Protein AF-A0A4Q5THA2-F1 (afdb_monomer)

Mean predicted aligned error: 17.59 Å

Nearest PDB structures (foldseek):
  8q46-assembly1_P  TM=8.304E-01  e=1.146E-10  Bos taurus
  8ud1-assembly1_1P  TM=7.592E-01  e=4.217E-11  Sus scrofa
  7zeb-assembly1_d  TM=8.137E-01  e=5.972E-10  Ovis aries
  5xtb-assembly1_J  TM=7.381E-01  e=1.769E-10  Homo sapiens
  7qso-assembly1_P  TM=7.929E-01  e=1.097E-09  Bos taurus

pLDDT: mean 83.44, std 12.98, range [29.34, 98.19]

Radius of gyration: 44.06 Å; Cα contacts (8 Å, |Δi|>4): 1699; chains: 1; bounding box: 103×50×119 Å

Foldseek 3Di:
DAEEEQECCLAQLNVLLLVVLVVVVYAYEYEDQDVVSVVQDPCSVRHHYQHDDLLDLVSLLVSLAPHQEYEDEDDDQFDDDPVLVVLLNSLLSNLQSCVVNVHQEYEYEAADDDPPDDAFPRNVSRVSSLVSNLPSPHQYEYEHFWAEFFFLGPSNLLLQLCLQAALEEADEPLLQAKTFYAYSVVVSLLRSLRSPFDRPHRDYFYDGAPDIDGNLVLSQLLCVLLVHPGRHYHYDHPCDLVNVLVVSVVRAVRDSSNSSSSSSRSNDHGDGPDDCSCVRRNADPVGGQDSSRSSCLRQVVLVPPDDPPPPPSPDDPSNSRYDGSSRDPRTRADKDKDKDKDFFPFDLQLLLQLVLQEADPVHFLADRVVLQVLQVVQVVVPFQGADDDFPDNRHDDQQTDRGQWGFNDDDPRFKTKTWGRGDAQWTKIKIWGWDADPVGTIMIMIMIMTGGRGNRRVVVCVVCVVVCCRGVVSRVVRSSLSSVDDDLVRLVVVCPPPVNDAAQDDFLVNLLLQLLLQLQFLLLQALLLQLCQWFWPLLLLVLLLVLLVVLLLLLLLQLQQCLQRLHAQFLLVLCCNFVHDVRSLVLLVLLLLLLLLLLLLLLLLLQQLVCVLVVDDLCAGHQNHFQNVSSLVLLVVLLVVQQQACPVDPVLSSVLSVLLVVLLVCLLVVLVVQFDVVLCVVVFDDKDQDPDDDDPPDDPCCVVPVDGDIGTDPNSSNVSSLLSSSSSPRLSLSSNCSSNHPNSNPSNSSSSNSNSVVNSVSSSSSSNSLSRLDRSNDCCSNGSRNSLSSCVVVVNNVSSNSSSVSNSSSSSSNSSSSLSSSQVSVLVCLVSVVDPVVQVDADPPHRGSSSSSVVSSVVSSVCSRHPGSSVSSNSSSVSVVVSSVSSSVSSVSCCVPPVPGDGSRD

Solvent-accessible surface area (backbone atoms only — not compara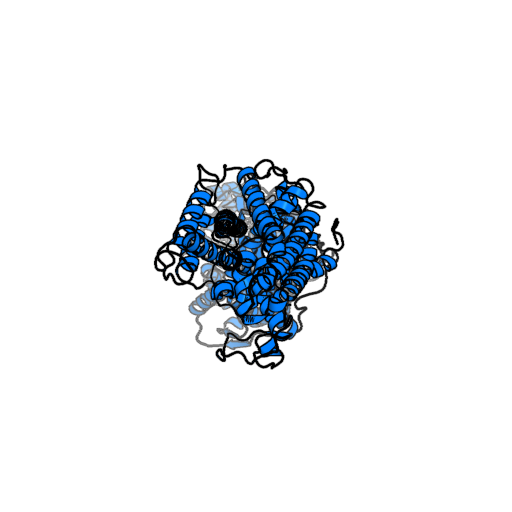ble to full-atom values): 46074 Å² total; per-residue (Å²): 122,54,30,31,34,32,31,30,34,58,37,76,64,31,53,48,40,54,60,55,36,47,74,72,57,35,45,43,34,32,51,32,76,56,57,72,58,48,62,66,39,93,60,40,92,75,43,48,78,40,74,34,49,78,82,36,68,68,40,45,42,63,64,36,65,79,28,39,32,39,35,52,53,73,75,70,73,54,62,68,96,60,30,55,62,52,49,42,53,35,39,44,53,50,22,55,38,36,47,74,50,62,29,61,31,38,41,31,72,42,34,50,79,51,86,95,60,88,69,32,77,49,36,45,40,32,43,50,35,47,52,46,37,56,67,35,80,32,31,13,43,31,40,17,34,48,51,48,34,26,34,41,29,69,65,33,46,50,51,48,36,52,46,42,58,35,60,65,39,83,36,40,74,46,41,68,26,44,35,13,41,25,25,46,61,59,54,42,52,51,57,57,42,56,73,75,55,62,76,87,52,64,49,77,40,48,47,54,26,80,43,78,36,28,54,50,53,50,38,43,49,48,24,57,77,71,73,45,74,82,62,46,76,45,78,44,96,78,61,46,66,71,59,46,27,57,52,45,41,73,68,30,81,56,54,53,56,50,45,36,46,52,61,48,38,43,60,49,54,28,60,57,89,57,68,72,58,45,81,76,45,63,74,57,96,88,52,69,55,39,65,69,59,27,50,49,53,32,48,63,59,67,80,53,79,82,64,96,76,58,90,80,62,88,64,70,88,84,47,71,32,48,80,54,86,57,42,55,94,64,36,75,64,68,72,48,74,52,76,49,76,44,83,32,92,42,56,61,67,48,42,34,55,50,60,42,32,54,24,86,90,67,33,62,56,40,56,62,65,61,54,51,52,50,20,51,55,22,40,76,76,73,27,73,20,78,62,53,85,62,94,52,82,73,56,80,53,73,68,40,44,45,39,40,27,29,31,68,44,65,60,98,72,38,41,40,32,30,36,56,62,50,76,58,54,45,50,42,36,42,37,43,36,55,50,65,48,101,86,70,48,24,29,43,38,39,37,40,38,37,36,50,46,43,49,62,11,52,52,50,52,63,72,44,51,75,49,46,58,57,38,55,53,36,25,57,53,40,46,48,42,49,37,60,50,70,50,76,69,49,58,59,52,50,56,71,34,88,92,67,48,61,71,53,76,38,48,35,64,54,35,18,51,49,15,38,34,43,19,58,33,42,32,67,51,22,47,47,28,32,34,15,43,64,19,8,27,36,31,36,28,56,12,41,50,53,26,41,52,57,50,46,62,37,46,52,38,51,21,28,45,31,18,52,54,52,49,61,47,33,69,27,48,53,27,39,77,56,67,32,65,70,55,13,51,54,41,42,53,39,50,42,50,28,25,35,34,46,23,16,32,25,26,33,37,27,13,19,24,46,18,67,68,70,69,48,57,54,66,46,17,21,85,82,16,79,54,10,49,38,14,26,49,53,35,51,54,45,30,51,48,56,39,68,33,72,82,76,42,70,67,60,58,51,51,40,31,51,47,30,52,52,38,54,51,46,51,34,64,62,31,59,81,52,50,38,76,70,28,37,56,61,38,63,33,78,60,38,79,54,92,74,77,94,61,93,81,58,54,72,66,34,76,75,69,70,54,79,65,42,26,18,32,73,62,5,22,54,55,30,15,60,59,52,36,50,26,59,51,34,38,61,57,45,36,40,47,23,50,32,26,62,51,20,41,61,26,42,35,48,6,36,52,49,12,51,53,54,46,37,54,52,47,27,45,40,38,45,25,49,24,18,47,33,43,28,85,39,69,58,25,61,40,61,42,15,63,29,41,41,32,39,78,71,72,32,55,71,56,17,51,53,41,28,53,28,45,35,54,23,22,54,53,34,28,45,50,26,52,52,49,29,37,50,49,55,37,51,40,10,69,74,62,81,38,67,54,82,49,46,48,51,38,96,89,46,72,21,46,36,61,42,36,50,56,51,31,53,51,25,22,51,46,18,15,69,52,54,57,70,61,35,48,56,57,26,38,56,40,52,53,51,50,40,52,51,44,44,51,34,48,60,47,36,57,70,76,48,64,84,62,72,63,74,39,132

Structure (mmCIF, N/CA/C/O backbone):
data_AF-A0A4Q5THA2-F1
#
_entry.id   AF-A0A4Q5THA2-F1
#
loop_
_atom_site.group_PDB
_atom_site.id
_atom_site.type_symbol
_atom_site.label_atom_id
_atom_site.label_alt_id
_atom_site.label_comp_id
_atom_site.label_asym_id
_atom_site.label_entity_id
_atom_site.label_seq_id
_atom_site.pdbx_PDB_ins_code
_atom_site.Cartn_x
_atom_site.Cartn_y
_atom_site.Cartn_z
_atom_site.occupancy
_atom_site.B_iso_or_equiv
_atom_site.auth_seq_id
_atom_site.auth_comp_id
_atom_site.auth_asym_id
_atom_site.auth_atom_id
_atom_site.pdbx_PDB_model_num
ATOM 1 N N . MET A 1 1 ? -57.165 2.965 34.294 1.00 71.44 1 MET A N 1
ATOM 2 C CA . MET A 1 1 ? -55.795 2.444 34.152 1.00 71.44 1 MET A CA 1
ATOM 3 C C . MET A 1 1 ? -54.968 3.185 35.179 1.00 71.44 1 MET A C 1
ATOM 5 O O . MET A 1 1 ? -55.265 4.351 35.403 1.00 71.44 1 MET A O 1
ATOM 9 N N . THR A 1 2 ? -54.066 2.497 35.873 1.00 91.25 2 THR A N 1
ATOM 10 C CA . THR A 1 2 ? -53.249 3.101 36.933 1.00 91.25 2 THR A CA 1
ATOM 11 C C . THR A 1 2 ? -52.145 3.927 36.282 1.00 91.25 2 THR A C 1
ATOM 13 O O . THR A 1 2 ? -51.334 3.359 35.549 1.00 91.25 2 THR A O 1
ATOM 16 N N . LEU A 1 3 ? -52.106 5.236 36.533 1.00 97.06 3 LEU A N 1
ATOM 17 C CA . LEU A 1 3 ? -51.041 6.111 36.049 1.00 97.06 3 LEU A CA 1
ATOM 18 C C . LEU A 1 3 ? -49.858 6.071 37.020 1.00 97.06 3 LEU A C 1
ATOM 20 O O . LEU A 1 3 ? -49.951 6.513 38.168 1.00 97.06 3 LEU A O 1
ATOM 24 N N . SER A 1 4 ? -48.722 5.557 36.559 1.00 97.94 4 SER A N 1
ATOM 25 C CA . SER A 1 4 ? -47.493 5.454 37.343 1.00 97.94 4 SER A CA 1
ATOM 26 C C . SER A 1 4 ? -46.451 6.473 36.898 1.00 97.94 4 SER A C 1
ATOM 28 O O . SER A 1 4 ? -46.015 6.470 35.747 1.00 97.94 4 SER A O 1
ATOM 30 N N . LEU A 1 5 ? -46.005 7.321 37.830 1.00 97.94 5 LEU A N 1
ATOM 31 C CA . LEU A 1 5 ? -44.885 8.231 37.607 1.00 97.94 5 LEU A CA 1
ATOM 32 C C . LEU A 1 5 ? -43.577 7.548 37.995 1.00 97.94 5 LEU A C 1
ATOM 34 O O . LEU A 1 5 ? -43.343 7.265 39.169 1.00 97.94 5 LEU A O 1
ATOM 38 N N . VAL A 1 6 ? -42.690 7.347 37.024 1.00 97.62 6 VAL A N 1
ATOM 39 C CA . VAL A 1 6 ? -41.339 6.830 37.252 1.00 97.62 6 VAL A CA 1
ATOM 40 C C . VAL A 1 6 ? -40.339 7.973 37.208 1.00 97.62 6 VAL A C 1
ATOM 42 O O . VAL A 1 6 ? -40.061 8.581 36.170 1.00 97.62 6 VAL A O 1
ATOM 45 N N . THR A 1 7 ? -39.754 8.255 38.365 1.00 95.12 7 THR A N 1
ATOM 46 C CA . THR A 1 7 ? -38.584 9.128 38.464 1.00 95.12 7 THR A CA 1
ATOM 47 C C . THR A 1 7 ? -37.316 8.320 38.192 1.00 95.12 7 THR A C 1
ATOM 49 O O . THR A 1 7 ? -37.285 7.111 38.405 1.00 95.12 7 THR A O 1
ATOM 52 N N . GLY A 1 8 ? -36.256 8.953 37.682 1.00 89.56 8 GLY A N 1
ATOM 53 C CA . GLY A 1 8 ? -35.017 8.226 37.374 1.00 89.56 8 GLY A CA 1
ATOM 54 C C . GLY A 1 8 ? -35.166 7.194 36.245 1.00 89.56 8 GLY A C 1
ATOM 55 O O . GLY A 1 8 ? -34.403 6.232 36.197 1.00 89.56 8 GLY A O 1
ATOM 56 N N . ALA A 1 9 ? -36.119 7.391 35.325 1.00 89.38 9 ALA A N 1
ATOM 57 C CA . ALA A 1 9 ? -36.393 6.488 34.200 1.00 89.38 9 ALA A CA 1
ATOM 58 C C . ALA A 1 9 ? -35.219 6.332 33.211 1.00 89.38 9 ALA A C 1
ATOM 60 O O . ALA A 1 9 ? -35.144 5.347 32.494 1.00 89.38 9 ALA A O 1
ATOM 61 N N . THR A 1 10 ? -34.272 7.272 33.195 1.00 85.44 10 THR A N 1
ATOM 62 C CA . THR A 1 10 ? -33.014 7.168 32.429 1.00 85.44 10 THR A CA 1
ATOM 63 C C . THR A 1 10 ? -31.868 6.554 33.243 1.00 85.44 10 THR A C 1
ATOM 65 O O . THR A 1 10 ? -30.734 6.497 32.777 1.00 85.44 10 THR A O 1
ATOM 68 N N . GLY A 1 11 ? -32.135 6.141 34.486 1.00 85.12 11 GLY A N 1
ATOM 69 C CA . GLY A 1 11 ? -31.206 5.434 35.360 1.00 85.12 11 GLY A CA 1
ATOM 70 C C . GLY A 1 11 ? -31.359 3.914 35.269 1.00 85.12 11 GLY A C 1
ATOM 71 O O . GLY A 1 11 ? -32.311 3.398 34.687 1.00 85.12 11 GLY A O 1
ATOM 72 N N . TYR A 1 12 ? -30.427 3.191 35.898 1.00 87.00 12 TYR A N 1
ATOM 73 C CA . TYR A 1 12 ? -30.295 1.735 35.766 1.00 87.00 12 TYR A CA 1
ATOM 74 C C . TYR A 1 12 ? -31.590 0.951 36.056 1.00 87.00 12 TYR A C 1
ATOM 76 O O . TYR A 1 12 ? -31.996 0.126 35.239 1.00 87.00 12 TYR A O 1
ATOM 84 N N . VAL A 1 13 ? -32.236 1.207 37.202 1.00 91.31 13 VAL A N 1
ATOM 85 C CA . VAL A 1 13 ? -33.469 0.503 37.606 1.00 91.31 13 VAL A CA 1
ATOM 86 C C . VAL A 1 13 ? -34.686 1.065 36.873 1.00 91.31 13 VAL A C 1
ATOM 88 O O . VAL A 1 13 ? -35.474 0.297 36.333 1.00 91.31 13 VAL A O 1
ATOM 91 N N . GLY A 1 14 ? -34.823 2.394 36.805 1.00 91.00 14 GLY A N 1
ATOM 92 C CA . GLY A 1 14 ? -35.994 3.046 36.213 1.00 91.00 14 GLY A CA 1
ATOM 93 C C . GLY A 1 14 ? -36.203 2.687 34.742 1.00 91.00 14 GLY A C 1
ATOM 94 O O . GLY A 1 14 ? -37.313 2.329 34.365 1.00 91.00 14 GLY A O 1
ATOM 95 N N . GLY A 1 15 ? -35.140 2.674 33.931 1.00 88.94 15 GLY A N 1
ATOM 96 C CA . GLY A 1 15 ? -35.244 2.338 32.504 1.00 88.94 15 GLY A CA 1
ATOM 97 C C . GLY A 1 15 ? -35.658 0.891 32.227 1.00 88.94 15 GLY A C 1
ATOM 98 O O . GLY A 1 15 ? -36.156 0.602 31.141 1.00 88.94 15 GLY A O 1
ATOM 99 N N . ARG A 1 16 ? -35.478 0.001 33.214 1.00 92.19 16 ARG A N 1
ATOM 100 C CA . ARG A 1 16 ? -35.894 -1.410 33.177 1.00 92.19 16 ARG A CA 1
ATOM 101 C C . ARG A 1 16 ? -37.256 -1.643 33.821 1.00 92.19 16 ARG A C 1
ATOM 103 O O . ARG A 1 16 ? -37.916 -2.609 33.476 1.00 92.19 16 ARG A O 1
ATOM 110 N N . LEU A 1 17 ? -37.680 -0.763 34.725 1.00 94.94 17 LEU A N 1
ATOM 111 C CA . LEU A 1 17 ? -39.002 -0.813 35.346 1.00 94.94 17 LEU A CA 1
ATOM 112 C C . LEU A 1 17 ? -40.108 -0.369 34.388 1.00 94.94 17 LEU A C 1
ATOM 114 O O . LEU A 1 17 ? -41.192 -0.937 34.419 1.00 94.94 17 LEU A O 1
ATOM 118 N N . VAL A 1 18 ? -39.844 0.627 33.538 1.00 94.88 18 VAL A N 1
ATOM 119 C CA . VAL A 1 18 ? -40.852 1.170 32.612 1.00 94.88 18 VAL A CA 1
ATOM 120 C C . VAL A 1 18 ? -41.479 0.083 31.717 1.00 94.88 18 VAL A C 1
ATOM 122 O O . VAL A 1 18 ? -42.706 -0.002 31.709 1.00 94.88 18 VAL A O 1
ATOM 125 N N . PRO A 1 19 ? -40.711 -0.788 31.025 1.00 92.88 19 PRO A N 1
ATOM 126 C CA . PRO A 1 19 ? -41.286 -1.899 30.261 1.00 92.88 19 PRO A CA 1
ATOM 127 C C . PRO A 1 19 ? -42.141 -2.853 31.098 1.00 92.88 19 PRO A C 1
ATOM 129 O O . PRO A 1 19 ? -43.217 -3.241 30.660 1.00 92.88 19 PRO A O 1
ATOM 132 N N . GLU A 1 20 ? -41.693 -3.193 32.307 1.00 93.75 20 GLU A N 1
ATOM 133 C CA . GLU A 1 20 ? -42.391 -4.140 33.188 1.00 93.75 20 GLU A CA 1
ATOM 134 C C . GLU A 1 20 ? -43.725 -3.565 33.693 1.00 93.75 20 GLU A C 1
ATOM 136 O O . GLU A 1 20 ? -44.708 -4.288 33.828 1.00 93.75 20 GLU A O 1
ATOM 141 N N . LEU A 1 21 ? -43.793 -2.249 33.925 1.00 95.56 21 LEU A N 1
ATOM 142 C CA . LEU A 1 21 ? -45.042 -1.558 34.261 1.00 95.56 21 LEU A CA 1
ATOM 143 C C . LEU A 1 21 ? -46.012 -1.512 33.076 1.00 95.56 21 LEU A C 1
ATOM 145 O O . LEU A 1 21 ? -47.206 -1.746 33.260 1.00 95.56 21 LEU A O 1
ATOM 149 N N . LEU A 1 22 ? -45.506 -1.245 31.868 1.00 94.19 22 LEU A N 1
ATOM 150 C CA . LEU A 1 22 ? -46.312 -1.287 30.644 1.00 94.19 22 LEU A CA 1
ATOM 151 C C . LEU A 1 22 ? -46.876 -2.695 30.405 1.00 94.19 22 LEU A C 1
ATOM 153 O O . LEU A 1 22 ? -48.060 -2.841 30.107 1.00 94.19 22 LEU A O 1
ATOM 157 N N . GLU A 1 23 ? -46.062 -3.737 30.595 1.00 93.06 23 GLU A N 1
ATOM 158 C CA . GLU A 1 23 ? -46.494 -5.136 30.484 1.00 93.06 23 GLU A CA 1
ATOM 159 C C . GLU A 1 23 ? -47.519 -5.513 31.568 1.00 93.06 23 GLU A C 1
ATOM 161 O O . GLU A 1 23 ? -48.471 -6.246 31.298 1.00 93.06 23 GLU A O 1
ATOM 166 N N . ALA A 1 24 ? -47.396 -4.937 32.768 1.00 92.62 24 ALA A N 1
ATOM 167 C CA . ALA A 1 24 ? -48.383 -5.055 33.840 1.00 92.62 24 ALA A CA 1
ATOM 168 C C . ALA A 1 24 ? -49.668 -4.224 33.612 1.00 92.62 24 ALA A C 1
ATOM 170 O O . ALA A 1 24 ? -50.589 -4.288 34.428 1.00 92.62 24 ALA A O 1
ATOM 171 N N . GLY A 1 25 ? -49.768 -3.467 32.511 1.00 94.44 25 GLY A N 1
ATOM 172 C CA . GLY A 1 25 ? -50.965 -2.712 32.124 1.00 94.44 25 GLY A CA 1
ATOM 173 C C . GLY A 1 25 ? -51.101 -1.327 32.766 1.00 94.44 25 GLY A C 1
ATOM 174 O O . GLY A 1 25 ? -52.214 -0.796 32.837 1.00 94.44 25 GLY A O 1
ATOM 175 N N . HIS A 1 26 ? -50.002 -0.748 33.252 1.00 96.44 26 HIS A N 1
ATOM 176 C CA . HIS A 1 26 ? -49.969 0.624 33.756 1.00 96.44 26 HIS A CA 1
ATOM 177 C C . HIS A 1 26 ? -49.811 1.627 32.610 1.00 96.44 26 HIS A C 1
ATOM 179 O O . HIS A 1 26 ? -49.052 1.389 31.671 1.00 96.44 26 HIS A O 1
ATOM 185 N N . ASP A 1 27 ? -50.445 2.793 32.745 1.00 97.06 27 ASP A N 1
ATOM 186 C CA . ASP A 1 27 ? -50.047 3.965 31.968 1.00 97.06 27 ASP A CA 1
ATOM 187 C C . ASP A 1 27 ? -48.807 4.558 32.642 1.00 97.06 27 ASP A C 1
ATOM 189 O O . ASP A 1 27 ? -48.794 4.767 33.857 1.00 97.06 27 ASP A O 1
ATOM 193 N N . VAL A 1 28 ? -47.738 4.808 31.885 1.00 97.56 28 VAL A N 1
ATOM 194 C CA . VAL A 1 28 ? -46.463 5.248 32.466 1.00 97.56 28 VAL A CA 1
ATOM 195 C C . VAL A 1 28 ? -46.141 6.675 32.049 1.00 97.56 28 VAL A C 1
ATOM 197 O O . VAL A 1 28 ? -46.121 7.019 30.867 1.00 97.56 28 VAL A O 1
ATOM 200 N N . ARG A 1 29 ? -45.818 7.497 33.047 1.00 97.69 29 ARG A N 1
ATOM 201 C CA . ARG A 1 29 ? -45.234 8.825 32.884 1.00 97.69 29 ARG A CA 1
ATOM 202 C C . ARG A 1 29 ? -43.812 8.816 33.423 1.00 97.69 29 ARG A C 1
ATOM 204 O O . ARG A 1 29 ? -43.551 8.263 34.490 1.00 97.69 29 ARG A O 1
ATOM 211 N N . VAL A 1 30 ? -42.888 9.465 32.726 1.00 96.94 30 VAL A N 1
ATOM 212 C CA . VAL A 1 30 ? -41.492 9.591 33.162 1.00 96.94 30 VAL A CA 1
ATOM 213 C C . VAL A 1 30 ? -41.112 11.054 33.357 1.00 96.94 30 VAL A C 1
ATOM 215 O O . VAL A 1 30 ? -41.354 11.888 32.486 1.00 96.94 30 VAL A O 1
ATOM 218 N N . LEU A 1 31 ? -40.487 11.372 34.494 1.00 95.31 31 LEU A N 1
ATOM 219 C CA . LEU A 1 31 ? -39.906 12.695 34.745 1.00 95.31 31 LEU A CA 1
ATOM 220 C C . LEU A 1 31 ? -38.405 12.661 34.448 1.00 95.31 31 LEU A C 1
ATOM 222 O O . LEU A 1 31 ? -37.641 11.978 35.139 1.00 95.31 31 LEU A O 1
ATOM 226 N N . VAL A 1 32 ? -37.974 13.408 33.428 1.00 93.38 32 VAL A N 1
ATOM 227 C CA . VAL A 1 32 ? -36.580 13.414 32.960 1.00 93.38 32 VAL A CA 1
ATOM 228 C C . VAL A 1 32 ? -36.048 14.828 32.720 1.00 93.38 32 VAL A C 1
ATOM 230 O O . VAL A 1 32 ? -36.740 15.703 32.204 1.00 93.38 32 VAL A O 1
ATOM 233 N N . ARG A 1 33 ? -34.766 15.048 33.046 1.00 89.75 33 ARG A N 1
ATOM 234 C CA . ARG A 1 33 ? -34.074 16.328 32.787 1.00 89.75 33 ARG A CA 1
ATOM 235 C C . ARG A 1 33 ? -33.738 16.528 31.303 1.00 89.75 33 ARG A C 1
ATOM 237 O O . ARG A 1 33 ? -33.836 17.640 30.788 1.00 89.75 33 ARG A O 1
ATOM 244 N N . SER A 1 34 ? -33.351 15.445 30.628 1.00 87.38 34 SER A N 1
ATOM 245 C CA . SER A 1 34 ? -32.924 15.416 29.221 1.00 87.38 34 SER A CA 1
ATOM 246 C C . SER A 1 34 ? -33.803 14.427 28.449 1.00 87.38 34 SER A C 1
ATOM 248 O O . SER A 1 34 ? -33.548 13.222 28.542 1.00 87.38 34 SER A O 1
ATOM 250 N N . PRO A 1 35 ? -34.851 14.898 27.747 1.00 88.75 35 PRO A N 1
ATOM 251 C CA . PRO A 1 35 ? -35.765 14.038 26.994 1.00 88.75 35 PRO A CA 1
ATOM 252 C C . PRO A 1 35 ? -35.065 13.155 25.961 1.00 88.75 35 PRO A C 1
ATOM 254 O O . PRO A 1 35 ? -35.449 12.001 25.811 1.00 88.75 35 PRO A O 1
ATOM 257 N N . GLU A 1 36 ? -33.969 13.630 25.357 1.00 86.44 36 GLU A N 1
ATOM 258 C CA . GLU A 1 36 ? -33.244 12.894 24.312 1.00 86.44 36 GLU A CA 1
ATOM 259 C C . GLU A 1 36 ? -32.732 11.530 24.815 1.00 86.44 36 GLU A C 1
ATOM 261 O O . GLU A 1 36 ? -32.638 10.565 24.063 1.00 86.44 36 GLU A O 1
ATOM 266 N N . LYS A 1 37 ? -32.422 11.424 26.118 1.00 81.56 37 LYS A N 1
ATOM 267 C CA . LYS A 1 37 ? -32.002 10.157 26.739 1.00 81.56 37 LYS A CA 1
ATOM 268 C C . LYS A 1 37 ? -33.154 9.174 26.917 1.00 81.56 37 LYS A C 1
ATOM 270 O O . LYS A 1 37 ? -32.921 7.975 26.859 1.00 81.56 37 LYS A O 1
ATOM 275 N N . ALA A 1 38 ? -34.361 9.672 27.176 1.00 85.88 38 ALA A N 1
ATOM 276 C CA . ALA A 1 38 ? -35.551 8.833 27.271 1.00 85.88 38 ALA A CA 1
ATOM 277 C C . ALA A 1 38 ? -35.991 8.363 25.876 1.00 85.88 38 ALA A C 1
ATOM 279 O O . ALA A 1 38 ? -36.322 7.198 25.707 1.00 85.88 38 ALA A O 1
ATOM 280 N N . GLU A 1 39 ? -35.897 9.239 24.872 1.00 87.62 39 GLU A N 1
ATOM 281 C CA . GLU A 1 39 ? -36.225 8.949 23.467 1.00 87.62 39 GLU A CA 1
ATOM 282 C C . GLU A 1 39 ? -35.346 7.856 22.837 1.00 87.62 39 GLU A C 1
ATOM 284 O O . GLU A 1 39 ? -35.759 7.221 21.871 1.00 87.62 39 GLU A O 1
ATOM 289 N N . ALA A 1 40 ? -34.160 7.591 23.394 1.00 81.62 40 ALA A N 1
ATOM 290 C CA . ALA A 1 40 ? -33.276 6.513 22.950 1.00 81.62 40 ALA A CA 1
ATOM 291 C C . ALA A 1 40 ? -33.766 5.098 23.327 1.00 81.62 40 ALA A C 1
ATOM 293 O O . ALA A 1 40 ? -33.151 4.117 22.909 1.00 81.62 40 ALA A O 1
ATOM 294 N N . HIS A 1 41 ? -34.823 4.974 24.136 1.00 82.38 41 HIS A N 1
ATOM 295 C CA . HIS A 1 41 ? -35.390 3.687 24.533 1.00 82.38 41 HIS A CA 1
ATOM 296 C C . HIS A 1 41 ? -36.545 3.244 23.632 1.00 82.38 41 HIS A C 1
ATOM 298 O O . HIS A 1 41 ? -37.405 4.042 23.265 1.00 82.38 41 HIS A O 1
ATOM 304 N N . ASP A 1 42 ? -36.655 1.932 23.411 1.00 83.38 42 ASP A N 1
ATOM 305 C CA . ASP A 1 42 ? -37.735 1.322 22.619 1.00 83.38 42 ASP A CA 1
ATOM 306 C C . ASP A 1 42 ? -39.143 1.588 23.186 1.00 83.38 42 ASP A C 1
ATOM 308 O O . ASP A 1 42 ? -40.135 1.568 22.456 1.00 83.38 42 ASP A O 1
ATOM 312 N N . TRP A 1 43 ? -39.249 1.854 24.493 1.00 89.12 43 TRP A N 1
ATOM 313 C CA . TRP A 1 43 ? -40.514 2.161 25.164 1.00 89.12 43 TRP A CA 1
ATOM 314 C C . TRP A 1 43 ? -40.943 3.628 25.044 1.00 89.12 43 TRP A C 1
ATOM 316 O O . TRP A 1 43 ? -42.080 3.943 25.389 1.00 89.12 43 TRP A O 1
ATOM 326 N N . ALA A 1 44 ? -40.088 4.531 24.550 1.00 90.44 44 ALA A N 1
ATOM 327 C CA . ALA A 1 44 ? -40.388 5.964 24.474 1.00 90.44 44 ALA A CA 1
ATOM 328 C C . ALA A 1 44 ? -41.723 6.304 23.775 1.00 90.44 44 ALA A C 1
ATOM 330 O O . ALA A 1 44 ? -42.433 7.173 24.279 1.00 90.44 44 ALA A O 1
ATOM 331 N N . PRO A 1 45 ? -42.137 5.617 22.686 1.00 92.38 45 PRO A N 1
ATOM 332 C CA . PRO A 1 45 ? -43.416 5.897 22.027 1.00 92.38 45 PRO A CA 1
ATOM 333 C C . PRO A 1 45 ? -44.659 5.515 22.846 1.00 92.38 45 PRO A C 1
ATOM 335 O O . PRO A 1 45 ? -45.768 5.869 22.454 1.00 92.38 45 PRO A O 1
ATOM 338 N N . GLN A 1 46 ? -44.495 4.751 23.930 1.00 93.12 46 GLN A N 1
ATOM 339 C CA . GLN A 1 46 ? -45.584 4.162 24.720 1.00 93.12 46 GLN A CA 1
ATOM 340 C C . GLN A 1 46 ? -45.814 4.880 26.058 1.00 93.12 46 GLN A C 1
ATOM 342 O O . GLN A 1 46 ? -46.690 4.477 26.816 1.00 93.12 46 GLN A O 1
ATOM 347 N N . VAL A 1 47 ? -45.037 5.923 26.368 1.00 95.62 47 VAL A N 1
ATOM 348 C CA . VAL A 1 47 ? -45.085 6.620 27.662 1.00 95.62 47 VAL A CA 1
ATOM 349 C C . VAL A 1 47 ? -45.211 8.129 27.496 1.00 95.62 47 VAL A C 1
ATOM 351 O O . VAL A 1 47 ? -44.840 8.696 26.469 1.00 95.62 47 VAL A O 1
ATOM 354 N N . GLU A 1 48 ? -45.671 8.808 28.543 1.00 96.56 48 GLU A N 1
ATOM 355 C CA . GLU A 1 48 ? -45.651 10.269 28.603 1.00 96.56 48 GLU A CA 1
ATOM 356 C C . GLU A 1 48 ? -44.301 10.769 29.146 1.00 96.56 48 GLU A C 1
ATOM 358 O O . GLU A 1 48 ? -43.948 10.521 30.301 1.00 96.56 48 GLU A O 1
ATOM 363 N N . ILE A 1 49 ? -43.540 11.502 28.328 1.00 96.00 49 ILE A N 1
ATOM 364 C CA . ILE A 1 49 ? -42.253 12.087 28.730 1.00 96.00 49 ILE A CA 1
ATOM 365 C C . ILE A 1 49 ? -42.466 13.523 29.216 1.00 96.00 49 ILE A C 1
ATOM 367 O O . ILE A 1 49 ? -42.718 14.432 28.425 1.00 96.00 49 ILE A O 1
ATOM 371 N N . VAL A 1 50 ? -42.287 13.751 30.518 1.00 95.62 50 VAL A N 1
ATOM 372 C CA . VAL A 1 50 ? -42.337 15.087 31.122 1.00 95.62 50 VAL A CA 1
ATOM 373 C C . VAL A 1 50 ? -40.919 15.600 31.348 1.00 95.62 50 VAL A C 1
ATOM 375 O O . VAL A 1 50 ? -40.155 15.064 32.155 1.00 95.62 50 VAL A O 1
ATOM 378 N N . LYS A 1 51 ? -40.565 16.686 30.651 1.00 95.19 51 LYS A N 1
ATOM 379 C CA . LYS A 1 51 ? -39.316 17.414 30.901 1.00 95.19 51 LYS A CA 1
ATOM 380 C C . LYS A 1 51 ? -39.429 18.215 32.200 1.00 95.19 51 LYS A C 1
ATOM 382 O O . LYS A 1 51 ? -40.356 19.017 32.346 1.00 95.19 51 LYS A O 1
ATOM 387 N N . GLY A 1 52 ? -38.476 18.045 33.111 1.00 92.12 52 GLY A N 1
ATOM 388 C CA . GLY A 1 52 ? -38.429 18.814 34.356 1.00 92.12 52 GLY A CA 1
ATOM 389 C C . GLY A 1 52 ? -37.221 18.504 35.237 1.00 92.12 52 GLY A C 1
ATOM 390 O O . GLY A 1 52 ? -36.566 17.470 35.075 1.00 92.12 52 GLY A O 1
ATOM 391 N N . ASP A 1 53 ? -36.919 19.413 36.163 1.00 90.12 53 ASP A N 1
ATOM 392 C CA . ASP A 1 53 ? -35.898 19.216 37.193 1.00 90.12 53 ASP A CA 1
ATOM 393 C C . ASP A 1 53 ? -36.526 18.670 38.485 1.00 90.12 53 ASP A C 1
ATOM 395 O O . ASP A 1 53 ? -37.473 19.238 39.021 1.00 90.12 53 ASP A O 1
ATOM 399 N N . ALA A 1 54 ? -35.971 17.581 39.021 1.00 88.00 54 ALA A N 1
ATOM 400 C CA . ALA A 1 54 ? -36.421 16.964 40.269 1.00 88.00 54 ALA A CA 1
ATOM 401 C C . ALA A 1 54 ? -36.242 17.866 41.508 1.00 88.00 54 ALA A C 1
ATOM 403 O O . ALA A 1 54 ? -36.842 17.618 42.549 1.00 88.00 54 ALA A O 1
ATOM 404 N N . THR A 1 55 ? -35.421 18.912 41.408 1.00 89.06 55 THR A N 1
ATOM 405 C CA . THR A 1 55 ? -35.239 19.919 42.462 1.00 89.06 55 THR A CA 1
ATOM 406 C C . THR A 1 55 ? -36.227 21.088 42.356 1.00 89.06 55 THR A C 1
ATOM 408 O O . THR A 1 55 ? -36.326 21.894 43.281 1.00 89.06 55 THR A O 1
ATOM 411 N N . SER A 1 56 ? -36.980 21.182 41.254 1.00 93.38 56 SER A N 1
ATOM 412 C CA . SER A 1 56 ? -37.971 22.230 41.006 1.00 93.38 56 SER A CA 1
ATOM 413 C C . SER A 1 56 ? -39.355 21.794 41.480 1.00 93.38 56 SER A C 1
ATOM 415 O O . SER A 1 56 ? -39.968 20.889 40.915 1.00 93.38 56 SER A O 1
ATOM 417 N N . ALA A 1 57 ? -39.890 22.479 42.492 1.00 91.44 57 ALA A N 1
ATOM 418 C CA . ALA A 1 57 ? -41.215 22.177 43.034 1.00 91.44 57 ALA A CA 1
ATOM 419 C C . ALA A 1 57 ? -42.338 22.291 41.984 1.00 91.44 57 ALA A C 1
ATOM 421 O O . ALA A 1 57 ? -43.309 21.540 42.042 1.00 91.44 57 ALA A O 1
ATOM 422 N N . ASP A 1 58 ? -42.215 23.208 41.018 1.00 93.31 58 ASP A N 1
ATOM 423 C CA . ASP A 1 58 ? -43.208 23.382 39.953 1.00 93.31 58 ASP A CA 1
ATOM 424 C C . ASP A 1 58 ? -43.168 22.243 38.929 1.00 93.31 58 ASP A C 1
ATOM 426 O O . ASP A 1 58 ? -44.219 21.758 38.508 1.00 93.31 58 ASP A O 1
ATOM 430 N N . ASP A 1 59 ? -41.970 21.780 38.561 1.00 94.88 59 ASP A N 1
ATOM 431 C CA . ASP A 1 59 ? -41.815 20.658 37.632 1.00 94.88 59 ASP A CA 1
ATOM 432 C C . ASP A 1 59 ? -42.289 19.344 38.259 1.00 94.88 59 ASP A C 1
ATOM 434 O O . ASP A 1 59 ? -42.982 18.566 37.600 1.00 94.88 59 ASP A O 1
ATOM 438 N N . VAL A 1 60 ? -41.968 19.120 39.540 1.00 94.94 60 VAL A N 1
ATOM 439 C CA . VAL A 1 60 ? -42.432 17.949 40.296 1.00 94.94 60 VAL A CA 1
ATOM 440 C C . VAL A 1 60 ? -43.954 17.955 40.414 1.00 94.94 60 VAL A C 1
ATOM 442 O O . VAL A 1 60 ? -44.582 16.932 40.150 1.00 94.94 60 VAL A O 1
ATOM 445 N N . ARG A 1 61 ? -44.567 19.104 40.732 1.00 94.12 61 ARG A N 1
ATOM 446 C CA . ARG A 1 61 ? -46.029 19.226 40.823 1.00 94.12 61 ARG A CA 1
ATOM 447 C C . ARG A 1 61 ? -46.709 18.901 39.495 1.00 94.12 61 ARG A C 1
ATOM 449 O O . ARG A 1 61 ? -47.638 18.105 39.492 1.00 94.12 61 ARG A O 1
ATOM 456 N N . ARG A 1 62 ? -46.207 19.453 38.383 1.00 94.25 62 ARG A N 1
ATOM 457 C CA . ARG A 1 62 ? -46.722 19.176 37.030 1.00 94.25 62 ARG A CA 1
ATOM 458 C C . ARG A 1 62 ? -46.624 17.691 36.680 1.00 94.25 62 ARG A C 1
ATOM 460 O O . ARG A 1 62 ? -47.555 17.127 36.122 1.00 94.25 62 ARG A O 1
ATOM 467 N N . ALA A 1 63 ? -45.507 17.045 37.012 1.00 94.94 63 ALA A N 1
ATOM 468 C CA . ALA A 1 63 ? -45.330 15.620 36.742 1.00 94.94 63 ALA A CA 1
ATOM 469 C C . ALA A 1 63 ? -46.278 14.733 37.570 1.00 94.94 63 ALA A C 1
ATOM 471 O O . ALA A 1 63 ? -46.676 13.671 37.090 1.00 94.94 63 ALA A O 1
ATOM 472 N N . MET A 1 64 ? -46.656 15.174 38.776 1.00 95.25 64 MET A N 1
ATOM 473 C CA . MET A 1 64 ? -47.505 14.433 39.717 1.00 95.25 64 MET A CA 1
ATOM 474 C C . MET A 1 64 ? -49.012 14.503 39.403 1.00 95.25 64 MET A C 1
ATOM 476 O O . MET A 1 64 ? -49.800 13.805 40.034 1.00 95.25 64 MET A O 1
ATOM 480 N N . GLU A 1 65 ? -49.444 15.333 38.447 1.00 94.12 65 GLU A N 1
ATOM 481 C CA . GLU A 1 65 ? -50.869 15.537 38.151 1.00 94.12 65 GLU A CA 1
ATOM 482 C C . GLU A 1 65 ? -51.565 14.244 37.693 1.00 94.12 65 GLU A C 1
ATOM 484 O O . GLU A 1 65 ? -51.246 13.696 36.638 1.00 94.12 65 GLU A O 1
ATOM 489 N N . GLY A 1 66 ? -52.543 13.773 38.475 1.00 94.19 66 GLY A N 1
ATOM 490 C CA . GLY A 1 66 ? -53.331 12.573 38.164 1.00 94.19 66 GLY A CA 1
ATOM 491 C C . GLY A 1 66 ? -52.589 11.247 38.357 1.00 94.19 66 GLY A C 1
ATOM 492 O O . GLY A 1 66 ? -53.054 10.231 37.853 1.00 94.19 66 GLY A O 1
ATOM 493 N N . VAL A 1 67 ? -51.436 11.253 39.033 1.00 97.50 67 VAL A N 1
ATOM 494 C CA . VAL A 1 67 ? -50.623 10.055 39.289 1.00 97.50 67 VAL A CA 1
ATOM 495 C C . VAL A 1 67 ? -51.222 9.227 40.426 1.00 97.50 67 VAL A C 1
ATOM 497 O O . VAL A 1 67 ? -51.441 9.741 41.519 1.00 97.50 67 VAL A O 1
ATOM 500 N N . ASP A 1 68 ? -51.397 7.927 40.197 1.00 97.19 68 ASP A N 1
ATOM 501 C CA . ASP A 1 68 ? -51.876 6.977 41.206 1.00 97.19 68 ASP A CA 1
ATOM 502 C C . ASP A 1 68 ? -50.719 6.382 42.025 1.00 97.19 68 ASP A C 1
ATOM 504 O O . ASP A 1 68 ? -50.830 6.203 43.239 1.00 97.19 68 ASP A O 1
ATOM 508 N N . VAL A 1 69 ? -49.591 6.085 41.365 1.00 98.00 69 VAL A N 1
ATOM 509 C CA . VAL A 1 69 ? -48.415 5.449 41.984 1.00 98.00 69 VAL A CA 1
ATOM 510 C C . VAL A 1 69 ? -47.138 6.202 41.619 1.00 98.00 69 VAL A C 1
ATOM 512 O O . VAL A 1 69 ? -46.804 6.349 40.443 1.00 98.00 69 VAL A O 1
ATOM 515 N N . LEU A 1 70 ? -46.385 6.636 42.628 1.00 97.94 70 LEU A N 1
ATOM 516 C CA . LEU A 1 70 ? -45.073 7.257 42.465 1.00 97.94 70 LEU A CA 1
ATOM 517 C C . LEU A 1 70 ? -43.957 6.234 42.695 1.00 97.94 70 LEU A C 1
ATOM 519 O O . LEU A 1 70 ? -43.771 5.747 43.807 1.00 97.94 70 LEU A O 1
ATOM 523 N N . TYR A 1 71 ? -43.138 6.002 41.675 1.00 98.19 71 TYR A N 1
ATOM 524 C CA . TYR A 1 71 ? -41.865 5.297 41.795 1.00 98.19 71 TYR A CA 1
ATOM 525 C C . TYR A 1 71 ? -40.718 6.295 41.984 1.00 98.19 71 TYR A C 1
ATOM 527 O O . TYR A 1 71 ? -40.248 6.934 41.031 1.00 98.19 71 TYR A O 1
ATOM 535 N N . TYR A 1 72 ? -40.244 6.421 43.225 1.00 96.94 72 TYR A N 1
ATOM 536 C CA . TYR A 1 72 ? -39.100 7.264 43.570 1.00 96.94 72 TYR A CA 1
ATOM 537 C C . TYR A 1 72 ? -37.797 6.468 43.390 1.00 96.94 72 TYR A C 1
ATOM 539 O O . TYR A 1 72 ? -37.452 5.637 44.223 1.00 96.94 72 TYR A O 1
ATOM 547 N N . LEU A 1 73 ? -37.066 6.684 42.293 1.00 93.81 73 LEU A N 1
ATOM 548 C CA . LEU A 1 73 ? -35.806 5.983 41.977 1.00 93.81 73 LEU A CA 1
ATOM 549 C C . LEU A 1 73 ? -34.644 6.956 41.725 1.00 93.81 73 LEU A C 1
ATOM 551 O O . LEU A 1 73 ? -33.609 6.579 41.172 1.00 93.81 73 LEU A O 1
ATOM 555 N N . LEU A 1 74 ? -34.813 8.220 42.116 1.00 88.81 74 LEU A N 1
ATOM 556 C CA . LEU A 1 74 ? -33.751 9.217 42.065 1.00 88.81 74 LEU A CA 1
ATOM 557 C C . LEU A 1 74 ? -32.739 8.958 43.173 1.00 88.81 74 LEU A C 1
ATOM 559 O O . LEU A 1 74 ? -33.095 8.784 44.338 1.00 88.81 74 LEU A O 1
ATOM 563 N N . HIS A 1 75 ? -31.469 8.943 42.784 1.00 82.88 75 HIS A N 1
ATOM 564 C CA . HIS A 1 75 ? -30.359 8.725 43.695 1.00 82.88 75 HIS A CA 1
ATOM 565 C C . HIS A 1 75 ? -29.120 9.457 43.159 1.00 82.88 75 HIS A C 1
ATOM 567 O O . HIS A 1 75 ? -28.595 9.110 42.098 1.00 82.88 75 HIS A O 1
ATOM 573 N N . SER A 1 76 ? -28.676 10.500 43.857 1.00 64.56 76 SER A N 1
ATOM 574 C CA . SER A 1 76 ? -27.624 11.431 43.432 1.00 64.56 76 SER A CA 1
ATOM 575 C C . SER A 1 76 ? -26.288 11.077 44.085 1.00 64.56 76 SER A C 1
ATOM 577 O O . SER A 1 76 ? -25.733 11.826 44.890 1.00 64.56 76 SER A O 1
ATOM 579 N N . ILE A 1 77 ? -25.727 9.917 43.728 1.00 63.78 77 ILE A N 1
ATOM 580 C CA . ILE A 1 77 ? -24.362 9.568 44.150 1.00 63.78 77 ILE A CA 1
ATOM 581 C C . ILE A 1 77 ? -23.364 10.427 43.372 1.00 63.78 77 ILE A C 1
ATOM 583 O O . ILE A 1 77 ? -23.123 10.179 42.192 1.00 63.78 77 ILE A O 1
ATOM 587 N N . GLY A 1 78 ? -22.721 11.376 44.057 1.00 55.75 78 GLY A N 1
ATOM 588 C CA . GLY A 1 78 ? -21.542 12.074 43.538 1.00 55.75 78 GLY A CA 1
ATOM 589 C C . GLY A 1 78 ? -21.682 13.572 43.261 1.00 55.75 78 GLY A C 1
ATOM 590 O O . GLY A 1 78 ? -20.699 14.167 42.821 1.00 55.75 78 GLY A O 1
ATOM 591 N N . ASP A 1 79 ? -22.832 14.187 43.550 1.00 55.78 79 ASP A N 1
ATOM 592 C CA . ASP A 1 79 ? -23.062 15.624 43.339 1.00 55.78 79 ASP A CA 1
ATOM 593 C C . ASP A 1 79 ? -22.617 16.465 44.557 1.00 55.78 79 ASP A C 1
ATOM 595 O O . ASP A 1 79 ? -23.409 16.826 45.426 1.00 55.78 79 ASP A O 1
ATOM 599 N N . GLY A 1 80 ? -21.323 16.798 44.624 1.00 55.91 80 GLY A N 1
ATOM 600 C CA . GLY A 1 80 ? -20.758 17.703 45.641 1.00 55.91 80 GLY A CA 1
ATOM 601 C C . GLY A 1 80 ? -20.572 17.085 47.036 1.00 55.91 80 GLY A C 1
ATOM 602 O O . GLY A 1 80 ? -20.795 15.896 47.244 1.00 55.91 80 GLY A O 1
ATOM 603 N N . ASP A 1 81 ? -20.118 17.878 48.013 1.00 57.50 81 ASP A N 1
ATOM 604 C CA . ASP A 1 81 ? -19.781 17.380 49.362 1.00 57.50 81 ASP A CA 1
ATOM 605 C C . ASP A 1 81 ? -21.015 17.162 50.278 1.00 57.50 81 ASP A C 1
ATOM 607 O O . ASP A 1 81 ? -20.961 16.340 51.207 1.00 57.50 81 ASP A O 1
ATOM 611 N N . ASP A 1 82 ? -22.144 17.824 49.977 1.00 68.81 82 ASP A N 1
ATOM 612 C CA . ASP A 1 82 ? -23.378 17.868 50.794 1.00 68.81 82 ASP A CA 1
ATOM 613 C C . ASP A 1 82 ? -24.602 17.183 50.141 1.00 68.81 82 ASP A C 1
ATOM 615 O O . ASP A 1 82 ? -25.760 17.532 50.370 1.00 68.81 82 ASP A O 1
ATOM 619 N N . TRP A 1 83 ? -24.354 16.179 49.298 1.00 79.31 83 TRP A N 1
ATOM 620 C CA . TRP A 1 83 ? -25.395 15.470 48.543 1.00 79.31 83 TRP A CA 1
ATOM 621 C C . TRP A 1 83 ? -26.456 14.774 49.416 1.00 79.31 83 TRP A C 1
ATOM 623 O O . TRP A 1 83 ? -27.588 14.626 48.977 1.00 79.31 83 TRP A O 1
ATOM 633 N N . VAL A 1 84 ? -26.129 14.388 50.657 1.00 82.19 84 VAL A N 1
ATOM 634 C CA . VAL A 1 84 ? -27.075 13.726 51.583 1.00 82.19 84 VAL A CA 1
ATOM 635 C C . VAL A 1 84 ? -28.233 14.659 51.936 1.00 82.19 84 VAL A C 1
ATOM 637 O O . VAL A 1 84 ? -29.398 14.278 51.862 1.00 82.19 84 VAL A O 1
ATOM 640 N N . GLU A 1 85 ? -27.924 15.911 52.278 1.00 84.44 85 GLU A N 1
ATOM 641 C CA . GLU A 1 85 ? -28.955 16.894 52.600 1.00 84.44 85 GLU A CA 1
ATOM 642 C C . GLU A 1 85 ? -29.724 17.324 51.340 1.00 84.44 85 GLU A C 1
ATOM 644 O O . GLU A 1 85 ? -30.929 17.564 51.405 1.00 84.44 85 GLU A O 1
ATOM 649 N N . ALA A 1 86 ? -29.065 17.368 50.177 1.00 84.88 86 ALA A N 1
ATOM 650 C CA . ALA A 1 86 ? -29.739 17.602 48.900 1.00 84.88 86 ALA A CA 1
ATOM 651 C C . ALA A 1 86 ? -30.742 16.482 48.553 1.00 84.88 86 ALA A C 1
ATOM 653 O O . ALA A 1 86 ? -31.872 16.783 48.167 1.00 84.88 86 ALA A O 1
ATOM 654 N N . GLU A 1 87 ? -30.375 15.210 48.749 1.00 88.69 87 GLU A N 1
ATOM 655 C CA . GLU A 1 87 ? -31.279 14.063 48.575 1.00 88.69 87 GLU A CA 1
ATOM 656 C C . GLU A 1 87 ? -32.472 14.132 49.523 1.00 88.69 87 GLU A C 1
ATOM 658 O O . GLU A 1 87 ? -33.606 13.933 49.091 1.00 88.69 87 GLU A O 1
ATOM 663 N N . ARG A 1 88 ? -32.236 14.478 50.794 1.00 90.44 88 ARG A N 1
ATOM 664 C CA . ARG A 1 88 ? -33.306 14.645 51.781 1.00 90.44 88 ARG A CA 1
ATOM 665 C C . ARG A 1 88 ? -34.306 15.726 51.369 1.00 90.44 88 ARG A C 1
ATOM 667 O O . ARG A 1 88 ? -35.510 15.500 51.445 1.00 90.44 88 ARG A O 1
ATOM 674 N N . ARG A 1 89 ? -33.827 16.896 50.926 1.00 90.31 89 ARG A N 1
ATOM 675 C CA . ARG A 1 89 ? -34.694 18.001 50.466 1.00 90.31 89 ARG A CA 1
ATOM 676 C C . ARG A 1 89 ? -35.480 17.630 49.213 1.00 90.31 89 ARG A C 1
ATOM 678 O O . ARG A 1 89 ? -36.656 17.965 49.122 1.00 90.31 89 ARG A O 1
ATOM 685 N N . MET A 1 90 ? -34.847 16.936 48.271 1.00 92.31 90 MET A N 1
ATOM 686 C CA . MET A 1 90 ? -35.513 16.442 47.068 1.00 92.31 90 MET A CA 1
ATOM 687 C C . MET A 1 90 ? -36.609 15.432 47.430 1.00 92.31 90 MET A C 1
ATOM 689 O O . MET A 1 90 ? -37.749 15.610 47.015 1.00 92.31 90 MET A O 1
ATOM 693 N N . ALA A 1 91 ? -36.311 14.445 48.281 1.00 94.56 91 ALA A N 1
ATOM 694 C CA . ALA A 1 91 ? -37.297 13.480 48.765 1.00 94.56 91 ALA A CA 1
ATOM 695 C C . ALA A 1 91 ? -38.475 14.161 49.477 1.00 94.56 91 ALA A C 1
ATOM 697 O O . ALA A 1 91 ? -39.621 13.794 49.234 1.00 94.56 91 ALA A O 1
ATOM 698 N N . GLN A 1 92 ? -38.209 15.194 50.287 1.00 95.31 92 GLN A N 1
ATOM 699 C CA . GLN A 1 92 ? -39.261 15.983 50.932 1.00 95.31 92 GLN A CA 1
ATOM 700 C C . GLN A 1 92 ? -40.156 16.683 49.901 1.00 95.31 92 GLN A C 1
ATOM 702 O O . GLN A 1 92 ? -41.373 16.605 50.002 1.00 95.31 92 GLN A O 1
ATOM 707 N N . GLY A 1 93 ? -39.574 17.303 48.869 1.00 94.75 93 GLY A N 1
ATOM 708 C CA . GLY A 1 93 ? -40.349 17.944 47.803 1.00 94.75 93 GLY A CA 1
ATOM 709 C C . GLY A 1 93 ? -41.260 16.968 47.049 1.00 94.75 93 GLY A C 1
ATOM 710 O O . GLY A 1 93 ? -42.386 17.322 46.705 1.00 94.75 93 GLY A O 1
ATOM 711 N N . PHE A 1 94 ? -40.808 15.728 46.835 1.00 96.56 94 PHE A N 1
ATOM 712 C CA . PHE A 1 94 ? -41.636 14.671 46.247 1.00 96.56 94 PHE A CA 1
ATOM 713 C C . PHE A 1 94 ? -42.708 14.152 47.207 1.00 96.56 94 PHE A C 1
ATOM 715 O O . PHE A 1 94 ? -43.828 13.927 46.760 1.00 96.56 94 PHE A O 1
ATOM 722 N N . ALA A 1 95 ? -42.395 13.990 48.495 1.00 96.31 95 ALA A N 1
ATOM 723 C CA . ALA A 1 95 ? -43.364 13.615 49.524 1.00 96.31 95 ALA A CA 1
ATOM 724 C C . ALA A 1 95 ? -44.513 14.633 49.601 1.00 96.31 95 ALA A C 1
ATOM 726 O O . ALA A 1 95 ? -45.680 14.258 49.497 1.00 96.31 95 ALA A O 1
ATOM 727 N N . ASP A 1 96 ? -44.175 15.922 49.687 1.00 95.69 96 ASP A N 1
ATOM 728 C CA . ASP A 1 96 ? -45.146 17.015 49.767 1.00 95.69 96 ASP A CA 1
ATOM 729 C C . ASP A 1 96 ? -46.005 17.087 48.491 1.00 95.69 96 ASP A C 1
ATOM 731 O O . ASP A 1 96 ? -47.225 17.249 48.555 1.00 95.69 96 ASP A O 1
ATOM 735 N N . ALA A 1 97 ? -45.385 16.931 47.315 1.00 96.25 97 ALA A N 1
ATOM 736 C CA . ALA A 1 97 ? -46.094 16.936 46.038 1.00 96.25 97 ALA A CA 1
ATOM 737 C C . ALA A 1 97 ? -47.001 15.710 45.859 1.00 96.25 97 ALA A C 1
ATOM 739 O O . ALA A 1 97 ? -48.111 15.854 45.352 1.00 96.25 97 ALA A O 1
ATOM 740 N N . ALA A 1 98 ? -46.556 14.524 46.284 1.00 96.56 98 ALA A N 1
ATOM 741 C CA . ALA A 1 98 ? -47.346 13.298 46.227 1.00 96.56 98 ALA A CA 1
ATOM 742 C C . ALA A 1 98 ? -48.580 13.394 47.131 1.00 96.56 98 ALA A C 1
ATOM 744 O O . ALA A 1 98 ? -49.690 13.088 46.695 1.00 96.56 98 ALA A O 1
ATOM 745 N N . GLN A 1 99 ? -48.406 13.903 48.355 1.00 95.94 99 GLN A N 1
ATOM 746 C CA . GLN A 1 99 ? -49.512 14.144 49.275 1.00 95.94 99 GLN A CA 1
ATOM 747 C C . GLN A 1 99 ? -50.499 15.176 48.709 1.00 95.94 99 GLN A C 1
ATOM 749 O O . GLN A 1 99 ? -51.708 14.951 48.730 1.00 95.94 99 GLN A O 1
ATOM 754 N N . ALA A 1 100 ? -50.000 16.291 48.165 1.00 94.88 100 ALA A N 1
ATOM 755 C CA . ALA A 1 100 ? -50.839 17.343 47.592 1.00 94.88 100 ALA A CA 1
ATOM 756 C C . ALA A 1 100 ? -51.603 16.895 46.333 1.00 94.88 100 ALA A C 1
ATOM 758 O O . ALA A 1 100 ? -52.726 17.346 46.110 1.00 94.88 100 ALA A O 1
ATOM 759 N N . ALA A 1 101 ? -51.009 16.019 45.519 1.00 95.44 101 ALA A N 1
ATOM 760 C CA . ALA A 1 101 ? -51.633 15.458 44.323 1.00 95.44 101 ALA A CA 1
ATOM 761 C C . ALA A 1 101 ? -52.595 14.293 44.623 1.00 95.44 101 ALA A C 1
ATOM 763 O O . ALA A 1 101 ? -53.322 13.871 43.727 1.00 95.44 101 ALA A O 1
ATOM 764 N N . GLY A 1 102 ? -52.625 13.794 45.865 1.00 95.19 102 GLY A N 1
ATOM 765 C CA . GLY A 1 102 ? -53.466 12.663 46.257 1.00 95.19 102 GLY A CA 1
ATOM 766 C C . GLY A 1 102 ? -52.987 11.323 45.695 1.00 95.19 102 GLY A C 1
ATOM 767 O O . GLY A 1 102 ? -53.814 10.461 45.414 1.00 95.19 102 GLY A O 1
ATOM 768 N N . VAL A 1 103 ? -51.671 11.154 45.520 1.00 96.94 103 VAL A N 1
ATOM 769 C CA . VAL A 1 103 ? -51.065 9.887 45.081 1.00 96.94 103 VAL A CA 1
ATOM 770 C C . VAL A 1 103 ? -51.457 8.773 46.055 1.00 96.94 103 VAL A C 1
ATOM 772 O O . VAL A 1 103 ? -51.372 8.958 47.267 1.00 96.94 103 VAL A O 1
ATOM 775 N N . GLY A 1 104 ? -51.876 7.616 45.540 1.00 95.25 104 GLY A N 1
ATOM 776 C CA . GLY A 1 104 ? -52.328 6.487 46.358 1.00 95.25 104 GLY A CA 1
ATOM 777 C C . GLY A 1 104 ? -51.190 5.653 46.951 1.00 95.25 104 GLY A C 1
ATOM 778 O O . GLY A 1 104 ? -51.346 5.060 48.016 1.00 95.25 104 GLY A O 1
ATOM 779 N N . ARG A 1 105 ? -50.029 5.613 46.284 1.00 97.25 105 ARG A N 1
ATOM 780 C CA . ARG A 1 105 ? -48.879 4.797 46.701 1.00 97.25 105 ARG A CA 1
ATOM 781 C C . ARG A 1 105 ? -47.548 5.438 46.329 1.00 97.25 105 ARG A C 1
ATOM 783 O O . ARG A 1 105 ? -47.357 5.851 45.187 1.00 97.25 105 ARG A O 1
ATOM 790 N N . ILE A 1 106 ? -46.585 5.411 47.247 1.00 98.19 106 ILE A N 1
ATOM 791 C CA . ILE A 1 106 ? -45.169 5.651 46.938 1.00 98.19 106 ILE A CA 1
ATOM 792 C C . ILE A 1 106 ? -44.415 4.322 47.023 1.00 98.19 106 ILE A C 1
ATOM 794 O O . ILE A 1 106 ? -44.515 3.601 48.013 1.00 98.19 106 ILE A O 1
ATOM 798 N N . VAL A 1 107 ? -43.632 4.004 45.997 1.00 98.06 107 VAL A N 1
ATOM 799 C CA . VAL A 1 107 ? -42.707 2.869 45.987 1.00 98.06 107 VAL A CA 1
ATOM 800 C C . VAL A 1 107 ? -41.285 3.404 45.872 1.00 98.06 107 VAL A C 1
ATOM 802 O O . VAL A 1 107 ? -40.941 4.112 44.922 1.00 98.06 107 VAL A O 1
ATOM 805 N N . TYR A 1 108 ? -40.445 3.060 46.844 1.00 97.44 108 TYR A N 1
ATOM 806 C CA . TYR A 1 108 ? -39.048 3.479 46.901 1.00 97.44 108 TYR A CA 1
ATOM 807 C C . TYR A 1 108 ? -38.139 2.260 46.989 1.00 97.44 108 TYR A C 1
ATOM 809 O O . TYR A 1 108 ? -38.293 1.423 47.873 1.00 97.44 108 TYR A O 1
ATOM 817 N N . LEU A 1 109 ? -37.149 2.179 46.102 1.00 95.31 109 LEU A N 1
ATOM 818 C CA . LEU A 1 109 ? -36.028 1.262 46.279 1.00 95.31 109 LEU A CA 1
ATOM 819 C C . LEU A 1 109 ? -34.974 1.984 47.117 1.00 95.31 109 LEU A C 1
ATOM 821 O O . LEU A 1 109 ? -34.375 2.932 46.611 1.00 95.31 109 LEU A O 1
ATOM 825 N N . GLY A 1 110 ? -34.751 1.530 48.351 1.00 91.31 110 GLY A N 1
ATOM 826 C CA . GLY A 1 110 ? -33.798 2.020 49.352 1.00 91.31 110 GLY A CA 1
ATOM 827 C C . GLY A 1 110 ? -32.552 1.134 49.513 1.00 91.31 110 GLY A C 1
ATOM 828 O O . GLY A 1 110 ? -32.163 0.410 48.597 1.00 91.31 110 GLY A O 1
ATOM 829 N N . GLY A 1 111 ? -31.863 1.252 50.648 1.00 88.00 111 GLY A N 1
ATOM 830 C CA . GLY A 1 111 ? -30.729 0.396 51.027 1.00 88.00 111 GLY A CA 1
ATOM 831 C C . GLY A 1 111 ? -30.991 -0.267 52.379 1.00 88.00 111 GLY A C 1
ATOM 832 O O . GLY A 1 111 ? -31.709 0.311 53.196 1.00 88.00 111 GLY A O 1
ATOM 833 N N . MET A 1 112 ? -30.434 -1.461 52.591 1.00 87.19 112 MET A N 1
ATOM 834 C CA . MET A 1 112 ? -30.576 -2.210 53.850 1.00 87.19 112 MET A CA 1
ATOM 835 C C . MET A 1 112 ? -30.005 -1.450 55.052 1.00 87.19 112 MET A C 1
ATOM 837 O O . MET A 1 112 ? -28.992 -0.752 54.942 1.00 87.19 112 MET A O 1
ATOM 841 N N . ASP A 1 113 ? -30.668 -1.618 56.195 1.00 84.56 113 ASP A N 1
ATOM 842 C CA . ASP A 1 113 ? -30.331 -1.011 57.484 1.00 84.56 113 ASP A CA 1
ATOM 843 C C . ASP A 1 113 ? -30.026 -2.107 58.520 1.00 84.56 113 ASP A C 1
ATOM 845 O O . ASP A 1 113 ? -30.910 -2.506 59.276 1.00 84.56 113 ASP A O 1
ATOM 849 N N . PRO A 1 114 ? -28.800 -2.660 58.534 1.00 80.25 114 PRO A N 1
ATOM 850 C CA . PRO A 1 114 ? -28.444 -3.705 59.485 1.00 80.25 114 PRO A CA 1
ATOM 851 C C . PRO A 1 114 ? -28.485 -3.208 60.931 1.00 80.25 114 PRO A C 1
ATOM 853 O O . PRO A 1 114 ? -27.825 -2.230 61.295 1.00 80.25 114 PRO A O 1
ATOM 856 N N . GLU A 1 115 ? -29.203 -3.940 61.781 1.00 74.69 115 GLU A N 1
ATOM 857 C CA . GLU A 1 115 ? -29.304 -3.620 63.202 1.00 74.69 115 GLU A CA 1
ATOM 858 C C . GLU A 1 115 ? -27.936 -3.645 63.904 1.00 74.69 115 GLU A C 1
ATOM 860 O O . GLU A 1 115 ? -27.161 -4.597 63.801 1.00 74.69 115 GLU A O 1
ATOM 865 N N . GLY A 1 116 ? -27.654 -2.596 64.683 1.00 74.25 116 GLY A N 1
ATOM 866 C CA . GLY A 1 116 ? -26.479 -2.527 65.558 1.00 74.25 116 GLY A CA 1
ATOM 867 C C . GLY A 1 116 ? -25.157 -2.169 64.871 1.00 74.25 116 GLY A C 1
ATOM 868 O O . GLY A 1 116 ? -24.125 -2.144 65.543 1.00 74.25 116 GLY A O 1
ATOM 869 N N . GLU A 1 117 ? -25.163 -1.854 63.573 1.00 82.62 117 GLU A N 1
ATOM 870 C CA . GLU A 1 117 ? -23.972 -1.413 62.844 1.00 82.62 117 GLU A CA 1
ATOM 871 C C . GLU A 1 117 ? -23.956 0.107 62.595 1.00 82.62 117 GLU A C 1
ATOM 873 O O . GLU A 1 117 ? -24.982 0.750 62.380 1.00 82.62 117 GLU A O 1
ATOM 878 N N . GLU A 1 118 ? -22.763 0.711 62.580 1.00 82.50 118 GLU A N 1
ATOM 879 C CA . GLU A 1 118 ? -22.618 2.100 62.138 1.00 82.50 118 GLU A CA 1
ATOM 880 C C . GLU A 1 118 ? -22.742 2.171 60.608 1.00 82.50 118 GLU A C 1
ATOM 882 O O . GLU A 1 118 ? -21.891 1.657 59.875 1.00 82.50 118 GLU A O 1
ATOM 887 N N . LEU A 1 119 ? -23.801 2.820 60.116 1.00 84.25 119 LEU A N 1
ATOM 888 C CA . LEU A 1 119 ? -24.045 2.955 58.682 1.00 84.25 119 LEU A CA 1
ATOM 889 C C . LEU A 1 119 ? -23.034 3.885 58.006 1.00 84.25 119 LEU A C 1
ATOM 891 O O . LEU A 1 119 ? -22.809 5.026 58.446 1.00 84.25 119 LEU A O 1
ATOM 895 N N . SER A 1 120 ? -22.533 3.439 56.851 1.00 83.19 120 SER A N 1
ATOM 896 C CA . SER A 1 120 ? -21.841 4.298 55.884 1.00 83.19 120 SER A CA 1
ATOM 897 C C . SER A 1 120 ? -22.673 5.538 55.513 1.00 83.19 120 SER A C 1
ATOM 899 O O . SER A 1 120 ? -23.907 5.526 55.573 1.00 83.19 120 SER A O 1
ATOM 901 N N . LYS A 1 121 ? -22.011 6.618 55.063 1.00 82.44 121 LYS A N 1
ATOM 902 C CA . LYS A 1 121 ? -22.703 7.846 54.599 1.00 82.44 121 LYS A CA 1
ATOM 903 C C . LYS A 1 121 ? -23.731 7.530 53.498 1.00 82.44 121 LYS A C 1
ATOM 905 O O . LYS A 1 121 ? -24.775 8.170 53.438 1.00 82.44 121 LYS A O 1
ATOM 910 N N . HIS A 1 122 ? -23.456 6.510 52.678 1.00 84.31 122 HIS A N 1
ATOM 911 C CA . HIS A 1 122 ? -24.359 6.031 51.636 1.00 84.31 122 HIS A CA 1
ATOM 912 C C . HIS A 1 122 ? -25.643 5.401 52.165 1.00 84.31 122 HIS A C 1
ATOM 914 O O . HIS A 1 122 ? -26.723 5.891 51.840 1.00 84.31 122 HIS A O 1
ATOM 920 N N . LEU A 1 123 ? -25.534 4.369 53.004 1.00 86.50 123 LEU A N 1
ATOM 921 C CA . LEU A 1 123 ? -26.709 3.695 53.565 1.00 86.50 123 LEU A CA 1
ATOM 922 C C . LEU A 1 123 ? -27.534 4.640 54.445 1.00 86.50 123 LEU A C 1
ATOM 924 O O . LEU A 1 123 ? -28.759 4.618 54.395 1.00 86.50 123 LEU A O 1
ATOM 928 N N . ARG A 1 124 ? -26.872 5.555 55.164 1.00 88.19 124 ARG A N 1
ATOM 929 C CA . ARG A 1 124 ? -27.539 6.581 55.974 1.00 88.19 124 ARG A CA 1
ATOM 930 C C . ARG A 1 124 ? -28.426 7.517 55.151 1.00 88.19 124 ARG A C 1
ATOM 932 O O . ARG A 1 124 ? -29.554 7.764 55.556 1.00 88.19 124 ARG A O 1
ATOM 939 N N . SER A 1 125 ? -27.946 7.996 53.998 1.00 88.88 125 SER A N 1
ATOM 940 C CA . SER A 1 125 ? -28.764 8.814 53.084 1.00 88.88 125 SER A CA 1
ATOM 941 C C . SER A 1 125 ? -29.990 8.042 52.590 1.00 88.88 125 SER A C 1
ATOM 943 O O . SER A 1 125 ? -31.114 8.536 52.624 1.00 88.88 125 SER A O 1
ATOM 945 N N . ARG A 1 126 ? -29.786 6.775 52.205 1.00 90.12 126 ARG A N 1
ATOM 946 C CA . ARG A 1 126 ? -30.846 5.894 51.693 1.00 90.12 126 ARG A CA 1
ATOM 947 C C . ARG A 1 126 ? -31.933 5.633 52.730 1.00 90.12 126 ARG A C 1
ATOM 949 O O . ARG A 1 126 ? -33.109 5.686 52.371 1.00 90.12 126 ARG A O 1
ATOM 956 N N . LYS A 1 127 ? -31.534 5.389 53.983 1.00 90.69 127 LYS A N 1
ATOM 957 C CA . LYS A 1 127 ? -32.428 5.264 55.140 1.00 90.69 127 LYS A CA 1
ATOM 958 C C . LYS A 1 127 ? -33.215 6.553 55.369 1.00 90.69 127 LYS A C 1
ATOM 960 O O . LYS A 1 127 ? -34.436 6.509 55.435 1.00 90.69 127 LYS A O 1
ATOM 965 N N . GLN A 1 128 ? -32.532 7.696 55.396 1.00 91.62 128 GLN A N 1
ATOM 966 C CA . GLN A 1 128 ? -33.156 8.998 55.634 1.00 91.62 128 GLN A CA 1
ATOM 967 C C . GLN A 1 128 ? -34.200 9.363 54.566 1.00 91.62 128 GLN A C 1
ATOM 969 O O . GLN A 1 128 ? -35.264 9.874 54.900 1.00 91.62 128 GLN A O 1
ATOM 974 N N . VAL A 1 129 ? -33.936 9.073 53.288 1.00 94.44 129 VAL A N 1
ATOM 975 C CA . VAL A 1 129 ? -34.932 9.235 52.212 1.00 94.44 129 VAL A CA 1
ATOM 976 C C . VAL A 1 129 ? -36.143 8.328 52.444 1.00 94.44 129 VAL A C 1
ATOM 978 O O . VAL A 1 129 ? -37.275 8.784 52.305 1.00 94.44 129 VAL A O 1
ATOM 981 N N . GLY A 1 130 ? -35.923 7.071 52.843 1.00 94.06 130 GLY A N 1
ATOM 982 C CA . GLY A 1 130 ? -37.007 6.146 53.181 1.00 94.06 130 GLY A CA 1
ATOM 983 C C . GLY A 1 130 ? -37.881 6.660 54.326 1.00 94.06 130 GLY A C 1
ATOM 984 O O . GLY A 1 130 ? -39.101 6.657 54.204 1.00 94.06 130 GLY A O 1
ATOM 985 N N . GLU A 1 131 ? -37.270 7.176 55.395 1.00 94.94 131 GLU A N 1
ATOM 986 C CA . GLU A 1 131 ? -37.974 7.781 56.535 1.00 94.94 131 GLU A CA 1
ATOM 987 C C . GLU A 1 131 ? -38.811 9.001 56.119 1.00 94.94 131 GLU A C 1
ATOM 989 O O . GLU A 1 131 ? -39.954 9.134 56.550 1.00 94.94 131 GLU A O 1
ATOM 994 N N . VAL A 1 132 ? -38.275 9.867 55.247 1.00 96.50 132 VAL A N 1
ATOM 995 C CA . VAL A 1 132 ? -39.004 11.031 54.711 1.00 96.50 132 VAL A CA 1
ATOM 996 C C . VAL A 1 132 ? -40.232 10.596 53.911 1.00 96.50 132 VAL A C 1
ATOM 998 O O . VAL A 1 132 ? -41.315 11.143 54.110 1.00 96.50 132 VAL A O 1
ATOM 1001 N N . LEU A 1 133 ? -40.087 9.604 53.030 1.00 96.88 133 LEU A N 1
ATOM 1002 C CA . LEU A 1 133 ? -41.196 9.123 52.205 1.00 96.88 133 LEU A CA 1
ATOM 1003 C C . LEU A 1 133 ? -42.253 8.389 53.047 1.00 96.88 133 LEU A C 1
ATOM 1005 O O . LEU A 1 133 ? -43.439 8.644 52.871 1.00 96.88 133 LEU A O 1
ATOM 1009 N N . LEU A 1 134 ? -41.850 7.568 54.023 1.00 96.62 134 LEU A N 1
ATOM 1010 C CA . LEU A 1 134 ? -42.770 6.908 54.967 1.00 96.62 134 LEU A CA 1
ATOM 1011 C C . LEU A 1 134 ? -43.559 7.910 55.824 1.00 96.62 134 LEU A C 1
ATOM 1013 O O . LEU A 1 134 ? -44.702 7.642 56.200 1.00 96.62 134 LEU A O 1
ATOM 1017 N N . ALA A 1 135 ? -42.958 9.064 56.128 1.00 96.75 135 ALA A N 1
ATOM 1018 C CA . ALA A 1 135 ? -43.582 10.151 56.877 1.00 96.75 135 ALA A CA 1
ATOM 1019 C C . ALA A 1 135 ? -44.441 11.095 56.009 1.00 96.75 135 ALA A C 1
ATOM 1021 O O . ALA A 1 135 ? -45.039 12.025 56.548 1.00 96.75 135 ALA A O 1
ATOM 1022 N N . SER A 1 136 ? -44.535 10.865 54.691 1.00 95.44 136 SER A N 1
ATOM 1023 C CA . SER A 1 136 ? -45.260 11.733 53.743 1.00 95.44 136 SER A CA 1
ATOM 1024 C C . SER A 1 136 ? -46.777 11.782 53.957 1.00 95.44 136 SER A C 1
ATOM 1026 O O . SER A 1 136 ? -47.451 12.673 53.446 1.00 95.44 136 SER A O 1
ATOM 1028 N N . GLY A 1 137 ? -47.337 10.810 54.683 1.00 93.06 137 GLY A N 1
ATOM 1029 C CA . GLY A 1 137 ? -48.784 10.625 54.806 1.00 93.06 137 GLY A CA 1
ATOM 1030 C C . GLY A 1 137 ? -49.431 9.916 53.610 1.00 93.06 137 GLY A C 1
ATOM 1031 O O . GLY A 1 137 ? -50.640 9.705 53.636 1.00 93.06 137 GLY A O 1
ATOM 1032 N N . VAL A 1 138 ? -48.648 9.521 52.601 1.00 96.38 138 VAL A N 1
ATOM 1033 C CA . VAL A 1 138 ? -49.064 8.619 51.518 1.00 96.38 138 VAL A CA 1
ATOM 1034 C C . VAL A 1 138 ? -48.619 7.191 51.867 1.00 96.38 138 VAL A C 1
ATOM 1036 O O . VAL A 1 138 ? -47.472 7.026 52.300 1.00 96.38 138 VAL A O 1
ATOM 1039 N N . PRO A 1 139 ? -49.459 6.149 51.686 1.00 97.38 139 PRO A N 1
ATOM 1040 C CA . PRO A 1 139 ? -49.033 4.761 51.859 1.00 97.38 139 PRO A CA 1
ATOM 1041 C C . PRO A 1 139 ? -47.746 4.475 51.081 1.00 97.38 139 PRO A C 1
ATOM 1043 O O . PRO A 1 139 ? -47.691 4.643 49.861 1.00 97.38 139 PRO A O 1
ATOM 1046 N N . THR A 1 140 ? -46.685 4.087 51.788 1.00 97.81 140 THR A N 1
ATOM 1047 C CA . THR A 1 140 ? -45.342 3.987 51.213 1.00 97.81 140 THR A CA 1
ATOM 1048 C C . THR A 1 140 ? -44.736 2.609 51.448 1.00 97.81 140 THR A C 1
ATOM 1050 O O . THR A 1 140 ? -44.645 2.120 52.573 1.00 97.81 140 THR A O 1
ATOM 1053 N N . THR A 1 141 ? -44.261 2.002 50.364 1.00 97.31 141 THR A N 1
ATOM 1054 C CA . THR A 1 141 ? -43.520 0.741 50.380 1.00 97.31 141 THR A CA 1
ATOM 1055 C C . THR A 1 141 ? -42.052 1.023 50.090 1.00 97.31 141 THR A C 1
ATOM 1057 O O . THR A 1 141 ? -41.696 1.447 48.986 1.00 97.31 141 THR A O 1
ATOM 1060 N N . VAL A 1 142 ? -41.185 0.779 51.074 1.00 96.94 142 VAL A N 1
ATOM 1061 C CA . VAL A 1 142 ? -39.733 0.937 50.917 1.00 96.94 142 VAL A CA 1
ATOM 1062 C C . VAL A 1 142 ? -39.073 -0.432 50.785 1.00 96.94 142 VAL A C 1
ATOM 1064 O O . VAL A 1 142 ? -38.961 -1.166 51.759 1.00 96.94 142 VAL A O 1
ATOM 1067 N N . LEU A 1 143 ? -38.595 -0.763 49.589 1.00 96.56 143 LEU A N 1
ATOM 1068 C CA . LEU A 1 143 ? -37.850 -1.991 49.321 1.00 96.56 143 LEU A CA 1
ATOM 1069 C C . LEU A 1 143 ? -36.365 -1.773 49.615 1.00 96.56 143 LEU A C 1
ATOM 1071 O O . LEU A 1 143 ? -35.718 -0.947 48.971 1.00 96.56 143 LEU A O 1
ATOM 1075 N N . GLN A 1 144 ? -35.799 -2.504 50.565 1.00 94.62 144 GLN A N 1
ATOM 1076 C CA . GLN A 1 144 ? -34.400 -2.397 50.964 1.00 94.62 144 GLN A CA 1
ATOM 1077 C C . GLN A 1 144 ? -33.587 -3.530 50.339 1.00 94.62 144 GLN A C 1
ATOM 1079 O O . GLN A 1 144 ? -33.714 -4.691 50.709 1.00 94.62 144 GLN A O 1
ATOM 1084 N N . ALA A 1 145 ? -32.735 -3.191 49.371 1.00 92.06 145 ALA A N 1
ATOM 1085 C CA . ALA A 1 145 ? -31.911 -4.168 48.664 1.00 92.06 145 ALA A CA 1
ATOM 1086 C C . ALA A 1 145 ? -30.427 -4.037 49.027 1.00 92.06 145 ALA A C 1
ATOM 1088 O O . ALA A 1 145 ? -29.928 -2.946 49.324 1.00 92.06 145 ALA A O 1
ATOM 1089 N N . GLY A 1 146 ? -29.721 -5.166 48.951 1.00 86.75 146 GLY A N 1
ATOM 1090 C CA . GLY A 1 146 ? -28.264 -5.230 48.973 1.00 86.75 146 GLY A CA 1
ATOM 1091 C C . GLY A 1 146 ? -27.661 -4.956 47.589 1.00 86.75 146 GLY A C 1
ATOM 1092 O O . GLY A 1 146 ? -28.001 -3.995 46.899 1.00 86.75 146 GLY A O 1
ATOM 1093 N N . VAL A 1 147 ? -26.735 -5.813 47.160 1.00 90.44 147 VAL A N 1
ATOM 1094 C CA . VAL A 1 147 ? -26.065 -5.679 45.857 1.00 90.44 147 VAL A CA 1
ATOM 1095 C C . VAL A 1 147 ? -26.964 -6.197 44.731 1.00 90.44 147 VAL A C 1
ATOM 1097 O O . VAL A 1 147 ? -27.277 -7.384 44.674 1.00 90.44 147 VAL A O 1
ATOM 1100 N N . VAL A 1 148 ? -27.339 -5.320 43.796 1.00 92.12 148 VAL A N 1
ATOM 1101 C CA . VAL A 1 148 ? -28.184 -5.680 42.646 1.00 92.12 148 VAL A CA 1
ATOM 1102 C C . VAL A 1 148 ? -27.315 -6.168 41.484 1.00 92.12 148 VAL A C 1
ATOM 1104 O O . VAL A 1 148 ? -26.468 -5.425 40.975 1.00 92.12 148 VAL A O 1
ATOM 1107 N N . ILE A 1 149 ? -27.548 -7.399 41.028 1.00 92.62 149 ILE A N 1
ATOM 1108 C CA . ILE A 1 149 ? -26.799 -8.050 39.947 1.00 92.62 149 ILE A CA 1
ATOM 1109 C C . ILE A 1 149 ? -27.533 -7.904 38.611 1.00 92.62 149 ILE A C 1
ATOM 1111 O O . ILE A 1 149 ? -28.660 -8.371 38.442 1.00 92.62 149 ILE A O 1
ATOM 1115 N N . GLY A 1 150 ? -26.864 -7.269 37.650 1.00 87.75 150 GLY A N 1
ATOM 1116 C CA . GLY A 1 150 ? -27.305 -7.124 36.263 1.00 87.75 150 GLY A CA 1
ATOM 1117 C C . GLY A 1 150 ? -26.394 -6.168 35.487 1.00 87.75 150 GLY A C 1
ATOM 1118 O O . GLY A 1 150 ? -25.728 -5.320 36.089 1.00 87.75 150 GLY A O 1
ATOM 1119 N N . SER A 1 151 ? -26.325 -6.335 34.163 1.00 81.62 151 SER A N 1
ATOM 1120 C CA . SER A 1 151 ? -25.473 -5.518 33.284 1.00 81.62 151 SER A CA 1
ATOM 1121 C C . SER A 1 151 ? -25.843 -4.043 33.400 1.00 81.62 151 SER A C 1
ATOM 1123 O O . SER A 1 151 ? -27.000 -3.725 33.183 1.00 81.62 151 SER A O 1
ATOM 1125 N N . GLY A 1 152 ? -24.893 -3.153 33.708 1.00 77.25 152 GLY A N 1
ATOM 1126 C CA . GLY A 1 152 ? -25.163 -1.724 33.937 1.00 77.25 152 GLY A CA 1
ATOM 1127 C C . GLY A 1 152 ? -25.310 -1.304 35.404 1.00 77.25 152 GLY A C 1
ATOM 1128 O O . GLY A 1 152 ? -25.184 -0.118 35.713 1.00 77.25 152 GLY A O 1
ATOM 1129 N N . SER A 1 153 ? -25.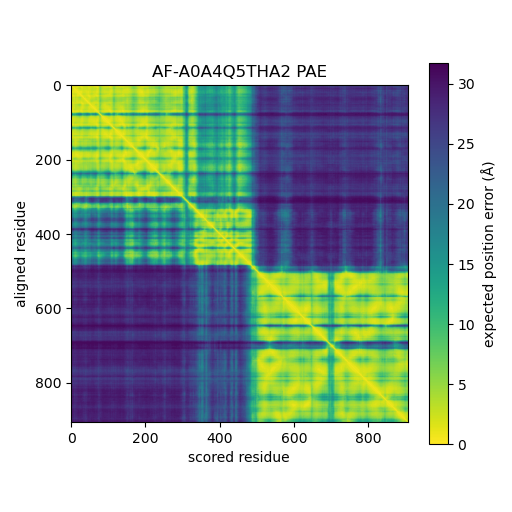489 -2.245 36.341 1.00 86.00 153 SER A N 1
ATOM 1130 C CA . SER A 1 153 ? -25.484 -1.938 37.780 1.00 86.00 153 SER A CA 1
ATOM 1131 C C . SER A 1 153 ? -24.080 -1.546 38.237 1.00 86.00 153 SER A C 1
ATOM 1133 O O . SER A 1 153 ? -23.151 -2.341 38.122 1.00 86.00 153 SER A O 1
ATOM 1135 N N . ALA A 1 154 ? -23.911 -0.371 38.851 1.00 83.88 154 ALA A N 1
ATOM 1136 C CA . ALA A 1 154 ? -22.608 0.086 39.355 1.00 83.88 154 ALA A CA 1
ATOM 1137 C C . ALA A 1 154 ? -21.917 -0.947 40.266 1.00 83.88 154 ALA A C 1
ATOM 1139 O O . ALA A 1 154 ? -20.714 -1.182 40.158 1.00 83.88 154 ALA A O 1
ATOM 1140 N N . SER A 1 155 ? -22.691 -1.603 41.133 1.00 86.38 155 SER A N 1
ATOM 1141 C CA . SER A 1 155 ? -22.189 -2.618 42.065 1.00 86.38 155 SER A CA 1
ATOM 1142 C C . SER A 1 155 ? -21.728 -3.906 41.361 1.00 86.38 155 SER A C 1
ATOM 1144 O O . SER A 1 155 ? -20.666 -4.442 41.691 1.00 86.38 155 SER A O 1
ATOM 1146 N N . PHE A 1 156 ? -22.464 -4.353 40.339 1.00 89.12 156 PHE A N 1
ATOM 1147 C CA . PHE A 1 156 ? -22.070 -5.471 39.478 1.00 89.12 156 PHE A CA 1
ATOM 1148 C C . PHE A 1 156 ? -20.844 -5.127 38.624 1.00 89.12 156 PHE A C 1
ATOM 1150 O O . PHE A 1 156 ? -19.905 -5.917 38.551 1.00 89.12 156 PHE A O 1
ATOM 1157 N N . GLU A 1 157 ? -20.810 -3.939 38.017 1.00 86.81 157 GLU A N 1
ATOM 1158 C CA . GLU A 1 157 ? -19.698 -3.512 37.167 1.00 86.81 157 GLU A CA 1
ATOM 1159 C C . GLU A 1 157 ? -18.397 -3.385 37.974 1.00 86.81 157 GLU A C 1
ATOM 1161 O O . GLU A 1 157 ? -17.336 -3.824 37.525 1.00 86.81 157 GLU A O 1
ATOM 1166 N N . MET A 1 158 ? -18.469 -2.889 39.214 1.00 87.00 158 MET A N 1
ATOM 1167 C CA . MET A 1 158 ? -17.334 -2.909 40.140 1.00 87.00 158 MET A CA 1
ATOM 1168 C C . MET A 1 158 ? -16.836 -4.331 40.423 1.00 87.00 158 MET A C 1
ATOM 1170 O O . MET A 1 158 ? -15.638 -4.591 40.285 1.00 87.00 158 MET A O 1
ATOM 1174 N N . LEU A 1 159 ? -17.740 -5.253 40.779 1.00 89.19 159 LEU A N 1
ATOM 1175 C CA . LEU A 1 159 ? -17.405 -6.662 41.009 1.00 89.19 159 LEU A CA 1
ATOM 1176 C C . LEU A 1 159 ? -16.718 -7.276 39.778 1.00 89.19 159 LEU A C 1
ATOM 1178 O O . LEU A 1 159 ? -15.674 -7.926 39.903 1.00 89.19 159 LEU A O 1
ATOM 1182 N N . ARG A 1 160 ? -17.275 -7.030 38.588 1.00 88.12 160 ARG A N 1
ATOM 1183 C CA . ARG A 1 160 ? -16.740 -7.492 37.308 1.00 88.12 160 ARG A CA 1
ATOM 1184 C C . ARG A 1 160 ? -15.324 -6.977 37.076 1.00 88.12 160 ARG A C 1
ATOM 1186 O O . ARG A 1 160 ? -14.409 -7.783 36.917 1.00 88.12 160 ARG A O 1
ATOM 1193 N N . TYR A 1 161 ? -15.111 -5.659 37.074 1.00 87.38 161 TYR A N 1
ATOM 1194 C CA . TYR A 1 161 ? -13.805 -5.084 36.734 1.00 87.38 161 TYR A CA 1
ATOM 1195 C C . TYR A 1 161 ? -12.707 -5.479 37.720 1.00 87.38 161 TYR A C 1
ATOM 1197 O O . TYR A 1 161 ? -11.586 -5.772 37.294 1.00 87.38 161 TYR A O 1
ATOM 1205 N N . LEU A 1 162 ? -13.017 -5.516 39.020 1.00 87.00 162 LEU A N 1
ATOM 1206 C CA . LEU A 1 162 ? -12.070 -5.970 40.038 1.00 87.00 162 LEU A CA 1
ATOM 1207 C C . LEU A 1 162 ? -11.651 -7.420 39.788 1.00 87.00 162 LEU A C 1
ATOM 1209 O O . LEU A 1 162 ? -10.462 -7.738 39.830 1.00 87.00 162 LEU A O 1
ATOM 1213 N N . THR A 1 163 ? -12.606 -8.284 39.453 1.00 88.94 163 THR A N 1
ATOM 1214 C CA . THR A 1 163 ? -12.344 -9.707 39.213 1.00 88.94 163 THR A CA 1
ATOM 1215 C C . THR A 1 163 ? -11.608 -9.953 37.886 1.00 88.94 163 THR A C 1
ATOM 1217 O O . THR A 1 163 ? -10.666 -10.754 37.829 1.00 88.94 163 THR A O 1
ATOM 1220 N N . GLU A 1 164 ? -11.983 -9.245 36.817 1.00 86.19 164 GLU A N 1
ATOM 1221 C CA . GLU A 1 164 ? -11.368 -9.355 35.488 1.00 86.19 164 GLU A CA 1
ATOM 1222 C C . GLU A 1 164 ? -9.904 -8.900 35.491 1.00 86.19 164 GLU A C 1
ATOM 1224 O O . GLU A 1 164 ? -9.031 -9.579 34.936 1.00 86.19 164 GLU A O 1
ATOM 1229 N N . ARG A 1 165 ? -9.612 -7.764 36.131 1.00 85.94 165 ARG A N 1
ATOM 1230 C CA . ARG A 1 165 ? -8.301 -7.110 36.022 1.00 85.94 165 ARG A CA 1
ATOM 1231 C C . ARG A 1 165 ? -7.284 -7.605 37.045 1.00 85.94 165 ARG A C 1
ATOM 1233 O O . ARG A 1 165 ? -6.090 -7.521 36.774 1.00 85.94 165 ARG A O 1
ATOM 1240 N N . LEU A 1 166 ? -7.710 -8.162 38.180 1.00 84.31 166 LEU A N 1
ATOM 1241 C CA . LEU A 1 166 ? -6.801 -8.499 39.280 1.00 84.31 166 LEU A CA 1
ATOM 1242 C C . LEU A 1 166 ? -6.783 -10.003 39.584 1.00 84.31 166 LEU A C 1
ATOM 1244 O O . LEU A 1 166 ? -7.621 -10.499 40.334 1.00 84.31 166 LEU A O 1
ATOM 1248 N N . PRO A 1 167 ? -5.816 -10.766 39.039 1.00 83.88 167 PRO A N 1
ATOM 1249 C CA . PRO A 1 167 ? -5.662 -12.188 39.362 1.00 83.88 167 PRO A CA 1
ATOM 1250 C C . PRO A 1 167 ? -5.145 -12.436 40.784 1.00 83.88 167 PRO A C 1
ATOM 1252 O O . PRO A 1 167 ? -5.451 -13.471 41.378 1.00 83.88 167 PRO A O 1
ATOM 1255 N N . VAL A 1 168 ? -4.378 -11.486 41.322 1.00 85.19 168 VAL A N 1
ATOM 1256 C CA . VAL A 1 168 ? -3.941 -11.439 42.718 1.00 85.19 168 VAL A CA 1
ATOM 1257 C C . VAL A 1 168 ? -4.422 -10.115 43.292 1.00 85.19 168 VAL A C 1
ATOM 1259 O O . VAL A 1 168 ? -4.141 -9.065 42.714 1.00 85.19 168 VAL A O 1
ATOM 1262 N N . MET A 1 169 ? -5.147 -10.160 44.404 1.00 78.88 169 MET A N 1
ATOM 1263 C CA . MET A 1 169 ? -5.742 -8.981 45.018 1.00 78.88 169 MET A CA 1
ATOM 1264 C C . MET A 1 169 ? -5.249 -8.819 46.449 1.00 78.88 169 MET A C 1
ATOM 1266 O O . MET A 1 169 ? -5.367 -9.733 47.261 1.00 78.88 169 MET A O 1
ATOM 1270 N N . VAL A 1 170 ? -4.707 -7.643 46.750 1.00 78.38 170 VAL A N 1
ATOM 1271 C CA . VAL A 1 170 ? -4.381 -7.235 48.116 1.00 78.38 170 VAL A CA 1
ATOM 1272 C C . VAL A 1 170 ? -5.609 -6.525 48.669 1.00 78.38 170 VAL A C 1
ATOM 1274 O O . VAL A 1 170 ? -5.937 -5.434 48.207 1.00 78.38 170 VAL A O 1
ATOM 1277 N N . THR A 1 171 ? -6.329 -7.161 49.592 1.00 75.06 171 THR A N 1
ATOM 1278 C CA . THR A 1 171 ? -7.659 -6.693 50.006 1.00 75.06 171 THR A CA 1
ATOM 1279 C C . THR A 1 171 ? -7.698 -6.229 51.457 1.00 75.06 171 THR A C 1
ATOM 1281 O O . THR A 1 171 ? -6.954 -6.739 52.298 1.00 75.06 171 THR A O 1
ATOM 1284 N N . PRO A 1 172 ? -8.602 -5.301 51.800 1.00 75.88 172 PRO A N 1
ATOM 1285 C CA . PRO A 1 172 ? -8.919 -4.991 53.190 1.00 75.88 172 PRO A CA 1
ATOM 1286 C C . PRO A 1 172 ? -9.846 -6.062 53.783 1.00 75.88 172 PRO A C 1
ATOM 1288 O O . PRO A 1 172 ? -10.363 -6.918 53.067 1.00 75.88 172 PRO A O 1
ATOM 1291 N N . LYS A 1 173 ? -10.107 -6.001 55.095 1.00 76.44 173 LYS A N 1
ATOM 1292 C CA . LYS A 1 173 ? -10.928 -7.006 55.800 1.00 76.44 173 LYS A CA 1
ATOM 1293 C C . LYS A 1 173 ? -12.393 -7.089 55.333 1.00 76.44 173 LYS A C 1
ATOM 1295 O O . LYS A 1 173 ? -12.995 -8.145 55.491 1.00 76.44 173 LYS A O 1
ATOM 1300 N N . TRP A 1 174 ? -12.950 -6.024 54.746 1.00 78.50 174 TRP A N 1
ATOM 1301 C CA . TRP A 1 174 ? -14.365 -5.967 54.334 1.00 78.50 174 TRP A CA 1
ATOM 1302 C C . TRP A 1 174 ? -14.736 -6.963 53.228 1.00 78.50 174 TRP A C 1
ATOM 1304 O O . TRP A 1 174 ? -15.911 -7.236 53.029 1.00 78.50 174 TRP A O 1
ATOM 1314 N N . VAL A 1 175 ? -13.771 -7.585 52.537 1.00 85.25 175 VAL A N 1
ATOM 1315 C CA . VAL A 1 175 ? -14.091 -8.635 51.548 1.00 85.25 175 VAL A CA 1
ATOM 1316 C C . VAL A 1 175 ? -14.753 -9.873 52.164 1.00 85.25 175 VAL A C 1
ATOM 1318 O O . VAL A 1 175 ? -15.303 -10.698 51.439 1.00 85.25 175 VAL A O 1
ATOM 1321 N N . HIS A 1 176 ? -14.696 -10.002 53.491 1.00 86.94 176 HIS A N 1
ATOM 1322 C CA . HIS A 1 176 ? -15.340 -11.064 54.260 1.00 86.94 176 HIS A CA 1
ATOM 1323 C C . HIS A 1 176 ? -16.699 -10.655 54.854 1.00 86.94 176 HIS A C 1
ATOM 1325 O O . HIS A 1 176 ? -17.319 -11.467 55.537 1.00 86.94 176 HIS A O 1
ATOM 1331 N N . THR A 1 177 ? -17.169 -9.427 54.617 1.00 87.06 177 THR A N 1
ATOM 1332 C CA . THR A 1 177 ? -18.511 -8.993 55.028 1.00 87.06 177 THR A CA 1
ATOM 1333 C C . THR A 1 177 ? -19.573 -9.769 54.245 1.00 87.06 177 THR A C 1
ATOM 1335 O O . THR A 1 177 ? -19.399 -10.013 53.047 1.00 87.06 177 THR A O 1
ATOM 1338 N N . ARG A 1 178 ? -20.652 -10.186 54.925 1.00 91.62 178 ARG A N 1
ATOM 1339 C CA . ARG A 1 178 ? -21.758 -10.950 54.327 1.00 91.62 178 ARG A CA 1
ATOM 1340 C C . ARG A 1 178 ? -22.743 -10.029 53.611 1.00 91.62 178 ARG A C 1
ATOM 1342 O O . ARG A 1 178 ? -23.115 -8.978 54.128 1.00 91.62 178 ARG A O 1
ATOM 1349 N N . ILE A 1 179 ? -23.159 -10.457 52.430 1.00 92.31 179 ILE A N 1
ATOM 1350 C CA . ILE A 1 179 ? -23.972 -9.720 51.470 1.00 92.31 179 ILE A CA 1
ATOM 1351 C C . ILE A 1 179 ? -24.948 -10.717 50.843 1.00 92.31 179 ILE A C 1
ATOM 1353 O O . ILE A 1 179 ? -24.553 -11.809 50.436 1.00 92.31 179 ILE A O 1
ATOM 1357 N N . GLN A 1 180 ? -26.213 -10.338 50.730 1.00 94.50 180 GLN A N 1
ATOM 1358 C CA . GLN A 1 180 ? -27.227 -11.102 50.014 1.00 94.50 180 GLN A CA 1
ATOM 1359 C C . GLN A 1 180 ? -27.543 -10.397 48.686 1.00 94.50 180 GLN A C 1
ATOM 1361 O O . GLN A 1 180 ? -28.353 -9.466 48.659 1.00 94.50 180 GLN A O 1
ATOM 1366 N N . PRO A 1 181 ? -26.853 -10.746 47.581 1.00 95.06 181 PRO A N 1
ATOM 1367 C CA . PRO A 1 181 ? -27.134 -10.150 46.282 1.00 95.06 181 PRO A CA 1
ATOM 1368 C C . PRO A 1 181 ? -28.517 -10.558 45.764 1.00 95.06 181 PRO A C 1
ATOM 1370 O O . PRO A 1 181 ? -29.014 -11.638 46.073 1.00 95.06 181 PRO A O 1
ATOM 1373 N N . ILE A 1 182 ? -29.117 -9.714 44.930 1.00 95.12 182 ILE A N 1
ATOM 1374 C CA . ILE A 1 182 ? -30.410 -9.972 44.282 1.00 95.12 182 ILE A CA 1
ATOM 1375 C C . ILE A 1 182 ? -30.319 -9.674 42.784 1.00 95.12 182 ILE A C 1
ATOM 1377 O O . ILE A 1 182 ? -29.655 -8.719 42.371 1.00 95.12 182 ILE A O 1
ATOM 1381 N N . ALA A 1 183 ? -30.950 -10.493 41.944 1.00 94.88 183 ALA A N 1
ATOM 1382 C CA . ALA A 1 183 ? -30.991 -10.241 40.508 1.00 94.88 183 ALA A CA 1
ATOM 1383 C C . ALA A 1 183 ? -31.893 -9.039 40.194 1.00 94.88 183 ALA A C 1
ATOM 1385 O O . ALA A 1 183 ? -32.952 -8.874 40.795 1.00 94.88 183 ALA A O 1
ATOM 1386 N N . ILE A 1 184 ? -31.524 -8.225 39.198 1.00 93.88 184 ILE A N 1
ATOM 1387 C CA . ILE A 1 184 ? -32.351 -7.076 38.783 1.00 93.88 184 ILE A CA 1
ATOM 1388 C C . ILE A 1 184 ? -33.785 -7.484 38.412 1.00 93.88 184 ILE A C 1
ATOM 1390 O O . ILE A 1 184 ? -34.716 -6.752 38.715 1.00 93.88 184 ILE A O 1
ATOM 1394 N N . ARG A 1 185 ? -33.981 -8.671 37.827 1.00 92.44 185 ARG A N 1
ATOM 1395 C CA . ARG A 1 185 ? -35.318 -9.183 37.480 1.00 92.44 185 ARG A CA 1
ATOM 1396 C C . ARG A 1 185 ? -36.211 -9.354 38.710 1.00 92.44 185 ARG A C 1
ATOM 1398 O O . ARG A 1 185 ? -37.365 -8.948 38.680 1.00 92.44 185 ARG A O 1
ATOM 1405 N N . ASP A 1 186 ? -35.655 -9.880 39.797 1.00 95.06 186 ASP A N 1
ATOM 1406 C CA . ASP A 1 186 ? -36.396 -10.082 41.043 1.00 95.06 186 ASP A CA 1
ATOM 1407 C C . ASP A 1 186 ? -36.704 -8.736 41.719 1.00 95.06 186 ASP A C 1
ATOM 1409 O O . ASP A 1 186 ? -37.810 -8.519 42.206 1.00 95.06 186 ASP A O 1
ATOM 1413 N N . VAL A 1 187 ? -35.774 -7.773 41.659 1.00 95.50 187 VAL A N 1
ATOM 1414 C CA . VAL A 1 187 ? -36.019 -6.398 42.137 1.00 95.50 187 VAL A CA 1
ATOM 1415 C C . VAL A 1 187 ? -37.179 -5.743 41.385 1.00 95.50 187 VAL A C 1
ATOM 1417 O O . VAL A 1 187 ? -38.041 -5.125 42.007 1.00 95.50 187 VAL A O 1
ATOM 1420 N N . LEU A 1 188 ? -37.220 -5.876 40.056 1.00 95.19 188 LEU A N 1
ATOM 1421 C CA . LEU A 1 188 ? -38.293 -5.313 39.233 1.00 95.19 188 LEU A CA 1
ATOM 1422 C C . LEU A 1 188 ? -39.639 -5.973 39.527 1.00 95.19 188 LEU A C 1
ATOM 1424 O O . LEU A 1 188 ? -40.631 -5.262 39.653 1.00 95.19 188 LEU A O 1
ATOM 1428 N N . ARG A 1 189 ? -39.666 -7.295 39.742 1.00 94.44 189 ARG A N 1
ATOM 1429 C CA . ARG A 1 189 ? -40.871 -8.008 40.189 1.00 94.44 189 ARG A CA 1
ATOM 1430 C C . ARG A 1 189 ? -41.431 -7.405 41.478 1.00 94.44 189 ARG A C 1
ATOM 1432 O O . ARG A 1 189 ? -42.624 -7.109 41.537 1.00 94.44 189 ARG A O 1
ATOM 1439 N N . TYR A 1 190 ? -40.587 -7.191 42.490 1.00 96.06 190 TYR A N 1
ATOM 1440 C CA . TYR A 1 190 ? -41.029 -6.574 43.744 1.00 96.06 190 TYR A CA 1
ATOM 1441 C C . TYR A 1 190 ? -41.485 -5.124 43.552 1.00 96.06 190 TYR A C 1
ATOM 1443 O O . TYR A 1 190 ? -42.481 -4.723 44.151 1.00 96.06 190 TYR A O 1
ATOM 1451 N N . LEU A 1 191 ? -40.823 -4.344 42.692 1.00 97.00 191 LEU A N 1
ATOM 1452 C CA . LEU A 1 191 ? -41.246 -2.976 42.372 1.00 97.00 191 LEU A CA 1
ATOM 1453 C C . LEU A 1 191 ? -42.626 -2.938 41.698 1.00 97.00 191 LEU A C 1
ATOM 1455 O O . LEU A 1 191 ? -43.489 -2.178 42.137 1.00 97.00 191 LEU A O 1
ATOM 1459 N N . VAL A 1 192 ? -42.862 -3.762 40.676 1.00 96.19 192 VAL A N 1
ATOM 1460 C CA . VAL A 1 192 ? -44.167 -3.849 39.999 1.00 96.19 192 VAL A CA 1
ATOM 1461 C C . VAL A 1 192 ? -45.244 -4.332 40.971 1.00 96.19 192 VAL A C 1
ATOM 1463 O O . VAL A 1 192 ? -46.277 -3.684 41.116 1.00 96.19 192 VAL A O 1
ATOM 1466 N N . GLY A 1 193 ? -44.979 -5.407 41.721 1.00 94.69 193 GLY A N 1
ATOM 1467 C CA . GLY A 1 193 ? -45.924 -5.944 42.707 1.00 94.69 193 GLY A CA 1
ATOM 1468 C C . GLY A 1 193 ? -46.269 -4.960 43.833 1.00 94.69 193 GLY A C 1
ATOM 1469 O O . GLY A 1 193 ? -47.376 -4.992 44.365 1.00 94.69 193 GLY A O 1
ATOM 1470 N N . SER A 1 194 ? -45.358 -4.037 44.158 1.00 95.75 194 SER A N 1
ATOM 1471 C CA . SER A 1 194 ? -45.567 -3.029 45.206 1.00 95.75 194 SER A CA 1
ATOM 1472 C C . SER A 1 194 ? -46.614 -1.968 44.851 1.00 95.75 194 SER A C 1
ATOM 1474 O O . SER A 1 194 ? -47.143 -1.329 45.759 1.00 95.75 194 SER A O 1
ATOM 1476 N N . ALA A 1 195 ? -46.957 -1.787 43.567 1.00 93.81 195 ALA A N 1
ATOM 1477 C CA . ALA A 1 195 ? -48.035 -0.875 43.174 1.00 93.81 195 ALA A CA 1
ATOM 1478 C C . ALA A 1 195 ? -49.401 -1.301 43.728 1.00 93.81 195 ALA A C 1
ATOM 1480 O O . ALA A 1 195 ? -50.225 -0.446 44.037 1.00 93.81 195 ALA A O 1
ATOM 1481 N N . GLY A 1 196 ? -49.635 -2.611 43.846 1.00 88.75 196 GLY A N 1
ATOM 1482 C CA . GLY A 1 196 ? -50.907 -3.188 44.285 1.00 88.75 196 GLY A CA 1
ATOM 1483 C C . GLY A 1 196 ? -50.982 -3.500 45.779 1.00 88.75 196 GLY A C 1
ATOM 1484 O O . GLY A 1 196 ? -51.861 -4.259 46.185 1.00 88.75 196 GLY A O 1
ATOM 1485 N N . MET A 1 197 ? -50.053 -2.990 46.597 1.00 92.00 197 MET A N 1
ATOM 1486 C CA . MET A 1 197 ? -50.078 -3.266 48.035 1.00 92.00 197 MET A CA 1
ATOM 1487 C C . MET A 1 197 ? -51.316 -2.657 48.719 1.00 92.00 197 MET A C 1
ATOM 1489 O O . MET A 1 197 ? -51.757 -1.578 48.319 1.00 92.00 197 MET A O 1
ATOM 1493 N N . PRO A 1 198 ? -51.848 -3.303 49.776 1.00 92.50 198 PRO A N 1
ATOM 1494 C CA . PRO A 1 198 ? -52.936 -2.750 50.584 1.00 92.50 198 PRO A CA 1
ATOM 1495 C C . PRO A 1 198 ? -52.590 -1.390 51.210 1.00 92.50 198 PRO A C 1
ATOM 1497 O O . PRO A 1 198 ? -51.450 -1.163 51.622 1.00 92.50 198 PRO A O 1
ATOM 1500 N N . ASP A 1 199 ? -53.558 -0.475 51.292 1.00 89.38 199 ASP A N 1
ATOM 1501 C CA . ASP A 1 199 ? -53.365 0.917 51.753 1.00 89.38 199 ASP A CA 1
ATOM 1502 C C . ASP A 1 199 ? -52.868 1.044 53.203 1.00 89.38 199 ASP A C 1
ATOM 1504 O O . ASP A 1 199 ? -52.265 2.052 53.564 1.00 89.38 199 ASP A O 1
ATOM 1508 N N . ASP A 1 200 ? -53.068 0.020 54.034 1.00 91.38 200 ASP A N 1
ATOM 1509 C CA . ASP A 1 200 ? -52.564 -0.052 55.408 1.00 91.38 200 ASP A CA 1
ATOM 1510 C C . ASP A 1 200 ? -51.074 -0.432 55.500 1.00 91.38 200 ASP A C 1
ATOM 1512 O O . ASP A 1 200 ? -50.459 -0.287 56.560 1.00 91.38 200 ASP A O 1
ATOM 1516 N N . VAL A 1 201 ? -50.457 -0.862 54.395 1.00 94.06 201 VAL A N 1
ATOM 1517 C CA . VAL A 1 201 ? -49.024 -1.161 54.337 1.00 94.06 201 VAL A CA 1
ATOM 1518 C C . VAL A 1 201 ? -48.230 0.136 54.175 1.00 94.06 201 VAL A C 1
ATOM 1520 O O . VAL A 1 201 ? -48.210 0.730 53.099 1.00 94.06 201 VAL A O 1
ATOM 1523 N N . ASN A 1 202 ? -47.542 0.560 55.240 1.00 96.62 202 ASN A N 1
ATOM 1524 C CA . ASN A 1 202 ? -46.623 1.703 55.234 1.00 96.62 202 ASN A CA 1
ATOM 1525 C C . ASN A 1 202 ? -45.343 1.380 56.022 1.00 96.62 202 ASN A C 1
ATOM 1527 O O . ASN A 1 202 ? -45.239 1.705 57.207 1.00 96.62 202 ASN A O 1
ATOM 1531 N N . ARG A 1 203 ? -44.395 0.670 55.398 1.00 95.12 203 ARG A N 1
ATOM 1532 C CA . ARG A 1 203 ? -43.166 0.206 56.064 1.00 95.12 203 ARG A CA 1
ATOM 1533 C C . ARG A 1 203 ? -42.031 -0.113 55.090 1.00 95.12 203 ARG A C 1
ATOM 1535 O O . ARG A 1 203 ? -42.183 -0.046 53.868 1.00 95.12 203 ARG A O 1
ATOM 1542 N N . THR A 1 204 ? -40.890 -0.476 55.663 1.00 95.25 204 THR A N 1
ATOM 1543 C CA . THR A 1 204 ? -39.756 -1.064 54.954 1.00 95.25 204 THR A CA 1
ATOM 1544 C C . THR A 1 204 ? -39.892 -2.585 54.831 1.00 95.25 204 THR A C 1
ATOM 1546 O O . THR A 1 204 ? -40.510 -3.220 55.692 1.00 95.25 204 THR A O 1
ATOM 1549 N N . PHE A 1 205 ? -39.312 -3.137 53.763 1.00 95.38 205 PHE A N 1
ATOM 1550 C CA . PHE A 1 205 ? -39.164 -4.569 53.512 1.00 95.38 205 PHE A CA 1
ATOM 1551 C C . PHE A 1 205 ? -37.774 -4.871 52.952 1.00 95.38 205 PHE A C 1
ATOM 1553 O O . PHE A 1 205 ? -37.410 -4.334 51.899 1.00 95.38 205 PHE A O 1
ATOM 1560 N N . ASP A 1 206 ? -37.029 -5.766 53.591 1.00 94.69 206 ASP A N 1
ATOM 1561 C CA . ASP A 1 206 ? -35.793 -6.291 53.010 1.00 94.69 206 ASP A CA 1
ATOM 1562 C C . ASP A 1 206 ? -36.067 -7.234 51.824 1.00 94.69 206 ASP A C 1
ATOM 1564 O O . ASP A 1 206 ? -36.891 -8.146 51.899 1.00 94.69 206 ASP A O 1
ATOM 1568 N N . ILE A 1 207 ? -35.322 -7.052 50.729 1.00 94.75 207 ILE A N 1
ATOM 1569 C CA . ILE A 1 207 ? -35.339 -7.940 49.560 1.00 94.75 207 ILE A CA 1
ATOM 1570 C C . ILE A 1 207 ? -33.929 -8.451 49.241 1.00 94.75 207 ILE A C 1
ATOM 1572 O O . ILE A 1 207 ? -32.964 -7.689 49.139 1.00 94.75 207 ILE A O 1
ATOM 1576 N N . GLY A 1 208 ? -33.800 -9.764 49.049 1.00 93.44 208 GLY A N 1
ATOM 1577 C CA . GLY A 1 208 ? -32.530 -10.431 48.771 1.00 93.44 208 GLY A CA 1
ATOM 1578 C C . GLY A 1 208 ? -32.725 -11.695 47.939 1.00 93.44 208 GLY A C 1
ATOM 1579 O O . GLY A 1 208 ? -33.764 -12.340 48.023 1.00 93.44 208 GLY A O 1
ATOM 1580 N N . GLY A 1 209 ? -31.724 -12.060 47.134 1.00 94.00 209 GLY A N 1
ATOM 1581 C CA . GLY A 1 209 ? -31.729 -13.328 46.406 1.00 94.00 209 GLY A CA 1
ATOM 1582 C C . GLY A 1 209 ? -31.533 -14.535 47.335 1.00 94.00 209 GLY A C 1
ATOM 1583 O O . GLY A 1 209 ? -31.374 -14.380 48.548 1.00 94.00 209 GLY A O 1
ATOM 1584 N N . PRO A 1 210 ? -31.504 -15.762 46.793 1.00 94.00 210 PRO A N 1
ATOM 1585 C CA . PRO A 1 210 ? -31.437 -16.976 47.609 1.00 94.00 210 PRO A CA 1
ATOM 1586 C C . PRO A 1 210 ? -30.065 -17.201 48.272 1.00 94.00 210 PRO A C 1
ATOM 1588 O O . PRO A 1 210 ? -29.972 -17.956 49.239 1.00 94.00 210 PRO A O 1
ATOM 1591 N N . ASP A 1 211 ? -29.008 -16.548 47.779 1.00 95.31 211 ASP A N 1
ATOM 1592 C CA . ASP A 1 211 ? -27.629 -16.774 48.212 1.00 95.31 211 ASP A CA 1
ATOM 1593 C C . ASP A 1 211 ? -27.142 -15.685 49.177 1.00 95.31 211 ASP A C 1
ATOM 1595 O O . ASP A 1 211 ? -27.194 -14.497 48.865 1.00 95.31 211 ASP A O 1
ATOM 1599 N N . VAL A 1 212 ? -26.582 -16.086 50.323 1.00 95.12 212 VAL A N 1
ATOM 1600 C CA . VAL A 1 212 ? -25.837 -15.195 51.229 1.00 95.12 212 VAL A CA 1
ATOM 1601 C C . VAL A 1 212 ? -24.352 -15.486 51.072 1.00 95.12 212 VAL A C 1
ATOM 1603 O O . VAL A 1 212 ? -23.891 -16.578 51.399 1.00 95.12 212 VAL A O 1
ATOM 1606 N N . LEU A 1 213 ? -23.605 -14.504 50.577 1.00 95.38 213 LEU A N 1
ATOM 1607 C CA . LEU A 1 213 ? -22.211 -14.646 50.172 1.00 95.38 213 LEU A CA 1
ATOM 1608 C C . LEU A 1 213 ? -21.348 -13.569 50.825 1.00 95.38 213 LEU A C 1
ATOM 1610 O O . LEU A 1 213 ? -21.796 -12.472 51.138 1.00 95.38 213 LEU A O 1
ATOM 1614 N N . THR A 1 214 ? -20.067 -13.843 50.992 1.00 93.69 214 THR A N 1
ATOM 1615 C CA . THR A 1 214 ? -19.067 -12.795 51.200 1.00 93.69 214 THR A CA 1
ATOM 1616 C C . THR A 1 214 ? -18.713 -12.130 49.873 1.00 93.69 214 THR A C 1
ATOM 1618 O O . THR A 1 214 ? -18.810 -12.745 48.807 1.00 93.69 214 THR A O 1
ATOM 1621 N N . TYR A 1 215 ? -18.220 -10.890 49.905 1.00 89.50 215 TYR A N 1
ATOM 1622 C CA . TYR A 1 215 ? -17.746 -10.232 48.679 1.00 89.50 215 TYR A CA 1
ATOM 1623 C C . TYR A 1 215 ? -16.629 -11.037 47.985 1.00 89.50 215 TYR A C 1
ATOM 1625 O O . TYR A 1 215 ? -16.543 -11.082 46.758 1.00 89.50 215 TYR A O 1
ATOM 1633 N N . LEU A 1 216 ? -15.789 -11.732 48.763 1.00 90.50 216 LEU A N 1
ATOM 1634 C CA . LEU A 1 216 ? -14.803 -12.680 48.249 1.00 90.50 216 LEU A CA 1
ATOM 1635 C C . LEU A 1 216 ? -15.448 -13.835 47.473 1.00 90.50 216 LEU A C 1
ATOM 1637 O O . LEU A 1 216 ? -15.001 -14.144 46.370 1.00 90.50 216 LEU A O 1
ATOM 1641 N N . GLU A 1 217 ? -16.485 -14.463 48.022 1.00 94.12 217 GLU A N 1
ATOM 1642 C CA . GLU A 1 217 ? -17.216 -15.540 47.345 1.00 94.12 217 GLU A CA 1
ATOM 1643 C C . GLU A 1 217 ? -17.908 -15.036 46.080 1.00 94.12 217 GLU A C 1
ATOM 1645 O O . GLU A 1 217 ? -17.844 -15.711 45.055 1.00 94.12 217 GLU A O 1
ATOM 1650 N N . MET A 1 218 ? -18.452 -13.815 46.093 1.00 94.06 218 MET A N 1
ATOM 1651 C CA . MET A 1 218 ? -18.997 -13.179 44.891 1.00 94.06 218 MET A CA 1
ATOM 1652 C C . MET A 1 218 ? -17.928 -13.008 43.801 1.00 94.06 218 MET A C 1
ATOM 1654 O O . MET A 1 218 ? -18.188 -13.307 42.635 1.00 94.06 218 MET A O 1
ATOM 1658 N N . MET A 1 219 ? -16.706 -12.588 44.158 1.00 91.94 219 MET A N 1
ATOM 1659 C CA . MET A 1 219 ? -15.586 -12.492 43.206 1.00 91.94 219 MET A CA 1
ATOM 1660 C C . MET A 1 219 ? -15.175 -13.864 42.657 1.00 91.94 219 MET A C 1
ATOM 1662 O O . MET A 1 219 ? -14.877 -13.989 41.468 1.00 91.94 219 MET A O 1
ATOM 1666 N N . GLN A 1 220 ? -15.161 -14.910 43.489 1.00 93.81 220 GLN A N 1
ATOM 1667 C CA . GLN A 1 220 ? -14.856 -16.268 43.021 1.00 93.81 220 GLN A CA 1
ATOM 1668 C C . GLN A 1 220 ? -15.966 -16.819 42.118 1.00 93.81 220 GLN A C 1
ATOM 1670 O O . GLN A 1 220 ? -15.663 -17.408 41.080 1.00 93.81 220 GLN A O 1
ATOM 1675 N N . GLY A 1 221 ? -17.232 -16.583 42.469 1.00 93.88 221 GLY A N 1
ATOM 1676 C CA . GLY A 1 221 ? -18.387 -16.942 41.649 1.00 93.88 221 GLY A CA 1
ATOM 1677 C C . GLY A 1 221 ? -18.359 -16.229 40.297 1.00 93.88 221 GLY A C 1
ATOM 1678 O O . GLY A 1 221 ? -18.481 -16.880 39.261 1.00 93.88 221 GLY A O 1
ATOM 1679 N N . PHE A 1 222 ? -18.051 -14.926 40.277 1.00 92.81 222 PHE A N 1
ATOM 1680 C CA . PHE A 1 222 ? -17.821 -14.190 39.031 1.00 92.81 222 PHE A CA 1
ATOM 1681 C C . PHE A 1 222 ? -16.693 -14.817 38.207 1.00 92.81 222 PHE A C 1
ATOM 1683 O O . PHE A 1 222 ? -16.868 -15.072 37.016 1.00 92.81 222 PHE A O 1
ATOM 1690 N N . ALA A 1 223 ? -15.536 -15.098 38.819 1.00 91.50 223 ALA A N 1
ATOM 1691 C CA . ALA A 1 223 ? -14.405 -15.697 38.115 1.00 91.50 223 ALA A CA 1
ATOM 1692 C C . ALA A 1 223 ? -14.769 -17.054 37.493 1.00 91.50 223 ALA A C 1
ATOM 1694 O O . ALA A 1 223 ? -14.388 -17.315 36.353 1.00 91.50 223 ALA A O 1
ATOM 1695 N N . LYS A 1 224 ? -15.545 -17.883 38.202 1.00 92.75 224 LYS A N 1
ATOM 1696 C CA . LYS A 1 224 ? -16.051 -19.169 37.709 1.00 92.75 224 LYS A CA 1
ATOM 1697 C C . LYS A 1 224 ? -16.958 -18.984 36.489 1.00 92.75 224 LYS A C 1
ATOM 1699 O O . LYS A 1 224 ? -16.673 -19.576 35.449 1.00 92.75 224 LYS A O 1
ATOM 1704 N N . VAL A 1 225 ? -17.984 -18.132 36.580 1.00 90.50 225 VAL A N 1
ATOM 1705 C CA . VAL A 1 225 ? -18.940 -17.887 35.480 1.00 90.50 225 VAL A CA 1
ATOM 1706 C C . VAL A 1 225 ? -18.251 -17.245 34.266 1.00 90.50 225 VAL A C 1
ATOM 1708 O O . VAL A 1 225 ? -18.493 -17.638 33.127 1.00 90.50 225 VAL A O 1
ATOM 1711 N N . ALA A 1 226 ? -17.313 -16.319 34.484 1.00 85.06 226 ALA A N 1
ATOM 1712 C CA . ALA A 1 226 ? -16.533 -15.678 33.421 1.00 85.06 226 ALA A CA 1
ATOM 1713 C C . ALA A 1 226 ? -15.394 -16.562 32.855 1.00 85.06 226 ALA A C 1
ATOM 1715 O O . ALA A 1 226 ? -14.670 -16.150 31.942 1.00 85.06 226 ALA A O 1
ATOM 1716 N N . GLY A 1 227 ? -15.187 -17.772 33.393 1.00 86.12 227 GLY A N 1
ATOM 1717 C CA . GLY A 1 227 ? -14.122 -18.687 32.973 1.00 86.12 227 GLY A CA 1
ATOM 1718 C C . GLY A 1 227 ? -12.707 -18.143 33.216 1.00 86.12 227 GLY A C 1
ATOM 1719 O O . GLY A 1 227 ? -11.797 -18.374 32.411 1.00 86.12 227 GLY A O 1
ATOM 1720 N N . LEU A 1 228 ? -12.521 -17.370 34.281 1.00 86.94 228 LEU A N 1
ATOM 1721 C CA . LEU A 1 228 ? -11.235 -16.869 34.752 1.00 86.94 228 LEU A CA 1
ATOM 1722 C C . LEU A 1 228 ? -10.638 -17.842 35.787 1.00 86.94 228 LEU A C 1
ATOM 1724 O O . LEU A 1 228 ? -11.377 -18.507 36.510 1.00 86.94 228 LEU A O 1
ATOM 1728 N N . PRO A 1 229 ? -9.299 -17.920 35.923 1.00 86.88 229 PRO A N 1
ATOM 1729 C CA . PRO A 1 229 ? -8.682 -18.671 37.017 1.00 86.88 229 PRO A CA 1
ATOM 1730 C C . PRO A 1 229 ? -9.189 -18.203 38.396 1.00 86.88 229 PRO A C 1
ATOM 1732 O O . PRO A 1 229 ? -9.526 -17.025 38.534 1.00 86.88 229 PRO A O 1
ATOM 1735 N N . PRO A 1 230 ? -9.163 -19.036 39.445 1.00 88.88 230 PRO A N 1
ATOM 1736 C CA . PRO A 1 230 ? -9.489 -18.588 40.800 1.00 88.88 230 PRO A CA 1
ATOM 1737 C C . PRO A 1 230 ? -8.647 -17.375 41.217 1.00 88.88 230 PRO A C 1
ATOM 1739 O O . PRO A 1 230 ? -7.441 -17.323 40.946 1.00 88.88 230 PRO A O 1
ATOM 1742 N N . ARG A 1 231 ? -9.278 -16.372 41.837 1.00 90.19 231 ARG A N 1
ATOM 1743 C CA . ARG A 1 231 ? -8.584 -15.149 42.275 1.00 90.19 231 ARG A CA 1
ATOM 1744 C C . ARG A 1 231 ? -7.809 -15.437 43.557 1.00 90.19 231 ARG A C 1
ATOM 1746 O O . ARG A 1 231 ? -8.360 -16.018 44.488 1.00 90.19 231 ARG A O 1
ATOM 1753 N N . LYS A 1 232 ? -6.539 -15.034 43.636 1.00 87.62 232 LYS A N 1
ATOM 1754 C CA . LYS A 1 232 ? -5.738 -15.186 44.863 1.00 87.62 232 LYS A CA 1
ATOM 1755 C C . LYS A 1 232 ? -5.859 -13.926 45.706 1.00 87.62 232 LYS A C 1
ATOM 1757 O O . LYS A 1 232 ? -5.455 -12.858 45.256 1.00 87.62 232 LYS A O 1
ATOM 1762 N N . VAL A 1 233 ? -6.387 -14.046 46.917 1.00 82.50 233 VAL A N 1
ATOM 1763 C CA . VAL A 1 233 ? -6.626 -12.896 47.795 1.00 82.50 233 VAL A CA 1
ATOM 1764 C C . VAL A 1 233 ? -5.662 -12.911 48.971 1.00 82.50 233 VAL A C 1
ATOM 1766 O O . VAL A 1 233 ? -5.518 -13.922 49.654 1.00 82.50 233 VAL A O 1
ATOM 1769 N N . VAL A 1 234 ? -4.977 -11.787 49.172 1.00 82.06 234 VAL A N 1
ATOM 1770 C CA . VAL A 1 234 ? -4.021 -11.560 50.255 1.00 82.06 234 VAL A CA 1
ATOM 1771 C C . VAL A 1 234 ? -4.585 -10.448 51.143 1.00 82.06 234 VAL A C 1
ATOM 1773 O O . VAL A 1 234 ? -4.489 -9.274 50.776 1.00 82.06 234 VAL A O 1
ATOM 1776 N N . PRO A 1 235 ? -5.208 -10.780 52.285 1.00 75.69 235 PRO A N 1
ATOM 1777 C CA . PRO A 1 235 ? -5.766 -9.774 53.174 1.00 75.69 235 PRO A CA 1
ATOM 1778 C C . PRO A 1 235 ? -4.643 -8.993 53.865 1.00 75.69 235 PRO A C 1
ATOM 1780 O O . PRO A 1 235 ? -3.696 -9.586 54.385 1.00 75.69 235 PRO A O 1
ATOM 1783 N N . VAL A 1 236 ? -4.754 -7.664 53.911 1.00 76.25 236 VAL A N 1
ATOM 1784 C CA . VAL A 1 236 ? -3.813 -6.795 54.635 1.00 76.25 236 VAL A CA 1
ATOM 1785 C C . VAL A 1 236 ? -4.533 -5.870 55.622 1.00 76.25 236 VAL A C 1
ATOM 1787 O O . VAL A 1 236 ? -5.629 -5.389 55.330 1.00 76.25 236 VAL A O 1
ATOM 1790 N N . PRO A 1 237 ? -3.936 -5.565 56.792 1.00 61.53 237 PRO A N 1
ATOM 1791 C CA . PRO A 1 237 ? -4.616 -4.784 57.830 1.00 61.53 237 PRO A CA 1
ATOM 1792 C C . PRO A 1 237 ? -4.761 -3.284 57.523 1.00 61.53 237 PRO A C 1
ATOM 1794 O O . PRO A 1 237 ? -5.517 -2.608 58.212 1.00 61.53 237 PRO A O 1
ATOM 1797 N N . VAL A 1 238 ? -4.009 -2.747 56.553 1.00 57.78 238 VAL A N 1
ATOM 1798 C CA . VAL A 1 238 ? -3.668 -1.307 56.494 1.00 57.78 238 VAL A CA 1
ATOM 1799 C C . VAL A 1 238 ? -4.431 -0.521 55.414 1.00 57.78 238 VAL A C 1
ATOM 1801 O O . VAL A 1 238 ? -4.408 0.707 55.418 1.00 57.78 238 VAL A O 1
ATOM 1804 N N . LEU A 1 239 ? -5.143 -1.174 54.487 1.00 61.38 239 LEU A N 1
ATOM 1805 C CA . LEU A 1 239 ? -5.905 -0.446 53.464 1.00 61.38 239 LEU A CA 1
ATOM 1806 C C . LEU A 1 239 ? -7.198 0.133 54.058 1.00 61.38 239 LEU A C 1
ATOM 1808 O O . LEU A 1 239 ? -8.198 -0.563 54.228 1.00 61.38 239 LEU A O 1
ATOM 1812 N N . THR A 1 240 ? -7.187 1.433 54.354 1.00 65.75 240 THR A N 1
ATOM 1813 C CA . THR A 1 240 ? -8.394 2.166 54.751 1.00 65.75 240 THR A CA 1
ATOM 1814 C C . THR A 1 240 ? -9.358 2.322 53.556 1.00 65.75 240 THR A C 1
ATOM 1816 O O . THR A 1 240 ? -8.943 2.226 52.396 1.00 65.75 240 THR A O 1
ATOM 1819 N N . PRO A 1 241 ? -10.656 2.584 53.787 1.00 61.41 241 PRO A N 1
ATOM 1820 C CA . PRO A 1 241 ? -11.667 2.741 52.728 1.00 61.41 241 PRO A CA 1
ATOM 1821 C C . PRO A 1 241 ? -11.349 3.883 51.756 1.00 61.41 241 PRO A C 1
ATOM 1823 O O . PRO A 1 241 ? -11.557 3.759 50.551 1.00 61.41 241 PRO A O 1
ATOM 1826 N N . GLY A 1 242 ? -10.761 4.972 52.265 1.00 64.94 242 GLY A N 1
ATOM 1827 C CA . GLY A 1 242 ? -10.283 6.084 51.443 1.00 64.94 242 GLY A CA 1
ATOM 1828 C C . GLY A 1 242 ? -9.205 5.645 50.449 1.00 64.94 242 GLY A C 1
ATOM 1829 O O . GLY A 1 242 ? -9.356 5.877 49.250 1.00 64.94 242 GLY A O 1
ATOM 1830 N N . LEU A 1 243 ? -8.174 4.935 50.918 1.00 68.19 243 LEU A N 1
ATOM 1831 C CA . LEU A 1 243 ? -7.119 4.366 50.065 1.00 68.19 243 LEU A CA 1
ATOM 1832 C C . LEU A 1 243 ? -7.671 3.315 49.090 1.00 68.19 243 LEU A C 1
ATOM 1834 O O . LEU A 1 243 ? -7.301 3.302 47.917 1.00 68.19 243 LEU A O 1
ATOM 1838 N N . SER A 1 244 ? -8.609 2.487 49.555 1.00 67.62 244 SER A N 1
ATOM 1839 C CA . SER A 1 244 ? -9.259 1.452 48.743 1.00 67.62 244 SER A CA 1
ATOM 1840 C C . SER A 1 244 ? -10.044 2.061 47.579 1.00 67.62 244 SER A C 1
ATOM 1842 O O . SER A 1 244 ? -9.951 1.564 46.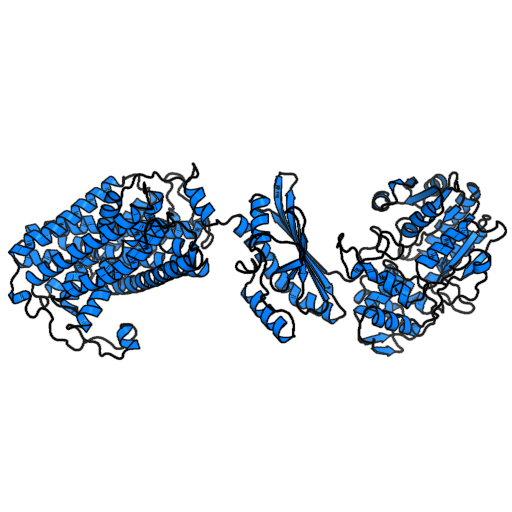465 1.00 67.62 244 SER A O 1
ATOM 1844 N N . SER A 1 245 ? -10.749 3.177 47.794 1.00 67.56 245 SER A N 1
ATOM 1845 C CA . SER A 1 245 ? -11.505 3.852 46.728 1.00 67.56 245 SER A CA 1
ATOM 1846 C C . SER A 1 245 ? -10.624 4.466 45.632 1.00 67.56 245 SER A C 1
ATOM 1848 O O . SER A 1 245 ? -10.967 4.374 44.456 1.00 67.56 245 SER A O 1
ATOM 1850 N N . HIS A 1 246 ? -9.454 5.017 45.984 1.00 72.00 246 HIS A N 1
ATOM 1851 C CA . HIS A 1 246 ? -8.486 5.516 44.996 1.00 72.00 246 HIS A CA 1
ATOM 1852 C C . HIS A 1 246 ? -7.907 4.367 44.174 1.00 72.00 246 HIS A C 1
ATOM 1854 O O . HIS A 1 246 ? -7.780 4.461 42.957 1.00 72.00 246 HIS A O 1
ATOM 1860 N N . TRP A 1 247 ? -7.602 3.254 44.840 1.00 72.25 247 TRP A N 1
ATOM 1861 C CA . TRP A 1 247 ? -7.112 2.052 44.184 1.00 72.25 247 TRP A CA 1
ATOM 1862 C C . TRP A 1 247 ? -8.167 1.428 43.253 1.00 72.25 247 TRP A C 1
ATOM 1864 O O . TRP A 1 247 ? -7.846 1.063 42.123 1.00 72.25 247 TRP A O 1
ATOM 1874 N N . VAL A 1 248 ? -9.440 1.400 43.661 1.00 74.81 248 VAL A N 1
ATOM 1875 C CA . VAL A 1 248 ? -10.558 0.988 42.796 1.00 74.81 248 VAL A CA 1
ATOM 1876 C C . VAL A 1 248 ? -10.687 1.908 41.578 1.00 74.81 248 VAL A C 1
ATOM 1878 O O . VAL A 1 248 ? -10.915 1.407 40.482 1.00 74.81 248 VAL A O 1
ATOM 1881 N N . GLY A 1 249 ? -10.482 3.221 41.724 1.00 73.19 249 GLY A N 1
ATOM 1882 C CA . GLY A 1 249 ? -10.493 4.167 40.598 1.00 73.19 249 GLY A CA 1
ATOM 1883 C C . GLY A 1 249 ? -9.345 3.977 39.595 1.00 73.19 249 GLY A C 1
ATOM 1884 O O . GLY A 1 249 ? -9.473 4.358 38.437 1.00 73.19 249 GLY A O 1
ATOM 1885 N N . ILE A 1 250 ? -8.232 3.355 40.002 1.00 77.88 250 ILE A N 1
ATOM 1886 C CA . ILE A 1 250 ? -7.140 2.976 39.085 1.00 77.88 250 ILE A CA 1
ATOM 1887 C C . ILE A 1 250 ? -7.511 1.711 38.301 1.00 77.88 250 ILE A C 1
ATOM 1889 O O . ILE A 1 250 ? -7.167 1.561 37.129 1.00 77.88 250 ILE A O 1
ATOM 1893 N N . VAL A 1 251 ? -8.194 0.774 38.958 1.00 78.25 251 VAL A N 1
ATOM 1894 C CA . VAL A 1 251 ? -8.485 -0.548 38.395 1.00 78.25 251 VAL A CA 1
ATOM 1895 C C . VAL A 1 251 ? -9.784 -0.551 37.602 1.00 78.25 251 VAL A C 1
ATOM 1897 O O . VAL A 1 251 ? -9.881 -1.282 36.623 1.00 78.25 251 VAL A O 1
ATOM 1900 N N . THR A 1 252 ? -10.774 0.252 37.971 1.00 81.75 252 THR A N 1
ATOM 1901 C CA . THR A 1 252 ? -12.114 0.254 37.374 1.00 81.75 252 THR A CA 1
ATOM 1902 C C . THR A 1 252 ? -12.392 1.599 36.695 1.00 81.75 252 THR A C 1
ATOM 1904 O O . THR A 1 252 ? -11.962 2.629 37.204 1.00 81.75 252 THR A O 1
ATOM 1907 N N . PRO A 1 253 ? -13.104 1.626 35.556 1.00 78.38 253 PRO A N 1
ATOM 1908 C CA . PRO A 1 253 ? -13.537 2.869 34.916 1.00 78.38 253 PRO A CA 1
ATOM 1909 C C . PRO A 1 253 ? -14.745 3.524 35.609 1.00 78.38 253 PRO A C 1
ATOM 1911 O O . PRO A 1 253 ? -15.212 4.563 35.152 1.00 78.38 253 PRO A O 1
ATOM 1914 N N . VAL A 1 254 ? -15.263 2.934 36.694 1.00 80.00 254 VAL A N 1
ATOM 1915 C CA . VAL A 1 254 ? -16.364 3.510 37.473 1.00 80.00 254 VAL A CA 1
ATOM 1916 C C . VAL A 1 254 ? -15.868 4.804 38.136 1.00 80.00 254 VAL A C 1
ATOM 1918 O O . VAL A 1 254 ? -14.845 4.768 38.827 1.00 80.00 254 VAL A O 1
ATOM 1921 N N . PRO A 1 255 ? -16.560 5.948 37.963 1.00 80.25 255 PRO A N 1
ATOM 1922 C CA . PRO A 1 255 ? -16.144 7.216 38.550 1.00 80.25 255 PRO A CA 1
ATOM 1923 C C . PRO A 1 255 ? -15.916 7.110 40.061 1.00 80.25 255 PRO A C 1
ATOM 1925 O O . PRO A 1 255 ? -16.712 6.502 40.779 1.00 80.25 255 PRO A O 1
ATOM 1928 N N . ALA A 1 256 ? -14.857 7.749 40.569 1.00 76.94 256 ALA A N 1
ATOM 1929 C CA . ALA A 1 256 ? -14.512 7.702 41.993 1.00 76.94 256 ALA A CA 1
ATOM 1930 C C . ALA A 1 256 ? -15.640 8.230 42.903 1.00 76.94 256 ALA A C 1
ATOM 1932 O O . ALA A 1 256 ? -15.787 7.761 44.033 1.00 76.94 256 ALA A O 1
ATOM 1933 N N . SER A 1 257 ? -16.458 9.159 42.395 1.00 75.19 257 SER A N 1
ATOM 1934 C CA . SER A 1 257 ? -17.651 9.685 43.067 1.00 75.19 257 SER A CA 1
ATOM 1935 C C . SER A 1 257 ? -18.711 8.612 43.339 1.00 75.19 257 SER A C 1
ATOM 1937 O O . SER A 1 257 ? -19.389 8.697 44.357 1.00 75.19 257 SER A O 1
ATOM 1939 N N . ILE A 1 258 ? -18.801 7.581 42.492 1.00 79.06 258 ILE A N 1
ATOM 1940 C CA . ILE A 1 258 ? -19.720 6.441 42.632 1.00 79.06 258 ILE A CA 1
ATOM 1941 C C . ILE A 1 258 ? -19.047 5.282 43.373 1.00 79.06 258 ILE A C 1
ATOM 1943 O O . ILE A 1 258 ? -19.625 4.696 44.287 1.00 79.06 258 ILE A O 1
ATOM 1947 N N . ALA A 1 259 ? -17.796 4.972 43.028 1.00 78.88 259 ALA A N 1
ATOM 1948 C CA . ALA A 1 259 ? -17.080 3.838 43.603 1.00 78.88 259 ALA A CA 1
ATOM 1949 C C . ALA A 1 259 ? -16.806 4.007 45.108 1.00 78.88 259 ALA A C 1
ATOM 1951 O O . ALA A 1 259 ? -16.882 3.038 45.864 1.00 78.88 259 ALA A O 1
ATOM 1952 N N . ARG A 1 260 ? -16.494 5.226 45.572 1.00 79.75 260 ARG A N 1
ATOM 1953 C CA . ARG A 1 260 ? -16.144 5.473 46.980 1.00 79.75 260 ARG A CA 1
ATOM 1954 C C . ARG A 1 260 ? -17.316 5.216 47.943 1.00 79.75 260 ARG A C 1
ATOM 1956 O O . ARG A 1 260 ? -17.094 4.468 48.896 1.00 79.75 260 ARG A O 1
ATOM 1963 N N . PRO A 1 261 ? -18.531 5.762 47.729 1.00 80.12 261 PRO A N 1
ATOM 1964 C CA . PRO A 1 261 ? -19.690 5.455 48.572 1.00 80.12 261 PRO A CA 1
ATOM 1965 C C . PRO A 1 261 ? -20.071 3.968 48.562 1.00 80.12 261 PRO A C 1
ATOM 1967 O O . PRO A 1 261 ? -20.400 3.423 49.613 1.00 80.12 261 PRO A O 1
ATOM 1970 N N . LEU A 1 262 ? -19.951 3.296 47.410 1.00 81.44 262 LEU A N 1
ATOM 1971 C CA . LEU A 1 262 ? -20.229 1.862 47.294 1.00 81.44 262 LEU A CA 1
ATOM 1972 C C . LEU A 1 262 ? -19.241 1.021 48.113 1.00 81.44 262 LEU A C 1
ATOM 1974 O O . LEU A 1 262 ? -19.672 0.215 48.930 1.00 81.44 262 LEU A O 1
ATOM 1978 N N . VAL A 1 263 ? -17.929 1.245 47.980 1.00 82.19 263 VAL A N 1
ATOM 1979 C CA . VAL A 1 263 ? -16.912 0.518 48.772 1.00 82.19 263 VAL A CA 1
ATOM 1980 C C . VAL A 1 263 ? -17.087 0.753 50.268 1.00 82.19 263 VAL A C 1
ATOM 1982 O O . VAL A 1 263 ? -16.890 -0.167 51.058 1.00 82.19 263 VAL A O 1
ATOM 1985 N N . ASP A 1 264 ? -17.454 1.970 50.671 1.00 80.44 264 ASP A N 1
ATOM 1986 C CA . ASP A 1 264 ? -17.693 2.272 52.082 1.00 80.44 264 ASP A CA 1
ATOM 1987 C C . ASP A 1 264 ? -18.909 1.508 52.632 1.00 80.44 264 ASP A C 1
ATOM 1989 O O . ASP A 1 264 ? -18.850 1.019 53.759 1.00 80.44 264 ASP A O 1
ATOM 1993 N N . SER A 1 265 ? -19.959 1.325 51.819 1.00 82.62 265 SER A N 1
ATOM 1994 C CA . SER A 1 265 ? -21.135 0.520 52.185 1.00 82.62 265 SER A CA 1
ATOM 1995 C C . SER A 1 265 ? -20.859 -0.984 52.291 1.00 82.62 265 SER A C 1
ATOM 1997 O O . SER A 1 265 ? -21.513 -1.655 53.080 1.00 82.62 265 SER A O 1
ATOM 1999 N N . LEU A 1 266 ? -19.837 -1.513 51.599 1.00 83.06 266 LEU A N 1
ATOM 2000 C CA . LEU A 1 266 ? -19.458 -2.938 51.665 1.00 83.06 266 LEU A CA 1
ATOM 2001 C C . LEU A 1 266 ? -18.896 -3.373 53.028 1.00 83.06 266 LEU A C 1
ATOM 2003 O O . LEU A 1 266 ? -18.651 -4.558 53.242 1.00 83.06 266 LEU A O 1
ATOM 2007 N N . LYS A 1 267 ? -18.648 -2.439 53.951 1.00 80.94 267 LYS A N 1
ATOM 2008 C CA . LYS A 1 267 ? -18.298 -2.787 55.334 1.00 80.94 267 LYS A CA 1
ATOM 2009 C C . LYS A 1 267 ? -19.487 -3.308 56.123 1.00 80.94 267 LYS A C 1
ATOM 2011 O O . LYS A 1 267 ? -19.261 -4.069 57.059 1.00 80.94 267 LYS A O 1
ATOM 2016 N N . ASN A 1 268 ? -20.688 -2.850 55.776 1.00 87.19 268 ASN A N 1
ATOM 2017 C CA . ASN A 1 268 ? -21.901 -3.171 56.498 1.00 87.19 268 ASN A CA 1
ATOM 2018 C C . ASN A 1 268 ? -22.467 -4.513 56.027 1.00 87.19 268 ASN A C 1
ATOM 2020 O O . ASN A 1 268 ? -22.436 -4.814 54.831 1.00 87.19 268 ASN A O 1
ATOM 2024 N N . THR A 1 269 ? -22.976 -5.319 56.955 1.00 88.75 269 THR A N 1
ATOM 2025 C CA . THR A 1 269 ? -23.656 -6.573 56.609 1.00 88.75 269 THR A CA 1
ATOM 2026 C C . THR A 1 269 ? -24.989 -6.252 55.938 1.00 88.75 269 THR A C 1
ATOM 2028 O O . THR A 1 269 ? -25.820 -5.586 56.533 1.00 88.75 269 THR A O 1
ATOM 2031 N N . VAL A 1 270 ? -25.223 -6.724 54.714 1.00 88.44 270 VAL A N 1
ATOM 2032 C CA . VAL A 1 270 ? -26.481 -6.465 53.982 1.00 88.44 270 VAL A CA 1
ATOM 2033 C C . VAL A 1 270 ? -27.159 -7.788 53.641 1.00 88.44 270 VAL A C 1
ATOM 2035 O O . VAL A 1 270 ? -27.004 -8.336 52.551 1.00 88.44 270 VAL A O 1
ATOM 2038 N N . VAL A 1 271 ? -27.836 -8.354 54.638 1.00 92.00 271 VAL A N 1
ATOM 2039 C CA . VAL A 1 271 ? -28.573 -9.621 54.559 1.00 92.00 271 VAL A CA 1
ATOM 2040 C C . VAL A 1 271 ? -29.984 -9.353 55.057 1.00 92.00 271 VAL A C 1
ATOM 2042 O O . VAL A 1 271 ? -30.125 -8.744 56.114 1.00 92.00 271 VAL A O 1
ATOM 2045 N N . ALA A 1 272 ? -30.991 -9.805 54.311 1.00 91.31 272 ALA A N 1
ATOM 2046 C CA . ALA A 1 272 ? -32.390 -9.587 54.646 1.00 91.31 272 ALA A CA 1
ATOM 2047 C C . ALA A 1 272 ? -32.718 -10.198 56.015 1.00 91.31 272 ALA A C 1
ATOM 2049 O O . ALA A 1 272 ? -32.466 -11.387 56.249 1.00 91.31 272 ALA A O 1
ATOM 2050 N N . ALA A 1 273 ? -33.260 -9.384 56.920 1.00 88.94 273 ALA A N 1
ATOM 2051 C CA . ALA A 1 273 ? -33.668 -9.820 58.253 1.00 88.94 273 ALA A CA 1
ATOM 2052 C C . ALA A 1 273 ? -35.034 -10.528 58.241 1.00 88.94 273 ALA A C 1
ATOM 2054 O O . ALA A 1 273 ? -35.327 -11.355 59.108 1.00 88.94 273 ALA A O 1
ATOM 2055 N N . GLU A 1 274 ? -35.850 -10.230 57.234 1.00 89.75 274 GLU A N 1
ATOM 2056 C CA . GLU A 1 274 ? -37.243 -10.644 57.106 1.00 89.75 274 GLU A CA 1
ATOM 2057 C C . GLU A 1 274 ? -37.567 -11.149 55.692 1.00 89.75 274 GLU A C 1
ATOM 2059 O O . GLU A 1 274 ? -36.776 -11.011 54.760 1.00 89.75 274 GLU A O 1
ATOM 2064 N N . LYS A 1 275 ? -38.729 -11.796 55.558 1.00 88.75 275 LYS A N 1
ATOM 2065 C CA . LYS A 1 275 ? -39.258 -12.347 54.296 1.00 88.75 275 LYS A CA 1
ATOM 2066 C C . LYS A 1 275 ? -40.774 -12.166 54.162 1.00 88.75 275 LYS A C 1
ATOM 2068 O O . LYS A 1 275 ? -41.428 -12.806 53.348 1.00 88.75 275 LYS A O 1
ATOM 2073 N N . ASP A 1 276 ? -41.372 -11.330 55.004 1.00 91.75 276 ASP A N 1
ATOM 2074 C CA . ASP A 1 276 ? -42.823 -11.137 55.063 1.00 91.75 276 ASP A CA 1
ATOM 2075 C C . ASP A 1 276 ? -43.394 -10.410 53.833 1.00 91.75 276 ASP A C 1
ATOM 2077 O O . ASP A 1 276 ? -44.592 -10.516 53.577 1.00 91.75 276 ASP A O 1
ATOM 2081 N N . ILE A 1 277 ? -42.552 -9.783 53.002 1.00 92.19 277 ILE A N 1
ATOM 2082 C CA . ILE A 1 277 ? -42.954 -9.244 51.694 1.00 92.19 277 ILE A CA 1
ATOM 2083 C C . ILE A 1 277 ? -43.575 -10.302 50.768 1.00 92.19 277 ILE A C 1
ATOM 2085 O O . ILE A 1 277 ? -44.461 -9.968 49.983 1.00 92.19 277 ILE A O 1
ATOM 2089 N N . GLU A 1 278 ? -43.188 -11.578 50.901 1.00 90.56 278 GLU A N 1
ATOM 2090 C CA . GLU A 1 278 ? -43.732 -12.700 50.117 1.00 90.56 278 GLU A CA 1
ATOM 2091 C C . GLU A 1 278 ? -45.257 -12.851 50.292 1.00 90.56 278 GLU A C 1
ATOM 2093 O O . GLU A 1 278 ? -45.942 -13.383 49.417 1.00 90.56 278 GLU A O 1
ATOM 2098 N N . GLN A 1 279 ? -45.813 -12.351 51.404 1.00 90.62 279 GLN A N 1
ATOM 2099 C CA . GLN A 1 279 ? -47.256 -12.350 51.668 1.00 90.62 279 GLN A CA 1
ATOM 2100 C C . GLN A 1 279 ? -48.015 -11.356 50.777 1.00 90.62 279 GLN A C 1
ATOM 2102 O O . GLN A 1 279 ? -49.209 -11.532 50.536 1.00 90.62 279 GLN A O 1
ATOM 2107 N N . HIS A 1 280 ? -47.328 -10.319 50.292 1.00 91.75 280 HIS A N 1
ATOM 2108 C CA . HIS A 1 280 ? -47.890 -9.262 49.453 1.00 91.75 280 HIS A CA 1
ATOM 2109 C C . HIS A 1 280 ? -47.481 -9.414 47.986 1.00 91.75 280 HIS A C 1
ATOM 2111 O O . HIS A 1 280 ? -48.302 -9.226 47.092 1.00 91.75 280 HIS A O 1
ATOM 2117 N N . VAL A 1 281 ? -46.222 -9.777 47.736 1.00 93.00 281 VAL A N 1
ATOM 2118 C CA . VAL A 1 281 ? -45.673 -10.025 46.402 1.00 93.00 281 VAL A CA 1
ATOM 2119 C C . VAL A 1 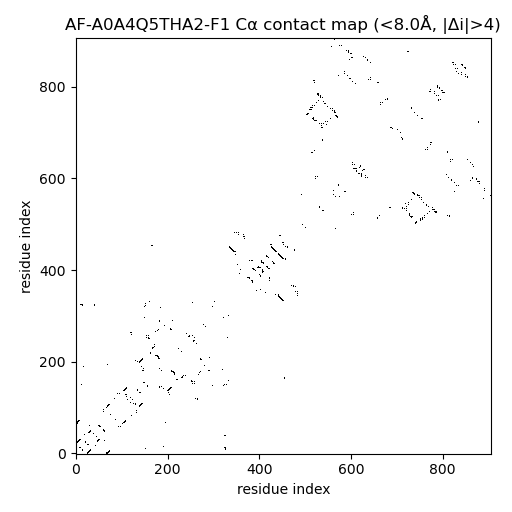281 ? -44.993 -11.396 46.416 1.00 93.00 281 VAL A C 1
ATOM 2121 O O . VAL A 1 281 ? -43.814 -11.483 46.754 1.00 93.00 281 VAL A O 1
ATOM 2124 N N . PRO A 1 282 ? -45.720 -12.477 46.075 1.00 89.75 282 PRO A N 1
ATOM 2125 C CA . PRO A 1 282 ? -45.176 -13.828 46.127 1.00 89.75 282 PRO A CA 1
ATOM 2126 C C . PRO A 1 282 ? -43.992 -14.022 45.179 1.00 89.75 282 PRO A C 1
ATOM 2128 O O . PRO A 1 282 ? -43.971 -13.488 44.062 1.00 89.75 282 PRO A O 1
ATOM 2131 N N . ASP A 1 283 ? -43.052 -14.866 45.586 1.00 89.38 283 ASP A N 1
ATOM 2132 C CA . ASP A 1 283 ? -41.947 -15.320 44.745 1.00 89.38 283 ASP A CA 1
ATOM 2133 C C . ASP A 1 283 ? -42.449 -16.072 43.495 1.00 89.38 283 ASP A C 1
ATOM 2135 O O . ASP A 1 283 ? -43.570 -16.599 43.475 1.00 89.38 283 ASP A O 1
ATOM 2139 N N . PRO A 1 284 ? -41.659 -16.110 42.407 1.00 86.94 284 PRO A N 1
ATOM 2140 C CA . PRO A 1 284 ? -42.012 -16.898 41.234 1.00 86.94 284 PRO A CA 1
ATOM 2141 C C . PRO A 1 284 ? -42.028 -18.408 41.564 1.00 86.94 284 PRO A C 1
ATOM 2143 O O . PRO A 1 284 ? -41.260 -18.853 42.419 1.00 86.94 284 PRO A O 1
ATOM 2146 N N . PRO A 1 285 ? -42.862 -19.225 40.888 1.00 84.19 285 PRO A N 1
ATOM 2147 C CA . PRO A 1 285 ? -42.965 -20.669 41.147 1.00 84.19 285 PRO A CA 1
ATOM 2148 C C . PRO A 1 285 ? -41.633 -21.428 41.051 1.00 84.19 285 PRO A C 1
ATOM 2150 O O . PRO A 1 285 ? -41.416 -22.412 41.755 1.00 84.19 285 PRO A O 1
ATOM 2153 N N . GLU A 1 286 ? -40.745 -20.974 40.170 1.00 85.94 286 GLU A N 1
ATOM 2154 C CA . GLU A 1 286 ? -39.394 -21.492 39.957 1.00 85.94 286 GLU A CA 1
ATOM 2155 C C . GLU A 1 286 ? -38.363 -21.038 41.010 1.00 85.94 286 GLU A C 1
ATOM 2157 O O . GLU A 1 286 ? -37.240 -21.545 41.014 1.00 85.94 286 GLU A O 1
ATOM 2162 N N . GLY A 1 287 ? -38.745 -20.132 41.915 1.00 89.88 287 GLY A N 1
ATOM 2163 C CA . GLY A 1 287 ? -37.877 -19.507 42.911 1.00 89.88 287 GLY A CA 1
ATOM 2164 C C . GLY A 1 287 ? -37.071 -18.318 42.372 1.00 89.88 287 GLY A C 1
ATOM 2165 O O . GLY A 1 287 ? -36.927 -18.126 41.164 1.00 89.88 287 GLY A O 1
ATOM 2166 N N . LEU A 1 288 ? -36.547 -17.501 43.290 1.00 93.50 288 LEU A N 1
ATOM 2167 C CA . LEU A 1 288 ? -35.707 -16.343 42.961 1.00 93.50 288 LEU A CA 1
ATOM 2168 C C . LEU A 1 288 ? -34.415 -16.748 42.238 1.00 93.50 288 LEU A C 1
ATOM 2170 O O . LEU A 1 288 ? -33.885 -17.851 42.410 1.00 93.50 288 LEU A O 1
ATOM 2174 N N . ILE A 1 289 ? -33.862 -15.827 41.450 1.00 94.31 289 ILE A N 1
ATOM 2175 C CA . ILE A 1 289 ? -32.684 -16.094 40.627 1.00 94.31 289 ILE A CA 1
ATOM 2176 C C . ILE A 1 289 ? -31.425 -16.099 41.503 1.00 94.31 289 ILE A C 1
ATOM 2178 O O . ILE A 1 289 ? -31.009 -15.076 42.048 1.00 94.31 289 ILE A O 1
ATOM 2182 N N . GLY A 1 290 ? -30.765 -17.257 41.578 1.00 95.38 290 GLY A N 1
ATOM 2183 C CA . GLY A 1 290 ? -29.477 -17.403 42.261 1.00 95.38 290 GLY A CA 1
ATOM 2184 C C . GLY A 1 290 ? -28.346 -16.581 41.636 1.00 95.38 290 GLY A C 1
ATOM 2185 O O . GLY A 1 290 ? -28.363 -16.247 40.448 1.00 95.38 290 GLY A O 1
ATOM 2186 N N . PHE A 1 291 ? -27.318 -16.291 42.431 1.00 94.88 291 PHE A N 1
ATOM 2187 C CA . PHE A 1 291 ? -26.204 -15.412 42.086 1.00 94.88 291 PHE A CA 1
ATOM 2188 C C . PHE A 1 291 ? -25.477 -15.840 40.805 1.00 94.88 291 PHE A C 1
ATOM 2190 O O . PHE A 1 291 ? -25.296 -15.020 39.905 1.00 94.88 291 PHE A O 1
ATOM 2197 N N . GLU A 1 292 ? -25.103 -17.119 40.669 1.00 93.81 292 GLU A N 1
ATOM 2198 C CA . GLU A 1 292 ? -24.418 -17.609 39.458 1.00 93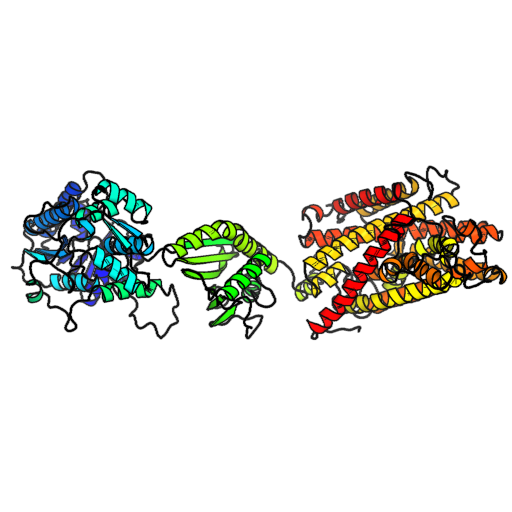.81 292 GLU A CA 1
ATOM 2199 C C . GLU A 1 292 ? -25.291 -17.429 38.207 1.00 93.81 292 GLU A C 1
ATOM 2201 O O . GLU A 1 292 ? -24.805 -16.970 37.172 1.00 93.81 292 GLU A O 1
ATOM 2206 N N . ARG A 1 293 ? -26.600 -17.691 38.313 1.00 92.00 293 ARG A N 1
ATOM 2207 C CA . ARG A 1 293 ? -27.535 -17.515 37.197 1.00 92.00 293 ARG A CA 1
ATOM 2208 C C . ARG A 1 293 ? -27.739 -16.040 36.849 1.00 92.00 293 ARG A C 1
ATOM 2210 O O . ARG A 1 293 ? -27.800 -15.697 35.670 1.00 92.00 293 ARG A O 1
ATOM 2217 N N . ALA A 1 294 ? -27.799 -15.161 37.846 1.00 91.81 294 ALA A N 1
ATOM 2218 C CA . ALA A 1 294 ? -27.868 -13.718 37.635 1.00 91.81 294 ALA A CA 1
ATOM 2219 C C . ALA A 1 294 ? -26.623 -13.197 36.891 1.00 91.81 294 ALA A C 1
ATOM 2221 O O . ALA A 1 294 ? -26.749 -12.382 35.975 1.00 91.81 294 ALA A O 1
ATOM 2222 N N . LEU A 1 295 ? -25.434 -13.716 37.225 1.00 91.00 295 LEU A N 1
ATOM 2223 C CA . LEU A 1 295 ? -24.190 -13.417 36.509 1.00 91.00 295 LEU A CA 1
ATOM 2224 C C . LEU A 1 295 ? -24.224 -13.908 35.056 1.00 91.00 295 LEU A C 1
ATOM 2226 O O . LEU A 1 295 ? -23.851 -13.160 34.157 1.00 91.00 295 LEU A O 1
ATOM 2230 N N . GLU A 1 296 ? -24.681 -15.139 34.806 1.00 88.25 296 GLU A N 1
ATOM 2231 C CA . GLU A 1 296 ? -24.827 -15.668 33.442 1.00 88.25 296 GLU A CA 1
ATOM 2232 C C . GLU A 1 296 ? -25.729 -14.769 32.594 1.00 88.25 296 GLU A C 1
ATOM 2234 O O . GLU A 1 296 ? -25.347 -14.358 31.496 1.00 88.25 296 GLU A O 1
ATOM 2239 N N . LEU A 1 297 ? -26.900 -14.406 33.127 1.00 85.25 297 LEU A N 1
ATOM 2240 C CA . LEU A 1 297 ? -27.861 -13.531 32.456 1.00 85.25 297 LEU A CA 1
ATOM 2241 C C . LEU A 1 297 ? -27.273 -12.143 32.170 1.00 85.25 297 LEU A C 1
ATOM 2243 O O . LEU A 1 297 ? -27.507 -11.601 31.092 1.00 85.25 297 LEU A O 1
ATOM 2247 N N . ALA A 1 298 ? -26.469 -11.598 33.088 1.00 83.56 298 ALA A N 1
ATOM 2248 C CA . ALA A 1 298 ? -25.775 -10.324 32.896 1.00 83.56 298 ALA A CA 1
ATOM 2249 C C . ALA A 1 298 ? -24.648 -10.396 31.841 1.00 83.56 298 ALA A C 1
ATOM 2251 O O . ALA A 1 298 ? -24.343 -9.395 31.199 1.00 83.56 298 ALA A O 1
ATOM 2252 N N . LEU A 1 299 ? -24.033 -11.567 31.629 1.00 77.69 299 LEU A N 1
ATOM 2253 C CA . LEU A 1 299 ? -22.909 -11.757 30.698 1.00 77.69 299 LEU A CA 1
ATOM 2254 C C . LEU A 1 299 ? -23.325 -12.238 29.287 1.00 77.69 299 LEU A C 1
ATOM 2256 O O . LEU A 1 299 ? -22.505 -12.202 28.366 1.00 77.69 299 LEU A O 1
ATOM 2260 N N . THR A 1 300 ? -24.581 -12.665 29.087 1.00 67.12 300 THR A N 1
ATOM 2261 C CA . THR A 1 300 ? -25.049 -13.411 27.893 1.00 67.12 300 THR A CA 1
ATOM 2262 C C . THR A 1 300 ? -24.955 -12.634 26.558 1.00 67.12 300 THR A C 1
ATOM 2264 O O . THR A 1 300 ? -24.696 -13.248 25.519 1.00 67.12 300 THR A O 1
ATOM 2267 N N . LYS A 1 301 ? -25.086 -11.295 26.542 1.00 55.00 301 LYS A N 1
ATOM 2268 C CA . LYS A 1 301 ? -24.972 -10.483 25.302 1.00 55.00 301 LYS A CA 1
ATOM 2269 C C . LYS A 1 301 ? -23.572 -9.926 25.017 1.00 55.00 301 LYS A C 1
ATOM 2271 O O . LYS A 1 301 ? -23.215 -9.756 23.853 1.00 55.00 301 LYS A O 1
ATOM 2276 N N . ILE A 1 302 ? -22.742 -9.720 26.042 1.00 51.41 302 ILE A N 1
ATOM 2277 C CA . ILE A 1 302 ? -21.387 -9.150 25.894 1.00 51.41 302 ILE A CA 1
ATOM 2278 C C . ILE A 1 302 ? -20.468 -10.096 25.097 1.00 51.41 302 ILE A C 1
ATOM 2280 O O . ILE A 1 302 ? -19.594 -9.655 24.354 1.00 51.41 302 ILE A O 1
ATOM 2284 N N . GLN A 1 303 ? -20.702 -11.409 25.178 1.00 49.16 303 GLN A N 1
ATOM 2285 C CA . GLN A 1 303 ? -19.934 -12.407 24.424 1.00 49.16 303 GLN A CA 1
ATOM 2286 C C . GLN A 1 303 ? -20.285 -12.472 22.927 1.00 49.16 303 GLN A C 1
ATOM 2288 O O . GLN A 1 303 ? -19.520 -13.057 22.162 1.00 49.16 303 GLN A O 1
ATOM 2293 N N . ASN A 1 304 ? -21.408 -11.880 22.503 1.00 45.28 304 ASN A N 1
ATOM 2294 C CA . ASN A 1 304 ? -21.972 -12.061 21.161 1.00 45.28 304 ASN A CA 1
ATOM 2295 C C . ASN A 1 304 ? -22.116 -10.767 20.348 1.00 45.28 304 ASN A C 1
ATOM 2297 O O . ASN A 1 304 ? -22.747 -10.846 19.301 1.00 45.28 304 ASN A O 1
ATOM 2301 N N . LEU A 1 305 ? -21.566 -9.634 20.825 1.00 49.75 305 LEU A N 1
ATOM 2302 C CA . LEU A 1 305 ? -21.583 -8.281 20.227 1.00 49.75 305 LEU A CA 1
ATOM 2303 C C . LEU A 1 305 ? -22.082 -8.229 18.764 1.00 49.75 305 LEU A C 1
ATOM 2305 O O . LEU A 1 305 ? -21.304 -8.081 17.823 1.00 49.75 305 LEU A O 1
ATOM 2309 N N . ASP A 1 306 ? -23.413 -8.285 18.641 1.00 43.56 306 ASP A N 1
ATOM 2310 C CA . ASP A 1 306 ? -24.213 -7.905 17.480 1.00 43.56 306 ASP A CA 1
ATOM 2311 C C . ASP A 1 306 ? -24.296 -8.885 16.280 1.00 43.56 306 ASP A C 1
ATOM 2313 O O . ASP A 1 306 ? -23.995 -8.526 15.149 1.00 43.56 306 ASP A O 1
ATOM 2317 N N . VAL A 1 307 ? -24.777 -10.124 16.462 1.00 35.72 307 VAL A N 1
ATOM 2318 C CA . VAL A 1 307 ? -25.255 -10.955 15.328 1.00 35.72 307 VAL A CA 1
ATOM 2319 C C . VAL A 1 307 ? -26.787 -11.072 15.366 1.00 35.72 307 VAL A C 1
ATOM 2321 O O . VAL A 1 307 ? -27.298 -11.873 16.152 1.00 35.72 307 VAL A O 1
ATOM 2324 N N . PRO A 1 308 ? -27.535 -10.359 14.495 1.00 32.47 308 PRO A N 1
ATOM 2325 C CA . PRO A 1 308 ? -28.996 -10.482 14.388 1.00 32.47 308 PRO A CA 1
ATOM 2326 C C . PRO A 1 308 ? -29.484 -11.886 13.984 1.00 32.47 308 PRO A C 1
ATOM 2328 O O . PRO A 1 308 ? -30.661 -12.203 14.111 1.00 32.47 308 PRO A O 1
ATOM 2331 N N . THR A 1 309 ? -28.598 -12.746 13.469 1.00 30.03 309 THR A N 1
ATOM 2332 C CA . THR A 1 309 ? -28.960 -13.946 12.694 1.00 30.03 309 THR A CA 1
ATOM 2333 C C . THR A 1 309 ? -28.713 -15.292 13.383 1.00 30.03 309 THR A C 1
ATOM 2335 O O . THR A 1 309 ? -28.914 -16.338 12.762 1.00 30.03 309 THR A O 1
ATOM 2338 N N . ARG A 1 310 ? -28.326 -15.345 14.667 1.00 32.84 310 ARG A N 1
ATOM 2339 C CA . ARG A 1 310 ? -28.250 -16.638 15.378 1.00 32.84 310 ARG A CA 1
ATOM 2340 C C . ARG A 1 310 ? -29.613 -17.043 15.939 1.00 32.84 310 ARG A C 1
ATOM 2342 O O . ARG A 1 310 ? -29.948 -16.725 17.073 1.00 32.84 310 ARG A O 1
ATOM 2349 N N . TRP A 1 311 ? -30.329 -17.860 15.167 1.00 33.59 311 TRP A N 1
ATOM 2350 C CA . TRP A 1 311 ? -31.565 -18.566 15.556 1.00 33.59 311 TRP A CA 1
ATOM 2351 C C . TRP A 1 311 ? -31.453 -19.379 16.865 1.00 33.59 311 TRP A C 1
ATOM 2353 O O . TRP A 1 311 ? -32.460 -19.744 17.456 1.00 33.59 311 TRP A O 1
ATOM 2363 N N . THR A 1 312 ? -30.235 -19.666 17.337 1.00 29.34 312 THR A N 1
ATOM 2364 C CA . THR A 1 312 ? -29.965 -20.424 18.571 1.00 29.34 312 THR A CA 1
ATOM 2365 C C . THR A 1 312 ? -29.846 -19.572 19.841 1.00 29.34 312 THR A C 1
ATOM 2367 O O . THR A 1 312 ? -29.689 -20.136 20.922 1.00 29.34 312 THR A O 1
ATOM 2370 N N . SER A 1 313 ? -29.890 -18.239 19.754 1.00 35.19 313 SER A N 1
ATOM 2371 C CA . SER A 1 313 ? -29.824 -17.358 20.929 1.00 35.19 313 SER A CA 1
ATOM 2372 C C . SER A 1 313 ? -31.212 -17.223 21.563 1.00 35.19 313 SER A C 1
ATOM 2374 O O . SER A 1 313 ? -31.952 -16.292 21.275 1.00 35.19 313 SER A O 1
ATOM 2376 N N . ALA A 1 314 ? -31.582 -18.179 22.415 1.00 30.16 314 ALA A N 1
ATOM 2377 C CA . ALA A 1 314 ? -32.887 -18.271 23.080 1.00 30.16 314 ALA A CA 1
ATOM 2378 C C . ALA A 1 314 ? -33.102 -17.258 24.235 1.00 30.16 314 ALA A C 1
ATOM 2380 O O . ALA A 1 314 ? -33.759 -17.583 25.222 1.00 30.16 314 ALA A O 1
ATOM 2381 N N . SER A 1 315 ? -32.534 -16.051 24.160 1.00 39.22 315 SER A N 1
ATOM 2382 C CA . SER A 1 315 ? -32.888 -14.953 25.069 1.00 39.22 315 SER A CA 1
ATOM 2383 C C . SER A 1 315 ? -33.876 -14.030 24.364 1.00 39.22 315 SER A C 1
ATOM 2385 O O . SER A 1 315 ? -33.578 -13.526 23.282 1.00 39.22 315 SER A O 1
ATOM 2387 N N . THR A 1 316 ? -35.044 -13.810 24.965 1.00 44.97 316 THR A N 1
ATOM 2388 C CA . THR A 1 316 ? -36.012 -12.808 24.507 1.00 44.97 316 THR A CA 1
ATOM 2389 C C . THR A 1 316 ? -35.330 -11.440 24.442 1.00 44.97 316 THR A C 1
ATOM 2391 O O . THR A 1 316 ? -34.731 -10.994 25.421 1.00 44.97 316 THR A O 1
ATOM 2394 N N . ALA A 1 317 ? -35.357 -10.801 23.271 1.00 47.72 317 ALA A N 1
ATOM 2395 C CA . ALA A 1 317 ? -34.844 -9.444 23.115 1.00 47.72 317 ALA A CA 1
ATOM 2396 C C . ALA A 1 317 ? -35.580 -8.505 24.087 1.00 47.72 317 ALA A C 1
ATOM 2398 O O . ALA A 1 317 ? -36.803 -8.580 24.178 1.00 47.72 317 ALA A O 1
ATOM 2399 N N . GLY A 1 318 ? -34.839 -7.663 24.817 1.00 54.97 318 GLY A N 1
ATOM 2400 C CA . GLY A 1 318 ? -35.417 -6.721 25.782 1.00 54.97 318 GLY A CA 1
ATOM 2401 C C . GLY A 1 318 ? -35.487 -7.234 27.223 1.00 54.97 318 GLY A C 1
ATOM 2402 O O . GLY A 1 318 ? -36.127 -6.607 28.059 1.00 54.97 318 GLY A O 1
ATOM 2403 N N . ALA A 1 319 ? -34.833 -8.354 27.552 1.00 66.88 319 ALA A N 1
ATOM 2404 C CA . ALA A 1 319 ? -34.849 -8.862 28.921 1.00 66.88 319 ALA A CA 1
ATOM 2405 C C . ALA A 1 319 ? -34.173 -7.883 29.916 1.00 66.88 319 ALA A C 1
ATOM 2407 O O . ALA A 1 319 ? -33.119 -7.327 29.596 1.00 66.88 319 ALA A O 1
ATOM 2408 N N . PRO A 1 320 ? -34.650 -7.752 31.172 1.00 71.69 320 PRO A N 1
ATOM 2409 C CA . PRO A 1 320 ? -34.156 -6.715 32.091 1.00 71.69 320 PRO A CA 1
ATOM 2410 C C . PRO A 1 320 ? -32.673 -6.801 32.470 1.00 71.69 320 PRO A C 1
ATOM 2412 O O . PRO A 1 320 ? -32.081 -5.847 32.965 1.00 71.69 320 PRO A O 1
ATOM 2415 N N . SER A 1 321 ? -32.049 -7.959 32.273 1.00 71.12 321 SER A N 1
ATOM 2416 C CA . SER A 1 321 ? -30.625 -8.175 32.543 1.00 71.12 321 SER A CA 1
ATOM 2417 C C . SER A 1 321 ? -29.703 -7.710 31.406 1.00 71.12 321 SER A C 1
ATOM 2419 O O . SER A 1 321 ? -28.485 -7.801 31.559 1.00 71.12 321 SER A O 1
ATOM 2421 N N . GLU A 1 322 ? -30.255 -7.264 30.272 1.00 69.31 322 GLU A N 1
ATOM 2422 C CA . GLU A 1 322 ? -29.499 -6.808 29.102 1.00 69.31 322 GLU A CA 1
ATOM 2423 C C . GLU A 1 322 ? -29.023 -5.351 29.246 1.00 69.31 322 GLU A C 1
ATOM 2425 O O . GLU A 1 322 ? -29.650 -4.577 29.974 1.00 69.31 322 GLU A O 1
ATOM 2430 N N . PRO A 1 323 ? -27.920 -4.957 28.576 1.00 69.44 323 PRO A N 1
ATOM 2431 C CA . PRO A 1 323 ? -27.512 -3.558 28.501 1.00 69.44 323 PRO A CA 1
ATOM 2432 C C . PRO A 1 323 ? -28.582 -2.695 27.818 1.00 69.44 323 PRO A C 1
ATOM 2434 O O . PRO A 1 323 ? -29.137 -3.103 26.797 1.00 69.44 323 PRO A O 1
ATOM 2437 N N . LEU A 1 324 ? -28.822 -1.493 28.342 1.00 70.38 324 LEU A N 1
ATOM 2438 C CA . LEU A 1 324 ? -29.717 -0.490 27.759 1.00 70.38 324 LEU A CA 1
ATOM 2439 C C . LEU A 1 324 ? -28.933 0.708 27.193 1.00 70.38 324 LEU A C 1
ATOM 2441 O O . LEU A 1 324 ? -27.850 1.005 27.696 1.00 70.38 324 LEU A O 1
ATOM 2445 N N . PRO A 1 325 ? -29.482 1.457 26.214 1.00 70.69 325 PRO A N 1
ATOM 2446 C CA . PRO A 1 325 ? -28.859 2.681 25.690 1.00 70.69 325 PRO A CA 1
ATOM 2447 C C . PRO A 1 325 ? -28.570 3.752 26.753 1.00 70.69 325 PRO A C 1
ATOM 2449 O O . PRO A 1 325 ? -27.663 4.561 26.584 1.00 70.69 325 PRO A O 1
ATOM 2452 N N . SER A 1 326 ? -29.330 3.761 27.852 1.00 69.62 326 SER A N 1
ATOM 2453 C CA . SER A 1 326 ? -29.125 4.660 28.991 1.00 69.62 326 SER A CA 1
ATOM 2454 C C . SER A 1 326 ? -28.055 4.203 29.977 1.00 69.62 326 SER A C 1
ATOM 2456 O O . SER A 1 326 ? -27.737 4.951 30.906 1.00 69.62 326 SER A O 1
ATOM 2458 N N . ASP A 1 327 ? -27.560 2.968 29.855 1.00 78.44 327 ASP A N 1
ATOM 2459 C CA . ASP A 1 327 ? -26.530 2.486 30.761 1.00 78.44 327 ASP A CA 1
ATOM 2460 C C . ASP A 1 327 ? -25.255 3.327 30.578 1.00 78.44 327 ASP A C 1
ATOM 2462 O O . ASP A 1 327 ? -24.937 3.755 29.467 1.00 78.44 327 ASP A O 1
ATOM 2466 N N . PRO A 1 328 ? -24.505 3.598 31.656 1.00 73.81 328 PRO A N 1
ATOM 2467 C CA . PRO A 1 328 ? -23.295 4.403 31.557 1.00 73.81 328 PRO A CA 1
ATOM 2468 C C . PRO A 1 328 ? -22.252 3.781 30.619 1.00 73.81 328 PRO A C 1
ATOM 2470 O O . PRO A 1 328 ? -22.113 2.564 30.578 1.00 73.81 328 PRO A O 1
ATOM 2473 N N . ASP A 1 329 ? -21.417 4.601 29.973 1.00 71.25 329 ASP A N 1
ATOM 2474 C CA . ASP A 1 329 ? -20.371 4.130 29.039 1.00 71.25 329 ASP A CA 1
ATOM 2475 C C . ASP A 1 329 ? -19.352 3.149 29.660 1.00 71.25 329 ASP A C 1
ATOM 2477 O O . ASP A 1 329 ? -18.620 2.457 28.951 1.00 71.25 329 ASP A O 1
ATOM 2481 N N . TRP A 1 330 ? -19.270 3.099 30.995 1.00 75.38 330 TRP A N 1
ATOM 2482 C CA . TRP A 1 330 ? -18.447 2.150 31.750 1.00 75.38 330 TRP A CA 1
ATOM 2483 C C . TRP A 1 330 ? -19.146 0.807 32.034 1.00 75.38 330 TRP A C 1
ATOM 2485 O O . TRP A 1 330 ? -18.559 -0.054 32.686 1.00 75.38 330 TRP A O 1
ATOM 2495 N N . ALA A 1 331 ? -20.383 0.605 31.589 1.00 70.31 331 ALA A N 1
ATOM 2496 C CA . ALA A 1 331 ? -21.106 -0.654 31.713 1.00 70.31 331 ALA A CA 1
ATOM 2497 C C . ALA A 1 331 ? -20.734 -1.652 30.602 1.00 70.31 331 ALA A C 1
ATOM 2499 O O . ALA A 1 331 ? -20.301 -1.272 29.515 1.00 70.31 331 ALA A O 1
ATOM 2500 N N . GLY A 1 332 ? -20.930 -2.950 30.854 1.00 68.31 332 GLY A N 1
ATOM 2501 C CA . GLY A 1 332 ? -20.980 -3.943 29.772 1.00 68.31 332 GLY A CA 1
ATOM 2502 C C . GLY A 1 332 ? -19.643 -4.474 29.238 1.00 68.31 332 GLY A C 1
ATOM 2503 O O . GLY A 1 332 ? -19.600 -5.050 28.155 1.00 68.31 332 GLY A O 1
ATOM 2504 N N . GLY A 1 333 ? -18.543 -4.333 29.971 1.00 73.75 333 GLY A N 1
ATOM 2505 C CA . GLY A 1 333 ? -17.261 -4.938 29.592 1.00 73.75 333 GLY A CA 1
ATOM 2506 C C . GLY A 1 333 ? -16.095 -3.961 29.576 1.00 73.75 333 GLY A C 1
ATOM 2507 O O . GLY A 1 333 ? -16.247 -2.751 29.703 1.00 73.75 333 GLY A O 1
ATOM 2508 N N . SER A 1 334 ? -14.882 -4.475 29.394 1.00 74.19 334 SER A N 1
ATOM 2509 C CA . SER A 1 334 ? -13.869 -3.667 28.712 1.00 74.19 334 SER A CA 1
ATOM 2510 C C . SER A 1 334 ? -14.010 -3.958 27.223 1.00 74.19 334 SER A C 1
ATOM 2512 O O . SER A 1 334 ? -13.852 -5.103 26.826 1.00 74.19 334 SER A O 1
ATOM 2514 N N . LEU A 1 335 ? -14.290 -2.955 26.399 1.00 78.06 335 LEU A N 1
ATOM 2515 C CA . LEU A 1 335 ? -14.280 -3.107 24.947 1.00 78.06 335 LEU A CA 1
ATOM 2516 C C . LEU A 1 335 ? -13.364 -2.043 24.368 1.00 78.06 335 LEU A C 1
ATOM 2518 O O . LEU A 1 335 ? -13.675 -0.854 24.393 1.00 78.06 335 LEU A O 1
ATOM 2522 N N . TYR A 1 336 ? -12.213 -2.474 23.873 1.00 82.12 336 TYR A N 1
ATOM 2523 C CA . TYR A 1 336 ? -11.299 -1.573 23.202 1.00 82.12 336 TYR A CA 1
ATOM 2524 C C . TYR A 1 336 ? -11.719 -1.400 21.749 1.00 82.12 336 TYR A C 1
ATOM 2526 O O . TYR A 1 336 ? -12.047 -2.375 21.071 1.00 82.12 336 TYR A O 1
ATOM 2534 N N . LYS A 1 337 ? -11.708 -0.151 21.286 1.00 84.56 337 LYS A N 1
ATOM 2535 C CA . LYS A 1 337 ? -12.096 0.233 19.931 1.00 84.56 337 LYS A CA 1
ATOM 2536 C C . LYS A 1 337 ? -10.975 1.066 19.310 1.00 84.56 337 LYS A C 1
ATOM 2538 O O . LYS A 1 337 ? -10.433 1.949 19.970 1.00 84.56 337 LYS A O 1
ATOM 2543 N N . ASP A 1 338 ? -10.628 0.776 18.061 1.00 85.31 338 ASP A N 1
ATOM 2544 C CA . ASP A 1 338 ? -9.820 1.647 17.196 1.00 85.31 338 ASP A CA 1
ATOM 2545 C C . ASP A 1 338 ? -10.653 1.938 15.948 1.00 85.31 338 ASP A C 1
ATOM 2547 O O . ASP A 1 338 ? -10.878 1.053 15.121 1.00 85.31 338 ASP A O 1
ATOM 2551 N N . GLU A 1 339 ? -11.168 3.162 15.871 1.00 88.56 339 GLU A N 1
ATOM 2552 C CA . GLU A 1 339 ? -12.068 3.624 14.820 1.00 88.56 339 GLU A CA 1
ATOM 2553 C C . GLU A 1 339 ? -11.355 4.639 13.941 1.00 88.56 339 GLU A C 1
ATOM 2555 O O . GLU A 1 339 ? -10.723 5.584 14.419 1.00 88.56 339 GLU A O 1
ATOM 2560 N N . ARG A 1 340 ? -11.447 4.434 12.628 1.00 87.81 340 ARG A N 1
ATOM 2561 C CA . ARG A 1 340 ? -10.822 5.305 11.642 1.00 87.81 340 ARG A CA 1
ATOM 2562 C C . ARG A 1 340 ? -11.739 5.489 10.454 1.00 87.81 340 ARG A C 1
ATOM 2564 O O . ARG A 1 340 ? -12.263 4.524 9.903 1.00 87.81 340 ARG A O 1
ATOM 2571 N N . THR A 1 341 ? -11.798 6.720 9.972 1.00 90.19 341 THR A N 1
ATOM 2572 C CA . THR A 1 341 ? -12.570 7.098 8.787 1.00 90.19 341 THR A CA 1
ATOM 2573 C C . THR A 1 341 ? -11.656 7.801 7.798 1.00 90.19 341 THR A C 1
ATOM 2575 O O . THR A 1 341 ? -10.785 8.580 8.191 1.00 90.19 341 THR A O 1
ATOM 2578 N N . ARG A 1 342 ? -11.831 7.517 6.507 1.00 87.00 342 ARG A N 1
ATOM 2579 C CA . ARG A 1 342 ? -11.093 8.186 5.437 1.00 87.00 342 ARG A CA 1
ATOM 2580 C C . ARG A 1 342 ? -11.991 8.434 4.233 1.00 87.00 342 ARG A C 1
ATOM 2582 O O . ARG A 1 342 ? -12.667 7.518 3.784 1.00 87.00 342 ARG A O 1
ATOM 2589 N N . GLU A 1 343 ? -11.928 9.632 3.669 1.00 87.75 343 GLU A N 1
ATOM 2590 C CA . GLU A 1 343 ? -12.535 9.918 2.367 1.00 87.75 343 GLU A CA 1
ATOM 2591 C C . GLU A 1 343 ? -11.762 9.216 1.243 1.00 87.75 343 GLU A C 1
ATOM 2593 O O . GLU A 1 343 ? -10.521 9.199 1.221 1.00 87.75 343 GLU A O 1
ATOM 2598 N N . VAL A 1 344 ? -12.503 8.614 0.316 1.00 83.12 344 VAL A N 1
ATOM 2599 C CA . VAL A 1 344 ? -11.958 7.869 -0.814 1.00 83.12 344 VAL A CA 1
ATOM 2600 C C . VAL A 1 344 ? -12.503 8.457 -2.105 1.00 83.12 344 VAL A C 1
ATOM 2602 O O . VAL A 1 344 ? -13.703 8.502 -2.336 1.00 83.12 344 VAL A O 1
ATOM 2605 N N . ASP A 1 345 ? -11.587 8.865 -2.972 1.00 79.56 345 ASP A N 1
ATOM 2606 C CA . ASP A 1 345 ? -11.885 9.337 -4.323 1.00 79.56 345 ASP A CA 1
ATOM 2607 C C . ASP A 1 345 ? -12.072 8.136 -5.275 1.00 79.56 345 ASP A C 1
ATOM 2609 O O . ASP A 1 345 ? -11.207 7.818 -6.092 1.00 79.56 345 ASP A O 1
ATOM 2613 N N . ALA A 1 346 ? -13.135 7.362 -5.044 1.00 75.19 346 ALA A N 1
ATOM 2614 C CA . ALA A 1 346 ? -13.582 6.222 -5.849 1.00 75.19 346 ALA A CA 1
ATOM 2615 C C . ALA A 1 346 ? -15.080 5.976 -5.600 1.00 75.19 346 ALA A C 1
ATOM 2617 O O . ALA A 1 346 ? -15.601 6.385 -4.560 1.00 75.19 346 ALA A O 1
ATOM 2618 N N . SER A 1 347 ? -15.776 5.288 -6.512 1.00 80.44 347 SER A N 1
ATOM 2619 C CA . SER A 1 347 ? -17.178 4.926 -6.265 1.00 80.44 347 SER A CA 1
ATOM 2620 C C . SER A 1 347 ? -17.296 3.919 -5.105 1.00 80.44 347 SER A C 1
ATOM 2622 O O . SER A 1 347 ? -16.350 3.149 -4.873 1.00 80.44 347 SER A O 1
ATOM 2624 N N . PRO A 1 348 ? -18.431 3.890 -4.382 1.00 83.44 348 PRO A N 1
ATOM 2625 C CA . PRO A 1 348 ? -18.677 2.908 -3.328 1.00 83.44 348 PRO A CA 1
ATOM 2626 C C . PRO A 1 348 ? -18.469 1.462 -3.801 1.00 83.44 348 PRO A C 1
ATOM 2628 O O . PRO A 1 348 ? -17.845 0.667 -3.103 1.00 83.44 348 PRO A O 1
ATOM 2631 N N . GLU A 1 349 ? -18.884 1.140 -5.029 1.00 81.38 349 GLU A N 1
ATOM 2632 C CA . GLU A 1 349 ? -18.766 -0.199 -5.620 1.00 81.38 349 GLU A CA 1
ATOM 2633 C C . GLU A 1 349 ? -17.309 -0.575 -5.916 1.00 81.38 349 GLU A C 1
ATOM 2635 O O . GLU A 1 349 ? -16.889 -1.717 -5.699 1.00 81.38 349 GLU A O 1
ATOM 2640 N N . ALA A 1 350 ? -16.513 0.386 -6.397 1.00 76.94 350 ALA A N 1
ATOM 2641 C CA . ALA A 1 350 ? -15.092 0.180 -6.656 1.00 76.94 350 ALA A CA 1
ATOM 2642 C C . ALA A 1 350 ? -14.324 -0.062 -5.351 1.00 76.94 350 ALA A C 1
ATOM 2644 O O . ALA A 1 350 ? -13.469 -0.946 -5.286 1.00 76.94 350 ALA A O 1
ATOM 2645 N N . LEU A 1 351 ? -14.656 0.689 -4.299 1.00 85.31 351 LEU A N 1
ATOM 2646 C CA . LEU A 1 351 ? -14.101 0.484 -2.965 1.00 85.31 351 LEU A CA 1
ATOM 2647 C C . LEU A 1 351 ? -14.518 -0.876 -2.388 1.00 85.31 351 LEU A C 1
ATOM 2649 O O . LEU A 1 351 ? -13.671 -1.599 -1.861 1.00 85.31 351 LEU A O 1
ATOM 2653 N N . TRP A 1 352 ? -15.786 -1.255 -2.547 1.00 89.19 352 TRP A N 1
ATOM 2654 C CA . TRP A 1 352 ? -16.304 -2.530 -2.061 1.00 89.19 352 TRP A CA 1
ATOM 2655 C C . TRP A 1 352 ? -15.646 -3.738 -2.731 1.00 89.19 352 TRP A C 1
ATOM 2657 O O . TRP A 1 352 ? -15.234 -4.672 -2.049 1.00 89.19 352 TRP A O 1
ATOM 2667 N N . THR A 1 353 ? -15.421 -3.678 -4.046 1.00 83.00 353 THR A N 1
ATOM 2668 C CA . THR A 1 353 ? -14.730 -4.745 -4.796 1.00 83.00 353 THR A CA 1
ATOM 2669 C C . THR A 1 353 ? -13.334 -5.039 -4.223 1.00 83.00 353 THR A C 1
ATOM 2671 O O . THR A 1 353 ? -12.880 -6.184 -4.196 1.00 83.00 353 THR A O 1
ATOM 2674 N N . ILE A 1 354 ? -12.634 -4.008 -3.736 1.00 84.50 354 ILE A N 1
ATOM 2675 C CA . ILE A 1 354 ? -11.333 -4.165 -3.072 1.00 84.50 354 ILE A CA 1
ATOM 2676 C C . ILE A 1 354 ? -11.486 -4.787 -1.682 1.00 84.50 354 ILE A C 1
ATOM 2678 O O . ILE A 1 354 ? -10.661 -5.618 -1.300 1.00 84.50 354 ILE A O 1
ATOM 2682 N N . ILE A 1 355 ? -12.531 -4.412 -0.939 1.00 87.56 355 ILE A N 1
ATOM 2683 C CA . ILE A 1 355 ? -12.839 -4.958 0.390 1.00 87.56 355 ILE A CA 1
ATOM 2684 C C . ILE A 1 355 ? -13.193 -6.452 0.298 1.00 87.56 355 ILE A C 1
ATOM 2686 O O . ILE A 1 355 ? -12.620 -7.252 1.037 1.00 87.56 355 ILE A O 1
ATOM 2690 N N . GLU A 1 356 ? -14.035 -6.859 -0.658 1.00 85.12 356 GLU A N 1
ATOM 2691 C CA . GLU A 1 356 ? -14.341 -8.276 -0.943 1.00 85.12 356 GLU A CA 1
ATOM 2692 C C . GLU A 1 356 ? -13.099 -9.066 -1.371 1.00 85.12 356 GLU A C 1
ATOM 2694 O O . GLU A 1 356 ? -12.965 -10.265 -1.113 1.00 85.12 356 GLU A O 1
ATOM 2699 N N . GLY A 1 357 ? -12.157 -8.376 -2.012 1.00 76.06 357 GLY A N 1
ATOM 2700 C CA . GLY A 1 357 ? -10.894 -8.934 -2.459 1.00 76.06 357 GLY A CA 1
ATOM 2701 C C . GLY A 1 357 ? -9.868 -9.182 -1.352 1.00 76.06 357 GLY A C 1
ATOM 2702 O O . GLY A 1 357 ? -8.841 -9.787 -1.663 1.00 76.06 357 GLY A O 1
ATOM 2703 N N . ILE A 1 358 ? -10.089 -8.740 -0.108 1.00 82.56 358 ILE A N 1
ATOM 2704 C CA . ILE A 1 358 ? -9.129 -8.898 0.999 1.00 82.56 358 ILE A CA 1
ATOM 2705 C C . ILE A 1 358 ? -8.820 -10.385 1.246 1.00 82.56 358 ILE A C 1
ATOM 2707 O O . ILE A 1 358 ? -9.674 -11.254 1.107 1.00 82.56 358 ILE A O 1
ATOM 2711 N N . GLY A 1 359 ? -7.575 -10.692 1.619 1.00 71.88 359 GLY A N 1
ATOM 2712 C CA . GLY A 1 359 ? -7.124 -12.044 1.960 1.00 71.88 359 GLY A CA 1
ATOM 2713 C C . GLY A 1 359 ? -6.705 -12.897 0.752 1.00 71.88 359 GLY A C 1
ATOM 2714 O O . GLY A 1 359 ? -6.575 -12.435 -0.384 1.00 71.88 359 GLY A O 1
ATOM 2715 N N . GLY A 1 360 ? -6.408 -14.177 0.995 1.00 65.81 360 GLY A N 1
ATOM 2716 C CA . GLY A 1 360 ? -6.136 -15.156 -0.066 1.00 65.81 360 GLY A CA 1
ATOM 2717 C C . GLY A 1 360 ? -4.894 -14.851 -0.923 1.00 65.81 360 GLY A C 1
ATOM 2718 O O . GLY A 1 360 ? -3.757 -15.013 -0.468 1.00 65.81 360 GLY A O 1
ATOM 2719 N N . ARG A 1 361 ? -5.102 -14.509 -2.205 1.00 61.47 361 ARG A N 1
ATOM 2720 C CA . ARG A 1 361 ? -4.034 -14.134 -3.161 1.00 61.47 361 ARG A CA 1
ATOM 2721 C C . ARG A 1 361 ? -3.673 -12.648 -3.103 1.00 61.47 361 ARG A C 1
ATOM 2723 O O . ARG A 1 361 ? -2.531 -12.315 -3.394 1.00 61.47 361 ARG A O 1
ATOM 2730 N N . ASN A 1 362 ? -4.614 -11.797 -2.700 1.00 65.25 362 ASN A N 1
ATOM 2731 C CA . ASN A 1 362 ? -4.414 -10.349 -2.606 1.00 65.25 362 ASN A CA 1
ATOM 2732 C C . ASN A 1 362 ? -3.784 -9.951 -1.262 1.00 65.25 362 ASN A C 1
ATOM 2734 O O . ASN A 1 362 ? -3.186 -8.885 -1.140 1.00 65.25 362 ASN A O 1
ATOM 2738 N N . GLY A 1 363 ? -3.878 -10.838 -0.265 1.00 73.06 363 GLY A N 1
ATOM 2739 C CA . GLY A 1 363 ? -3.356 -10.606 1.075 1.00 73.06 363 GLY A CA 1
ATOM 2740 C C . GLY A 1 363 ? -4.104 -9.485 1.793 1.00 73.06 363 GLY A C 1
ATOM 2741 O O . GLY A 1 363 ? -5.209 -9.094 1.423 1.00 73.06 363 GLY A O 1
ATOM 2742 N N . TRP A 1 364 ? -3.495 -8.976 2.856 1.00 74.25 364 TRP A N 1
ATOM 2743 C CA . TRP A 1 364 ? -4.008 -7.819 3.576 1.00 74.25 364 TRP A CA 1
ATOM 2744 C C . TRP A 1 364 ? -3.307 -6.582 3.033 1.00 74.25 364 TRP A C 1
ATOM 2746 O O . TRP A 1 364 ? -2.077 -6.549 3.016 1.00 74.25 364 TRP A O 1
ATOM 2756 N N . TYR A 1 365 ? -4.070 -5.561 2.630 1.00 73.50 365 TYR A N 1
ATOM 2757 C CA . TYR A 1 365 ? -3.582 -4.268 2.120 1.00 73.50 365 TYR A CA 1
ATOM 2758 C C . TYR A 1 365 ? -2.811 -3.445 3.180 1.00 73.50 365 TYR A C 1
ATOM 2760 O O . TYR A 1 365 ? -2.841 -2.227 3.187 1.00 73.50 365 TYR A O 1
ATOM 2768 N N . SER A 1 366 ? -2.114 -4.069 4.119 1.00 79.81 366 SER A N 1
ATOM 2769 C CA . SER A 1 366 ? -1.281 -3.426 5.136 1.00 79.81 366 SER A CA 1
ATOM 2770 C C . SER A 1 366 ? 0.105 -4.061 5.140 1.00 79.81 366 SER A C 1
ATOM 2772 O O . SER A 1 366 ? 0.698 -4.175 4.075 1.00 79.81 366 SER A O 1
ATOM 2774 N N . TRP A 1 367 ? 0.666 -4.422 6.298 1.00 75.81 367 TRP A N 1
ATOM 2775 C CA . TRP A 1 367 ? 2.079 -4.774 6.439 1.00 75.81 367 TRP A CA 1
ATOM 2776 C C . TRP A 1 367 ? 2.292 -6.295 6.282 1.00 75.81 367 TRP A C 1
ATOM 2778 O O . TRP A 1 367 ? 2.101 -7.033 7.253 1.00 75.81 367 TRP A O 1
ATOM 2788 N N . PRO A 1 368 ? 2.675 -6.815 5.094 1.00 71.31 368 PRO A N 1
ATOM 2789 C CA . PRO A 1 368 ? 2.543 -8.246 4.797 1.00 71.31 368 PRO A CA 1
ATOM 2790 C C . PRO A 1 368 ? 3.459 -9.118 5.660 1.00 71.31 368 PRO A C 1
ATOM 2792 O O . PRO A 1 368 ? 3.069 -10.205 6.080 1.00 71.31 368 PRO A O 1
ATOM 2795 N N . LEU A 1 369 ? 4.652 -8.612 5.990 1.00 72.56 369 LEU A N 1
ATOM 2796 C CA . LEU A 1 369 ? 5.598 -9.285 6.879 1.00 72.56 369 LEU A CA 1
ATOM 2797 C C . LEU A 1 369 ? 5.040 -9.442 8.300 1.00 72.56 369 LEU A C 1
ATOM 2799 O O . LEU A 1 369 ? 5.191 -10.505 8.894 1.00 72.56 369 LEU A O 1
ATOM 2803 N N . ALA A 1 370 ? 4.372 -8.417 8.841 1.00 75.00 370 ALA A N 1
ATOM 2804 C CA . ALA A 1 370 ? 3.808 -8.471 10.189 1.00 75.00 370 ALA A CA 1
ATOM 2805 C C . ALA A 1 370 ? 2.708 -9.535 10.284 1.00 75.00 370 ALA A C 1
ATOM 2807 O O . ALA A 1 370 ? 2.683 -10.318 11.234 1.00 75.00 370 ALA A O 1
ATOM 2808 N N . TRP A 1 371 ? 1.853 -9.623 9.261 1.00 74.56 371 TRP A N 1
ATOM 2809 C CA . TRP A 1 371 ? 0.863 -10.692 9.163 1.00 74.56 371 TRP A CA 1
ATOM 2810 C C . TRP A 1 371 ? 1.525 -12.058 9.000 1.00 74.56 371 TRP A C 1
ATOM 2812 O O . TRP A 1 371 ? 1.169 -12.995 9.706 1.00 74.56 371 TRP A O 1
ATOM 2822 N N . TRP A 1 372 ? 2.552 -12.176 8.160 1.00 78.88 372 TRP A N 1
ATOM 2823 C CA . TRP A 1 372 ? 3.309 -13.420 8.024 1.00 78.88 372 TRP A CA 1
ATOM 2824 C C . TRP A 1 372 ? 3.897 -13.925 9.346 1.00 78.88 372 TRP A C 1
ATOM 2826 O O . TRP A 1 372 ? 3.638 -15.066 9.743 1.00 78.88 372 TRP A O 1
ATOM 2836 N N . VAL A 1 373 ? 4.597 -13.055 10.077 1.00 79.00 373 VAL A N 1
ATOM 2837 C CA . VAL A 1 373 ? 5.150 -13.360 11.404 1.00 79.00 373 VAL A CA 1
ATOM 2838 C C . VAL A 1 373 ? 4.037 -13.733 12.380 1.00 79.00 373 VAL A C 1
ATOM 2840 O O . VAL A 1 373 ? 4.124 -14.765 13.051 1.00 79.00 373 VAL A O 1
ATOM 2843 N N . ARG A 1 374 ? 2.952 -12.948 12.424 1.00 82.56 374 ARG A N 1
ATOM 2844 C CA . ARG A 1 374 ? 1.805 -13.226 13.296 1.00 82.56 374 ARG A CA 1
ATOM 2845 C C . ARG A 1 374 ? 1.206 -14.603 13.019 1.00 82.56 374 ARG A C 1
ATOM 2847 O O . ARG A 1 374 ? 0.817 -15.284 13.968 1.00 82.56 374 ARG A O 1
ATOM 2854 N N . GLY A 1 375 ? 1.173 -15.030 11.761 1.00 80.31 375 GLY A N 1
ATOM 2855 C CA . GLY A 1 375 ? 0.668 -16.340 11.376 1.00 80.31 375 GLY A CA 1
ATOM 2856 C C . GLY A 1 375 ? 1.519 -17.514 11.781 1.00 80.31 375 GLY A C 1
ATOM 2857 O O . GLY A 1 375 ? 0.981 -18.547 12.178 1.00 80.31 375 GLY A O 1
ATOM 2858 N N . ILE A 1 376 ? 2.836 -17.349 11.746 1.00 82.19 376 ILE A N 1
ATOM 2859 C CA . ILE A 1 376 ? 3.749 -18.337 12.315 1.00 82.19 376 ILE A CA 1
ATOM 2860 C C . ILE A 1 376 ? 3.529 -18.428 13.823 1.00 82.19 376 ILE A C 1
ATOM 2862 O O . ILE A 1 376 ? 3.358 -19.531 14.339 1.00 82.19 376 ILE A O 1
ATOM 2866 N N . MET A 1 377 ? 3.459 -17.287 14.517 1.00 82.38 377 MET A N 1
ATOM 2867 C CA . MET A 1 377 ? 3.204 -17.258 15.960 1.00 82.38 377 MET A CA 1
ATOM 2868 C C . MET A 1 377 ? 1.896 -17.966 16.321 1.00 82.38 377 MET A C 1
ATOM 2870 O O . MET A 1 377 ? 1.874 -18.739 17.271 1.00 82.38 377 MET A O 1
ATOM 2874 N N . ASP A 1 378 ? 0.824 -17.738 15.553 1.00 83.38 378 ASP A N 1
ATOM 2875 C CA . ASP A 1 378 ? -0.474 -18.386 15.765 1.00 83.38 378 ASP A CA 1
ATOM 2876 C C . ASP A 1 378 ? -0.383 -19.905 15.602 1.00 83.38 378 ASP A C 1
ATOM 2878 O O . ASP A 1 378 ? -0.839 -20.662 16.457 1.00 83.38 378 ASP A O 1
ATOM 2882 N N . ARG A 1 379 ? 0.286 -20.358 14.540 1.00 82.25 379 ARG A N 1
ATOM 2883 C CA . ARG A 1 379 ? 0.464 -21.784 14.263 1.00 82.25 379 ARG A CA 1
ATOM 2884 C C . ARG A 1 379 ? 1.300 -22.482 15.337 1.00 82.25 379 ARG A C 1
ATOM 2886 O O . ARG A 1 379 ? 0.979 -23.606 15.714 1.00 82.25 379 ARG A O 1
ATOM 2893 N N . LEU A 1 380 ? 2.331 -21.815 15.863 1.00 84.69 380 LEU A N 1
ATOM 2894 C CA . LEU A 1 380 ? 3.171 -22.340 16.947 1.00 84.69 380 LEU A CA 1
ATOM 2895 C C . LEU A 1 380 ? 2.388 -22.568 18.246 1.00 84.69 380 LEU A C 1
ATOM 2897 O O . LEU A 1 380 ? 2.680 -23.513 18.971 1.00 84.69 380 LEU A O 1
ATOM 2901 N N . ILE A 1 381 ? 1.368 -21.751 18.524 1.00 83.75 381 ILE A N 1
ATOM 2902 C CA . ILE A 1 381 ? 0.504 -21.904 19.705 1.00 83.75 381 ILE A CA 1
ATOM 2903 C C . ILE A 1 381 ? -0.764 -22.727 19.424 1.00 83.75 381 ILE A C 1
ATOM 2905 O O . ILE A 1 381 ? -1.670 -22.746 20.258 1.00 83.75 381 ILE A O 1
ATOM 2909 N N . GLY A 1 382 ? -0.840 -23.418 18.279 1.00 78.19 382 GLY A N 1
ATOM 2910 C CA . GLY A 1 382 ? -1.945 -24.312 17.908 1.00 78.19 382 GLY A CA 1
ATOM 2911 C C . GLY A 1 382 ? -3.177 -23.619 17.313 1.00 78.19 382 GLY A C 1
ATOM 2912 O O . GLY A 1 382 ? -4.273 -24.177 17.368 1.00 78.19 382 GLY A O 1
ATOM 2913 N N . GLY A 1 383 ? -3.022 -22.396 16.804 1.00 79.81 383 GLY A N 1
ATOM 2914 C CA . GLY A 1 383 ? -4.030 -21.680 16.024 1.00 79.81 383 GLY A CA 1
ATOM 2915 C C . GLY A 1 383 ? -4.006 -22.035 14.525 1.00 79.81 383 GLY A C 1
ATOM 2916 O O . GLY A 1 383 ? -3.127 -22.774 14.068 1.00 79.81 383 GLY A O 1
ATOM 2917 N N . PRO A 1 384 ? -4.988 -21.546 13.747 1.00 75.69 384 PRO A N 1
ATOM 2918 C CA . PRO A 1 384 ? -5.131 -21.848 12.321 1.00 75.69 384 PRO A CA 1
ATOM 2919 C C . PRO A 1 384 ? -3.976 -21.349 11.426 1.00 75.69 384 PRO A C 1
ATOM 2921 O O . PRO A 1 384 ? -3.714 -21.976 10.398 1.00 75.69 384 PRO A O 1
ATOM 2924 N N . GLY A 1 385 ? -3.258 -20.280 11.798 1.00 74.38 385 GLY A N 1
ATOM 2925 C CA . GLY A 1 385 ? -2.187 -19.686 10.981 1.00 74.38 385 GLY A CA 1
ATOM 2926 C C . GLY A 1 385 ? -2.671 -19.009 9.682 1.00 74.38 385 GLY A C 1
ATOM 2927 O O . GLY A 1 385 ? -3.861 -18.773 9.491 1.00 74.38 385 GLY A O 1
ATOM 2928 N N . LEU A 1 386 ? -1.739 -18.669 8.775 1.00 68.44 386 LEU A N 1
ATOM 2929 C CA . LEU A 1 386 ? -2.069 -18.125 7.445 1.00 68.44 386 LEU A CA 1
ATOM 2930 C C . LEU A 1 386 ? -2.493 -19.255 6.485 1.00 68.44 386 LEU A C 1
ATOM 2932 O O . LEU A 1 386 ? -1.641 -20.025 6.038 1.00 68.44 386 LEU A O 1
ATOM 2936 N N . ARG A 1 387 ? -3.789 -19.257 6.130 1.00 58.16 387 ARG A N 1
ATOM 2937 C CA . ARG A 1 387 ? -4.534 -20.014 5.087 1.00 58.16 387 ARG A CA 1
ATOM 2938 C C . ARG A 1 387 ? -5.342 -21.264 5.491 1.00 58.16 387 ARG A C 1
ATOM 2940 O O . ARG A 1 387 ? -4.797 -22.334 5.753 1.00 58.16 387 ARG A O 1
ATOM 2947 N N . ARG A 1 388 ? -6.662 -21.158 5.253 1.00 54.22 388 ARG A N 1
ATOM 2948 C CA . ARG A 1 388 ? -7.569 -22.164 4.651 1.00 54.22 388 ARG A CA 1
ATOM 2949 C C . ARG A 1 388 ? -8.311 -21.477 3.485 1.00 54.22 388 ARG A C 1
ATOM 2951 O O . ARG A 1 388 ? -8.605 -20.293 3.585 1.00 54.22 388 ARG A O 1
ATOM 2958 N N . GLY A 1 389 ? -8.501 -22.167 2.357 1.00 55.31 389 GLY A N 1
ATOM 2959 C CA . GLY A 1 389 ? -8.998 -21.579 1.099 1.00 55.31 389 GLY A CA 1
ATOM 2960 C C . GLY A 1 389 ? -10.464 -21.123 1.130 1.00 55.31 389 GLY A C 1
ATOM 2961 O O . GLY A 1 389 ? -11.252 -21.630 1.926 1.00 55.31 389 GLY A O 1
ATOM 2962 N N . ARG A 1 390 ? -10.808 -20.191 0.230 1.00 66.50 390 ARG A N 1
ATOM 2963 C CA . ARG A 1 390 ? -12.155 -19.621 0.031 1.00 66.50 390 ARG A CA 1
ATOM 2964 C C . ARG A 1 390 ? -12.893 -20.277 -1.140 1.00 66.50 390 ARG A C 1
ATOM 2966 O O . ARG A 1 390 ? -12.255 -20.863 -2.014 1.00 66.50 390 ARG A O 1
ATOM 2973 N N . ARG A 1 391 ? -14.230 -20.189 -1.148 1.00 62.78 391 ARG A N 1
ATOM 2974 C CA . ARG A 1 391 ? -15.089 -20.711 -2.231 1.00 62.78 391 ARG A CA 1
ATOM 2975 C C . ARG A 1 391 ? -15.010 -19.861 -3.500 1.00 62.78 391 ARG A C 1
ATOM 2977 O O . ARG A 1 391 ? -14.891 -20.421 -4.585 1.00 62.78 391 ARG A O 1
ATOM 2984 N N . ASN A 1 392 ? -15.071 -18.539 -3.350 1.00 64.88 392 ASN A N 1
ATOM 2985 C CA . ASN A 1 392 ? -14.962 -17.565 -4.432 1.00 64.88 392 ASN A CA 1
ATOM 2986 C C . ASN A 1 392 ? -13.964 -16.474 -4.031 1.00 64.88 392 ASN A C 1
ATOM 2988 O O . ASN A 1 392 ? -13.884 -16.075 -2.874 1.00 64.88 392 ASN A O 1
ATOM 2992 N N . ASP A 1 393 ? -13.181 -16.013 -5.001 1.00 63.28 393 ASP A N 1
ATOM 2993 C CA . ASP A 1 393 ? -12.122 -15.038 -4.797 1.00 63.28 393 ASP A CA 1
ATOM 2994 C C . ASP A 1 393 ? -12.592 -13.572 -4.856 1.00 63.28 393 ASP A C 1
ATOM 2996 O O . ASP A 1 393 ? -11.795 -12.658 -4.623 1.00 63.28 393 ASP A O 1
ATOM 3000 N N . ARG A 1 394 ? -13.865 -13.367 -5.204 1.00 61.97 394 ARG A N 1
ATOM 3001 C CA . ARG A 1 394 ? -14.463 -12.065 -5.529 1.00 61.97 394 ARG A CA 1
ATOM 3002 C C . ARG A 1 394 ? -15.786 -11.788 -4.818 1.00 61.97 394 ARG A C 1
ATOM 3004 O O . ARG A 1 394 ? -16.392 -10.767 -5.090 1.00 61.97 394 ARG A O 1
ATOM 3011 N N . GLU A 1 395 ? -16.246 -12.699 -3.971 1.00 72.44 395 GLU A N 1
ATOM 3012 C CA . GLU A 1 395 ? -17.525 -12.579 -3.274 1.00 72.44 395 GLU A CA 1
ATOM 3013 C C . GLU A 1 395 ? -17.366 -13.199 -1.890 1.00 72.44 395 GLU A C 1
ATOM 3015 O O . GLU A 1 395 ? -16.802 -14.293 -1.774 1.00 72.44 395 GLU A O 1
ATOM 3020 N N . LEU A 1 396 ? -17.808 -12.481 -0.857 1.00 78.38 396 LEU A N 1
ATOM 3021 C CA . LEU A 1 396 ? -17.729 -12.920 0.532 1.00 78.38 396 LEU A CA 1
ATOM 3022 C C . LEU A 1 396 ? -19.114 -13.304 1.028 1.00 78.38 396 LEU A C 1
ATOM 3024 O O . LEU A 1 396 ? -20.046 -12.508 0.969 1.00 78.38 396 LEU A O 1
ATOM 3028 N N . VAL A 1 397 ? -19.232 -14.512 1.569 1.00 80.12 397 VAL A N 1
ATOM 3029 C CA . VAL A 1 397 ? -20.463 -14.990 2.197 1.00 80.12 397 VAL A CA 1
ATOM 3030 C C . VAL A 1 397 ? -20.220 -15.204 3.686 1.00 80.12 397 VAL A C 1
ATOM 3032 O O . VAL A 1 397 ? -19.120 -15.559 4.118 1.00 80.12 397 VAL A O 1
ATOM 3035 N N . VAL A 1 398 ? -21.262 -15.008 4.496 1.00 82.31 398 VAL A N 1
ATOM 3036 C CA . VAL A 1 398 ? -21.228 -15.332 5.927 1.00 82.31 398 VAL A CA 1
ATOM 3037 C C . VAL A 1 398 ? -20.711 -16.759 6.132 1.00 82.31 398 VAL A C 1
ATOM 3039 O O . VAL A 1 398 ? -21.212 -17.720 5.550 1.00 82.31 398 VAL A O 1
ATOM 3042 N N . GLY A 1 399 ? -19.688 -16.892 6.976 1.00 78.81 399 GLY A N 1
ATOM 3043 C CA . GLY A 1 399 ? -18.995 -18.144 7.257 1.00 78.81 399 GLY A CA 1
ATOM 3044 C C . GLY A 1 399 ? -17.684 -18.350 6.493 1.00 78.81 399 GLY A C 1
ATOM 3045 O O . GLY A 1 399 ? -16.916 -19.224 6.910 1.00 78.81 399 GLY A O 1
ATOM 3046 N N . ASP A 1 400 ? -17.382 -17.561 5.456 1.00 79.44 400 ASP A N 1
ATOM 3047 C CA . ASP A 1 400 ? -16.120 -17.665 4.713 1.00 79.44 400 ASP A CA 1
ATOM 3048 C C . ASP A 1 400 ? -14.897 -17.377 5.595 1.00 79.44 400 ASP A C 1
ATOM 3050 O O . ASP A 1 400 ? -14.947 -16.598 6.549 1.00 79.44 400 ASP A O 1
ATOM 3054 N N . ALA A 1 401 ? -13.778 -18.035 5.283 1.00 77.62 401 ALA A N 1
ATOM 3055 C CA . ALA A 1 401 ? -12.513 -17.861 5.990 1.00 77.62 401 ALA A CA 1
ATOM 3056 C C . ALA A 1 401 ? -11.550 -16.967 5.192 1.00 77.62 401 ALA A C 1
ATOM 3058 O O . ALA A 1 401 ? -11.240 -17.231 4.031 1.00 77.62 401 ALA A O 1
ATOM 3059 N N . LEU A 1 402 ? -11.038 -15.937 5.859 1.00 78.06 402 LEU A N 1
ATOM 3060 C CA . LEU A 1 402 ? -10.086 -14.940 5.380 1.00 78.06 402 LEU A CA 1
ATOM 3061 C C . LEU A 1 402 ? -8.813 -15.042 6.227 1.00 78.06 402 LEU A C 1
ATOM 3063 O O . LEU A 1 402 ? -8.626 -14.326 7.209 1.00 78.06 402 LEU A O 1
ATOM 3067 N N . ASP A 1 403 ? -7.946 -15.989 5.870 1.00 77.19 403 ASP A N 1
ATOM 3068 C CA . ASP A 1 403 ? -6.804 -16.411 6.689 1.00 77.19 403 ASP A CA 1
ATOM 3069 C C . ASP A 1 403 ? -7.243 -16.944 8.069 1.00 77.19 403 ASP A C 1
ATOM 3071 O O . ASP A 1 403 ? -7.795 -18.040 8.135 1.00 77.19 403 ASP A O 1
ATOM 3075 N N . TRP A 1 404 ? -7.016 -16.201 9.156 1.00 78.12 404 TRP A N 1
ATOM 3076 C CA . TRP A 1 404 ? -7.527 -16.507 10.506 1.00 78.12 404 TRP A CA 1
ATOM 3077 C C . TRP A 1 404 ? -8.747 -15.672 10.881 1.00 78.12 404 TRP A C 1
ATOM 3079 O O . TRP A 1 404 ? -9.100 -15.603 12.053 1.00 78.12 404 TRP A O 1
ATOM 3089 N N . TRP A 1 405 ? -9.350 -14.966 9.935 1.00 83.62 405 TRP A N 1
ATOM 3090 C CA . TRP A 1 405 ? -10.602 -14.261 10.147 1.00 83.62 405 TRP A CA 1
ATOM 3091 C C . TRP A 1 405 ? -11.752 -15.079 9.574 1.00 83.62 405 TRP A C 1
ATOM 3093 O O . TRP A 1 405 ? -11.594 -15.749 8.557 1.00 83.62 405 TRP A O 1
ATOM 3103 N N . ARG A 1 406 ? -12.922 -15.014 10.202 1.00 85.81 406 ARG A N 1
ATOM 3104 C CA . ARG A 1 406 ? -14.159 -15.582 9.668 1.00 85.81 406 ARG A CA 1
ATOM 3105 C C . ARG A 1 406 ? -15.154 -14.469 9.403 1.00 85.81 406 ARG A C 1
ATOM 3107 O O . ARG A 1 406 ? -15.378 -13.651 10.290 1.00 85.81 406 ARG A O 1
ATOM 3114 N N . VAL A 1 407 ? -15.761 -14.465 8.220 1.00 85.38 407 VAL A N 1
ATOM 3115 C CA . VAL A 1 407 ? -16.884 -13.580 7.904 1.00 85.38 407 VAL A CA 1
ATOM 3116 C C . VAL A 1 407 ? -18.032 -13.936 8.837 1.00 85.38 407 VAL A C 1
ATOM 3118 O O . VAL A 1 407 ? -18.560 -15.047 8.795 1.00 85.38 407 VAL A O 1
ATOM 3121 N N . GLU A 1 408 ? -18.370 -13.014 9.727 1.00 82.00 408 GLU A N 1
ATOM 3122 C CA . GLU A 1 408 ? -19.430 -13.195 10.714 1.00 82.00 408 GLU A CA 1
ATOM 3123 C C . GLU A 1 408 ? -20.727 -12.530 10.262 1.00 82.00 408 GLU A C 1
ATOM 3125 O O . GLU A 1 408 ? -21.793 -13.121 10.415 1.00 82.00 408 GLU A O 1
ATOM 3130 N N . ALA A 1 409 ? -20.629 -11.346 9.657 1.00 80.19 409 ALA A N 1
ATOM 3131 C CA . ALA A 1 409 ? -21.758 -10.636 9.074 1.00 80.19 409 ALA A CA 1
ATOM 3132 C C . ALA A 1 409 ? -21.311 -9.843 7.842 1.00 80.19 409 ALA A C 1
ATOM 3134 O O . ALA A 1 409 ? -20.191 -9.331 7.794 1.00 80.19 409 ALA A O 1
ATOM 3135 N N . THR A 1 410 ? -22.193 -9.742 6.856 1.00 83.38 410 THR A N 1
ATOM 3136 C CA . THR A 1 410 ? -22.065 -8.836 5.714 1.00 83.38 410 THR A CA 1
ATOM 3137 C C . THR A 1 410 ? -23.470 -8.468 5.228 1.00 83.38 410 THR A C 1
ATOM 3139 O O . THR A 1 410 ? -24.389 -9.267 5.418 1.00 83.38 410 THR A O 1
ATOM 3142 N N . ASP A 1 411 ? -23.657 -7.263 4.696 1.00 80.12 411 ASP A N 1
ATOM 3143 C CA . ASP A 1 411 ? -24.924 -6.778 4.123 1.00 80.12 411 ASP A CA 1
ATOM 3144 C C . ASP A 1 411 ? -24.829 -6.666 2.584 1.00 80.12 411 ASP A C 1
ATOM 3146 O O . ASP A 1 411 ? -23.898 -7.208 1.981 1.00 80.12 411 ASP A O 1
ATOM 3150 N N . ASP A 1 412 ? -25.780 -5.971 1.945 1.00 70.62 412 ASP A N 1
ATOM 3151 C CA . ASP A 1 412 ? -25.798 -5.690 0.501 1.00 70.62 412 ASP A CA 1
ATOM 3152 C C . ASP A 1 412 ? -24.680 -4.708 0.079 1.00 70.62 412 ASP A C 1
ATOM 3154 O O . ASP A 1 412 ? -24.922 -3.612 -0.425 1.00 70.62 412 ASP A O 1
ATOM 3158 N N . LYS A 1 413 ? -23.429 -5.158 0.214 1.00 77.06 413 LYS A N 1
ATOM 3159 C CA . LYS A 1 413 ? -22.199 -4.538 -0.297 1.00 77.06 413 LYS A CA 1
ATOM 3160 C C . LYS A 1 413 ? -21.738 -3.246 0.384 1.00 77.06 413 LYS A C 1
ATOM 3162 O O . LYS A 1 413 ? -21.042 -2.438 -0.235 1.00 77.06 413 LYS A O 1
ATOM 3167 N N . THR A 1 414 ? -22.075 -3.044 1.654 1.00 83.62 414 THR A N 1
ATOM 3168 C CA . THR A 1 414 ? -21.682 -1.839 2.402 1.00 83.62 414 THR A CA 1
ATOM 3169 C C . THR A 1 414 ? -20.970 -2.117 3.718 1.00 83.62 414 THR A C 1
ATOM 3171 O O . THR A 1 414 ? -20.230 -1.256 4.185 1.00 83.62 414 THR A O 1
ATOM 3174 N N . PHE A 1 415 ? -21.110 -3.305 4.296 1.00 88.88 415 PHE A N 1
ATOM 3175 C CA . PHE A 1 415 ? -20.617 -3.672 5.616 1.00 88.88 415 PHE A CA 1
ATOM 3176 C C . PHE A 1 415 ? -20.073 -5.100 5.639 1.00 88.88 415 PHE A C 1
ATOM 3178 O O . PHE A 1 415 ? -20.692 -6.046 5.146 1.00 88.88 415 PHE A O 1
ATOM 3185 N N . LEU A 1 416 ? -18.895 -5.264 6.238 1.00 88.69 416 LEU A N 1
ATOM 3186 C CA . LEU A 1 416 ? -18.235 -6.544 6.454 1.00 88.69 416 LEU A CA 1
ATOM 3187 C C . LEU A 1 416 ? -17.700 -6.601 7.884 1.00 88.69 416 LEU A C 1
ATOM 3189 O O . LEU A 1 416 ? -16.834 -5.810 8.258 1.00 88.69 416 LEU A O 1
ATOM 3193 N N . ARG A 1 417 ? -18.155 -7.589 8.659 1.00 89.44 417 ARG A N 1
ATOM 3194 C CA . ARG A 1 417 ? -17.613 -7.917 9.979 1.00 89.44 417 ARG A CA 1
ATOM 3195 C C . ARG A 1 417 ? -16.885 -9.248 9.946 1.00 89.44 417 ARG A C 1
ATOM 3197 O O . ARG A 1 417 ? -17.433 -10.290 9.580 1.00 89.44 417 ARG A O 1
ATOM 3204 N N . LEU A 1 418 ? -15.644 -9.208 10.406 1.00 87.75 418 LEU A N 1
ATOM 3205 C CA . LEU A 1 418 ? -14.753 -10.346 10.504 1.00 87.75 418 LEU A CA 1
ATOM 3206 C C . LEU A 1 418 ? -14.464 -10.662 11.970 1.00 87.75 418 LEU A C 1
ATOM 3208 O O . LEU A 1 418 ? -14.034 -9.788 12.717 1.00 87.75 418 LEU A O 1
ATOM 3212 N N . ARG A 1 419 ? -14.625 -11.924 12.368 1.00 86.75 419 ARG A N 1
ATOM 3213 C CA . ARG A 1 419 ? -14.259 -12.432 13.696 1.00 86.75 419 ARG A CA 1
ATOM 3214 C C . ARG A 1 419 ? -12.898 -13.113 13.653 1.00 86.75 419 ARG A C 1
ATOM 3216 O O . ARG A 1 419 ? -12.659 -13.963 12.796 1.00 86.75 419 ARG A O 1
ATOM 3223 N N . ALA A 1 420 ? -12.009 -12.784 14.583 1.00 85.81 420 ALA A N 1
ATOM 3224 C CA . ALA A 1 420 ? -10.710 -13.437 14.690 1.00 85.81 420 ALA A CA 1
ATOM 3225 C C . ALA A 1 420 ? -10.853 -14.880 15.210 1.00 85.81 420 ALA A C 1
ATOM 3227 O O . ALA A 1 420 ? -11.473 -15.132 16.242 1.00 85.81 420 ALA A O 1
ATOM 3228 N N . GLU A 1 421 ? -10.234 -15.829 14.515 1.00 83.44 421 GLU A N 1
ATOM 3229 C CA . GLU A 1 421 ? -10.075 -17.234 14.918 1.00 83.44 421 GLU A CA 1
ATOM 3230 C C . GLU A 1 421 ? -8.676 -17.536 15.468 1.00 83.44 421 GLU A C 1
ATOM 3232 O O . GLU A 1 421 ? -8.449 -18.605 16.038 1.00 83.44 421 GLU A O 1
ATOM 3237 N N . MET A 1 422 ? -7.732 -16.604 15.301 1.00 82.75 422 MET A N 1
ATOM 3238 C CA . MET A 1 422 ? -6.398 -16.712 15.888 1.00 82.75 422 MET A CA 1
ATOM 3239 C C . MET A 1 422 ? -6.471 -16.771 17.415 1.00 82.75 422 MET A C 1
ATOM 3241 O O . MET A 1 422 ? -7.321 -16.140 18.048 1.00 82.75 422 MET A O 1
ATOM 3245 N N . ARG A 1 423 ? -5.527 -17.486 18.029 1.00 81.94 423 ARG A N 1
ATOM 3246 C CA . ARG A 1 423 ? -5.443 -17.563 19.489 1.00 81.94 423 ARG A CA 1
ATOM 3247 C C . ARG A 1 423 ? -4.920 -16.242 20.040 1.00 81.94 423 ARG A C 1
ATOM 3249 O O . ARG A 1 423 ? -3.752 -15.898 19.856 1.00 81.94 423 ARG A O 1
ATOM 3256 N N . VAL A 1 424 ? -5.796 -15.514 20.724 1.00 84.50 424 VAL A N 1
ATOM 3257 C CA . VAL A 1 424 ? -5.500 -14.280 21.461 1.00 84.50 424 VAL A CA 1
ATOM 3258 C C . VAL A 1 424 ? -6.181 -14.333 22.835 1.00 84.50 424 VAL A C 1
ATOM 3260 O O . VAL A 1 424 ? -7.184 -15.032 22.987 1.00 84.50 424 VAL A O 1
ATOM 3263 N N . PRO A 1 425 ? -5.654 -13.641 23.863 1.00 84.62 425 PRO A N 1
ATOM 3264 C CA . PRO A 1 425 ? -6.249 -13.611 25.202 1.00 84.62 425 PRO A CA 1
ATOM 3265 C C . PRO A 1 425 ? -7.484 -12.688 25.251 1.00 84.62 425 PRO A C 1
ATOM 3267 O O . PRO A 1 425 ? -7.531 -11.713 25.996 1.00 84.62 425 PRO A O 1
ATOM 3270 N N . GLY A 1 426 ? -8.485 -12.968 24.419 1.00 83.06 426 GLY A N 1
ATOM 3271 C CA . GLY A 1 426 ? -9.678 -12.149 24.222 1.00 83.06 426 GLY A CA 1
ATOM 3272 C C . GLY A 1 426 ? -10.450 -12.564 22.972 1.00 83.06 426 GLY A C 1
ATOM 3273 O O . GLY A 1 426 ? -10.140 -13.579 22.353 1.00 83.06 426 GLY A O 1
ATOM 3274 N N . LEU A 1 427 ? -11.441 -11.763 22.599 1.00 83.56 427 LEU A N 1
ATOM 3275 C CA . LEU A 1 427 ? -12.155 -11.854 21.327 1.00 83.56 427 LEU A CA 1
ATOM 3276 C C . LEU A 1 427 ? -11.864 -10.592 20.515 1.00 83.56 427 LEU A C 1
ATOM 3278 O O . LEU A 1 427 ? -11.792 -9.503 21.082 1.00 83.56 427 LEU A O 1
ATOM 3282 N N . ALA A 1 428 ? -11.661 -10.734 19.207 1.00 85.25 428 ALA A N 1
ATOM 3283 C CA . ALA A 1 428 ? -11.329 -9.617 18.328 1.00 85.25 428 ALA A CA 1
ATOM 3284 C C . ALA A 1 428 ? -12.205 -9.628 17.077 1.00 85.25 428 ALA A C 1
ATOM 3286 O O . ALA A 1 428 ? -12.431 -10.690 16.489 1.00 85.25 428 ALA A O 1
ATOM 3287 N N . TRP A 1 429 ? -12.623 -8.442 16.648 1.00 88.75 429 TRP A N 1
ATOM 3288 C CA . TRP A 1 429 ? -13.374 -8.225 15.422 1.00 88.75 429 TRP A CA 1
ATOM 3289 C C . TRP A 1 429 ? -12.770 -7.098 14.598 1.00 88.75 429 TRP A C 1
ATOM 3291 O O . TRP A 1 429 ? -12.128 -6.187 15.124 1.00 88.75 429 TRP A O 1
ATOM 3301 N N . LEU A 1 430 ? -13.000 -7.176 13.295 1.00 89.38 430 LEU A N 1
ATOM 3302 C CA . LEU A 1 430 ? -12.656 -6.150 12.330 1.00 89.38 430 LEU A CA 1
ATOM 3303 C C . LEU A 1 430 ? -13.892 -5.832 11.495 1.00 89.38 430 LEU A C 1
ATOM 3305 O O . LEU A 1 430 ? -14.424 -6.710 10.821 1.00 89.38 430 LEU A O 1
ATOM 3309 N N . GLU A 1 431 ? -14.331 -4.585 11.543 1.00 91.50 431 GLU A N 1
ATOM 3310 C CA . GLU A 1 431 ? -15.446 -4.058 10.768 1.00 91.50 431 GLU A CA 1
ATOM 3311 C C . GLU A 1 431 ? -14.907 -3.143 9.667 1.00 91.50 431 GLU A C 1
ATOM 3313 O O . GLU A 1 431 ? -14.060 -2.275 9.911 1.00 91.50 431 GLU A O 1
ATOM 3318 N N . LEU A 1 432 ? -15.395 -3.354 8.449 1.00 91.38 432 LEU A N 1
ATOM 3319 C CA . LEU A 1 432 ? -15.097 -2.560 7.264 1.00 91.38 432 LEU A CA 1
ATOM 3320 C C . LEU A 1 432 ? -16.428 -2.098 6.679 1.00 91.38 432 LEU A C 1
ATOM 3322 O O . LEU A 1 432 ? -17.287 -2.929 6.390 1.00 91.38 432 LEU A O 1
ATOM 3326 N N . GLN A 1 433 ? -16.601 -0.791 6.519 1.00 91.38 433 GLN A N 1
ATOM 3327 C CA . GLN A 1 433 ? -17.847 -0.206 6.045 1.00 91.38 433 GLN A CA 1
ATOM 3328 C C . GLN A 1 433 ? -17.590 0.888 5.008 1.00 91.38 433 GLN A C 1
ATOM 3330 O O . GLN A 1 433 ? -16.638 1.667 5.114 1.00 91.38 433 GLN A O 1
ATOM 3335 N N . VAL A 1 434 ? -18.452 0.940 4.000 1.00 90.19 434 VAL A N 1
ATOM 3336 C CA . VAL A 1 434 ? -18.488 1.981 2.975 1.00 90.19 434 VAL A CA 1
ATOM 3337 C C . VAL A 1 434 ? -19.688 2.879 3.246 1.00 90.19 434 VAL A C 1
ATOM 3339 O O . VAL A 1 434 ? -20.800 2.392 3.424 1.00 90.19 434 VAL A O 1
ATOM 3342 N N . GLY A 1 435 ? -19.452 4.185 3.305 1.00 86.69 435 GLY A N 1
ATOM 3343 C CA . GLY A 1 435 ? -20.484 5.201 3.488 1.00 86.69 435 GLY A CA 1
ATOM 3344 C C . GLY A 1 435 ? -20.366 6.327 2.464 1.00 86.69 435 GLY A C 1
ATOM 3345 O O . GLY A 1 435 ? -19.535 6.286 1.552 1.00 86.69 435 GLY A O 1
ATOM 3346 N N . SER A 1 436 ? -21.195 7.351 2.637 1.00 80.06 436 SER A N 1
ATOM 3347 C CA . SER A 1 436 ? -21.178 8.585 1.851 1.00 80.06 436 SER A CA 1
ATOM 3348 C C . SER A 1 436 ? -21.341 9.796 2.768 1.00 80.06 436 SER A C 1
ATOM 3350 O O . SER A 1 436 ? -22.156 9.762 3.690 1.00 80.06 436 SER A O 1
ATOM 3352 N N . THR A 1 437 ? -20.596 10.873 2.520 1.00 77.06 437 THR A N 1
ATOM 3353 C CA . THR A 1 437 ? -20.807 12.163 3.200 1.00 77.06 437 THR A CA 1
ATOM 3354 C C . THR A 1 437 ? -22.070 12.863 2.684 1.00 77.06 437 THR A C 1
ATOM 3356 O O . THR A 1 437 ? -22.565 12.549 1.600 1.00 77.06 437 THR A O 1
ATOM 3359 N N . GLU A 1 438 ? -22.555 13.880 3.406 1.00 67.44 438 GLU A N 1
ATOM 3360 C CA . GLU A 1 438 ? -23.661 14.749 2.954 1.00 67.44 438 GLU A CA 1
ATOM 3361 C C . GLU A 1 438 ? -23.386 15.435 1.597 1.00 67.44 438 GLU A C 1
ATOM 3363 O O . GLU A 1 438 ? -24.318 15.823 0.898 1.00 67.44 438 GLU A O 1
ATOM 3368 N N . GLY A 1 439 ? -22.114 15.546 1.189 1.00 60.16 439 GLY A N 1
ATOM 3369 C CA . GLY A 1 439 ? -21.689 16.072 -0.114 1.00 60.16 439 GLY A CA 1
ATOM 3370 C C . GLY A 1 439 ? -21.568 15.026 -1.232 1.00 60.16 439 GLY A C 1
ATOM 3371 O O . GLY A 1 439 ? -21.138 15.376 -2.329 1.00 60.16 439 GLY A O 1
ATOM 3372 N N . GLY A 1 440 ? -21.909 13.758 -0.972 1.00 72.25 440 GLY A N 1
ATOM 3373 C CA . GLY A 1 440 ? -21.853 12.663 -1.948 1.00 72.25 440 GLY A CA 1
ATOM 3374 C C . GLY A 1 440 ? -20.477 12.007 -2.128 1.00 72.25 440 GLY A C 1
ATOM 3375 O O . GLY A 1 440 ? -20.311 11.190 -3.031 1.00 72.25 440 GLY A O 1
ATOM 3376 N N . THR A 1 441 ? -19.481 12.329 -1.295 1.00 78.56 441 THR A N 1
ATOM 3377 C CA . THR A 1 441 ? -18.147 11.705 -1.344 1.00 78.56 441 THR A CA 1
ATOM 3378 C C . THR A 1 441 ? -18.138 10.355 -0.625 1.00 78.56 441 THR A C 1
ATOM 3380 O O . THR A 1 441 ? -18.603 10.258 0.510 1.00 78.56 441 THR A O 1
ATOM 3383 N N . THR A 1 442 ? -17.558 9.321 -1.242 1.00 86.62 442 THR A N 1
ATOM 3384 C CA . THR A 1 442 ? -17.419 7.983 -0.639 1.00 86.62 442 THR A CA 1
ATOM 3385 C C . THR A 1 442 ? -16.495 8.010 0.582 1.00 86.62 442 THR A C 1
ATOM 3387 O O . THR A 1 442 ? -15.376 8.532 0.530 1.00 86.62 442 THR A O 1
ATOM 3390 N N . THR A 1 443 ? -16.916 7.385 1.679 1.00 90.25 443 THR A N 1
ATOM 3391 C CA . THR A 1 443 ? -16.126 7.227 2.905 1.00 90.25 443 THR A CA 1
ATOM 3392 C C . THR A 1 443 ? -15.825 5.761 3.184 1.00 90.25 443 THR A C 1
ATOM 3394 O O . THR A 1 443 ? -16.666 4.882 3.025 1.00 90.25 443 THR A O 1
ATOM 3397 N N . PHE A 1 444 ? -14.600 5.492 3.630 1.00 91.25 444 PHE A N 1
ATOM 3398 C CA . PHE A 1 444 ? -14.188 4.197 4.152 1.00 91.25 444 PHE A CA 1
ATOM 3399 C C . PHE A 1 444 ? -14.075 4.266 5.672 1.00 91.25 444 PHE A C 1
ATOM 3401 O O . PHE A 1 444 ? -13.189 4.941 6.211 1.00 91.25 444 PHE A O 1
ATOM 3408 N N . HIS A 1 445 ? -14.958 3.545 6.351 1.00 90.62 445 HIS A N 1
ATOM 3409 C CA . HIS A 1 445 ? -14.970 3.371 7.793 1.00 90.62 445 HIS A CA 1
ATOM 3410 C C . HIS A 1 445 ? -14.342 2.023 8.145 1.00 90.62 445 HIS A C 1
ATOM 3412 O O . HIS A 1 445 ? -14.649 0.986 7.562 1.00 90.62 445 HIS A O 1
ATOM 3418 N N . HIS A 1 446 ? -13.421 2.042 9.096 1.00 89.94 446 HIS A N 1
ATOM 3419 C CA . HIS A 1 446 ? -12.716 0.863 9.567 1.00 89.94 446 HIS A CA 1
ATOM 3420 C C . HIS A 1 446 ? -12.687 0.886 11.091 1.00 89.94 446 HIS A C 1
ATOM 3422 O O . HIS A 1 446 ? -12.288 1.886 11.693 1.00 89.94 446 HIS A O 1
ATOM 3428 N N . ARG A 1 447 ? -13.091 -0.223 11.705 1.00 90.25 447 ARG A N 1
ATOM 3429 C CA . ARG A 1 447 ? -13.249 -0.330 13.151 1.00 90.25 447 ARG A CA 1
ATOM 3430 C C . ARG A 1 447 ? -12.733 -1.673 13.648 1.00 90.25 447 ARG A C 1
ATOM 3432 O O . ARG A 1 447 ? -13.250 -2.724 13.292 1.00 90.25 447 ARG A O 1
ATOM 3439 N N . ALA A 1 448 ? -11.691 -1.641 14.472 1.00 88.81 448 ALA A N 1
ATOM 3440 C CA . ALA A 1 448 ? -11.170 -2.821 15.151 1.00 88.81 448 ALA A CA 1
ATOM 3441 C C . ALA A 1 448 ? -11.714 -2.861 16.583 1.00 88.81 448 ALA A C 1
ATOM 3443 O O . ALA A 1 448 ? -11.547 -1.904 17.342 1.00 88.81 448 ALA A O 1
ATOM 3444 N N . LEU A 1 449 ? -12.351 -3.970 16.951 1.00 86.56 449 LEU A N 1
ATOM 3445 C CA . LEU A 1 449 ? -12.943 -4.191 18.269 1.00 86.56 449 LEU A CA 1
ATOM 3446 C C . LEU A 1 449 ? -12.186 -5.304 18.982 1.00 86.56 449 LEU A C 1
ATOM 3448 O O . LEU A 1 449 ? -11.914 -6.351 18.396 1.00 86.56 449 LEU A O 1
ATOM 3452 N N . PHE A 1 450 ? -11.867 -5.113 20.257 1.00 85.69 450 PHE A N 1
ATOM 3453 C CA . PHE A 1 450 ? -11.218 -6.139 21.062 1.00 85.69 450 PHE A CA 1
ATOM 3454 C C . PHE A 1 450 ? -11.812 -6.207 22.464 1.00 85.69 450 PHE A C 1
ATOM 3456 O O . PHE A 1 450 ? -11.716 -5.261 23.249 1.00 85.69 450 PHE A O 1
ATOM 3463 N N . HIS A 1 451 ? -12.386 -7.361 22.784 1.00 82.88 451 HIS A N 1
ATOM 3464 C CA . HIS A 1 451 ? -12.844 -7.704 24.117 1.00 82.88 451 HIS A CA 1
ATOM 3465 C C . HIS A 1 451 ? -11.739 -8.508 24.830 1.00 82.88 451 HIS A C 1
ATOM 3467 O O . HIS A 1 451 ? -11.541 -9.690 24.530 1.00 82.88 451 HIS A O 1
ATOM 3473 N N . PRO A 1 452 ? -10.994 -7.917 25.778 1.00 83.44 452 PRO A N 1
ATOM 3474 C CA . PRO A 1 452 ? -9.928 -8.596 26.496 1.00 83.44 452 PRO A CA 1
ATOM 3475 C C . PRO A 1 452 ? -10.501 -9.683 27.414 1.00 83.44 452 PRO A C 1
ATOM 3477 O O . PRO A 1 452 ? -11.582 -9.534 27.982 1.00 83.44 452 PRO A O 1
ATOM 3480 N N . ARG A 1 453 ? -9.753 -10.775 27.601 1.00 80.25 453 ARG A N 1
ATOM 3481 C CA . ARG A 1 453 ? -10.046 -11.796 28.614 1.00 80.25 453 ARG A CA 1
ATOM 3482 C C . ARG A 1 453 ? -9.008 -11.723 29.730 1.00 80.25 453 ARG A C 1
ATOM 3484 O O . ARG A 1 453 ? -7.871 -12.173 29.578 1.00 80.25 453 ARG A O 1
ATOM 3491 N N . GLY A 1 454 ? -9.417 -11.166 30.866 1.00 79.31 454 GLY A N 1
ATOM 3492 C CA . GLY A 1 454 ? -8.560 -10.968 32.034 1.00 79.31 454 GLY A CA 1
ATOM 3493 C C . GLY A 1 454 ? -7.347 -10.058 31.780 1.00 79.31 454 GLY A C 1
ATOM 3494 O O . GLY A 1 454 ? -7.245 -9.392 30.749 1.00 79.31 454 GLY A O 1
ATOM 3495 N N . LEU A 1 455 ? -6.381 -10.057 32.708 1.00 80.25 455 LEU A N 1
ATOM 3496 C CA . LEU A 1 455 ? -5.191 -9.190 32.645 1.00 80.25 455 LEU A CA 1
ATOM 3497 C C . LEU A 1 455 ? -4.335 -9.401 31.380 1.00 80.25 455 LEU A C 1
ATOM 3499 O O . LEU A 1 455 ? -3.843 -8.431 30.806 1.00 80.25 455 LEU A O 1
ATOM 3503 N N . LEU A 1 456 ? -4.176 -10.647 30.917 1.00 83.06 456 LEU A N 1
ATOM 3504 C CA . LEU A 1 456 ? -3.402 -10.939 29.702 1.00 83.06 456 LEU A CA 1
ATOM 3505 C C . LEU A 1 456 ? -4.032 -10.307 28.455 1.00 83.06 456 LEU A C 1
ATOM 3507 O O . LEU A 1 456 ? -3.299 -9.858 27.580 1.00 83.06 456 LEU A O 1
ATOM 3511 N N . GLY A 1 457 ? -5.364 -10.220 28.391 1.00 85.50 457 GLY A N 1
ATOM 3512 C CA . GLY A 1 457 ? -6.065 -9.512 27.320 1.00 85.50 457 GLY A CA 1
ATOM 3513 C C . GLY A 1 457 ? -5.749 -8.024 27.304 1.00 85.50 457 GLY A C 1
ATOM 3514 O O . GLY A 1 457 ? -5.400 -7.471 26.264 1.00 85.50 457 GLY A O 1
ATOM 3515 N N . HIS A 1 458 ? -5.796 -7.383 28.470 1.00 85.06 458 HIS A N 1
ATOM 3516 C CA . HIS A 1 458 ? -5.443 -5.970 28.608 1.00 85.06 458 HIS A CA 1
ATOM 3517 C C . HIS A 1 458 ? -3.991 -5.690 28.206 1.00 85.06 458 HIS A C 1
ATOM 3519 O O . HIS A 1 458 ? -3.729 -4.777 27.423 1.00 85.06 458 HIS A O 1
ATOM 3525 N N . ALA A 1 459 ? -3.052 -6.506 28.693 1.00 85.69 459 ALA A N 1
ATOM 3526 C CA . ALA A 1 459 ? -1.640 -6.390 28.339 1.00 85.69 459 ALA A CA 1
ATOM 3527 C C . ALA A 1 459 ? -1.405 -6.611 26.835 1.00 85.69 459 ALA A C 1
ATOM 3529 O O . ALA A 1 459 ? -0.636 -5.876 26.218 1.00 85.69 459 ALA A O 1
ATOM 3530 N N . TYR A 1 460 ? -2.107 -7.578 26.235 1.00 88.56 460 TYR A N 1
ATOM 3531 C CA . TYR A 1 460 ? -2.050 -7.848 24.800 1.00 88.56 460 TYR A CA 1
ATOM 3532 C C . TYR A 1 460 ? -2.473 -6.626 23.980 1.00 88.56 460 TYR A C 1
ATOM 3534 O O . TYR A 1 460 ? -1.704 -6.182 23.127 1.00 88.56 460 TYR A O 1
ATOM 3542 N N . TRP A 1 461 ? -3.633 -6.032 24.285 1.00 87.31 461 TRP A N 1
ATOM 3543 C CA . TRP A 1 461 ? -4.100 -4.823 23.602 1.00 87.31 461 TRP A CA 1
ATOM 3544 C C . TRP A 1 461 ? -3.077 -3.685 23.689 1.00 87.31 461 TRP A C 1
ATOM 3546 O O . TRP A 1 461 ? -2.677 -3.129 22.667 1.00 87.31 461 TRP A O 1
ATOM 3556 N N . LEU A 1 462 ? -2.590 -3.385 24.898 1.00 86.50 462 LEU A N 1
ATOM 3557 C CA . LEU A 1 462 ? -1.610 -2.319 25.118 1.00 86.50 462 LEU A CA 1
ATOM 3558 C C . LEU A 1 462 ? -0.295 -2.567 24.366 1.00 86.50 462 LEU A C 1
ATOM 3560 O O . LEU A 1 462 ? 0.287 -1.627 23.832 1.00 86.50 462 LEU A O 1
ATOM 3564 N N . SER A 1 463 ? 0.153 -3.824 24.275 1.00 86.00 463 SER A N 1
ATOM 3565 C CA . SER A 1 463 ? 1.383 -4.179 23.557 1.00 86.00 463 SER A CA 1
ATOM 3566 C C . SER A 1 463 ? 1.282 -3.998 22.037 1.00 86.00 463 SER A C 1
ATOM 3568 O O . SER A 1 463 ? 2.288 -3.717 21.387 1.00 86.00 463 SER A O 1
ATOM 3570 N N . ILE A 1 464 ? 0.079 -4.132 21.466 1.00 84.00 464 ILE A N 1
ATOM 3571 C CA . ILE A 1 464 ? -0.150 -4.046 20.015 1.00 84.00 464 ILE A CA 1
ATOM 3572 C C . ILE A 1 464 ? -0.610 -2.646 19.584 1.00 84.00 464 ILE A C 1
ATOM 3574 O O . ILE A 1 464 ? -0.427 -2.270 18.425 1.00 84.00 464 ILE A O 1
ATOM 3578 N N . LEU A 1 465 ? -1.097 -1.822 20.515 1.00 83.06 465 LEU A N 1
ATOM 3579 C CA . LEU A 1 465 ? -1.560 -0.457 20.256 1.00 83.06 465 LEU A CA 1
ATOM 3580 C C . LEU A 1 465 ? -0.592 0.400 19.399 1.00 83.06 465 LEU A C 1
ATOM 3582 O O . LEU A 1 465 ? -1.066 1.032 18.453 1.00 83.06 465 LEU A O 1
ATOM 3586 N N . PRO A 1 466 ? 0.747 0.395 19.605 1.00 81.56 466 PRO A N 1
ATOM 3587 C CA . PRO A 1 466 ? 1.667 1.150 18.743 1.00 81.56 466 PRO A CA 1
ATOM 3588 C C . PRO A 1 466 ? 1.659 0.672 17.281 1.00 81.56 466 PRO A C 1
ATOM 3590 O O . PRO A 1 466 ? 1.815 1.462 16.349 1.00 81.56 466 PRO A O 1
ATOM 3593 N N . PHE A 1 467 ? 1.440 -0.626 17.064 1.00 80.25 467 PHE A N 1
ATOM 3594 C CA . PHE A 1 467 ? 1.406 -1.239 15.739 1.00 80.25 467 PHE A CA 1
ATOM 3595 C C . PHE A 1 467 ? 0.081 -0.992 15.017 1.00 80.25 467 PHE A C 1
ATOM 3597 O O . PHE A 1 467 ? 0.077 -0.932 13.788 1.00 80.25 467 PHE A O 1
ATOM 3604 N N . HIS A 1 468 ? -1.028 -0.777 15.736 1.00 82.00 468 HIS A N 1
ATOM 3605 C CA . HIS A 1 468 ? -2.317 -0.428 15.127 1.00 82.00 468 HIS A CA 1
ATOM 3606 C C . HIS A 1 468 ? -2.216 0.820 14.248 1.00 82.00 468 HIS A C 1
ATOM 3608 O O . HIS A 1 468 ? -2.780 0.863 13.154 1.00 82.00 468 HIS A O 1
ATOM 3614 N N . GLY A 1 469 ? -1.460 1.837 14.680 1.00 74.94 469 GLY A N 1
ATOM 3615 C CA . GLY A 1 469 ? -1.168 3.033 13.881 1.00 74.94 469 GLY A CA 1
ATOM 3616 C C . GLY A 1 469 ? -0.632 2.685 12.488 1.00 74.94 469 GLY A C 1
ATOM 3617 O O . GLY A 1 469 ? -1.178 3.130 11.478 1.00 74.94 469 GLY A O 1
ATOM 3618 N N . ILE A 1 470 ? 0.373 1.810 12.442 1.00 78.88 470 ILE A N 1
ATOM 3619 C CA . ILE A 1 470 ? 1.067 1.388 11.220 1.00 78.88 470 ILE A CA 1
ATOM 3620 C C . ILE A 1 470 ? 0.197 0.440 10.386 1.00 78.88 470 ILE A C 1
ATOM 3622 O O . ILE A 1 470 ? 0.007 0.670 9.190 1.00 78.88 470 ILE A O 1
ATOM 3626 N N . VAL A 1 471 ? -0.356 -0.608 10.999 1.00 80.94 471 VAL A N 1
ATOM 3627 C CA . VAL A 1 471 ? -1.102 -1.672 10.310 1.00 80.94 471 VAL A CA 1
ATOM 3628 C C . VAL A 1 471 ? -2.421 -1.139 9.761 1.00 80.94 471 VAL A C 1
ATOM 3630 O O . VAL A 1 471 ? -2.635 -1.166 8.552 1.00 80.94 471 VAL A O 1
ATOM 3633 N N . PHE A 1 472 ? -3.281 -0.568 10.601 1.00 82.81 472 PHE A N 1
ATOM 3634 C CA . PHE A 1 472 ? -4.586 -0.084 10.150 1.00 82.81 472 PHE A CA 1
ATOM 3635 C C . PHE A 1 472 ? -4.487 1.230 9.363 1.00 82.81 472 PHE A C 1
ATOM 3637 O O . PHE A 1 472 ? -5.266 1.473 8.443 1.00 82.81 472 PHE A O 1
ATOM 3644 N N . GLY A 1 473 ? -3.478 2.060 9.648 1.00 79.31 473 GLY A N 1
ATOM 3645 C CA . GLY A 1 473 ? -3.243 3.308 8.917 1.00 79.31 473 GLY A CA 1
ATOM 3646 C C . GLY A 1 473 ? -2.657 3.077 7.523 1.00 79.31 473 GLY A C 1
ATOM 3647 O O . GLY A 1 473 ? -2.937 3.838 6.595 1.00 79.31 473 GLY A O 1
ATOM 3648 N N . SER A 1 474 ? -1.851 2.026 7.334 1.00 80.69 474 SER A N 1
ATOM 3649 C CA . SER A 1 474 ? -1.467 1.572 5.989 1.00 80.69 474 SER A CA 1
ATOM 3650 C C . SER A 1 474 ? -2.641 0.904 5.276 1.00 80.69 474 SER A C 1
ATOM 3652 O O . SER A 1 474 ? -2.864 1.222 4.113 1.00 80.69 474 SER A O 1
ATOM 3654 N N . MET A 1 475 ? -3.454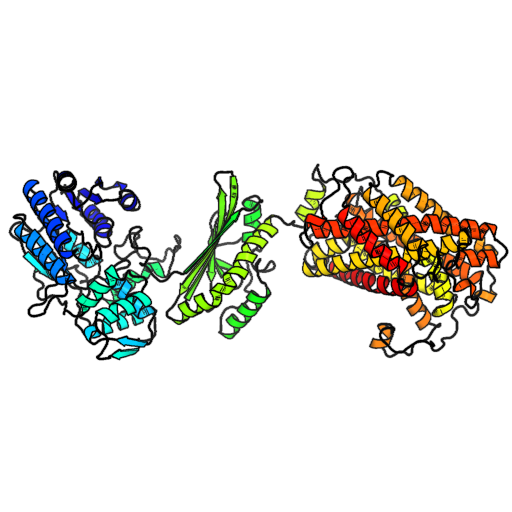 0.105 5.982 1.00 84.12 475 MET A N 1
ATOM 3655 C CA . MET A 1 475 ? -4.635 -0.560 5.419 1.00 84.12 475 MET A CA 1
ATOM 3656 C C . MET A 1 475 ? -5.599 0.414 4.744 1.00 84.12 475 MET A C 1
ATOM 3658 O O . MET A 1 475 ? -5.891 0.256 3.564 1.00 84.12 475 MET A O 1
ATOM 3662 N N . GLN A 1 476 ? -6.033 1.469 5.441 1.00 85.12 476 GLN A N 1
ATOM 3663 C CA . GLN A 1 476 ? -6.942 2.460 4.854 1.00 85.12 476 GLN A CA 1
ATOM 3664 C C . GLN A 1 476 ? -6.342 3.174 3.644 1.00 85.12 476 GLN A C 1
ATOM 3666 O O . GLN A 1 476 ? -7.024 3.393 2.646 1.00 85.12 476 GLN A O 1
ATOM 3671 N N . ARG A 1 477 ? -5.057 3.540 3.716 1.00 80.31 477 ARG A N 1
ATOM 3672 C CA . ARG A 1 477 ? -4.372 4.225 2.611 1.00 80.31 477 ARG A CA 1
ATOM 3673 C C . ARG A 1 477 ? -4.246 3.329 1.388 1.00 80.31 477 ARG A C 1
ATOM 3675 O O . ARG A 1 477 ? -4.481 3.806 0.284 1.00 80.31 477 ARG A O 1
ATOM 3682 N N . ASN A 1 478 ? -3.900 2.065 1.587 1.00 80.88 478 ASN A N 1
ATOM 3683 C CA . ASN A 1 478 ? -3.669 1.105 0.520 1.00 80.88 478 ASN A CA 1
ATOM 3684 C C . ASN A 1 478 ? -4.969 0.558 -0.066 1.00 80.88 478 ASN A C 1
ATOM 3686 O O . ASN A 1 478 ? -5.001 0.366 -1.267 1.00 80.88 478 ASN A O 1
ATOM 3690 N N . ILE A 1 479 ? -6.037 0.369 0.719 1.00 84.12 479 ILE A N 1
ATOM 3691 C CA . ILE A 1 479 ? -7.374 0.041 0.190 1.00 84.12 479 ILE A CA 1
ATOM 3692 C C . ILE A 1 479 ? -7.903 1.221 -0.626 1.00 84.12 479 ILE A C 1
ATOM 3694 O O . ILE A 1 479 ? -8.299 1.042 -1.771 1.00 84.12 479 ILE A O 1
ATOM 3698 N N . ALA A 1 480 ? -7.809 2.448 -0.101 1.00 79.69 480 ALA A N 1
ATOM 3699 C CA . ALA A 1 480 ? -8.177 3.643 -0.857 1.00 79.69 480 ALA A CA 1
ATOM 3700 C C . ALA A 1 480 ? -7.288 3.838 -2.098 1.00 79.69 480 ALA A C 1
ATOM 3702 O O . ALA A 1 480 ? -7.743 4.355 -3.111 1.00 79.69 480 ALA A O 1
ATOM 3703 N N . LYS A 1 481 ? -6.001 3.467 -2.039 1.00 72.62 481 LYS A N 1
ATOM 3704 C CA . LYS A 1 481 ? -5.105 3.466 -3.205 1.00 72.62 481 LYS A CA 1
ATOM 3705 C C . LYS A 1 481 ? -5.506 2.364 -4.180 1.00 72.62 481 LYS A C 1
ATOM 3707 O O . LYS A 1 481 ? -5.612 2.680 -5.342 1.00 72.62 481 LYS A O 1
ATOM 3712 N N . ALA A 1 482 ? -5.803 1.148 -3.732 1.00 69.88 482 ALA A N 1
ATOM 3713 C CA . ALA A 1 482 ? -6.226 0.012 -4.550 1.00 69.88 482 ALA A CA 1
ATOM 3714 C C . ALA A 1 482 ? -7.562 0.261 -5.256 1.00 69.88 482 ALA A C 1
ATOM 3716 O O . ALA A 1 482 ? -7.689 -0.051 -6.432 1.00 69.88 482 ALA A O 1
ATOM 3717 N N . ALA A 1 483 ? -8.510 0.920 -4.587 1.00 68.38 483 ALA A N 1
ATOM 3718 C CA . ALA A 1 483 ? -9.753 1.388 -5.202 1.00 68.38 483 ALA A CA 1
ATOM 3719 C C . ALA A 1 483 ? -9.493 2.456 -6.287 1.00 68.38 483 ALA A C 1
ATOM 3721 O O . ALA A 1 483 ? -10.274 2.615 -7.227 1.00 68.38 483 ALA A O 1
ATOM 3722 N N . ARG A 1 484 ? -8.352 3.156 -6.188 1.00 60.66 484 ARG A N 1
ATOM 3723 C CA . ARG A 1 484 ? -7.854 4.127 -7.174 1.00 60.66 484 ARG A CA 1
ATOM 3724 C C . ARG A 1 484 ? -6.911 3.520 -8.227 1.00 60.66 484 ARG A C 1
ATOM 3726 O O . ARG A 1 484 ? -6.865 4.032 -9.339 1.00 60.66 484 ARG A O 1
ATOM 3733 N N . THR A 1 485 ? -6.163 2.457 -7.920 1.00 44.97 485 THR A N 1
ATOM 3734 C CA . THR A 1 485 ? -5.121 1.877 -8.780 1.00 44.97 485 THR A CA 1
ATOM 3735 C C . THR A 1 485 ? -5.641 0.704 -9.594 1.00 44.97 485 THR A C 1
ATOM 3737 O O . THR A 1 485 ? -6.302 -0.203 -9.099 1.00 44.97 485 THR A O 1
ATOM 3740 N N . LYS A 1 486 ? -5.305 0.761 -10.877 1.00 49.03 486 LYS A N 1
ATOM 3741 C CA . LYS A 1 486 ? -5.913 0.038 -11.988 1.00 49.03 486 LYS A CA 1
ATOM 3742 C C . LYS A 1 486 ? -5.741 -1.478 -11.961 1.00 49.03 486 LYS A C 1
ATOM 3744 O O . LYS A 1 486 ? -4.628 -1.982 -11.844 1.00 49.03 486 LYS A O 1
ATOM 3749 N N . SER A 1 487 ? -6.832 -2.195 -12.229 1.00 50.44 487 SER A N 1
ATOM 3750 C CA . SER A 1 487 ? -6.773 -3.545 -12.798 1.00 50.44 487 SER A CA 1
ATOM 3751 C C . SER A 1 487 ? -6.201 -3.497 -14.223 1.00 50.44 487 SER A C 1
ATOM 3753 O O . SER A 1 487 ? -6.243 -2.450 -14.868 1.00 50.44 487 SER A O 1
ATOM 3755 N N . VAL A 1 488 ? -5.694 -4.619 -14.749 1.00 47.72 488 VAL A N 1
ATOM 3756 C CA . VAL A 1 488 ? -5.238 -4.722 -16.155 1.00 47.72 488 VAL A CA 1
ATOM 3757 C C . VAL A 1 488 ? -6.339 -4.248 -17.110 1.00 47.72 488 VAL A C 1
ATOM 3759 O O . VAL A 1 488 ? -6.078 -3.530 -18.070 1.00 47.72 488 VAL A O 1
ATOM 3762 N N . GLU A 1 489 ? -7.583 -4.568 -16.776 1.00 52.88 489 GLU A N 1
ATOM 3763 C CA . GLU A 1 489 ? -8.785 -4.173 -17.495 1.00 52.88 489 GLU A CA 1
ATOM 3764 C C . GLU A 1 489 ? -9.026 -2.647 -17.439 1.00 52.88 489 GLU A C 1
ATOM 3766 O O . GLU A 1 489 ? -9.385 -2.055 -18.453 1.00 52.88 489 GLU A O 1
ATOM 3771 N N . ARG A 1 490 ? -8.742 -1.976 -16.311 1.00 47.69 490 ARG A N 1
ATOM 3772 C CA . ARG A 1 490 ? -8.806 -0.504 -16.183 1.00 47.69 490 ARG A CA 1
ATOM 3773 C C . ARG A 1 490 ? -7.601 0.200 -16.829 1.00 47.69 490 ARG A C 1
ATOM 3775 O O . ARG A 1 490 ? -7.746 1.305 -17.342 1.00 47.69 490 ARG A O 1
ATOM 3782 N N . SER A 1 491 ? -6.426 -0.435 -16.861 1.00 48.12 491 SER A N 1
ATOM 3783 C CA . SER A 1 491 ? -5.269 0.048 -17.632 1.00 48.12 491 SER A CA 1
ATOM 3784 C C . SER A 1 491 ? -5.545 0.055 -19.130 1.00 48.12 491 SER A C 1
ATOM 3786 O O . SER A 1 491 ? -5.156 1.011 -19.788 1.00 48.12 491 SER A O 1
ATOM 3788 N N . ILE A 1 492 ? -6.249 -0.961 -19.638 1.00 52.81 492 ILE A N 1
ATOM 3789 C CA . ILE A 1 492 ? -6.707 -1.036 -21.032 1.00 52.81 492 ILE A CA 1
ATOM 3790 C C . ILE A 1 492 ? -7.853 -0.037 -21.291 1.00 52.81 492 ILE A C 1
ATOM 3792 O O . ILE A 1 492 ? -7.855 0.626 -22.324 1.00 52.81 492 ILE A O 1
ATOM 3796 N N . ALA A 1 493 ? -8.807 0.105 -20.361 1.00 49.59 493 ALA A N 1
ATOM 3797 C CA . ALA A 1 493 ? -9.969 0.986 -20.529 1.00 49.59 493 ALA A CA 1
ATOM 3798 C C . ALA A 1 493 ? -9.611 2.485 -20.561 1.00 49.59 493 ALA A C 1
ATOM 3800 O O . ALA A 1 493 ? -10.168 3.232 -21.360 1.00 49.59 493 ALA A O 1
ATOM 3801 N N . GLU A 1 494 ? -8.652 2.933 -19.747 1.00 45.69 494 GLU A N 1
ATOM 3802 C CA . GLU A 1 494 ? -8.228 4.341 -19.739 1.00 45.69 494 GLU A CA 1
ATOM 3803 C C . GLU A 1 494 ? -7.342 4.719 -20.943 1.00 45.69 494 GLU A C 1
ATOM 3805 O O . GLU A 1 494 ? -7.182 5.900 -21.237 1.00 45.69 494 GLU A O 1
ATOM 3810 N N . THR A 1 495 ? -6.817 3.751 -21.707 1.00 46.28 495 THR A N 1
ATOM 3811 C CA . THR A 1 495 ? -6.182 4.031 -23.013 1.00 46.28 495 THR A CA 1
ATOM 3812 C C . THR A 1 495 ? -7.189 4.582 -24.037 1.00 46.28 495 THR A C 1
ATOM 3814 O O . THR A 1 495 ? -6.795 5.236 -25.005 1.00 46.28 495 THR A O 1
ATOM 3817 N N . ASP A 1 496 ? -8.490 4.341 -23.834 1.00 44.91 496 ASP A N 1
ATOM 3818 C CA . ASP A 1 496 ? -9.575 4.817 -24.698 1.00 44.91 496 ASP A CA 1
ATOM 3819 C C . ASP A 1 496 ? -10.364 6.011 -24.100 1.00 44.91 496 ASP A C 1
ATOM 3821 O O . ASP A 1 496 ? -11.331 6.465 -24.717 1.00 44.91 496 ASP A O 1
ATOM 3825 N N . GLU A 1 497 ? -9.933 6.587 -22.964 1.00 43.00 497 GLU A N 1
ATOM 3826 C CA . GLU A 1 497 ? -10.516 7.821 -22.407 1.00 43.00 497 GLU A CA 1
ATOM 3827 C C . GLU A 1 497 ? -10.213 9.059 -23.284 1.00 43.00 497 GLU A C 1
ATOM 3829 O O . GLU A 1 497 ? -9.070 9.239 -23.716 1.00 43.00 497 GLU A O 1
ATOM 3834 N N . PRO A 1 498 ? -11.189 9.962 -23.527 1.00 39.75 498 PRO A N 1
ATOM 3835 C CA . PRO A 1 498 ? -11.036 11.082 -24.466 1.00 39.75 498 PRO A CA 1
ATOM 3836 C C . PRO A 1 498 ? -9.862 12.027 -24.167 1.00 39.75 498 PRO A C 1
ATOM 3838 O O . PRO A 1 498 ? -9.238 12.521 -25.106 1.00 39.75 498 PRO A O 1
ATOM 3841 N N . ASP A 1 499 ? -9.543 12.246 -22.887 1.00 36.28 499 ASP A N 1
ATOM 3842 C CA . ASP A 1 499 ? -8.534 13.219 -22.441 1.00 36.28 499 ASP A CA 1
ATOM 3843 C C . ASP A 1 499 ? -7.092 12.666 -22.416 1.00 36.28 499 ASP A C 1
ATOM 3845 O O . ASP A 1 499 ? -6.137 13.441 -22.338 1.00 36.28 499 ASP A O 1
ATOM 3849 N N . HIS A 1 500 ? -6.907 11.343 -22.539 1.00 42.34 500 HIS A N 1
ATOM 3850 C CA . HIS A 1 500 ? -5.597 10.668 -22.469 1.00 42.34 500 HIS A CA 1
ATOM 3851 C C . HIS A 1 500 ? -5.222 9.872 -23.737 1.00 42.34 500 HIS A C 1
ATOM 3853 O O . HIS A 1 500 ? -4.136 9.294 -23.812 1.00 42.34 500 HIS A O 1
ATOM 3859 N N . ARG A 1 501 ? -6.086 9.851 -24.759 1.00 46.97 501 ARG A N 1
ATOM 3860 C CA . ARG A 1 501 ? -5.926 9.027 -25.966 1.00 46.97 501 ARG A CA 1
ATOM 3861 C C . ARG A 1 501 ? -4.845 9.556 -26.918 1.00 46.97 501 ARG A C 1
ATOM 3863 O O . ARG A 1 501 ? -4.993 10.615 -27.530 1.00 46.97 501 ARG A O 1
ATOM 3870 N N . LEU A 1 502 ? -3.780 8.777 -27.119 1.00 54.44 502 LEU A N 1
ATOM 3871 C CA . LEU A 1 502 ? -2.793 9.024 -28.177 1.00 54.44 502 LEU A CA 1
ATOM 3872 C C . LEU A 1 502 ? -3.376 8.687 -29.563 1.00 54.44 502 LEU A C 1
ATOM 3874 O O . LEU A 1 502 ? -4.228 7.806 -29.710 1.00 54.44 502 LEU A O 1
ATOM 3878 N N . ARG A 1 503 ? -2.929 9.394 -30.612 1.00 61.16 503 ARG A N 1
ATOM 3879 C CA . ARG A 1 503 ? -3.341 9.086 -31.992 1.00 61.16 503 ARG A CA 1
ATOM 3880 C C . ARG A 1 503 ? -2.726 7.757 -32.435 1.00 61.16 503 ARG A C 1
ATOM 3882 O O . ARG A 1 503 ? -1.509 7.634 -32.522 1.00 61.16 503 ARG A O 1
ATOM 3889 N N . LYS A 1 504 ? -3.584 6.788 -32.762 1.00 72.88 504 LYS A N 1
ATOM 3890 C CA . LYS A 1 504 ? -3.199 5.476 -33.301 1.00 72.88 504 LYS A CA 1
ATOM 3891 C C . LYS A 1 504 ? -2.845 5.593 -34.787 1.00 72.88 504 LYS A C 1
ATOM 3893 O O . LYS A 1 504 ? -3.663 5.286 -35.651 1.00 72.88 504 LYS A O 1
ATOM 3898 N N . ASP A 1 505 ? -1.640 6.067 -35.086 1.00 78.06 505 ASP A N 1
ATOM 3899 C CA . ASP A 1 505 ? -1.193 6.341 -36.457 1.00 78.06 505 ASP A CA 1
ATOM 3900 C C . ASP A 1 505 ? -0.122 5.365 -36.969 1.00 78.06 505 ASP A C 1
ATOM 3902 O O . ASP A 1 505 ? 0.053 5.277 -38.186 1.00 78.06 505 ASP A O 1
ATOM 3906 N N . LEU A 1 506 ? 0.538 4.599 -36.090 1.00 81.00 506 LEU A N 1
ATOM 3907 C CA . LEU A 1 506 ? 1.661 3.731 -36.458 1.00 81.00 506 LEU A CA 1
ATOM 3908 C C . LEU A 1 506 ? 1.202 2.368 -36.996 1.00 81.00 506 LEU A C 1
ATOM 3910 O O . LEU A 1 506 ? 0.333 1.707 -36.419 1.00 81.00 506 LEU A O 1
ATOM 3914 N N . SER A 1 507 ? 1.816 1.939 -38.099 1.00 88.94 507 SER A N 1
ATOM 3915 C CA . SER A 1 507 ? 1.682 0.601 -38.687 1.00 88.94 507 SER A CA 1
ATOM 3916 C C . SER A 1 507 ? 2.883 -0.295 -38.361 1.00 88.94 507 SER A C 1
ATOM 3918 O O . SER A 1 507 ? 3.925 0.179 -37.911 1.00 88.94 507 SER A O 1
ATOM 3920 N N . ALA A 1 508 ? 2.789 -1.594 -38.670 1.00 88.00 508 ALA A N 1
ATOM 3921 C CA . ALA A 1 508 ? 3.920 -2.524 -38.554 1.00 88.00 508 ALA A CA 1
ATOM 3922 C C . ALA A 1 508 ? 5.186 -2.043 -39.293 1.00 88.00 508 ALA A C 1
ATOM 3924 O O . ALA A 1 508 ? 6.302 -2.278 -38.828 1.00 88.00 508 ALA A O 1
ATOM 3925 N N . TRP A 1 509 ? 5.024 -1.360 -40.432 1.00 86.81 509 TRP A N 1
ATOM 3926 C CA . TRP A 1 509 ? 6.146 -0.798 -41.184 1.00 86.81 509 TRP A CA 1
ATOM 3927 C C . TRP A 1 509 ? 6.789 0.374 -40.442 1.00 86.81 509 TRP A C 1
ATOM 3929 O O . TRP A 1 509 ? 8.009 0.406 -40.297 1.00 86.81 509 TRP A O 1
ATOM 3939 N N . ASP A 1 510 ? 5.977 1.284 -39.901 1.00 85.25 510 ASP A N 1
ATOM 3940 C CA . ASP A 1 510 ? 6.469 2.425 -39.125 1.00 85.25 510 ASP A CA 1
ATOM 3941 C C . ASP A 1 510 ? 7.217 1.955 -37.872 1.00 85.25 510 ASP A C 1
ATOM 3943 O O . ASP A 1 510 ? 8.293 2.466 -37.570 1.00 85.25 510 ASP A O 1
ATOM 3947 N N . LEU A 1 511 ? 6.698 0.926 -37.193 1.00 86.94 511 LEU A N 1
ATOM 3948 C CA . LEU A 1 511 ? 7.350 0.291 -36.044 1.00 86.94 511 LEU A CA 1
ATOM 3949 C C . LEU A 1 511 ? 8.656 -0.413 -36.425 1.00 86.94 511 LEU A C 1
ATOM 3951 O O . LEU A 1 511 ? 9.623 -0.350 -35.671 1.00 86.94 511 LEU A O 1
ATOM 3955 N N . THR A 1 512 ? 8.707 -1.056 -37.596 1.00 89.94 512 THR A N 1
ATOM 3956 C CA . THR A 1 512 ? 9.929 -1.701 -38.100 1.00 89.94 512 THR A CA 1
ATOM 3957 C C . THR A 1 512 ? 11.004 -0.657 -38.385 1.00 89.94 512 THR A C 1
ATOM 3959 O O . THR A 1 512 ? 12.127 -0.782 -37.905 1.00 89.94 512 THR A O 1
ATOM 3962 N N . VAL A 1 513 ? 10.661 0.405 -39.122 1.00 86.44 513 VAL A N 1
ATOM 3963 C CA . VAL A 1 513 ? 11.576 1.519 -39.409 1.00 86.44 513 VAL A CA 1
ATOM 3964 C C . VAL A 1 513 ? 12.021 2.177 -38.105 1.00 86.44 513 VAL A C 1
ATOM 3966 O O . VAL A 1 513 ? 13.213 2.399 -37.912 1.00 86.44 513 VAL A O 1
ATOM 3969 N N . PHE A 1 514 ? 11.099 2.423 -37.175 1.00 84.12 514 PHE A N 1
ATOM 3970 C CA . PHE A 1 514 ? 11.426 2.956 -35.857 1.00 84.12 514 PHE A CA 1
ATOM 3971 C C . PHE A 1 514 ? 12.419 2.055 -35.109 1.00 84.12 514 PHE A C 1
ATOM 3973 O O . PHE A 1 514 ? 13.470 2.541 -34.704 1.00 84.12 514 PHE A O 1
ATOM 3980 N N . GLY A 1 515 ? 12.155 0.749 -35.008 1.00 87.88 515 GLY A N 1
ATOM 3981 C CA . GLY A 1 515 ? 13.034 -0.213 -34.336 1.00 87.88 515 GLY A CA 1
ATOM 3982 C C . GLY A 1 515 ? 14.426 -0.309 -34.961 1.00 87.88 515 GLY A C 1
ATOM 3983 O O . GLY A 1 515 ? 15.423 -0.229 -34.246 1.00 87.88 515 GLY A O 1
ATOM 3984 N N . VAL A 1 516 ? 14.514 -0.387 -36.296 1.00 90.06 516 VAL A N 1
ATOM 3985 C CA . VAL A 1 516 ? 15.799 -0.345 -37.024 1.00 90.06 516 VAL A CA 1
ATOM 3986 C C . VAL A 1 516 ? 16.531 0.957 -36.713 1.00 90.06 516 VAL A C 1
ATOM 3988 O O . VAL A 1 516 ? 17.741 0.974 -36.498 1.00 90.06 516 VAL A O 1
ATOM 3991 N N . GLY A 1 517 ? 15.784 2.057 -36.650 1.00 85.62 517 GLY A N 1
ATOM 3992 C CA . GLY A 1 517 ? 16.309 3.346 -36.267 1.00 85.62 517 GLY A CA 1
ATOM 3993 C C . GLY A 1 517 ? 16.929 3.345 -34.878 1.00 85.62 517 GLY A C 1
ATOM 3994 O O . GLY A 1 517 ? 18.047 3.817 -34.713 1.00 85.62 517 GLY A O 1
ATOM 3995 N N . VAL A 1 518 ? 16.229 2.840 -33.875 1.00 84.94 518 VAL A N 1
ATOM 3996 C CA . VAL A 1 518 ? 16.717 2.899 -32.496 1.00 84.94 518 VAL A CA 1
ATOM 3997 C C . VAL A 1 518 ? 17.924 1.983 -32.281 1.00 84.94 518 VAL A C 1
ATOM 3999 O O . VAL A 1 518 ? 18.878 2.415 -31.642 1.00 84.94 518 VAL A O 1
ATOM 4002 N N . MET A 1 519 ? 17.926 0.780 -32.866 1.00 90.81 519 MET A N 1
ATOM 4003 C CA . MET A 1 519 ? 19.030 -0.174 -32.703 1.00 90.81 519 MET A CA 1
ATOM 4004 C C . MET A 1 519 ? 20.318 0.276 -33.409 1.00 90.81 519 MET A C 1
ATOM 4006 O O . MET A 1 519 ? 21.395 0.180 -32.824 1.00 90.81 519 MET A O 1
ATOM 4010 N N . ILE A 1 520 ? 20.236 0.799 -34.645 1.00 91.94 520 ILE A N 1
ATOM 4011 C CA . ILE A 1 520 ? 21.424 1.250 -35.394 1.00 91.94 520 ILE A CA 1
ATOM 4012 C C . ILE A 1 520 ? 22.030 2.487 -34.715 1.00 91.94 520 ILE A C 1
ATOM 4014 O O . ILE A 1 520 ? 21.607 3.626 -34.946 1.00 91.94 520 ILE A O 1
ATOM 4018 N N . GLY A 1 521 ? 23.067 2.246 -33.912 1.00 90.12 521 GLY A N 1
ATOM 4019 C CA . GLY A 1 521 ? 23.795 3.262 -33.157 1.00 90.12 521 GLY A CA 1
ATOM 4020 C C . GLY A 1 521 ? 25.268 2.910 -32.923 1.00 90.12 521 GLY A C 1
ATOM 4021 O O . GLY A 1 521 ? 25.909 2.253 -33.743 1.00 90.12 521 GLY A O 1
ATOM 4022 N N . THR A 1 522 ? 25.829 3.354 -31.794 1.00 86.62 522 THR A N 1
ATOM 4023 C CA . THR A 1 522 ? 27.272 3.244 -31.491 1.00 86.62 522 THR A CA 1
ATOM 4024 C C . THR A 1 522 ? 27.796 1.811 -31.541 1.00 86.62 522 THR A C 1
ATOM 4026 O O . THR A 1 522 ? 28.949 1.602 -31.910 1.00 86.62 522 THR A O 1
ATOM 4029 N N . GLY A 1 523 ? 26.958 0.815 -31.241 1.00 87.44 523 GLY A N 1
ATOM 4030 C CA . GLY A 1 523 ? 27.355 -0.591 -31.283 1.00 87.44 523 GLY A CA 1
ATOM 4031 C C . GLY A 1 523 ? 27.909 -1.021 -32.645 1.00 87.44 523 GLY A C 1
ATOM 4032 O O . GLY A 1 523 ? 29.022 -1.534 -32.718 1.00 87.44 523 GLY A O 1
ATOM 4033 N N . ILE A 1 524 ? 27.195 -0.734 -33.739 1.00 91.38 524 ILE A N 1
ATOM 4034 C CA . ILE A 1 524 ? 27.661 -1.111 -35.082 1.00 91.38 524 ILE A CA 1
ATOM 4035 C C . ILE A 1 524 ? 28.762 -0.187 -35.612 1.00 91.38 524 ILE A C 1
ATOM 4037 O O . ILE A 1 524 ? 29.679 -0.648 -36.289 1.00 91.38 524 ILE A O 1
ATOM 4041 N N . PHE A 1 525 ? 28.692 1.106 -35.285 1.00 89.31 525 PHE A N 1
ATOM 4042 C CA . PHE A 1 525 ? 29.616 2.116 -35.801 1.00 89.31 525 PHE A CA 1
ATOM 4043 C C . PHE A 1 525 ? 30.977 2.139 -35.091 1.00 89.31 525 PHE A C 1
ATOM 4045 O O . PHE A 1 525 ? 31.950 2.576 -35.701 1.00 89.31 525 PHE A O 1
ATOM 4052 N N . VAL A 1 526 ? 31.058 1.702 -33.831 1.00 88.75 526 VAL A N 1
ATOM 4053 C CA . VAL A 1 526 ? 32.275 1.784 -33.002 1.00 88.75 526 VAL A CA 1
ATOM 4054 C C . VAL A 1 526 ? 32.688 0.413 -32.474 1.00 88.75 526 VAL A C 1
ATOM 4056 O O . VAL A 1 526 ? 33.800 -0.037 -32.749 1.00 88.75 526 VAL A O 1
ATOM 4059 N N . LEU A 1 527 ? 31.796 -0.286 -31.762 1.00 87.69 527 LEU A N 1
ATOM 4060 C CA . LEU A 1 527 ? 32.165 -1.528 -31.064 1.00 87.69 527 LEU A CA 1
ATOM 4061 C C . LEU A 1 527 ? 32.543 -2.660 -32.027 1.00 87.69 527 LEU A C 1
ATOM 4063 O O . LEU A 1 527 ? 33.392 -3.477 -31.693 1.00 87.69 527 LEU A O 1
ATOM 4067 N N . THR A 1 528 ? 31.995 -2.679 -33.245 1.00 91.75 528 THR A N 1
ATOM 4068 C CA . THR A 1 528 ? 32.346 -3.667 -34.282 1.00 91.75 528 THR A CA 1
ATOM 4069 C C . THR A 1 528 ? 33.848 -3.760 -34.541 1.00 91.75 528 THR A C 1
ATOM 4071 O O . THR A 1 528 ? 34.394 -4.860 -34.571 1.00 91.75 528 THR A O 1
ATOM 4074 N N . GLY A 1 529 ? 34.522 -2.620 -34.731 1.00 91.94 529 GLY A N 1
ATOM 4075 C CA . GLY A 1 529 ? 35.964 -2.595 -34.988 1.00 91.94 529 GLY A CA 1
ATOM 4076 C C . GLY A 1 529 ? 36.767 -2.941 -33.737 1.00 91.94 529 GLY A C 1
ATOM 4077 O O . GLY A 1 529 ? 37.674 -3.771 -33.792 1.00 91.94 529 GLY A O 1
ATOM 4078 N N . GLN A 1 530 ? 36.383 -2.366 -32.594 1.00 89.88 530 GLN A N 1
ATOM 4079 C CA . GLN A 1 530 ? 37.083 -2.566 -31.325 1.00 89.88 530 GLN A CA 1
ATOM 4080 C C . GLN A 1 530 ? 37.029 -4.028 -30.872 1.00 89.88 530 GLN A C 1
ATOM 4082 O O . GLN A 1 530 ? 38.058 -4.590 -30.509 1.00 89.88 530 GLN A O 1
ATOM 4087 N N . GLU A 1 531 ? 35.872 -4.682 -30.963 1.00 91.19 531 GLU A N 1
ATOM 4088 C CA . GLU A 1 531 ? 35.717 -6.087 -30.575 1.00 91.19 531 GLU A CA 1
ATOM 4089 C C . GLU A 1 531 ? 36.279 -7.053 -31.629 1.00 91.19 531 GLU A C 1
ATOM 4091 O O . GLU A 1 531 ? 36.767 -8.130 -31.275 1.00 91.19 531 GLU A O 1
ATOM 4096 N N . ALA A 1 532 ? 36.315 -6.669 -32.911 1.00 93.88 532 ALA A N 1
ATOM 4097 C CA . ALA A 1 532 ? 37.111 -7.396 -33.900 1.00 93.88 532 ALA A CA 1
ATOM 4098 C C . ALA A 1 532 ? 38.608 -7.352 -33.541 1.00 93.88 532 ALA A C 1
ATOM 4100 O O . ALA A 1 532 ? 39.283 -8.378 -33.612 1.00 93.88 532 ALA A O 1
ATOM 4101 N N . TYR A 1 533 ? 39.119 -6.198 -33.100 1.00 93.00 533 TYR A N 1
ATOM 4102 C CA . TYR A 1 533 ? 40.521 -6.024 -32.713 1.00 93.00 533 TYR A CA 1
ATOM 4103 C C . TYR A 1 533 ? 40.881 -6.733 -31.406 1.00 93.00 533 TYR A C 1
ATOM 4105 O O . TYR A 1 533 ? 41.906 -7.408 -31.335 1.00 93.00 533 TYR A O 1
ATOM 4113 N N . ARG A 1 534 ? 40.048 -6.588 -30.370 1.00 88.06 534 ARG A N 1
ATOM 4114 C CA . ARG A 1 534 ? 40.359 -7.017 -28.996 1.00 88.06 534 ARG A CA 1
ATOM 4115 C C . ARG A 1 534 ? 39.960 -8.460 -28.705 1.00 88.06 534 ARG A C 1
ATOM 4117 O O . ARG A 1 534 ? 40.637 -9.116 -27.917 1.00 88.06 534 ARG A O 1
ATOM 4124 N N . SER A 1 535 ? 38.886 -8.950 -29.330 1.00 88.94 535 SER A N 1
ATOM 4125 C CA . SER A 1 535 ? 38.154 -10.102 -28.791 1.00 88.94 535 SER A CA 1
ATOM 4126 C C . SER A 1 535 ? 37.940 -11.223 -29.803 1.00 88.94 535 SER A C 1
ATOM 4128 O O . SER A 1 535 ? 38.260 -12.370 -29.504 1.00 88.94 535 SER A O 1
ATOM 4130 N N . ALA A 1 536 ? 37.398 -10.934 -30.987 1.00 92.19 536 ALA A N 1
ATOM 4131 C CA . ALA A 1 536 ? 36.830 -11.966 -31.861 1.00 92.19 536 ALA A CA 1
ATOM 4132 C C . ALA A 1 536 ? 37.545 -12.124 -33.214 1.00 92.19 536 ALA A C 1
ATOM 4134 O O . ALA A 1 536 ? 37.436 -13.176 -33.846 1.00 92.19 536 ALA A O 1
ATOM 4135 N N . GLY A 1 537 ? 38.294 -11.120 -33.676 1.00 94.00 537 GLY A N 1
ATOM 4136 C CA . GLY A 1 537 ? 38.814 -11.110 -35.044 1.00 94.00 537 GLY A CA 1
ATOM 4137 C C . GLY A 1 537 ? 37.685 -11.065 -36.086 1.00 94.00 537 GLY A C 1
ATOM 4138 O O . GLY A 1 537 ? 36.601 -10.555 -35.795 1.00 94.00 537 GLY A O 1
ATOM 4139 N N . PRO A 1 538 ? 37.887 -11.633 -37.290 1.00 95.94 538 PRO A N 1
ATOM 4140 C CA . PRO A 1 538 ? 36.836 -11.746 -38.309 1.00 95.94 538 PRO A CA 1
ATOM 4141 C C . PRO A 1 538 ? 35.600 -12.539 -37.847 1.00 95.94 538 PRO A C 1
ATOM 4143 O O . PRO A 1 538 ? 34.495 -12.322 -38.346 1.00 95.94 538 PRO A O 1
ATOM 4146 N N . ALA A 1 539 ? 35.749 -13.408 -36.842 1.00 96.25 539 ALA A N 1
ATOM 4147 C CA . ALA A 1 539 ? 34.650 -14.161 -36.244 1.00 96.25 539 ALA A CA 1
ATOM 4148 C C . ALA A 1 539 ? 33.656 -13.302 -35.440 1.00 96.25 539 ALA A C 1
ATOM 4150 O O . ALA A 1 539 ? 32.646 -13.828 -34.977 1.00 96.25 539 ALA A O 1
ATOM 4151 N N . ILE A 1 540 ? 33.870 -11.985 -35.335 1.00 95.62 540 ILE A N 1
ATOM 4152 C CA . ILE A 1 540 ? 32.903 -11.022 -34.781 1.00 95.62 540 ILE A CA 1
ATOM 4153 C C . ILE A 1 540 ? 31.531 -11.108 -35.478 1.00 95.62 540 ILE A C 1
ATOM 4155 O O . ILE A 1 540 ? 30.498 -10.843 -34.868 1.00 95.62 540 ILE A O 1
ATOM 4159 N N . VAL A 1 541 ? 31.495 -11.567 -36.736 1.00 96.75 541 VAL A N 1
ATOM 4160 C CA . VAL A 1 541 ? 30.253 -11.880 -37.463 1.00 96.75 541 VAL A CA 1
ATOM 4161 C C . VAL A 1 541 ? 29.418 -12.924 -36.710 1.00 96.75 541 VAL A C 1
ATOM 4163 O O . VAL A 1 541 ? 28.209 -12.758 -36.563 1.00 96.75 541 VAL A O 1
ATOM 4166 N N . ILE A 1 542 ? 30.057 -13.975 -36.181 1.00 96.81 542 ILE A N 1
ATOM 4167 C CA . ILE A 1 542 ? 29.390 -15.013 -35.380 1.00 96.81 542 ILE A CA 1
ATOM 4168 C C . ILE A 1 542 ? 28.893 -14.414 -34.063 1.00 96.81 542 ILE A C 1
ATOM 4170 O O . ILE A 1 542 ? 27.780 -14.722 -33.642 1.00 96.81 542 ILE A O 1
ATOM 4174 N N . SER A 1 543 ? 29.672 -13.528 -33.438 1.00 94.94 543 SER A N 1
ATOM 4175 C CA . SER A 1 543 ? 29.270 -12.840 -32.207 1.00 94.94 543 SER A CA 1
ATOM 4176 C C . SER A 1 543 ? 27.992 -12.017 -32.390 1.00 94.94 543 SER A C 1
ATOM 4178 O O . SER A 1 543 ? 27.097 -12.103 -31.552 1.00 94.94 543 SER A O 1
ATOM 4180 N N . PHE A 1 544 ? 27.856 -11.286 -33.504 1.00 95.56 544 PHE A N 1
ATOM 4181 C CA . PHE A 1 544 ? 26.625 -10.553 -33.825 1.00 95.56 544 PHE A CA 1
ATOM 4182 C C . PHE A 1 544 ? 25.430 -11.478 -34.060 1.00 95.56 544 PHE A C 1
ATOM 4184 O O . PHE A 1 544 ? 24.333 -11.180 -33.594 1.00 95.56 544 PHE A O 1
ATOM 4191 N N . VAL A 1 545 ? 25.624 -12.608 -34.745 1.00 96.62 545 VAL A N 1
ATOM 4192 C CA . VAL A 1 545 ? 24.551 -13.596 -34.945 1.00 96.62 545 VAL A CA 1
ATOM 4193 C C . VAL A 1 545 ? 24.125 -14.216 -33.611 1.00 96.62 545 VAL A C 1
ATOM 4195 O O . VAL A 1 545 ? 22.930 -14.330 -33.350 1.00 96.62 545 VAL A O 1
ATOM 4198 N N . LEU A 1 546 ? 25.076 -14.566 -32.739 1.00 94.25 546 LEU A N 1
ATOM 4199 C CA . LEU A 1 546 ? 24.793 -15.119 -31.412 1.00 94.25 546 LEU A CA 1
ATOM 4200 C C . LEU A 1 546 ? 24.017 -14.120 -30.542 1.00 94.25 546 LEU A C 1
ATOM 4202 O O . LEU A 1 546 ? 23.009 -14.486 -29.939 1.00 94.25 546 LEU A O 1
ATOM 4206 N N . ALA A 1 547 ? 24.456 -12.859 -30.519 1.00 91.94 547 ALA A N 1
ATOM 4207 C CA . ALA A 1 547 ? 23.762 -11.784 -29.820 1.00 91.94 547 ALA A CA 1
ATOM 4208 C C . ALA A 1 547 ? 22.347 -11.568 -30.385 1.00 91.94 547 ALA A C 1
ATOM 4210 O O . ALA A 1 547 ? 21.388 -11.514 -29.619 1.00 91.94 547 ALA A O 1
ATOM 4211 N N . GLY A 1 548 ? 22.189 -11.561 -31.713 1.00 94.69 548 GLY A N 1
ATOM 4212 C CA . GLY A 1 548 ? 20.887 -11.455 -32.374 1.00 94.69 548 GLY A CA 1
ATOM 4213 C C . GLY A 1 548 ? 19.933 -12.600 -32.017 1.00 94.69 548 GLY A C 1
ATOM 4214 O O . GLY A 1 548 ? 18.755 -12.355 -31.771 1.00 94.69 548 GLY A O 1
ATOM 4215 N N . ILE A 1 549 ? 20.427 -13.840 -31.908 1.00 94.25 549 ILE A N 1
ATOM 4216 C CA . ILE A 1 549 ? 19.628 -14.994 -31.456 1.00 94.25 549 ILE A CA 1
ATOM 4217 C C . ILE A 1 549 ? 19.190 -14.818 -29.997 1.00 94.25 549 ILE A C 1
ATOM 4219 O O . ILE A 1 549 ? 18.020 -15.036 -29.684 1.00 94.25 549 ILE A O 1
ATOM 4223 N N . ALA A 1 550 ? 20.095 -14.403 -29.106 1.00 91.00 550 ALA A N 1
ATOM 4224 C CA . ALA A 1 550 ? 19.757 -14.149 -27.706 1.00 91.00 550 ALA A CA 1
ATOM 4225 C C . ALA A 1 550 ? 18.687 -13.049 -27.575 1.00 91.00 550 ALA A C 1
ATOM 4227 O O . ALA A 1 550 ? 17.691 -13.229 -26.870 1.00 91.00 550 ALA A O 1
ATOM 4228 N N . CYS A 1 551 ? 18.836 -11.953 -28.325 1.00 93.31 551 CYS A N 1
ATOM 4229 C CA . CYS A 1 551 ? 17.829 -10.900 -28.420 1.00 93.31 551 CYS A CA 1
ATOM 4230 C C . CYS A 1 551 ? 16.517 -11.409 -29.017 1.00 93.31 551 CYS A C 1
ATOM 4232 O O . CYS A 1 551 ? 15.463 -10.995 -28.555 1.00 93.31 551 CYS A O 1
ATOM 4234 N N . ALA A 1 552 ? 16.544 -12.320 -29.995 1.00 94.25 552 ALA A N 1
ATOM 4235 C CA . ALA A 1 552 ? 15.334 -12.857 -30.617 1.00 94.25 552 ALA A CA 1
ATOM 4236 C C . ALA A 1 552 ? 14.493 -13.669 -29.628 1.00 94.25 552 ALA A C 1
ATOM 4238 O O . ALA A 1 552 ? 13.270 -13.542 -29.623 1.00 94.25 552 ALA A O 1
ATOM 4239 N N . LEU A 1 553 ? 15.137 -14.446 -28.750 1.00 93.44 553 LEU A N 1
ATOM 4240 C CA . LEU A 1 553 ? 14.446 -15.175 -27.683 1.00 93.44 553 LEU A CA 1
ATOM 4241 C C . LEU A 1 553 ? 13.713 -14.216 -26.736 1.00 93.44 553 LEU A C 1
ATOM 4243 O O . LEU A 1 553 ? 12.533 -14.418 -26.456 1.00 93.44 553 LEU A O 1
ATOM 4247 N N . ALA A 1 554 ? 14.375 -13.138 -26.307 1.00 91.94 554 ALA A N 1
ATOM 4248 C CA . ALA A 1 554 ? 13.737 -12.103 -25.497 1.00 91.94 554 ALA A CA 1
ATOM 4249 C C . ALA A 1 554 ? 12.643 -11.358 -26.285 1.00 91.94 554 ALA A C 1
ATOM 4251 O O . ALA A 1 554 ? 11.542 -11.145 -25.782 1.00 91.94 554 ALA A O 1
ATOM 4252 N N . ALA A 1 555 ? 12.901 -11.009 -27.545 1.00 92.75 555 ALA A N 1
ATOM 4253 C CA . ALA A 1 555 ? 11.991 -10.261 -28.404 1.00 92.75 555 ALA A CA 1
ATOM 4254 C C . ALA A 1 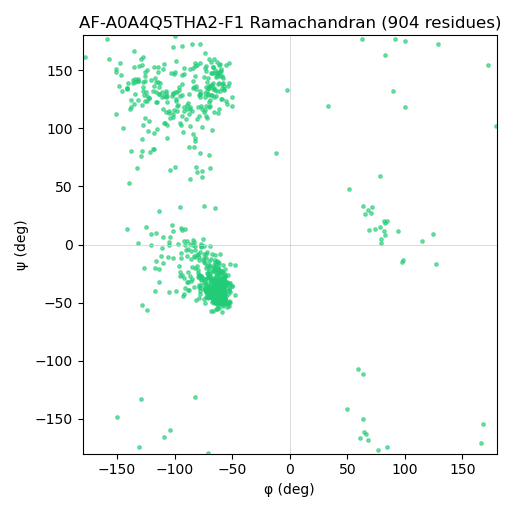555 ? 10.667 -10.994 -28.652 1.00 92.75 555 ALA A C 1
ATOM 4256 O O . ALA A 1 555 ? 9.626 -10.345 -28.716 1.00 92.75 555 ALA A O 1
ATOM 4257 N N . VAL A 1 556 ? 10.671 -12.330 -28.725 1.00 94.44 556 VAL A N 1
ATOM 4258 C CA . VAL A 1 556 ? 9.438 -13.135 -28.776 1.00 94.44 556 VAL A CA 1
ATOM 4259 C C . VAL A 1 556 ? 8.606 -12.940 -27.503 1.00 94.44 556 VAL A C 1
ATOM 4261 O O . VAL A 1 556 ? 7.394 -12.741 -27.594 1.00 94.44 556 VAL A O 1
ATOM 4264 N N . CYS A 1 557 ? 9.237 -12.908 -26.325 1.00 92.94 557 CYS A N 1
ATOM 4265 C CA . CYS A 1 557 ? 8.545 -12.638 -25.062 1.00 92.94 557 CYS A CA 1
ATOM 4266 C C . CYS A 1 557 ? 7.970 -11.213 -25.007 1.00 92.94 557 CYS A C 1
ATOM 4268 O O . CYS A 1 557 ? 6.817 -11.028 -24.615 1.00 92.94 557 CYS A O 1
ATOM 4270 N N . TYR A 1 558 ? 8.734 -10.209 -25.450 1.00 90.75 558 TYR A N 1
ATOM 4271 C CA . TYR A 1 558 ? 8.241 -8.830 -25.571 1.00 90.75 558 TYR A CA 1
ATOM 4272 C C . TYR A 1 558 ? 7.093 -8.716 -26.580 1.00 90.75 558 TYR A C 1
ATOM 4274 O O . TYR A 1 558 ? 6.135 -7.987 -26.332 1.00 90.75 558 TYR A O 1
ATOM 4282 N N . ALA A 1 559 ? 7.155 -9.443 -27.697 1.00 90.94 559 ALA A N 1
ATOM 4283 C CA . ALA A 1 559 ? 6.106 -9.469 -28.707 1.00 90.94 559 ALA A CA 1
ATOM 4284 C C . ALA A 1 559 ? 4.803 -10.090 -28.175 1.00 90.94 559 ALA A C 1
ATOM 4286 O O . ALA A 1 559 ? 3.729 -9.532 -28.410 1.00 90.94 559 ALA A O 1
ATOM 4287 N N . GLU A 1 560 ? 4.872 -11.191 -27.416 1.00 91.44 560 GLU A N 1
ATOM 4288 C CA . GLU A 1 560 ? 3.691 -11.767 -26.755 1.00 91.44 560 GLU A CA 1
ATOM 4289 C C . GLU A 1 560 ? 3.080 -10.763 -25.775 1.00 91.44 560 GLU A C 1
ATOM 4291 O O . GLU A 1 560 ? 1.879 -10.491 -25.856 1.00 91.44 560 GLU A O 1
ATOM 4296 N N . PHE A 1 561 ? 3.895 -10.146 -24.916 1.00 87.75 561 PHE A N 1
ATOM 4297 C CA . PHE A 1 561 ? 3.423 -9.136 -23.970 1.00 87.75 561 PHE A CA 1
ATOM 4298 C C . PHE A 1 561 ? 2.789 -7.928 -24.648 1.00 87.75 561 PHE A C 1
ATOM 4300 O O . PHE A 1 561 ? 1.661 -7.578 -24.312 1.00 87.75 561 PHE A O 1
ATOM 4307 N N . ALA A 1 562 ? 3.465 -7.334 -25.630 1.00 84.81 562 ALA A N 1
ATOM 4308 C CA . ALA A 1 562 ? 2.962 -6.175 -26.359 1.00 84.81 562 ALA A CA 1
ATOM 4309 C C . ALA A 1 562 ? 1.672 -6.488 -27.136 1.00 84.81 562 ALA A C 1
ATOM 4311 O O . ALA A 1 562 ? 0.827 -5.611 -27.302 1.00 84.81 562 ALA A O 1
ATOM 4312 N N . SER A 1 563 ? 1.498 -7.737 -27.590 1.00 85.88 563 SER A N 1
ATOM 4313 C CA . SER A 1 563 ? 0.259 -8.172 -28.244 1.00 85.88 563 SER A CA 1
ATOM 4314 C C . SER A 1 563 ? -0.889 -8.444 -27.265 1.00 85.88 563 SER A C 1
ATOM 4316 O O . SER A 1 563 ? -2.048 -8.277 -27.634 1.00 85.88 563 SER A O 1
ATOM 4318 N N . THR A 1 564 ? -0.576 -8.861 -26.035 1.00 83.62 564 THR A N 1
ATOM 4319 C CA . THR A 1 564 ? -1.564 -9.270 -25.020 1.00 83.62 564 THR A CA 1
ATOM 4320 C C . THR A 1 564 ? -1.996 -8.094 -24.143 1.00 83.62 564 THR A C 1
ATOM 4322 O O . THR A 1 564 ? -3.161 -7.984 -23.773 1.00 83.62 564 THR A O 1
ATOM 4325 N N . VAL A 1 565 ? -1.063 -7.200 -23.813 1.00 79.31 565 VAL A N 1
ATOM 4326 C CA . VAL A 1 565 ? -1.269 -6.031 -22.951 1.00 79.31 565 VAL A CA 1
ATOM 4327 C C . VAL A 1 565 ? -0.737 -4.793 -23.691 1.00 79.31 565 VAL A C 1
ATOM 4329 O O . VAL A 1 565 ? 0.399 -4.378 -23.457 1.00 79.31 565 VAL A O 1
ATOM 4332 N N . PRO A 1 566 ? -1.518 -4.216 -24.627 1.00 73.69 566 PRO A N 1
ATOM 4333 C CA . PRO A 1 566 ? -1.061 -3.158 -25.530 1.00 73.69 566 PRO A CA 1
ATOM 4334 C C . PRO A 1 566 ? -1.080 -1.779 -24.852 1.00 73.69 566 PRO A C 1
ATOM 4336 O O . PRO A 1 566 ? -1.816 -0.880 -25.248 1.00 73.69 566 PRO A O 1
ATOM 4339 N N . VAL A 1 567 ? -0.275 -1.632 -23.804 1.00 71.31 567 VAL A N 1
ATOM 4340 C CA . VAL A 1 567 ? -0.134 -0.414 -22.993 1.00 71.31 567 VAL A CA 1
ATOM 4341 C C . VAL A 1 567 ? 1.292 0.122 -23.085 1.00 71.31 567 VAL A C 1
ATOM 4343 O O . VAL A 1 567 ? 2.244 -0.634 -23.296 1.00 71.31 567 VAL A O 1
ATOM 4346 N N . ALA A 1 568 ? 1.464 1.428 -22.908 1.00 62.56 568 ALA A N 1
ATOM 4347 C CA . ALA A 1 568 ? 2.774 2.055 -22.913 1.00 62.56 568 ALA A CA 1
ATOM 4348 C C . ALA A 1 568 ? 3.524 1.744 -21.608 1.00 62.56 568 ALA A C 1
ATOM 4350 O O . ALA A 1 568 ? 2.951 1.680 -20.517 1.00 62.56 568 ALA A O 1
ATOM 4351 N N . GLY A 1 569 ? 4.841 1.566 -21.724 1.00 62.38 569 GLY A N 1
ATOM 4352 C CA . GLY A 1 569 ? 5.752 1.409 -20.583 1.00 62.38 569 GLY A CA 1
ATOM 4353 C C . GLY A 1 569 ? 6.609 0.140 -20.576 1.00 62.38 569 GLY A C 1
ATOM 4354 O O . GLY A 1 569 ? 7.326 -0.080 -19.603 1.00 62.38 569 GLY A O 1
ATOM 4355 N N . SER A 1 570 ? 6.616 -0.636 -21.670 1.00 74.94 570 SER A N 1
ATOM 4356 C CA . SER A 1 570 ? 7.585 -1.723 -21.917 1.00 74.94 570 SER A CA 1
ATOM 4357 C C . SER A 1 570 ? 7.710 -2.686 -20.714 1.00 74.94 570 SER A C 1
ATOM 4359 O O . SER A 1 570 ? 6.711 -3.006 -20.065 1.00 74.94 570 SER A O 1
ATOM 4361 N N . ALA A 1 571 ? 8.917 -3.159 -20.398 1.00 80.75 571 ALA A N 1
ATOM 4362 C CA . ALA A 1 571 ? 9.175 -4.153 -19.358 1.00 80.75 571 ALA A CA 1
ATOM 4363 C C . ALA A 1 571 ? 8.687 -3.751 -17.956 1.00 80.75 571 ALA A C 1
ATOM 4365 O O . ALA A 1 571 ? 8.298 -4.634 -17.186 1.00 80.75 571 ALA A O 1
ATOM 4366 N N . TYR A 1 572 ? 8.646 -2.452 -17.631 1.00 83.44 572 TYR A N 1
ATOM 4367 C CA . TYR A 1 572 ? 8.094 -1.960 -16.364 1.00 83.44 572 TYR A CA 1
ATOM 4368 C C . TYR A 1 572 ? 6.612 -2.328 -16.240 1.00 83.44 572 TYR A C 1
ATOM 4370 O O . TYR A 1 572 ? 6.219 -3.010 -15.291 1.00 83.44 572 TYR A O 1
ATOM 4378 N N . THR A 1 573 ? 5.799 -1.954 -17.232 1.00 76.56 573 THR A N 1
ATOM 4379 C CA . THR A 1 573 ? 4.354 -2.209 -17.195 1.00 76.56 573 THR A CA 1
ATOM 4380 C C . THR A 1 573 ? 4.042 -3.703 -17.286 1.00 76.56 573 THR A C 1
ATOM 4382 O O . THR A 1 573 ? 3.153 -4.191 -16.586 1.00 76.56 573 THR A O 1
ATOM 4385 N N . PHE A 1 574 ? 4.808 -4.461 -18.080 1.00 81.62 574 PHE A N 1
ATOM 4386 C CA . PHE A 1 574 ? 4.652 -5.918 -18.171 1.00 81.62 574 PHE A CA 1
ATOM 4387 C C . PHE A 1 574 ? 4.944 -6.608 -16.834 1.00 81.62 574 PHE A C 1
ATOM 4389 O O . PHE A 1 574 ? 4.173 -7.466 -16.397 1.00 81.62 574 PHE A O 1
ATOM 4396 N N . SER A 1 575 ? 6.011 -6.193 -16.147 1.00 82.62 575 SER A N 1
ATOM 4397 C CA . SER A 1 575 ? 6.376 -6.719 -14.826 1.00 82.62 575 SER A CA 1
ATOM 4398 C C . SER A 1 575 ? 5.357 -6.321 -13.761 1.00 82.62 575 SER A C 1
ATOM 4400 O O . SER A 1 575 ? 5.002 -7.145 -12.922 1.00 82.62 575 SER A O 1
ATOM 4402 N N . TYR A 1 576 ? 4.813 -5.103 -13.830 1.00 78.38 576 TYR A N 1
ATOM 4403 C CA . TYR A 1 576 ? 3.759 -4.646 -12.919 1.00 78.38 576 TYR A CA 1
ATOM 4404 C C . TYR A 1 576 ? 2.498 -5.501 -13.047 1.00 78.38 576 TYR A C 1
ATOM 4406 O O . TYR A 1 576 ? 1.945 -5.950 -12.045 1.00 78.38 576 TYR A O 1
ATOM 4414 N N . ALA A 1 577 ? 2.089 -5.798 -14.283 1.00 71.81 577 ALA A N 1
ATOM 4415 C CA . ALA A 1 577 ? 0.905 -6.601 -14.566 1.00 71.81 577 ALA A CA 1
ATOM 4416 C C . ALA A 1 577 ? 1.052 -8.090 -14.195 1.00 71.81 577 ALA A C 1
ATOM 4418 O O . ALA A 1 577 ? 0.041 -8.766 -14.003 1.00 71.81 577 ALA A O 1
ATOM 4419 N N . THR A 1 578 ? 2.279 -8.622 -14.110 1.00 76.38 578 THR A N 1
ATOM 4420 C CA . THR A 1 578 ? 2.516 -10.073 -13.958 1.00 76.38 578 THR A CA 1
ATOM 4421 C C . THR A 1 578 ? 3.200 -10.496 -12.670 1.00 76.38 578 THR A C 1
ATOM 4423 O O . THR A 1 578 ? 2.838 -11.527 -12.104 1.00 76.38 578 THR A O 1
ATOM 4426 N N . LEU A 1 579 ? 4.188 -9.730 -12.214 1.00 77.12 579 LEU A N 1
ATOM 4427 C CA . LEU A 1 579 ? 5.080 -10.072 -11.104 1.00 77.12 579 LEU A CA 1
ATOM 4428 C C . LEU A 1 579 ? 4.854 -9.182 -9.870 1.00 77.12 579 LEU A C 1
ATOM 4430 O O . LEU A 1 579 ? 5.358 -9.492 -8.791 1.00 77.12 579 LEU A O 1
ATOM 4434 N N . GLY A 1 580 ? 4.059 -8.116 -10.008 1.00 71.75 580 GLY A N 1
ATOM 4435 C CA . GLY A 1 580 ? 3.655 -7.222 -8.924 1.00 71.75 580 GLY A CA 1
ATOM 4436 C C . GLY A 1 580 ? 4.575 -6.015 -8.720 1.00 71.75 580 GLY A C 1
ATOM 4437 O O . GLY A 1 580 ? 5.600 -5.851 -9.382 1.00 71.75 580 GLY A O 1
ATOM 4438 N N . GLU A 1 581 ? 4.191 -5.155 -7.772 1.00 77.88 581 GLU A N 1
ATOM 4439 C CA . GLU A 1 581 ? 4.765 -3.813 -7.580 1.00 77.88 581 GLU A CA 1
ATOM 4440 C C . GLU A 1 581 ? 6.273 -3.819 -7.287 1.00 77.88 581 GLU A C 1
ATOM 4442 O O . GLU A 1 581 ? 7.002 -3.021 -7.866 1.00 77.88 581 GLU A O 1
ATOM 4447 N N . LEU A 1 582 ? 6.766 -4.728 -6.435 1.00 78.56 582 LEU A N 1
ATOM 4448 C CA . LEU A 1 582 ? 8.187 -4.758 -6.058 1.00 78.56 582 LEU A CA 1
ATOM 4449 C C . LEU A 1 582 ? 9.094 -5.069 -7.255 1.00 78.56 582 LEU A C 1
ATOM 4451 O O . LEU A 1 582 ? 10.089 -4.382 -7.469 1.00 78.56 582 LEU A O 1
ATOM 4455 N N . ILE A 1 583 ? 8.751 -6.092 -8.041 1.00 81.81 583 ILE A N 1
ATOM 4456 C CA . ILE A 1 583 ? 9.550 -6.482 -9.209 1.00 81.81 583 ILE A CA 1
ATOM 4457 C C . ILE A 1 583 ? 9.464 -5.403 -10.287 1.00 81.81 583 ILE A C 1
ATOM 4459 O O . ILE A 1 583 ? 10.480 -5.042 -10.873 1.00 81.81 583 ILE A O 1
ATOM 4463 N N . ALA A 1 584 ? 8.281 -4.826 -10.493 1.00 80.88 584 ALA A N 1
ATOM 4464 C CA . ALA A 1 584 ? 8.115 -3.702 -11.402 1.00 80.88 584 ALA A CA 1
ATOM 4465 C C . ALA A 1 584 ? 8.927 -2.476 -10.977 1.00 80.88 584 ALA A C 1
ATOM 4467 O O . ALA A 1 584 ? 9.529 -1.833 -11.823 1.00 80.88 584 ALA A O 1
ATOM 4468 N N . TRP A 1 585 ? 9.001 -2.167 -9.682 1.00 85.00 585 TRP A N 1
ATOM 4469 C CA . TRP A 1 585 ? 9.822 -1.071 -9.171 1.00 85.00 585 TRP A CA 1
ATOM 4470 C C . TRP A 1 585 ? 11.316 -1.296 -9.435 1.00 85.00 585 TRP A C 1
ATOM 4472 O O . TRP A 1 585 ? 11.993 -0.372 -9.884 1.00 85.00 585 TRP A O 1
ATOM 4482 N N . ILE A 1 586 ? 11.811 -2.523 -9.218 1.00 86.88 586 ILE A N 1
ATOM 4483 C CA . ILE A 1 586 ? 13.199 -2.903 -9.531 1.00 86.88 586 ILE A CA 1
ATOM 4484 C C . ILE A 1 586 ? 13.464 -2.714 -11.031 1.00 86.88 586 ILE A C 1
ATOM 4486 O O . ILE A 1 586 ? 14.422 -2.041 -11.399 1.00 86.88 586 ILE A O 1
ATOM 4490 N N . ILE A 1 587 ? 12.582 -3.240 -11.886 1.00 88.44 587 ILE A N 1
ATOM 4491 C CA . ILE A 1 587 ? 12.703 -3.130 -13.348 1.00 88.44 587 ILE A CA 1
ATOM 4492 C C . ILE A 1 587 ? 12.575 -1.683 -13.830 1.00 88.44 587 ILE A C 1
ATOM 4494 O O . ILE A 1 587 ? 13.265 -1.276 -14.755 1.00 88.44 587 ILE A O 1
ATOM 4498 N N . GLY A 1 588 ? 11.722 -0.876 -13.201 1.00 88.00 588 GLY A N 1
ATOM 4499 C CA . GLY A 1 588 ? 11.588 0.541 -13.521 1.00 88.00 588 GLY A CA 1
ATOM 4500 C C . GLY A 1 588 ? 12.901 1.295 -13.311 1.00 88.00 588 GLY A C 1
ATOM 4501 O O . GLY A 1 588 ? 13.327 2.033 -14.194 1.00 88.00 588 GLY A O 1
ATOM 4502 N N . TRP A 1 589 ? 13.580 1.074 -12.182 1.00 90.31 589 TRP A N 1
ATOM 4503 C CA . TRP A 1 589 ? 14.894 1.674 -11.927 1.00 90.31 589 TRP A CA 1
ATOM 4504 C C . TRP A 1 589 ? 15.997 1.130 -12.830 1.00 90.31 589 TRP A C 1
ATOM 4506 O O . TRP A 1 589 ? 16.836 1.908 -13.282 1.00 90.31 589 TRP A O 1
ATOM 4516 N N . ASP A 1 590 ? 15.971 -0.170 -13.107 1.00 90.44 590 ASP A N 1
ATOM 4517 C CA . ASP A 1 590 ? 16.884 -0.826 -14.042 1.00 90.44 590 ASP A CA 1
ATOM 4518 C C . ASP A 1 590 ? 16.793 -0.195 -15.443 1.00 90.44 590 ASP A C 1
ATOM 4520 O O . ASP A 1 590 ? 17.780 0.350 -15.931 1.00 90.44 590 ASP A O 1
ATOM 4524 N N . LEU A 1 591 ? 15.584 -0.093 -16.012 1.00 88.31 591 LEU A N 1
ATOM 4525 C CA . LEU A 1 591 ? 15.333 0.580 -17.295 1.00 88.31 591 LEU A CA 1
ATOM 4526 C C . LEU A 1 591 ? 15.758 2.055 -17.283 1.00 88.31 591 LEU A C 1
ATOM 4528 O O . LEU A 1 591 ? 16.284 2.575 -18.265 1.00 88.31 591 LEU A O 1
ATOM 4532 N N . VAL A 1 592 ? 15.511 2.776 -16.185 1.00 90.12 592 VAL A N 1
ATOM 4533 C CA . VAL A 1 592 ? 15.900 4.191 -16.078 1.00 90.12 592 VAL A CA 1
ATOM 4534 C C . VAL A 1 592 ? 17.413 4.355 -16.125 1.00 90.12 592 VAL A C 1
ATOM 4536 O O . VAL A 1 592 ? 17.892 5.307 -16.747 1.00 90.12 592 VAL A O 1
ATOM 4539 N N . LEU A 1 593 ? 18.156 3.462 -15.471 1.00 90.88 593 LEU A N 1
ATOM 4540 C CA . LEU A 1 593 ? 19.615 3.454 -15.504 1.00 90.88 593 LEU A CA 1
ATOM 4541 C C . LEU A 1 593 ? 20.133 3.005 -16.869 1.00 90.88 593 LEU A C 1
ATOM 4543 O O . LEU A 1 593 ? 21.000 3.676 -17.423 1.00 90.88 593 LEU A O 1
ATOM 4547 N N . GLU A 1 594 ? 19.563 1.943 -17.433 1.00 89.50 594 GLU A N 1
ATOM 4548 C CA . GLU A 1 594 ? 19.874 1.432 -18.768 1.00 89.50 594 GLU A CA 1
ATOM 4549 C C . GLU A 1 594 ? 19.763 2.535 -19.824 1.00 89.50 594 GLU A C 1
ATOM 4551 O O . GLU A 1 594 ? 20.718 2.798 -20.554 1.00 89.50 594 GLU A O 1
ATOM 4556 N N . LEU A 1 595 ? 18.627 3.235 -19.873 1.00 90.25 595 LEU A N 1
ATOM 4557 C CA . LEU A 1 595 ? 18.377 4.283 -20.861 1.00 90.25 595 LEU A CA 1
ATOM 4558 C C . LEU A 1 595 ? 19.312 5.488 -20.668 1.00 90.25 595 LEU A C 1
ATOM 4560 O O . LEU A 1 595 ? 19.753 6.079 -21.656 1.00 90.25 595 LEU A O 1
ATOM 4564 N N . ALA A 1 596 ? 19.664 5.835 -19.423 1.00 92.94 596 ALA A N 1
ATOM 4565 C CA . ALA A 1 596 ? 20.642 6.893 -19.148 1.00 92.94 596 ALA A CA 1
ATOM 4566 C C . ALA A 1 596 ? 22.052 6.508 -19.607 1.00 92.94 596 ALA A C 1
ATOM 4568 O O . ALA A 1 596 ? 22.726 7.289 -20.281 1.00 92.94 596 ALA A O 1
ATOM 4569 N N . LEU A 1 597 ? 22.496 5.310 -19.229 1.00 92.50 597 LEU A N 1
ATOM 4570 C CA . LEU A 1 597 ? 23.807 4.789 -19.588 1.00 92.50 597 LEU A CA 1
ATOM 4571 C C . LEU A 1 597 ? 23.907 4.620 -21.110 1.00 92.50 597 LEU A C 1
ATOM 4573 O O . LEU A 1 597 ? 24.887 5.058 -21.706 1.00 92.50 597 LEU A O 1
ATOM 4577 N N . GLY A 1 598 ? 22.863 4.099 -21.758 1.00 91.19 598 GLY A N 1
ATOM 4578 C CA . GLY A 1 598 ? 22.772 3.984 -23.210 1.00 91.19 598 GLY A CA 1
ATOM 4579 C C . GLY A 1 598 ? 22.863 5.345 -23.897 1.00 91.19 598 GLY A C 1
ATOM 4580 O O . GLY A 1 598 ? 23.662 5.515 -24.818 1.00 91.19 598 GLY A O 1
ATOM 4581 N N . ALA A 1 599 ? 22.119 6.349 -23.419 1.00 93.88 599 ALA A N 1
ATOM 4582 C CA . ALA A 1 599 ? 22.204 7.709 -23.952 1.00 93.88 599 ALA A CA 1
ATOM 4583 C C . ALA A 1 599 ? 23.623 8.288 -23.815 1.00 93.88 599 ALA A C 1
ATOM 4585 O O . ALA A 1 599 ? 24.111 8.929 -24.747 1.00 93.88 599 ALA A O 1
ATOM 4586 N N . ALA A 1 600 ? 24.311 8.011 -22.702 1.00 94.38 600 ALA A N 1
ATOM 4587 C CA . ALA A 1 600 ? 25.692 8.431 -22.487 1.00 94.38 600 ALA A CA 1
ATOM 4588 C C . ALA A 1 600 ? 26.682 7.726 -23.436 1.00 94.38 600 ALA A C 1
ATOM 4590 O O . ALA A 1 600 ? 27.494 8.407 -24.065 1.00 94.38 600 ALA A O 1
ATOM 4591 N N . VAL A 1 601 ? 26.583 6.399 -23.617 1.00 91.12 601 VAL A N 1
ATOM 4592 C CA . VAL A 1 601 ? 27.400 5.639 -24.594 1.00 91.12 601 VAL A CA 1
ATOM 4593 C C . VAL A 1 601 ? 27.232 6.220 -25.996 1.00 91.12 601 VAL A C 1
ATOM 4595 O O . VAL A 1 601 ? 28.208 6.451 -26.715 1.00 91.12 601 VAL A O 1
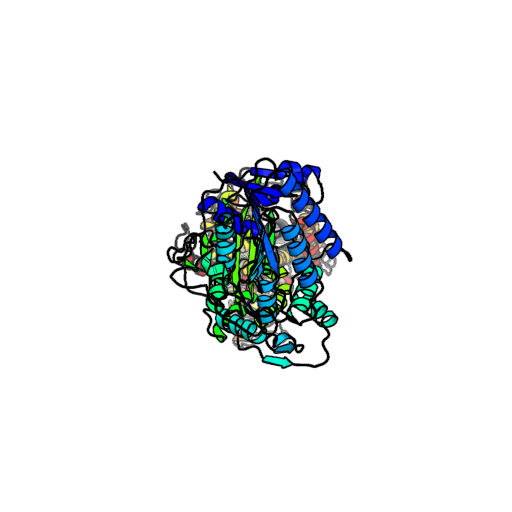ATOM 4598 N N . VAL A 1 602 ? 25.984 6.472 -26.394 1.00 92.56 602 VAL A N 1
ATOM 4599 C CA . VAL A 1 602 ? 25.674 6.978 -27.731 1.00 92.56 602 VAL A CA 1
ATOM 4600 C C . VAL A 1 602 ? 26.177 8.409 -27.911 1.00 92.56 602 VAL A C 1
ATOM 4602 O O . VAL A 1 602 ? 26.748 8.716 -28.957 1.00 92.56 602 VAL A O 1
ATOM 4605 N N . ALA A 1 603 ? 26.062 9.262 -26.890 1.00 95.06 603 ALA A N 1
ATOM 4606 C CA . ALA A 1 603 ? 26.597 10.621 -26.918 1.00 95.06 603 ALA A CA 1
ATOM 4607 C C . ALA A 1 603 ? 28.132 10.657 -27.039 1.00 95.06 603 ALA A C 1
ATOM 4609 O O . ALA A 1 603 ? 28.660 11.486 -27.780 1.00 95.06 603 ALA A O 1
ATOM 4610 N N . ARG A 1 604 ? 28.855 9.736 -26.385 1.00 91.88 604 ARG A N 1
ATOM 4611 C CA . ARG A 1 604 ? 30.317 9.617 -26.550 1.00 91.88 604 ARG A CA 1
ATOM 4612 C C . ARG A 1 604 ? 30.703 9.134 -27.944 1.00 91.88 604 ARG A C 1
ATOM 4614 O O . ARG A 1 604 ? 31.586 9.716 -28.568 1.00 91.88 604 ARG A O 1
ATOM 4621 N N . GLY A 1 605 ? 29.991 8.136 -28.475 1.00 90.25 605 GLY A N 1
ATOM 4622 C CA . GLY A 1 605 ? 30.166 7.704 -29.866 1.00 90.25 605 GLY A CA 1
ATOM 4623 C C . GLY A 1 605 ? 29.916 8.846 -30.858 1.00 90.25 605 GLY A C 1
ATOM 4624 O O . GLY A 1 605 ? 30.688 9.039 -31.795 1.00 90.25 605 GLY A O 1
ATOM 4625 N N . TRP A 1 606 ? 28.886 9.661 -30.612 1.00 93.69 606 TRP A N 1
ATOM 4626 C CA . TRP A 1 606 ? 28.584 10.851 -31.408 1.00 93.69 606 TRP A CA 1
ATOM 4627 C C . TRP A 1 606 ? 29.715 11.884 -31.353 1.00 93.69 606 TRP A C 1
ATOM 4629 O O . TRP A 1 606 ? 30.140 12.374 -32.398 1.00 93.69 606 TRP A O 1
ATOM 4639 N N . SER A 1 607 ? 30.235 12.172 -30.154 1.00 93.81 607 SER A N 1
ATOM 4640 C CA . SER A 1 607 ? 31.353 13.102 -29.947 1.00 93.81 607 SER A CA 1
ATOM 4641 C C . SER A 1 607 ? 32.597 12.672 -30.722 1.00 93.81 607 SER A C 1
ATOM 4643 O O . SER A 1 607 ? 33.251 13.492 -31.363 1.00 93.81 607 SER A O 1
ATOM 4645 N N . ALA A 1 608 ? 32.888 11.372 -30.742 1.00 89.12 608 ALA A N 1
ATOM 4646 C CA . ALA A 1 608 ? 34.041 10.852 -31.455 1.00 89.12 608 ALA A CA 1
ATOM 4647 C C . ALA A 1 608 ? 33.910 10.921 -32.985 1.00 89.12 608 ALA A C 1
ATOM 4649 O O . ALA A 1 608 ? 34.855 11.314 -33.667 1.00 89.12 608 ALA A O 1
ATOM 4650 N N . TYR A 1 609 ? 32.729 10.622 -33.534 1.00 90.69 609 TYR A N 1
ATOM 4651 C CA . TYR A 1 609 ? 32.475 10.822 -34.963 1.00 90.69 609 TYR A CA 1
ATOM 4652 C C . TYR A 1 609 ? 32.497 12.303 -35.356 1.00 90.69 609 TYR A C 1
ATOM 4654 O O . TYR A 1 609 ? 32.991 12.639 -36.431 1.00 90.69 609 TYR A O 1
ATOM 4662 N N . LEU A 1 610 ? 32.012 13.199 -34.489 1.00 92.31 610 LEU A N 1
ATOM 4663 C CA . LEU A 1 610 ? 32.116 14.642 -34.705 1.00 92.31 610 LEU A CA 1
ATOM 4664 C C . LEU A 1 610 ? 33.580 15.099 -34.712 1.00 92.31 610 LEU A C 1
ATOM 4666 O O . LEU A 1 610 ? 33.969 15.893 -35.568 1.00 92.31 610 LEU A O 1
ATOM 4670 N N . GLN A 1 611 ? 34.382 14.583 -33.777 1.00 90.62 611 GLN A N 1
ATOM 4671 C CA . GLN A 1 611 ? 35.802 14.890 -33.682 1.00 90.62 611 GLN A CA 1
ATOM 4672 C C . GLN A 1 611 ? 36.556 14.460 -34.942 1.00 90.62 611 GLN A C 1
ATOM 4674 O O . GLN A 1 611 ? 37.291 15.273 -35.490 1.00 90.62 611 GLN A O 1
ATOM 4679 N N . SER A 1 612 ? 36.312 13.247 -35.446 1.00 84.94 612 SER A N 1
ATOM 4680 C CA . SER A 1 612 ? 36.884 12.764 -36.712 1.00 84.94 612 SER A CA 1
ATOM 4681 C C . SER A 1 612 ? 36.394 13.565 -37.930 1.00 84.94 612 SER A C 1
ATOM 4683 O O . SER A 1 612 ? 37.175 13.880 -38.824 1.00 84.94 612 SER A O 1
ATOM 4685 N N . LEU A 1 613 ? 35.111 13.945 -37.971 1.00 87.62 613 LEU A N 1
ATOM 4686 C CA . LEU A 1 613 ? 34.520 14.663 -39.105 1.00 87.62 613 LEU A CA 1
ATOM 4687 C C . LEU A 1 613 ? 35.044 16.098 -39.262 1.00 87.62 613 LEU A C 1
ATOM 4689 O O . LEU A 1 613 ? 35.228 16.564 -40.388 1.00 87.62 613 LEU A O 1
ATOM 4693 N N . LEU A 1 614 ? 35.206 16.810 -38.145 1.00 89.44 614 LEU A N 1
ATOM 4694 C CA . LEU A 1 614 ? 35.583 18.228 -38.108 1.00 89.44 614 LEU A CA 1
ATOM 4695 C C . LEU A 1 614 ? 37.045 18.459 -37.700 1.00 89.44 614 LEU A C 1
ATOM 4697 O O . LEU A 1 614 ? 37.448 19.614 -37.583 1.00 89.44 614 LEU A O 1
ATOM 4701 N N . ASP A 1 615 ? 37.805 17.386 -37.474 1.00 85.69 615 ASP A N 1
ATOM 4702 C CA . ASP A 1 615 ? 39.185 17.414 -36.974 1.00 85.69 615 ASP A CA 1
ATOM 4703 C C . ASP A 1 615 ? 39.325 18.261 -35.691 1.00 85.69 615 ASP A C 1
ATOM 4705 O O . ASP A 1 615 ? 40.158 19.160 -35.568 1.00 85.69 615 ASP A O 1
ATOM 4709 N N . LEU A 1 616 ? 38.421 18.026 -34.728 1.00 88.81 616 LEU A N 1
ATOM 4710 C CA . LEU A 1 616 ? 38.402 18.780 -33.471 1.00 88.81 616 LEU A CA 1
ATOM 4711 C C . LEU A 1 616 ? 39.554 18.352 -32.542 1.00 88.81 616 LEU A C 1
ATOM 4713 O O . LEU A 1 616 ? 39.954 17.183 -32.538 1.00 88.81 616 LEU A O 1
ATOM 4717 N N . PRO A 1 617 ? 40.039 19.256 -31.668 1.00 89.62 617 PRO A N 1
ATOM 4718 C CA . PRO A 1 617 ? 41.034 18.906 -30.663 1.00 89.62 617 PRO A CA 1
ATOM 4719 C C . PRO A 1 617 ? 40.556 17.781 -29.735 1.00 89.62 617 PRO A C 1
ATOM 4721 O O . PRO A 1 617 ? 39.426 17.806 -29.244 1.00 89.62 617 PRO A O 1
ATOM 4724 N N . THR A 1 618 ? 41.449 16.846 -29.406 1.00 85.25 618 THR A N 1
ATOM 4725 C CA . THR A 1 618 ? 41.160 15.662 -28.569 1.00 85.25 618 THR A CA 1
ATOM 4726 C C . THR A 1 618 ? 40.774 15.980 -27.123 1.00 85.25 618 THR A C 1
ATOM 4728 O O . THR A 1 618 ? 40.251 15.118 -26.424 1.00 85.25 618 THR A O 1
ATOM 4731 N N . TRP A 1 619 ? 41.015 17.209 -26.655 1.00 87.38 619 TRP A N 1
ATOM 4732 C CA . TRP A 1 619 ? 40.544 17.682 -25.351 1.00 87.38 619 TRP A CA 1
ATOM 4733 C C . TRP A 1 619 ? 39.084 18.165 -25.381 1.00 87.38 619 TRP A C 1
ATOM 4735 O O . TRP A 1 619 ? 38.458 18.251 -24.328 1.00 87.38 619 TRP A O 1
ATOM 4745 N N . LEU A 1 620 ? 38.550 18.499 -26.563 1.00 90.31 620 LEU A N 1
ATOM 4746 C CA . LEU A 1 620 ? 37.204 19.051 -26.739 1.00 90.31 620 LEU A CA 1
ATOM 4747 C C . LEU A 1 620 ? 36.164 17.952 -27.000 1.00 90.31 620 LEU A C 1
ATOM 4749 O O . LEU A 1 620 ? 35.059 18.007 -26.462 1.00 90.31 620 LEU A O 1
ATOM 4753 N N . ALA A 1 621 ? 36.504 16.973 -27.837 1.00 89.69 621 ALA A N 1
ATOM 4754 C CA . ALA A 1 621 ? 35.607 15.901 -28.257 1.00 89.69 621 ALA A CA 1
ATOM 4755 C C . ALA A 1 621 ? 36.387 14.598 -28.499 1.00 89.69 621 ALA A C 1
ATOM 4757 O O . ALA A 1 621 ? 37.586 14.628 -28.780 1.00 89.69 621 ALA A O 1
ATOM 4758 N N . GLY A 1 622 ? 35.699 13.459 -28.407 1.00 82.00 622 GLY A N 1
ATOM 4759 C CA . GLY A 1 622 ? 36.267 12.127 -28.632 1.00 82.00 622 GLY A CA 1
ATOM 4760 C C . GLY A 1 622 ? 36.621 11.345 -27.363 1.00 82.00 622 GLY A C 1
ATOM 4761 O O . GLY A 1 622 ? 36.509 11.827 -26.237 1.00 82.00 622 GLY A O 1
ATOM 4762 N N . ASP A 1 623 ? 37.046 10.094 -27.550 1.00 77.56 623 ASP A N 1
ATOM 4763 C CA . ASP A 1 623 ? 37.193 9.108 -26.464 1.00 77.56 623 ASP A CA 1
ATOM 4764 C C . ASP A 1 623 ? 38.255 9.500 -25.414 1.00 77.56 623 ASP A C 1
ATOM 4766 O O . ASP A 1 623 ? 38.113 9.221 -24.222 1.00 77.56 623 ASP A O 1
ATOM 4770 N N . ALA A 1 624 ? 39.295 10.228 -25.835 1.00 79.94 624 ALA A N 1
ATOM 4771 C CA . ALA A 1 624 ? 40.355 10.715 -24.951 1.00 79.94 624 ALA A CA 1
ATOM 4772 C C . ALA A 1 624 ? 39.964 11.965 -24.132 1.00 79.94 624 ALA A C 1
ATOM 4774 O O . ALA A 1 624 ? 40.666 12.302 -23.175 1.00 79.94 624 ALA A O 1
ATOM 4775 N N . ALA A 1 625 ? 38.861 12.644 -24.468 1.00 85.25 625 ALA A N 1
ATOM 4776 C CA . ALA A 1 625 ? 38.442 13.869 -23.793 1.00 85.25 625 ALA A CA 1
ATOM 4777 C C . ALA A 1 625 ? 37.919 13.575 -22.374 1.00 85.25 625 ALA A C 1
ATOM 4779 O O . ALA A 1 625 ? 37.102 12.668 -22.167 1.00 85.25 625 ALA A O 1
ATOM 4780 N N . ARG A 1 626 ? 38.395 14.341 -21.382 1.00 87.75 626 ARG A N 1
ATOM 4781 C CA . ARG A 1 626 ? 37.961 14.271 -19.975 1.00 87.75 626 ARG A CA 1
ATOM 4782 C C . ARG A 1 626 ? 37.977 15.679 -19.343 1.00 87.75 626 ARG A C 1
ATOM 4784 O O . ARG A 1 626 ? 39.051 16.129 -18.945 1.00 87.75 626 ARG A O 1
ATOM 4791 N N . PRO A 1 627 ? 36.828 16.371 -19.210 1.00 91.44 627 PRO A N 1
ATOM 4792 C CA . PRO A 1 627 ? 35.495 15.967 -19.661 1.00 91.44 627 PRO A CA 1
ATOM 4793 C C . PRO A 1 627 ? 35.318 16.034 -21.189 1.00 91.44 627 PRO A C 1
ATOM 4795 O O . PRO A 1 627 ? 35.960 16.829 -21.866 1.00 91.44 627 PRO A O 1
ATOM 4798 N N . ASP A 1 628 ? 34.412 15.218 -21.724 1.00 94.38 628 ASP A N 1
ATOM 4799 C CA . ASP A 1 628 ? 34.007 15.220 -23.136 1.00 94.38 628 ASP A CA 1
ATOM 4800 C C . ASP A 1 628 ? 32.952 16.302 -23.411 1.00 94.38 628 ASP A C 1
ATOM 4802 O O . ASP A 1 628 ? 31.745 16.090 -23.251 1.00 94.38 628 ASP A O 1
ATOM 4806 N N . PHE A 1 629 ? 33.406 17.495 -23.805 1.00 95.06 629 PHE A N 1
ATOM 4807 C CA . PHE A 1 629 ? 32.516 18.630 -24.060 1.00 95.06 629 PHE A CA 1
ATOM 4808 C C . PHE A 1 629 ? 31.596 18.402 -25.263 1.00 95.06 629 PHE A C 1
ATOM 4810 O O . PHE A 1 629 ? 30.463 18.881 -25.244 1.00 95.06 629 PHE A O 1
ATOM 4817 N N . GLY A 1 630 ? 32.038 17.649 -26.276 1.00 94.50 630 GLY A N 1
ATOM 4818 C CA . GLY A 1 630 ? 31.200 17.262 -27.412 1.00 94.50 630 GLY A CA 1
ATOM 4819 C C . GLY A 1 630 ? 29.999 16.417 -26.980 1.00 94.50 630 GLY A C 1
ATOM 4820 O O . GLY A 1 630 ? 28.860 16.728 -27.338 1.00 94.50 630 GLY A O 1
ATOM 4821 N N . ALA A 1 631 ? 30.231 15.404 -26.141 1.00 95.25 631 ALA A N 1
ATOM 4822 C CA . ALA A 1 631 ? 29.171 14.546 -25.616 1.00 95.25 631 ALA A CA 1
ATOM 4823 C C . ALA A 1 631 ? 28.218 15.314 -24.679 1.00 95.25 631 ALA A C 1
ATOM 4825 O O . ALA A 1 631 ? 26.998 15.173 -24.775 1.00 95.25 631 ALA A O 1
ATOM 4826 N N . ILE A 1 632 ? 28.751 16.189 -23.818 1.00 96.94 632 ILE A N 1
ATOM 4827 C CA . ILE A 1 632 ? 27.936 17.065 -22.958 1.00 96.94 632 ILE A CA 1
ATOM 4828 C C . ILE A 1 632 ? 27.061 17.995 -23.808 1.00 96.94 632 ILE A C 1
ATOM 4830 O O . ILE A 1 632 ? 25.866 18.135 -23.541 1.00 96.94 632 ILE A O 1
ATOM 4834 N N . ALA A 1 633 ? 27.631 18.619 -24.843 1.00 96.25 633 ALA A N 1
ATOM 4835 C CA . ALA A 1 633 ? 26.930 19.589 -25.675 1.00 96.25 633 ALA A CA 1
ATOM 4836 C C . ALA A 1 633 ? 25.717 18.972 -26.382 1.00 96.25 633 ALA A C 1
ATOM 4838 O O . ALA A 1 633 ? 24.635 19.563 -26.355 1.00 96.25 633 ALA A O 1
ATOM 4839 N N . ILE A 1 634 ? 25.861 17.774 -26.963 1.00 95.31 634 ILE A N 1
ATOM 4840 C CA . ILE A 1 634 ? 24.735 17.107 -27.627 1.00 95.31 634 ILE A CA 1
ATOM 4841 C C . ILE A 1 634 ? 23.648 16.695 -26.629 1.00 95.31 634 ILE A C 1
ATOM 4843 O O . ILE A 1 634 ? 22.468 16.904 -26.903 1.00 95.31 634 ILE A O 1
ATOM 4847 N N . VAL A 1 635 ? 24.014 16.198 -25.443 1.00 96.94 635 VAL A N 1
ATOM 4848 C CA . VAL A 1 635 ? 23.038 15.834 -24.402 1.00 96.94 635 VAL A CA 1
ATOM 4849 C C . VAL A 1 635 ? 22.272 17.064 -23.917 1.00 96.94 635 VAL A C 1
ATOM 4851 O O . VAL A 1 635 ? 21.047 17.021 -23.814 1.00 96.94 635 VAL A O 1
ATOM 4854 N N . VAL A 1 636 ? 22.951 18.187 -23.667 1.00 96.25 636 VAL A N 1
ATOM 4855 C CA . VAL A 1 636 ? 22.303 19.441 -23.247 1.00 96.25 636 VAL A CA 1
ATOM 4856 C C . VAL A 1 636 ? 21.386 19.983 -24.346 1.00 96.25 636 VAL A C 1
ATOM 4858 O O . VAL A 1 636 ? 20.246 20.355 -24.061 1.00 96.25 636 VAL A O 1
ATOM 4861 N N . ALA A 1 637 ? 21.835 19.975 -25.604 1.00 93.88 637 ALA A N 1
ATOM 4862 C CA . ALA A 1 637 ? 21.026 20.413 -26.740 1.00 93.88 637 ALA A CA 1
ATOM 4863 C C . ALA A 1 637 ? 19.750 19.567 -26.893 1.00 93.88 637 ALA A C 1
ATOM 4865 O O . ALA A 1 637 ? 18.656 20.110 -27.066 1.00 93.88 637 ALA A O 1
ATOM 4866 N N . LEU A 1 638 ? 19.865 18.243 -26.764 1.00 92.19 638 LEU A N 1
ATOM 4867 C CA . LEU A 1 638 ? 18.724 17.331 -26.848 1.00 92.19 638 LEU A CA 1
ATOM 4868 C C . LEU A 1 638 ? 17.831 17.380 -25.600 1.00 92.19 638 LEU A C 1
ATOM 4870 O O . LEU A 1 638 ? 16.617 17.234 -25.723 1.00 92.19 638 LEU A O 1
ATOM 4874 N N . THR A 1 639 ? 18.387 17.680 -24.422 1.00 93.25 639 THR A N 1
ATOM 4875 C CA . THR A 1 639 ? 17.610 17.975 -23.205 1.00 93.25 639 THR A CA 1
ATOM 4876 C C . THR A 1 639 ? 16.732 19.203 -23.421 1.00 93.25 639 THR A C 1
ATOM 4878 O O . THR A 1 639 ? 15.529 19.158 -23.164 1.00 93.25 639 THR A O 1
ATOM 4881 N N . ALA A 1 640 ? 17.314 20.292 -23.935 1.00 90.50 640 ALA A N 1
ATOM 4882 C CA . ALA A 1 640 ? 16.577 21.511 -24.245 1.00 90.50 640 ALA A CA 1
ATOM 4883 C C . ALA A 1 640 ? 15.464 21.233 -25.266 1.00 90.50 640 ALA A C 1
ATOM 4885 O O . ALA A 1 640 ? 14.313 21.612 -25.044 1.00 90.50 640 ALA A O 1
ATOM 4886 N N . LEU A 1 641 ? 15.777 20.491 -26.333 1.00 87.25 641 LEU A N 1
ATOM 4887 C CA . LEU A 1 641 ? 14.791 20.067 -27.329 1.00 87.25 641 LEU A CA 1
ATOM 4888 C C . LEU A 1 641 ? 13.653 19.233 -26.708 1.00 87.25 641 LEU A C 1
ATOM 4890 O O . LEU A 1 641 ? 12.485 19.464 -27.020 1.00 87.25 641 LEU A O 1
ATOM 4894 N N . GLY A 1 642 ? 13.974 18.310 -25.797 1.00 84.00 642 GLY A N 1
ATOM 4895 C CA . GLY A 1 642 ? 12.994 17.502 -25.070 1.00 84.00 642 GLY A CA 1
ATOM 4896 C C . GLY A 1 642 ? 12.078 18.326 -24.157 1.00 84.00 642 GLY A C 1
ATOM 4897 O O . GLY A 1 642 ? 10.896 18.013 -24.032 1.00 84.00 642 GLY A O 1
ATOM 4898 N N . VAL A 1 643 ? 12.584 19.415 -23.566 1.00 85.50 643 VAL A N 1
ATOM 4899 C CA . VAL A 1 643 ? 11.796 20.330 -22.721 1.00 85.50 643 VAL A CA 1
ATOM 4900 C C . VAL A 1 643 ? 10.861 21.212 -23.551 1.00 85.50 643 VAL A C 1
ATOM 4902 O O . VAL A 1 643 ? 9.681 21.321 -23.212 1.00 85.50 643 VAL A O 1
ATOM 4905 N N . PHE A 1 644 ? 11.344 21.818 -24.640 1.00 81.50 644 PHE A N 1
ATOM 4906 C CA . PHE A 1 644 ? 10.549 22.738 -25.471 1.00 81.50 644 PHE A CA 1
ATOM 4907 C C . PHE A 1 644 ? 9.455 22.049 -26.306 1.00 81.50 644 PHE A C 1
ATOM 4909 O O . PHE A 1 644 ? 8.603 22.724 -26.887 1.00 81.50 644 PHE A O 1
ATOM 4916 N N . GLY A 1 645 ? 9.418 20.716 -26.302 1.00 67.00 645 GLY A N 1
ATOM 4917 C CA . GLY A 1 645 ? 8.354 19.926 -26.905 1.00 67.00 645 GLY A CA 1
ATOM 4918 C C . GLY A 1 645 ? 8.610 19.592 -28.371 1.00 67.00 645 GLY A C 1
ATOM 4919 O O . GLY A 1 645 ? 8.903 20.439 -29.213 1.00 67.00 645 GLY A O 1
ATOM 4920 N N . THR A 1 646 ? 8.430 18.318 -28.697 1.00 57.72 646 THR A N 1
ATOM 4921 C CA . THR A 1 646 ? 8.666 17.722 -30.014 1.00 57.72 646 THR A CA 1
ATOM 4922 C C . THR A 1 646 ? 7.443 17.841 -30.928 1.00 57.72 646 THR A C 1
ATOM 4924 O O . THR A 1 646 ? 6.977 16.863 -31.508 1.00 57.72 646 THR A O 1
ATOM 4927 N N . LYS A 1 647 ? 6.936 19.064 -31.158 1.00 50.06 647 LYS A N 1
ATOM 4928 C CA . LYS A 1 647 ? 6.066 19.294 -32.336 1.00 50.06 647 LYS A CA 1
ATOM 4929 C C . LYS A 1 647 ? 6.822 19.100 -33.661 1.00 50.06 647 LYS A C 1
ATOM 4931 O O . LYS A 1 647 ? 6.191 19.028 -34.716 1.00 50.06 647 LYS A O 1
ATOM 4936 N N . LEU A 1 648 ? 8.151 18.946 -33.615 1.00 48.12 648 LEU A N 1
ATOM 4937 C CA . LEU A 1 648 ? 8.967 18.402 -34.701 1.00 48.12 648 LEU A CA 1
ATOM 4938 C C . LEU A 1 648 ? 8.697 16.892 -34.876 1.00 48.12 648 LEU A C 1
ATOM 4940 O O . LEU A 1 648 ? 9.435 16.028 -34.422 1.00 48.12 648 LEU A O 1
ATOM 4944 N N . SER A 1 649 ? 7.550 16.651 -35.514 1.00 50.16 649 SER A N 1
ATOM 4945 C CA . SER A 1 649 ? 7.023 15.478 -36.213 1.00 50.16 649 SER A CA 1
ATOM 4946 C C . SER A 1 649 ? 7.929 14.245 -36.316 1.00 50.16 649 SER A C 1
ATOM 4948 O O . SER A 1 649 ? 9.037 14.334 -36.838 1.00 50.16 649 SER A O 1
ATOM 4950 N N . GLY A 1 650 ? 7.374 13.062 -36.012 1.00 57.62 650 GLY A N 1
ATOM 4951 C CA . GLY A 1 650 ? 7.969 11.752 -36.320 1.00 57.62 650 GLY A CA 1
ATOM 4952 C C . GLY A 1 650 ? 8.481 11.596 -37.762 1.00 57.62 650 GLY A C 1
ATOM 4953 O O . GLY A 1 650 ? 9.362 10.780 -38.001 1.00 57.62 650 GLY A O 1
ATOM 4954 N N . ARG A 1 651 ? 8.047 12.449 -38.705 1.00 63.78 651 ARG A N 1
ATOM 4955 C CA . ARG A 1 651 ? 8.641 12.574 -40.048 1.00 63.78 651 ARG A CA 1
ATOM 4956 C C . ARG A 1 651 ? 10.138 12.912 -40.018 1.00 63.78 651 ARG A C 1
ATOM 4958 O O . ARG A 1 651 ? 10.884 12.355 -40.813 1.00 63.78 651 ARG A O 1
ATOM 4965 N N . PHE A 1 652 ? 10.584 13.789 -39.117 1.00 67.94 652 PHE A N 1
ATOM 4966 C CA . PHE A 1 652 ? 11.998 14.157 -38.981 1.00 67.94 652 PHE A CA 1
ATOM 4967 C C . PHE A 1 652 ? 12.834 12.968 -38.495 1.00 67.94 652 PHE A C 1
ATOM 4969 O O . PHE A 1 652 ? 13.872 12.660 -39.077 1.00 67.94 652 PHE A O 1
ATOM 4976 N N . THR A 1 653 ? 12.332 12.233 -37.498 1.00 69.50 653 THR A N 1
ATOM 4977 C CA . THR A 1 653 ? 12.959 10.994 -37.024 1.00 69.50 653 THR A CA 1
ATOM 4978 C C . THR A 1 653 ? 13.025 9.948 -38.136 1.00 69.50 653 THR A C 1
ATOM 4980 O O . THR A 1 653 ? 14.097 9.402 -38.376 1.00 69.50 653 THR A O 1
ATOM 4983 N N . SER A 1 654 ? 11.934 9.714 -38.875 1.00 71.94 654 SER A N 1
ATOM 4984 C CA . SER A 1 654 ? 11.915 8.748 -39.984 1.00 71.94 654 SER A CA 1
ATOM 4985 C C . SER A 1 654 ? 12.918 9.090 -41.088 1.00 71.94 654 SER A C 1
ATOM 4987 O O . SER A 1 654 ? 13.599 8.195 -41.583 1.00 71.94 654 SER A O 1
ATOM 4989 N N . VAL A 1 655 ? 13.071 10.372 -41.448 1.00 80.62 655 VAL A N 1
ATOM 4990 C CA . VAL A 1 655 ? 14.087 10.811 -42.425 1.00 80.62 655 VAL A CA 1
ATOM 4991 C C . VAL A 1 655 ? 15.493 10.456 -41.944 1.00 80.62 655 VAL A C 1
ATOM 4993 O O . VAL A 1 655 ? 16.276 9.883 -42.699 1.00 80.62 655 VAL A O 1
ATOM 4996 N N . LEU A 1 656 ? 15.807 10.730 -40.679 1.00 81.38 656 LEU A N 1
ATOM 4997 C CA . LEU A 1 656 ? 17.115 10.406 -40.110 1.00 81.38 656 LEU A CA 1
ATOM 4998 C C . LEU A 1 656 ? 17.362 8.892 -40.017 1.00 81.38 656 LEU A C 1
ATOM 5000 O O . LEU A 1 656 ? 18.500 8.453 -40.180 1.00 81.38 656 LEU A O 1
ATOM 5004 N N . VAL A 1 657 ? 16.314 8.079 -39.832 1.00 82.81 657 VAL A N 1
ATOM 5005 C CA . VAL A 1 657 ? 16.413 6.615 -39.952 1.00 82.81 657 VAL A CA 1
ATOM 5006 C C . VAL A 1 657 ? 16.783 6.179 -41.362 1.00 82.81 657 VAL A C 1
ATOM 5008 O O . VAL A 1 657 ? 17.705 5.382 -41.529 1.00 82.81 657 VAL A O 1
ATOM 5011 N N . VAL A 1 658 ? 16.110 6.718 -42.376 1.00 86.19 658 VAL A N 1
ATOM 5012 C CA . VAL A 1 658 ? 16.421 6.398 -43.774 1.00 86.19 658 VAL A CA 1
ATOM 5013 C C . VAL A 1 658 ? 17.871 6.759 -44.100 1.00 86.19 658 VAL A C 1
ATOM 5015 O O . VAL A 1 658 ? 18.571 5.948 -44.702 1.00 86.19 658 VAL A O 1
ATOM 5018 N N . VAL A 1 659 ? 18.350 7.923 -43.644 1.00 87.62 659 VAL A N 1
ATOM 5019 C CA . VAL A 1 659 ? 19.742 8.357 -43.851 1.00 87.62 659 VAL A CA 1
ATOM 5020 C C . VAL A 1 659 ? 20.738 7.365 -43.247 1.00 87.62 659 VAL A C 1
ATOM 5022 O O . VAL A 1 659 ? 21.655 6.935 -43.946 1.00 87.62 659 VAL A O 1
ATOM 5025 N N . LYS A 1 660 ? 20.567 6.945 -41.987 1.00 87.75 660 LYS A N 1
ATOM 5026 C CA . LYS A 1 660 ? 21.520 6.001 -41.372 1.00 87.75 660 LYS A CA 1
ATOM 5027 C C . LYS A 1 660 ? 21.464 4.607 -41.988 1.00 87.75 660 LYS A C 1
ATOM 5029 O O . LYS A 1 660 ? 22.514 4.005 -42.185 1.00 87.75 660 LYS A O 1
ATOM 5034 N N . VAL A 1 661 ? 20.281 4.104 -42.351 1.00 90.69 661 VAL A N 1
ATOM 5035 C CA . VAL A 1 661 ? 20.163 2.811 -43.048 1.00 90.69 661 VAL A CA 1
ATOM 5036 C C . VAL A 1 661 ? 20.839 2.887 -44.416 1.00 90.69 661 VAL A C 1
ATOM 5038 O O . VAL A 1 661 ? 21.578 1.975 -44.776 1.00 90.69 661 VAL A O 1
ATOM 5041 N N . ALA A 1 662 ? 20.663 3.989 -45.150 1.00 92.75 662 ALA A N 1
ATOM 5042 C CA . ALA A 1 662 ? 21.342 4.209 -46.423 1.00 92.75 662 ALA A CA 1
ATOM 5043 C C . ALA A 1 662 ? 22.870 4.235 -46.264 1.00 92.75 662 ALA A C 1
ATOM 5045 O O . ALA A 1 662 ? 23.570 3.640 -47.077 1.00 92.75 662 ALA A O 1
ATOM 5046 N N . VAL A 1 663 ? 23.391 4.857 -45.202 1.00 93.00 663 VAL A N 1
ATOM 5047 C CA . VAL A 1 663 ? 24.832 4.877 -44.895 1.00 93.00 663 VAL A CA 1
ATOM 5048 C C . VAL A 1 663 ? 25.350 3.481 -44.547 1.00 93.00 663 VAL A C 1
ATOM 5050 O O . VAL A 1 663 ? 26.403 3.083 -45.035 1.00 93.00 663 VAL A O 1
ATOM 5053 N N . VAL A 1 664 ? 24.605 2.700 -43.762 1.00 93.88 664 VAL A N 1
ATOM 5054 C CA . VAL A 1 664 ? 24.962 1.307 -43.449 1.00 93.88 664 VAL A CA 1
ATOM 5055 C C . VAL A 1 664 ? 24.973 0.444 -44.714 1.00 93.88 664 VAL A C 1
ATOM 5057 O O . VAL A 1 664 ? 25.929 -0.291 -44.953 1.00 93.88 664 VAL A O 1
ATOM 5060 N N . LEU A 1 665 ? 23.954 0.564 -45.568 1.00 95.25 665 LEU A N 1
ATOM 5061 C CA . LEU A 1 665 ? 23.914 -0.133 -46.855 1.00 95.25 665 LEU A CA 1
ATOM 5062 C C . LEU A 1 665 ? 25.051 0.315 -47.777 1.00 95.25 665 LEU A C 1
ATOM 5064 O O . LEU A 1 665 ? 25.646 -0.521 -48.452 1.00 95.25 665 LEU A O 1
ATOM 5068 N N . PHE A 1 666 ? 25.390 1.604 -47.776 1.00 95.12 666 PHE A N 1
ATOM 5069 C CA . PHE A 1 666 ? 26.539 2.134 -48.504 1.00 95.12 666 PHE A CA 1
ATOM 5070 C C . PHE A 1 666 ? 27.848 1.503 -48.019 1.00 95.12 666 PHE A C 1
ATOM 5072 O O . PHE A 1 666 ? 28.623 1.041 -48.850 1.00 95.12 666 PHE A O 1
ATOM 5079 N N . VAL A 1 667 ? 28.065 1.397 -46.702 1.00 94.50 667 VAL A N 1
ATOM 5080 C CA . VAL A 1 667 ? 29.232 0.708 -46.119 1.00 94.50 667 VAL A CA 1
ATOM 5081 C C . VAL A 1 667 ? 29.317 -0.735 -46.609 1.00 94.50 667 VAL A C 1
ATOM 5083 O O . VAL A 1 667 ? 30.380 -1.164 -47.051 1.00 94.50 667 VAL A O 1
ATOM 5086 N N . VAL A 1 668 ? 28.203 -1.471 -46.585 1.00 95.75 668 VAL A N 1
ATOM 5087 C CA . VAL A 1 668 ? 28.169 -2.865 -47.048 1.00 95.75 668 VAL A CA 1
ATOM 5088 C C . VAL A 1 668 ? 28.477 -2.946 -48.544 1.00 95.75 668 VAL A C 1
ATOM 5090 O O . VAL A 1 668 ? 29.414 -3.631 -48.941 1.00 95.75 668 VAL A O 1
ATOM 5093 N N . VAL A 1 669 ? 27.725 -2.231 -49.384 1.00 95.88 669 VAL A N 1
ATOM 5094 C CA . VAL A 1 669 ? 27.832 -2.331 -50.848 1.00 95.88 669 VAL A CA 1
ATOM 5095 C C . VAL A 1 669 ? 29.176 -1.816 -51.352 1.00 95.88 669 VAL A C 1
ATOM 5097 O O . VAL A 1 669 ? 29.830 -2.502 -52.131 1.00 95.88 669 VAL A O 1
ATOM 5100 N N . ALA A 1 670 ? 29.608 -0.632 -50.915 1.00 94.38 670 ALA A N 1
ATOM 5101 C CA . ALA A 1 670 ? 30.877 -0.062 -51.349 1.00 94.38 670 ALA A CA 1
ATOM 5102 C C . ALA A 1 670 ? 32.061 -0.860 -50.792 1.00 94.38 670 ALA A C 1
ATOM 5104 O O . ALA A 1 670 ? 33.025 -1.099 -51.514 1.00 94.38 670 ALA A O 1
ATOM 5105 N N . GLY A 1 671 ? 31.979 -1.322 -49.541 1.00 93.50 671 GLY A N 1
ATOM 5106 C CA . GLY A 1 671 ? 33.064 -2.056 -48.902 1.00 93.50 671 GLY A CA 1
ATOM 5107 C C . GLY A 1 671 ? 33.292 -3.460 -49.469 1.00 93.50 671 GLY A C 1
ATOM 5108 O O . GLY A 1 671 ? 34.436 -3.913 -49.491 1.00 93.50 671 GLY A O 1
ATOM 5109 N N . LEU A 1 672 ? 32.259 -4.122 -50.018 1.00 94.81 672 LEU A N 1
ATOM 5110 C CA . LEU A 1 672 ? 32.393 -5.421 -50.703 1.00 94.81 672 LEU A CA 1
ATOM 5111 C C . LEU A 1 672 ? 33.463 -5.405 -51.810 1.00 94.81 672 LEU A C 1
ATOM 5113 O O . LEU A 1 672 ? 34.147 -6.407 -52.009 1.00 94.81 672 LEU A O 1
ATOM 5117 N N . PHE A 1 673 ? 33.656 -4.270 -52.491 1.00 94.62 673 PHE A N 1
ATOM 5118 C CA . PHE A 1 673 ? 34.656 -4.120 -53.556 1.00 94.62 673 PHE A CA 1
ATOM 5119 C C . PHE A 1 673 ? 36.105 -4.019 -53.050 1.00 94.62 673 PHE A C 1
ATOM 5121 O O . PHE A 1 673 ? 37.034 -4.123 -53.848 1.00 94.62 673 PHE A O 1
ATOM 5128 N N . PHE A 1 674 ? 36.314 -3.836 -51.743 1.00 94.56 674 PHE A N 1
ATOM 5129 C CA . PHE A 1 674 ? 37.632 -3.636 -51.125 1.00 94.56 674 PHE A CA 1
ATOM 5130 C C . PHE A 1 674 ? 38.019 -4.760 -50.155 1.00 94.56 674 PHE A C 1
ATOM 5132 O O . PHE A 1 674 ? 39.021 -4.650 -49.444 1.00 94.56 674 PHE A O 1
ATOM 5139 N N . ILE A 1 675 ? 37.253 -5.855 -50.124 1.00 95.31 675 ILE A N 1
ATOM 5140 C CA . ILE A 1 675 ? 37.562 -7.020 -49.293 1.00 95.31 675 ILE A CA 1
ATOM 5141 C C . ILE A 1 675 ? 38.831 -7.709 -49.801 1.00 95.31 675 ILE A C 1
ATOM 5143 O O . ILE A 1 675 ? 38.940 -8.091 -50.966 1.00 95.31 675 ILE A O 1
ATOM 5147 N N . LYS A 1 676 ? 39.776 -7.942 -48.888 1.00 94.62 676 LYS A N 1
ATOM 5148 C CA . LYS A 1 676 ? 40.988 -8.729 -49.131 1.00 94.62 676 LYS A CA 1
ATOM 5149 C C . LYS A 1 676 ? 40.873 -10.039 -48.357 1.00 94.62 676 LYS A C 1
ATOM 5151 O O . LYS A 1 676 ? 40.853 -10.031 -47.129 1.00 94.62 676 LYS A O 1
ATOM 5156 N N . ALA A 1 677 ? 40.843 -11.177 -49.055 1.00 92.50 677 ALA A N 1
ATOM 5157 C CA . ALA A 1 677 ? 40.690 -12.501 -48.429 1.00 92.50 677 ALA A CA 1
ATOM 5158 C C . ALA A 1 677 ? 41.761 -12.805 -47.356 1.00 92.50 677 ALA A C 1
ATOM 5160 O O . ALA A 1 677 ? 41.500 -13.518 -46.388 1.00 92.50 677 ALA A O 1
ATOM 5161 N N . SER A 1 678 ? 42.948 -12.203 -47.480 1.00 93.88 678 SER A N 1
ATOM 5162 C CA . SER A 1 678 ? 44.024 -12.283 -46.486 1.00 93.88 678 SER A CA 1
ATOM 5163 C C . SER A 1 678 ? 43.663 -11.678 -45.126 1.00 93.88 678 SER A C 1
ATOM 5165 O O . SER A 1 678 ? 44.235 -12.084 -44.120 1.00 93.88 678 SER A O 1
ATOM 5167 N N . ASN A 1 679 ? 42.735 -10.717 -45.072 1.00 94.31 679 ASN A N 1
ATOM 5168 C CA . ASN A 1 679 ? 42.299 -10.083 -43.824 1.00 94.31 679 ASN A CA 1
ATOM 5169 C C . ASN A 1 679 ? 41.348 -10.982 -43.023 1.00 94.31 679 ASN A C 1
ATOM 5171 O O . ASN A 1 679 ? 41.340 -10.924 -41.795 1.00 94.31 679 ASN A O 1
ATOM 5175 N N . LEU A 1 680 ? 40.617 -11.863 -43.714 1.00 93.62 680 LEU A N 1
ATOM 5176 C CA . LEU A 1 680 ? 39.716 -12.850 -43.115 1.00 93.62 680 LEU A CA 1
ATOM 5177 C C . LEU A 1 680 ? 40.448 -14.110 -42.630 1.00 93.62 680 LEU A C 1
ATOM 5179 O O . LEU A 1 680 ? 39.805 -15.015 -42.109 1.00 93.62 680 LEU A O 1
ATOM 5183 N N . THR A 1 681 ? 41.771 -14.200 -42.809 1.00 91.12 681 THR A N 1
ATOM 5184 C CA . THR A 1 681 ? 42.571 -15.365 -42.410 1.00 91.12 681 THR A CA 1
ATOM 5185 C C . THR A 1 681 ? 43.574 -14.982 -41.309 1.00 91.12 681 THR A C 1
ATOM 5187 O O . THR A 1 681 ? 44.418 -14.112 -41.540 1.00 91.12 681 THR A O 1
ATOM 5190 N N . PRO A 1 682 ? 43.558 -15.639 -40.132 1.00 92.56 682 PRO A N 1
ATOM 5191 C CA . PRO A 1 682 ? 42.595 -16.657 -39.696 1.00 92.56 682 PRO A CA 1
ATOM 5192 C C . PRO A 1 682 ? 41.218 -16.052 -39.372 1.00 92.56 682 PRO A C 1
ATOM 5194 O O . PRO A 1 682 ? 41.142 -14.997 -38.746 1.00 92.56 682 PRO A O 1
ATOM 5197 N N . PHE A 1 683 ? 40.136 -16.743 -39.755 1.00 94.00 683 PHE A N 1
ATOM 5198 C CA . PHE A 1 683 ? 38.770 -16.255 -39.508 1.00 94.00 683 PHE A CA 1
ATOM 5199 C C . PHE A 1 683 ? 38.438 -16.262 -38.015 1.00 94.00 683 PHE A C 1
ATOM 5201 O O . PHE A 1 683 ? 37.924 -15.285 -37.482 1.00 94.00 683 PHE A O 1
ATOM 5208 N N . VAL A 1 684 ? 38.810 -17.347 -37.334 1.00 95.19 684 VAL A N 1
ATOM 5209 C CA . VAL A 1 684 ? 38.847 -17.437 -35.873 1.00 95.19 684 VAL A CA 1
ATOM 5210 C C . VAL A 1 684 ? 40.321 -17.405 -35.463 1.00 95.19 684 VAL A C 1
ATOM 5212 O O . VAL A 1 684 ? 41.011 -18.413 -35.645 1.00 95.19 684 VAL A O 1
ATOM 5215 N N . PRO A 1 685 ? 40.851 -16.276 -34.957 1.00 92.44 685 PRO A N 1
ATOM 5216 C CA . PRO A 1 685 ? 42.228 -16.238 -34.488 1.00 92.44 685 PRO A CA 1
ATOM 5217 C C . PRO A 1 685 ? 42.429 -17.190 -33.298 1.00 92.44 685 PRO A C 1
ATOM 5219 O O . PRO A 1 685 ? 41.498 -17.387 -32.511 1.00 92.44 685 PRO A O 1
ATOM 5222 N N . PRO A 1 686 ? 43.622 -17.795 -33.151 1.00 89.00 686 PRO A N 1
ATOM 5223 C CA . PRO A 1 686 ? 43.901 -18.705 -32.047 1.00 89.00 686 PRO A CA 1
ATOM 5224 C C . PRO A 1 686 ? 43.796 -17.974 -30.706 1.00 89.00 686 PRO A C 1
ATOM 5226 O O . PRO A 1 686 ? 44.270 -16.842 -30.581 1.00 89.00 686 PRO A O 1
ATOM 5229 N N . SER A 1 687 ? 43.191 -18.636 -29.716 1.00 86.56 687 SER A N 1
ATOM 5230 C CA . SER A 1 687 ? 43.034 -18.095 -28.365 1.00 86.56 687 SER A CA 1
ATOM 5231 C C . SER A 1 687 ? 44.381 -17.718 -27.754 1.00 86.56 687 SER A C 1
ATOM 5233 O O . SER A 1 687 ? 45.349 -18.476 -27.841 1.00 86.56 687 SER A O 1
ATOM 5235 N N . LYS A 1 688 ? 44.433 -16.552 -27.111 1.00 84.50 688 LYS A N 1
ATOM 5236 C CA . LYS A 1 688 ? 45.587 -16.064 -26.351 1.00 84.50 688 LYS A CA 1
ATOM 5237 C C . LYS A 1 688 ? 45.150 -15.713 -24.928 1.00 84.50 688 LYS A C 1
ATOM 5239 O O . LYS A 1 688 ? 44.022 -15.256 -24.768 1.00 84.50 688 LYS A O 1
ATOM 5244 N N . PRO A 1 689 ? 46.009 -15.866 -23.909 1.00 75.44 689 PRO A N 1
ATOM 5245 C CA . PRO A 1 689 ? 45.726 -15.349 -22.570 1.00 75.44 689 PRO A CA 1
ATOM 5246 C C . PRO A 1 689 ? 45.505 -13.832 -22.632 1.00 75.44 689 PRO A C 1
ATOM 5248 O O . PRO A 1 689 ? 46.268 -13.136 -23.309 1.00 75.44 689 PRO A O 1
ATOM 5251 N N . SER A 1 690 ? 44.476 -13.302 -21.967 1.00 66.81 690 SER A N 1
ATOM 5252 C CA . SER A 1 690 ? 44.276 -11.850 -21.916 1.00 66.81 690 SER A CA 1
ATOM 5253 C C . SER A 1 690 ? 45.230 -11.224 -20.899 1.00 66.81 690 SER A C 1
ATOM 5255 O O . SER A 1 690 ? 45.243 -11.623 -19.735 1.00 66.81 690 SER A O 1
ATOM 5257 N N . SER A 1 691 ? 45.996 -10.213 -21.300 1.00 56.78 691 SER A N 1
ATOM 5258 C CA . SER A 1 691 ? 46.762 -9.375 -20.377 1.00 56.78 691 SER A CA 1
ATOM 5259 C C . SER A 1 691 ? 45.847 -8.294 -19.777 1.00 56.78 691 SER A C 1
ATOM 5261 O O . SER A 1 691 ? 45.720 -7.221 -20.365 1.00 56.78 691 SER A O 1
ATOM 5263 N N . GLY A 1 692 ? 45.177 -8.576 -18.653 1.00 50.62 692 GLY A N 1
ATOM 5264 C CA . GLY A 1 692 ? 44.298 -7.607 -17.980 1.00 50.62 692 GLY A CA 1
ATOM 5265 C C . GLY A 1 692 ? 43.601 -8.145 -16.722 1.00 50.62 692 GLY A C 1
ATOM 5266 O O . GLY A 1 692 ? 42.649 -8.902 -16.831 1.00 50.62 692 GLY A O 1
ATOM 5267 N N . GLU A 1 693 ? 44.154 -7.750 -15.570 1.00 42.06 693 GLU A N 1
ATOM 5268 C CA . GLU A 1 693 ? 43.650 -7.647 -14.183 1.00 42.06 693 GLU A CA 1
ATOM 5269 C C . GLU A 1 693 ? 42.609 -8.641 -13.613 1.00 42.06 693 GLU A C 1
ATOM 5271 O O . GLU A 1 693 ? 41.449 -8.726 -14.003 1.00 42.06 693 GLU A O 1
ATOM 5276 N N . SER A 1 694 ? 43.034 -9.334 -12.553 1.00 43.16 694 SER A N 1
ATOM 5277 C CA . SER A 1 694 ? 42.210 -10.139 -11.650 1.00 43.16 694 SER A CA 1
ATOM 5278 C C . SER A 1 694 ? 41.296 -9.264 -10.775 1.00 43.16 694 SER A C 1
ATOM 5280 O O . SER A 1 694 ? 41.803 -8.501 -9.950 1.00 43.16 694 SER A O 1
ATOM 5282 N N . GLY A 1 695 ? 39.969 -9.415 -10.891 1.00 50.94 695 GLY A N 1
ATOM 5283 C CA . GLY A 1 695 ? 38.995 -8.696 -10.056 1.00 50.94 695 GLY A CA 1
ATOM 5284 C C . GLY A 1 695 ? 37.532 -8.789 -10.527 1.00 50.94 695 GLY A C 1
ATOM 5285 O O . GLY A 1 695 ? 37.140 -9.739 -11.209 1.00 50.94 695 GLY A O 1
ATOM 5286 N N . LEU A 1 696 ? 36.729 -7.782 -10.151 1.00 42.81 696 LEU A N 1
ATOM 5287 C CA . LEU A 1 696 ? 35.304 -7.600 -10.508 1.00 42.81 696 LEU A CA 1
ATOM 5288 C C . LEU A 1 696 ? 35.040 -7.482 -12.027 1.00 42.81 696 LEU A C 1
ATOM 5290 O O . LEU A 1 696 ? 33.886 -7.517 -12.439 1.00 42.81 696 LEU A O 1
ATOM 5294 N N . ASP A 1 697 ? 36.090 -7.383 -12.844 1.00 44.28 697 ASP A N 1
ATOM 5295 C CA . ASP A 1 697 ? 36.044 -7.353 -14.312 1.00 44.28 697 ASP A CA 1
ATOM 5296 C C . ASP A 1 697 ? 35.966 -8.747 -14.965 1.00 44.28 697 ASP A C 1
ATOM 5298 O O . ASP A 1 697 ? 35.960 -8.870 -16.193 1.00 44.28 697 ASP A O 1
ATOM 5302 N N . SER A 1 698 ? 35.895 -9.813 -14.160 1.00 50.84 698 SER A N 1
ATOM 5303 C CA . SER A 1 698 ? 35.680 -11.168 -14.669 1.00 50.84 698 SER A CA 1
ATOM 5304 C C . SER A 1 698 ? 34.236 -11.372 -15.147 1.00 50.84 698 SER A C 1
ATOM 5306 O O . SER A 1 698 ? 33.271 -10.979 -14.493 1.00 50.84 698 SER A O 1
ATOM 5308 N N . THR A 1 699 ? 34.059 -11.994 -16.314 1.00 54.91 699 THR A N 1
ATOM 5309 C CA . THR A 1 699 ? 32.722 -12.310 -16.838 1.00 54.91 699 THR A CA 1
ATOM 5310 C C . THR A 1 699 ? 32.046 -13.370 -15.958 1.00 54.91 699 THR A C 1
ATOM 5312 O O . THR A 1 699 ? 32.705 -14.265 -15.439 1.00 54.91 699 THR A O 1
ATOM 5315 N N . LEU A 1 700 ? 30.716 -13.330 -15.812 1.00 50.09 700 LEU A N 1
ATOM 5316 C CA . LEU A 1 700 ? 29.949 -14.292 -14.990 1.00 50.09 700 LEU A CA 1
ATOM 5317 C C . LEU A 1 700 ? 30.255 -15.768 -15.313 1.00 50.09 700 LEU A C 1
ATOM 5319 O O . LEU A 1 700 ? 30.260 -16.626 -14.431 1.00 50.09 700 LEU A O 1
ATOM 5323 N N . LEU A 1 701 ? 30.547 -16.060 -16.582 1.00 51.69 701 LEU A N 1
ATOM 5324 C CA . LEU A 1 701 ? 30.968 -17.383 -17.042 1.00 51.69 701 LEU A CA 1
ATOM 5325 C C . LEU A 1 701 ? 32.333 -17.792 -16.459 1.00 51.69 701 LEU A C 1
ATOM 5327 O O . LEU A 1 701 ? 32.513 -18.952 -16.099 1.00 51.69 701 LEU A O 1
ATOM 5331 N N . GLN A 1 702 ? 33.270 -16.852 -16.307 1.00 59.84 702 GLN A N 1
ATOM 5332 C CA . GLN A 1 702 ? 34.589 -17.088 -15.708 1.00 59.84 702 GLN A CA 1
ATOM 5333 C C . GLN A 1 702 ? 34.477 -17.438 -14.221 1.00 59.84 702 GLN A C 1
ATOM 5335 O O . GLN A 1 702 ? 35.130 -18.374 -13.766 1.00 59.84 702 GLN A O 1
ATOM 5340 N N . THR A 1 703 ? 33.614 -16.746 -13.473 1.00 57.44 703 THR A N 1
ATOM 5341 C CA . THR A 1 703 ? 33.446 -16.974 -12.028 1.00 57.44 703 THR A CA 1
ATOM 5342 C C . THR A 1 703 ? 32.722 -18.287 -11.717 1.00 57.44 703 THR A C 1
ATOM 5344 O O . THR A 1 703 ? 33.043 -18.944 -10.731 1.00 57.44 703 THR A O 1
ATOM 5347 N N . ILE A 1 704 ? 31.754 -18.687 -12.550 1.00 55.84 704 ILE A N 1
ATOM 5348 C CA . ILE A 1 704 ? 30.955 -19.906 -12.331 1.00 55.84 704 ILE A CA 1
ATOM 5349 C C . ILE A 1 704 ? 31.676 -21.164 -12.840 1.00 55.84 704 ILE A C 1
ATOM 5351 O O . ILE A 1 704 ? 31.573 -22.215 -12.210 1.00 55.84 704 ILE A O 1
ATOM 5355 N N . PHE A 1 705 ? 32.403 -21.075 -13.961 1.00 60.00 705 PHE A N 1
ATOM 5356 C CA . PHE A 1 705 ? 32.992 -22.243 -14.633 1.00 60.00 705 PHE A CA 1
ATOM 5357 C C . PHE A 1 705 ? 34.528 -22.317 -14.569 1.00 60.00 705 PHE A C 1
ATOM 5359 O O . PHE A 1 705 ? 35.096 -23.297 -15.043 1.00 60.00 705 PHE A O 1
ATOM 5366 N N . GLY A 1 706 ? 35.212 -21.326 -13.980 1.00 56.34 706 GLY A N 1
ATOM 5367 C CA . GLY A 1 706 ? 36.656 -21.381 -13.705 1.00 56.34 706 GLY A CA 1
ATOM 5368 C C . GLY A 1 706 ? 37.560 -21.360 -14.944 1.00 56.34 706 GLY A C 1
ATOM 5369 O O . GLY A 1 706 ? 38.639 -21.946 -14.921 1.00 56.34 706 GLY A O 1
ATOM 5370 N N . VAL A 1 707 ? 37.125 -20.727 -16.038 1.00 59.78 707 VAL A N 1
ATOM 5371 C CA . VAL A 1 707 ? 37.875 -20.671 -17.307 1.00 59.78 707 VAL A CA 1
ATOM 5372 C C . VAL A 1 707 ? 38.837 -19.476 -17.311 1.00 59.78 707 VAL A C 1
ATOM 5374 O O . VAL A 1 707 ? 38.412 -18.350 -17.052 1.00 59.78 707 VAL A O 1
ATOM 5377 N N . GLU A 1 708 ? 40.117 -19.703 -17.636 1.00 58.81 708 GLU A N 1
ATOM 5378 C CA . GLU A 1 708 ? 41.122 -18.634 -17.766 1.00 58.81 708 GLU A CA 1
ATOM 5379 C C . GLU A 1 708 ? 40.715 -17.593 -18.834 1.00 58.81 708 GLU A C 1
ATOM 5381 O O . GLU A 1 708 ? 40.239 -17.972 -19.914 1.00 58.81 708 GLU A O 1
ATOM 5386 N N . PRO A 1 709 ? 40.901 -16.281 -18.576 1.00 60.03 709 PRO A N 1
ATOM 5387 C CA . PRO A 1 709 ? 40.508 -15.249 -19.522 1.00 60.03 709 PRO A CA 1
ATOM 5388 C C . PRO A 1 709 ? 41.362 -15.339 -20.788 1.00 60.03 709 PRO A C 1
ATOM 5390 O O . PRO A 1 709 ? 42.574 -15.110 -20.779 1.00 60.03 709 PRO A O 1
ATOM 5393 N N . THR A 1 710 ? 40.707 -15.678 -21.898 1.00 69.25 710 THR A N 1
ATOM 5394 C CA . THR A 1 710 ? 41.323 -15.759 -23.221 1.00 69.25 710 THR A CA 1
ATOM 5395 C C . THR A 1 710 ? 40.671 -14.760 -24.171 1.00 69.25 710 THR A C 1
ATOM 5397 O O . THR A 1 710 ? 39.451 -14.614 -24.200 1.00 69.25 710 THR A O 1
ATOM 5400 N N . VAL A 1 711 ? 41.495 -14.066 -24.952 1.00 77.88 711 VAL A N 1
ATOM 5401 C CA . VAL A 1 711 ? 41.070 -13.296 -26.127 1.00 77.88 711 VAL A CA 1
ATOM 5402 C C . VAL A 1 711 ? 41.154 -14.193 -27.360 1.00 77.88 711 VAL A C 1
ATOM 5404 O O . VAL A 1 711 ? 42.042 -15.044 -27.452 1.00 77.88 711 VAL A O 1
ATOM 5407 N N . PHE A 1 712 ? 40.253 -14.005 -28.323 1.00 87.69 712 PHE A N 1
ATOM 5408 C CA . PHE A 1 712 ? 40.094 -14.844 -29.518 1.00 87.69 712 PHE A CA 1
ATOM 5409 C C . PHE A 1 712 ? 39.691 -16.309 -29.245 1.00 87.69 712 PHE A C 1
ATOM 5411 O O . PHE A 1 712 ? 39.510 -16.754 -28.109 1.00 87.69 712 PHE A O 1
ATOM 5418 N N . GLY A 1 713 ? 39.481 -17.076 -30.317 1.00 88.94 713 GLY A N 1
ATOM 5419 C CA . GLY A 1 713 ? 38.846 -18.396 -30.269 1.00 88.94 713 GLY A CA 1
ATOM 5420 C C . GLY A 1 713 ? 37.384 -18.358 -29.814 1.00 88.94 713 GLY A C 1
ATOM 5421 O O . GLY A 1 713 ? 36.729 -17.319 -29.852 1.00 88.94 713 GLY A O 1
ATOM 5422 N N . ILE A 1 714 ? 36.857 -19.508 -29.387 1.00 87.94 714 ILE A N 1
ATOM 5423 C CA . ILE A 1 714 ? 35.430 -19.664 -29.046 1.00 87.94 714 ILE A CA 1
ATOM 5424 C C . ILE A 1 714 ? 35.033 -18.759 -27.872 1.00 87.94 714 ILE A C 1
ATOM 5426 O O . ILE A 1 714 ? 33.998 -18.097 -27.926 1.00 87.94 714 ILE A O 1
ATOM 5430 N N . TYR A 1 715 ? 35.873 -18.677 -26.838 1.00 83.44 715 TYR A N 1
ATOM 5431 C CA . TYR A 1 715 ? 35.612 -17.814 -25.686 1.00 83.44 715 TYR A CA 1
ATOM 5432 C C . TYR A 1 715 ? 35.666 -16.325 -26.050 1.00 83.44 715 TYR A C 1
ATOM 5434 O O . TYR A 1 715 ? 34.813 -15.571 -25.589 1.00 83.44 715 TYR A O 1
ATOM 5442 N N . GLY A 1 716 ? 36.570 -15.917 -26.951 1.00 86.25 716 GLY A N 1
ATOM 5443 C CA . GLY A 1 716 ? 36.595 -14.560 -27.503 1.00 86.25 716 GLY A CA 1
ATOM 5444 C C . GLY A 1 716 ? 35.335 -14.204 -28.301 1.00 86.25 716 GLY A C 1
ATOM 5445 O O . GLY A 1 716 ? 34.833 -13.090 -28.180 1.00 86.25 716 GLY A O 1
ATOM 5446 N N . ILE A 1 717 ? 34.765 -15.156 -29.053 1.00 91.25 717 ILE A N 1
ATOM 5447 C CA . ILE A 1 717 ? 33.489 -14.971 -29.772 1.00 91.25 717 ILE A CA 1
ATOM 5448 C C . ILE A 1 717 ? 32.334 -14.731 -28.790 1.00 91.25 717 ILE A C 1
ATOM 5450 O O . ILE A 1 717 ? 31.528 -13.827 -29.016 1.00 91.25 717 ILE A O 1
ATOM 5454 N N . ILE A 1 718 ? 32.251 -15.510 -27.707 1.00 87.38 718 ILE A N 1
ATOM 5455 C CA . ILE A 1 718 ? 31.201 -15.374 -26.681 1.00 87.38 718 ILE A CA 1
ATOM 5456 C C . ILE A 1 718 ? 31.369 -14.064 -25.903 1.00 87.38 718 ILE A C 1
ATOM 5458 O O . ILE A 1 718 ? 30.392 -13.345 -25.694 1.00 87.38 718 ILE A O 1
ATOM 5462 N N . ALA A 1 719 ? 32.602 -13.724 -25.516 1.00 82.88 719 ALA A N 1
ATOM 5463 C CA . ALA A 1 719 ? 32.904 -12.466 -24.840 1.00 82.88 719 ALA A CA 1
ATOM 5464 C C . ALA A 1 719 ? 32.514 -11.267 -25.716 1.00 82.88 719 ALA A C 1
ATOM 5466 O O . ALA A 1 719 ? 31.749 -10.411 -25.274 1.00 82.88 719 ALA A O 1
ATOM 5467 N N . ALA A 1 720 ? 32.922 -11.264 -26.989 1.00 87.31 720 ALA A N 1
ATOM 5468 C CA . ALA A 1 720 ? 32.527 -10.231 -27.940 1.00 87.31 720 ALA A CA 1
ATOM 5469 C C . ALA A 1 720 ? 31.004 -10.166 -28.121 1.00 87.31 720 ALA A C 1
ATOM 5471 O O . ALA A 1 720 ? 30.456 -9.070 -28.157 1.00 87.31 720 ALA A O 1
ATOM 5472 N N . ALA A 1 721 ? 30.304 -11.309 -28.172 1.00 89.31 721 ALA A N 1
ATOM 5473 C CA . ALA A 1 721 ? 28.843 -11.353 -28.281 1.00 89.31 721 ALA A CA 1
ATOM 5474 C C . ALA A 1 721 ? 28.151 -10.638 -27.111 1.00 89.31 721 ALA A C 1
ATOM 5476 O O . ALA A 1 721 ? 27.159 -9.949 -27.328 1.00 89.31 721 ALA A O 1
ATOM 5477 N N . SER A 1 722 ? 28.696 -10.746 -25.894 1.00 83.06 722 SER A N 1
ATOM 5478 C CA . SER A 1 722 ? 28.169 -10.038 -24.720 1.00 83.06 722 SER A CA 1
ATOM 5479 C C . SER A 1 722 ? 28.352 -8.518 -24.788 1.00 83.06 722 SER A C 1
ATOM 5481 O O . SER A 1 722 ? 27.500 -7.788 -24.295 1.00 83.06 722 SER A O 1
ATOM 5483 N N . VAL A 1 723 ? 29.416 -8.035 -25.442 1.00 83.06 723 VAL A N 1
ATOM 5484 C CA . VAL A 1 723 ? 29.675 -6.596 -25.624 1.00 83.06 723 VAL A CA 1
ATOM 5485 C C . VAL A 1 723 ? 28.862 -6.044 -26.795 1.00 83.06 723 VAL A C 1
ATOM 5487 O O . VAL A 1 723 ? 28.177 -5.032 -26.654 1.00 83.06 723 VAL A O 1
ATOM 5490 N N . VAL A 1 724 ? 28.872 -6.719 -27.953 1.00 88.50 724 VAL A N 1
ATOM 5491 C CA . VAL A 1 724 ? 28.103 -6.275 -29.130 1.00 88.50 724 VAL A CA 1
ATOM 5492 C C . VAL A 1 724 ? 26.597 -6.482 -28.981 1.00 88.50 724 VAL A C 1
ATOM 5494 O O . VAL A 1 724 ? 25.837 -5.909 -29.757 1.00 88.50 724 VAL A O 1
ATOM 5497 N N . PHE A 1 725 ? 26.148 -7.227 -27.964 1.00 87.38 725 PHE A N 1
ATOM 5498 C CA . PHE A 1 725 ? 24.749 -7.267 -27.533 1.00 87.38 725 PHE A CA 1
ATOM 5499 C C . PHE A 1 725 ? 24.172 -5.859 -27.334 1.00 87.38 725 PHE A C 1
ATOM 5501 O O . PHE A 1 725 ? 23.036 -5.611 -27.731 1.00 87.38 725 PHE A O 1
ATOM 5508 N N . PHE A 1 726 ? 24.980 -4.910 -26.844 1.00 85.69 726 PHE A N 1
ATOM 5509 C CA . PHE A 1 726 ? 24.604 -3.498 -26.746 1.00 85.69 726 PHE A CA 1
ATOM 5510 C C . PHE A 1 726 ? 24.031 -2.932 -28.060 1.00 85.69 726 PHE A C 1
ATOM 5512 O O . PHE A 1 726 ? 23.109 -2.121 -28.041 1.00 85.69 726 PHE A O 1
ATOM 5519 N N . ALA A 1 727 ? 24.535 -3.373 -29.218 1.00 89.44 727 ALA A N 1
ATOM 5520 C CA . ALA A 1 727 ? 24.083 -2.896 -30.523 1.00 89.44 727 ALA A CA 1
ATOM 5521 C C . ALA A 1 727 ? 22.623 -3.273 -30.844 1.00 89.44 727 ALA A C 1
ATOM 5523 O O . ALA A 1 727 ? 22.025 -2.677 -31.740 1.00 89.44 727 ALA A O 1
ATOM 5524 N N . PHE A 1 728 ? 22.067 -4.274 -30.159 1.00 90.12 728 PHE A N 1
ATOM 5525 C CA . PHE A 1 728 ? 20.698 -4.755 -30.353 1.00 90.12 728 PHE A CA 1
ATOM 5526 C C . PHE A 1 728 ? 19.685 -4.125 -29.393 1.00 90.12 728 PHE A C 1
ATOM 5528 O O . PHE A 1 728 ? 18.483 -4.343 -29.549 1.00 90.12 728 PHE A O 1
ATOM 5535 N N . ILE A 1 729 ? 20.142 -3.344 -28.415 1.00 87.19 729 ILE A N 1
ATOM 5536 C CA . ILE A 1 729 ? 19.261 -2.647 -27.477 1.00 87.19 729 ILE A CA 1
ATOM 5537 C C . ILE A 1 729 ? 18.409 -1.639 -28.255 1.00 87.19 729 ILE A C 1
ATOM 5539 O O . ILE A 1 729 ? 18.923 -0.891 -29.090 1.00 87.19 729 ILE A O 1
ATOM 5543 N N . GLY A 1 730 ? 17.097 -1.631 -28.005 1.00 85.06 730 GLY A N 1
ATOM 5544 C CA . GLY A 1 730 ? 16.160 -0.732 -28.675 1.00 85.06 730 GLY A CA 1
ATOM 5545 C C . GLY A 1 730 ? 14.961 -1.407 -29.332 1.00 85.06 730 GLY A C 1
ATOM 5546 O O . GLY A 1 730 ? 13.968 -0.725 -29.596 1.00 85.06 730 GLY A O 1
ATOM 5547 N N . PHE A 1 731 ? 14.980 -2.725 -29.569 1.00 87.25 731 PHE A N 1
ATOM 5548 C CA . PHE A 1 731 ? 13.769 -3.424 -30.030 1.00 87.25 731 PHE A CA 1
ATOM 5549 C C . PHE A 1 731 ? 12.654 -3.379 -28.970 1.00 87.25 731 PHE A C 1
ATOM 5551 O O . PHE A 1 731 ? 11.472 -3.320 -29.298 1.00 87.25 731 PHE A O 1
ATOM 5558 N N . ASP A 1 732 ? 13.024 -3.373 -27.693 1.00 85.88 732 ASP A N 1
ATOM 5559 C CA . ASP A 1 732 ? 12.147 -3.262 -26.529 1.00 85.88 732 ASP A CA 1
ATOM 5560 C C . ASP A 1 732 ? 11.548 -1.849 -26.398 1.00 85.88 732 ASP A C 1
ATOM 5562 O O . ASP A 1 732 ? 10.427 -1.680 -25.916 1.00 85.88 732 ASP A O 1
ATOM 5566 N N . ILE A 1 733 ? 12.235 -0.829 -26.922 1.00 80.75 733 ILE A N 1
ATOM 5567 C CA . ILE A 1 733 ? 11.718 0.542 -27.004 1.00 80.75 733 ILE A CA 1
ATOM 5568 C C . ILE A 1 733 ? 10.561 0.619 -28.003 1.00 80.75 733 ILE A C 1
ATOM 5570 O O . ILE A 1 733 ? 9.621 1.384 -27.781 1.00 80.75 733 ILE A O 1
ATOM 5574 N N . VAL A 1 734 ? 10.547 -0.216 -29.050 1.00 83.25 734 VAL A N 1
ATOM 5575 C CA . VAL A 1 734 ? 9.387 -0.336 -29.954 1.00 83.25 734 VAL A CA 1
ATOM 5576 C C . VAL A 1 734 ? 8.129 -0.702 -29.163 1.00 83.25 734 VAL A C 1
ATOM 5578 O O . VAL A 1 734 ? 7.067 -0.156 -29.451 1.00 83.25 734 VAL A O 1
ATOM 5581 N N . ALA A 1 735 ? 8.251 -1.524 -28.108 1.00 81.19 735 ALA A N 1
ATOM 5582 C CA . ALA A 1 735 ? 7.140 -1.899 -27.229 1.00 81.19 735 ALA A CA 1
ATOM 5583 C C . ALA A 1 735 ? 6.495 -0.697 -26.511 1.00 81.19 735 ALA A C 1
ATOM 5585 O O . ALA A 1 735 ? 5.321 -0.754 -26.154 1.00 81.19 735 ALA A O 1
ATOM 5586 N N . THR A 1 736 ? 7.217 0.418 -26.342 1.00 75.56 736 THR A N 1
ATOM 5587 C CA . THR A 1 736 ? 6.666 1.639 -25.726 1.00 75.56 736 THR A CA 1
ATOM 5588 C C . THR A 1 736 ? 5.643 2.356 -26.608 1.00 75.56 736 THR A C 1
ATOM 5590 O O . THR A 1 736 ? 4.823 3.103 -26.081 1.00 75.56 736 THR A O 1
ATOM 5593 N N . SER A 1 737 ? 5.644 2.093 -27.918 1.00 76.12 737 SER A N 1
ATOM 5594 C CA . SER A 1 737 ? 4.733 2.703 -28.897 1.00 76.12 737 SER A CA 1
ATOM 5595 C C . SER A 1 737 ? 3.446 1.895 -29.114 1.00 76.12 737 SER A C 1
ATOM 5597 O O . SER A 1 737 ? 2.711 2.144 -30.073 1.00 76.12 737 SER A O 1
ATOM 5599 N N . ALA A 1 738 ? 3.151 0.927 -28.237 1.00 78.62 738 ALA A N 1
ATOM 5600 C CA . ALA A 1 738 ? 1.954 0.090 -28.335 1.00 78.62 738 ALA A CA 1
ATOM 5601 C C . ALA A 1 738 ? 0.656 0.919 -28.369 1.00 78.62 738 ALA A C 1
ATOM 5603 O O . ALA A 1 738 ? -0.233 0.628 -29.163 1.00 78.62 738 ALA A O 1
ATOM 5604 N N . GLU A 1 739 ? 0.578 2.000 -27.588 1.00 74.50 739 GLU A N 1
ATOM 5605 C CA . GLU A 1 739 ? -0.602 2.880 -27.525 1.00 74.50 739 GLU A CA 1
ATOM 5606 C C . GLU A 1 739 ? -0.798 3.743 -28.784 1.00 74.50 739 GLU A C 1
ATOM 5608 O O . GLU A 1 739 ? -1.920 4.134 -29.101 1.00 74.50 739 GLU A O 1
ATOM 5613 N N . GLU A 1 740 ? 0.276 4.010 -29.532 1.00 77.06 740 GLU A N 1
ATOM 5614 C CA . GLU A 1 740 ? 0.270 4.800 -30.774 1.00 77.06 740 GLU A CA 1
ATOM 5615 C C . GLU A 1 740 ? 0.054 3.920 -32.026 1.00 77.06 740 GLU A C 1
ATOM 5617 O O . GLU A 1 740 ? 0.003 4.416 -33.156 1.00 77.06 740 GLU A O 1
ATOM 5622 N N . THR A 1 741 ? -0.087 2.603 -31.843 1.00 83.12 741 THR A N 1
ATOM 5623 C CA . THR A 1 741 ? -0.178 1.615 -32.926 1.00 83.12 741 THR A CA 1
ATOM 5624 C C . THR A 1 741 ? -1.627 1.312 -33.304 1.00 83.12 741 THR A C 1
ATOM 5626 O O . THR A 1 741 ? -2.496 1.151 -32.448 1.00 83.12 741 THR A O 1
ATOM 5629 N N . ARG A 1 742 ? -1.903 1.202 -34.612 1.00 84.69 742 ARG A N 1
ATOM 5630 C CA . ARG A 1 742 ? -3.253 0.943 -35.151 1.00 84.69 742 ARG A CA 1
ATOM 5631 C C . ARG A 1 742 ? -3.822 -0.410 -34.734 1.00 84.69 742 ARG A C 1
ATOM 5633 O O . ARG A 1 742 ? -4.958 -0.473 -34.274 1.00 84.69 742 ARG A O 1
ATOM 5640 N N . ASN A 1 743 ? -3.047 -1.481 -34.909 1.00 87.62 743 ASN A N 1
ATOM 5641 C CA . ASN A 1 743 ? -3.411 -2.841 -34.510 1.00 87.62 743 ASN A CA 1
ATOM 5642 C C . ASN A 1 743 ? -2.275 -3.465 -33.683 1.00 87.62 743 ASN A C 1
ATOM 5644 O O . ASN A 1 743 ? -1.504 -4.274 -34.212 1.00 87.62 743 ASN A O 1
ATOM 5648 N N . PRO A 1 744 ? -2.130 -3.076 -32.402 1.00 85.56 744 PRO A N 1
ATOM 5649 C CA . PRO A 1 744 ? -0.987 -3.474 -31.585 1.00 85.56 744 PRO A CA 1
ATOM 5650 C C . PRO A 1 744 ? -0.814 -4.996 -31.490 1.00 85.56 744 PRO A C 1
ATOM 5652 O O . PRO A 1 744 ? 0.304 -5.503 -31.534 1.00 85.56 744 PRO A O 1
ATOM 5655 N N . GLN A 1 745 ? -1.926 -5.733 -31.467 1.00 85.75 745 GLN A N 1
ATOM 5656 C CA . GLN A 1 745 ? -1.975 -7.191 -31.356 1.00 85.75 745 GLN A CA 1
ATOM 5657 C C . GLN A 1 745 ? -1.193 -7.909 -32.463 1.00 85.75 745 GLN A C 1
ATOM 5659 O O . GLN A 1 745 ? -0.645 -8.987 -32.239 1.00 85.75 745 GLN A O 1
ATOM 5664 N N . ARG A 1 746 ? -1.149 -7.333 -33.669 1.00 88.19 746 ARG A N 1
ATOM 5665 C CA . ARG A 1 746 ? -0.468 -7.929 -34.829 1.00 88.19 746 ARG A CA 1
ATOM 5666 C C . ARG A 1 746 ? 0.741 -7.133 -35.293 1.00 88.19 746 ARG A C 1
ATOM 5668 O O . ARG A 1 746 ? 1.696 -7.723 -35.797 1.00 88.19 746 ARG A O 1
ATOM 5675 N N . ASP A 1 747 ? 0.704 -5.816 -35.149 1.00 92.00 747 ASP A N 1
ATOM 5676 C CA . ASP A 1 747 ? 1.735 -4.935 -35.686 1.00 92.00 747 ASP A CA 1
ATOM 5677 C C . ASP A 1 747 ? 2.932 -4.804 -34.740 1.00 92.00 747 ASP A C 1
ATOM 5679 O O . ASP A 1 747 ? 4.056 -4.707 -35.231 1.00 92.00 747 ASP A O 1
ATOM 5683 N N . MET A 1 748 ? 2.736 -4.915 -33.417 1.00 90.81 748 MET A N 1
ATOM 5684 C CA . MET A 1 748 ? 3.847 -4.899 -32.453 1.00 90.81 748 MET A CA 1
ATOM 5685 C C . MET A 1 748 ? 4.784 -6.100 -32.624 1.00 90.81 748 MET A C 1
ATOM 5687 O O . MET A 1 748 ? 5.985 -5.869 -32.788 1.00 90.81 748 MET A O 1
ATOM 5691 N N . PRO A 1 749 ? 4.297 -7.362 -32.688 1.00 92.62 749 PRO A N 1
ATOM 5692 C CA . PRO A 1 749 ? 5.169 -8.506 -32.954 1.00 92.62 749 PRO A CA 1
ATOM 5693 C C . PRO A 1 749 ? 5.957 -8.374 -34.259 1.00 92.62 749 PRO A C 1
ATOM 5695 O O . PRO A 1 749 ? 7.152 -8.661 -34.297 1.00 92.62 749 PRO A O 1
ATOM 5698 N N . ARG A 1 750 ? 5.309 -7.896 -35.331 1.00 93.12 750 ARG A N 1
ATOM 5699 C CA . ARG A 1 750 ? 5.956 -7.703 -36.637 1.00 93.12 750 ARG A CA 1
ATOM 5700 C C . ARG A 1 750 ? 7.010 -6.604 -36.603 1.00 93.12 750 ARG A C 1
ATOM 5702 O O . ARG A 1 750 ? 8.076 -6.796 -37.173 1.00 93.12 750 ARG A O 1
ATOM 5709 N N . GLY A 1 751 ? 6.727 -5.489 -35.930 1.00 92.06 751 GLY A N 1
ATOM 5710 C CA . GLY A 1 751 ? 7.670 -4.386 -35.765 1.00 92.06 751 GLY A CA 1
ATOM 5711 C C . GLY A 1 751 ? 8.908 -4.795 -34.967 1.00 92.06 751 GLY A C 1
ATOM 5712 O O . GLY A 1 751 ? 10.031 -4.576 -35.421 1.00 92.06 751 GLY A O 1
ATOM 5713 N N . ILE A 1 752 ? 8.711 -5.443 -33.814 1.00 92.69 752 ILE A N 1
ATOM 5714 C CA . ILE A 1 752 ? 9.791 -5.897 -32.924 1.00 92.69 752 ILE A CA 1
ATOM 5715 C C . ILE A 1 752 ? 10.673 -6.941 -33.626 1.00 92.69 752 ILE A C 1
ATOM 5717 O O . ILE A 1 752 ? 11.879 -6.746 -33.763 1.00 92.69 752 ILE A O 1
ATOM 5721 N N . LEU A 1 753 ? 10.082 -8.032 -34.124 1.00 94.81 753 LEU A N 1
ATOM 5722 C CA . LEU A 1 753 ? 10.846 -9.125 -34.734 1.00 94.81 753 LEU A CA 1
ATOM 5723 C C . LEU A 1 753 ? 11.410 -8.747 -36.108 1.00 94.81 753 LEU A C 1
ATOM 5725 O O . LEU A 1 753 ? 12.534 -9.121 -36.437 1.00 94.81 753 LEU A O 1
ATOM 5729 N N . GLY A 1 754 ? 10.654 -7.986 -36.905 1.00 94.06 754 GLY A N 1
ATOM 5730 C CA . GLY A 1 754 ? 11.082 -7.533 -38.226 1.00 94.06 754 GLY A CA 1
ATOM 5731 C C . GLY A 1 754 ? 12.278 -6.591 -38.148 1.00 94.06 754 GLY A C 1
ATOM 5732 O O . GLY A 1 754 ? 13.253 -6.776 -38.878 1.00 94.06 754 GLY A O 1
ATOM 5733 N N . SER A 1 755 ? 12.247 -5.622 -37.228 1.00 93.56 755 SER A N 1
ATOM 5734 C CA . SER A 1 755 ? 13.381 -4.715 -37.031 1.00 93.56 755 SER A CA 1
ATOM 5735 C C . SER A 1 755 ? 14.625 -5.455 -36.542 1.00 93.56 755 SER A C 1
ATOM 5737 O O . SER A 1 755 ? 15.706 -5.241 -37.092 1.00 93.56 755 SER A O 1
ATOM 5739 N N . LEU A 1 756 ? 14.475 -6.379 -35.586 1.00 95.06 756 LEU A N 1
ATOM 5740 C CA . LEU A 1 756 ? 15.585 -7.170 -35.058 1.00 95.06 756 LEU A CA 1
ATOM 5741 C C . LEU A 1 756 ? 16.234 -8.046 -36.140 1.00 95.06 756 LEU A C 1
ATOM 5743 O O . LEU A 1 756 ? 17.462 -8.103 -36.241 1.00 95.06 756 LEU A O 1
ATOM 5747 N N . ALA A 1 757 ? 15.427 -8.697 -36.981 1.00 95.44 757 ALA A N 1
ATOM 5748 C CA . ALA A 1 757 ? 15.925 -9.526 -38.075 1.00 95.44 757 ALA A CA 1
ATOM 5749 C C . ALA A 1 757 ? 16.726 -8.701 -39.096 1.00 95.44 757 ALA A C 1
ATOM 5751 O O . ALA A 1 757 ? 17.840 -9.083 -39.458 1.00 95.44 757 ALA A O 1
ATOM 5752 N N . ILE A 1 758 ? 16.195 -7.545 -39.516 1.00 95.25 758 ILE A N 1
ATOM 5753 C CA . ILE A 1 758 ? 16.880 -6.632 -40.446 1.00 95.25 758 ILE A CA 1
ATOM 5754 C C . ILE A 1 758 ? 18.221 -6.183 -39.860 1.00 95.25 758 ILE A C 1
ATOM 5756 O O . ILE A 1 758 ? 19.249 -6.260 -40.532 1.00 95.25 758 ILE A O 1
ATOM 5760 N N . VAL A 1 759 ? 18.223 -5.749 -38.600 1.00 95.31 759 VAL A N 1
ATOM 5761 C CA . VAL A 1 759 ? 19.426 -5.258 -37.921 1.00 95.31 759 VAL A CA 1
ATOM 5762 C C . VAL A 1 759 ? 20.477 -6.356 -37.771 1.00 95.31 759 VAL A C 1
ATOM 5764 O O . VAL A 1 759 ? 21.643 -6.113 -38.068 1.00 95.31 759 VAL A O 1
ATOM 5767 N N . THR A 1 760 ? 20.077 -7.577 -37.411 1.00 96.00 760 THR A N 1
ATOM 5768 C CA . THR A 1 760 ? 20.998 -8.723 -37.296 1.00 96.00 760 THR A CA 1
ATOM 5769 C C . THR A 1 760 ? 21.739 -8.979 -38.609 1.00 96.00 760 THR A C 1
ATOM 5771 O O . THR A 1 760 ? 22.959 -9.154 -38.613 1.00 96.00 760 THR A O 1
ATOM 5774 N N . VAL A 1 761 ? 21.020 -8.950 -39.737 1.00 96.69 761 VAL A N 1
ATOM 5775 C CA . VAL A 1 761 ? 21.612 -9.139 -41.071 1.00 96.69 761 VAL A CA 1
ATOM 5776 C C . VAL A 1 761 ? 22.560 -7.993 -41.421 1.00 96.69 761 VAL A C 1
ATOM 5778 O O . VAL A 1 761 ? 23.680 -8.244 -41.867 1.00 96.69 761 VAL A O 1
ATOM 5781 N N . LEU A 1 762 ? 22.145 -6.742 -41.195 1.00 96.00 762 LEU A N 1
ATOM 5782 C CA . LEU A 1 762 ? 22.987 -5.575 -41.468 1.00 96.00 762 LEU A CA 1
ATOM 5783 C C . LEU A 1 762 ? 24.265 -5.586 -40.624 1.00 96.00 762 LEU A C 1
ATOM 5785 O O . LEU A 1 762 ? 25.339 -5.289 -41.143 1.00 96.00 762 LEU A O 1
ATOM 5789 N N . TYR A 1 763 ? 24.174 -5.967 -39.351 1.00 96.12 763 TYR A N 1
ATOM 5790 C CA . TYR A 1 763 ? 25.324 -6.018 -38.455 1.00 96.12 763 TYR A CA 1
ATOM 5791 C C . TYR A 1 763 ? 26.330 -7.083 -38.863 1.00 96.12 763 TYR A C 1
ATOM 5793 O O . TYR A 1 763 ? 27.517 -6.785 -38.979 1.00 96.12 763 TYR A O 1
ATOM 5801 N N . ALA A 1 764 ? 25.856 -8.294 -39.162 1.00 96.44 764 ALA A N 1
ATOM 5802 C CA . ALA A 1 764 ? 26.705 -9.360 -39.679 1.00 96.44 764 ALA A CA 1
ATOM 5803 C C . ALA A 1 764 ? 27.386 -8.953 -41.001 1.00 96.44 764 ALA A C 1
ATOM 5805 O O . ALA A 1 764 ? 28.581 -9.197 -41.176 1.00 96.44 764 ALA A O 1
ATOM 5806 N N . ALA A 1 765 ? 26.657 -8.285 -41.904 1.00 97.06 765 ALA A N 1
ATOM 5807 C CA . ALA A 1 765 ? 27.191 -7.821 -43.182 1.00 97.06 765 ALA A CA 1
ATOM 5808 C C . ALA A 1 765 ? 28.269 -6.739 -43.013 1.00 97.06 765 ALA A C 1
ATOM 5810 O O . ALA A 1 765 ? 29.345 -6.852 -43.597 1.00 97.06 765 ALA A O 1
ATOM 5811 N N . VAL A 1 766 ? 28.022 -5.716 -42.190 1.00 96.56 766 VAL A N 1
ATOM 5812 C CA . VAL A 1 766 ? 29.010 -4.664 -41.896 1.00 96.56 766 VAL A CA 1
ATOM 5813 C C . VAL A 1 766 ? 30.243 -5.254 -41.219 1.00 96.56 766 VAL A C 1
ATOM 5815 O O . VAL A 1 766 ? 31.359 -4.960 -41.636 1.00 96.56 766 VAL A O 1
ATOM 5818 N N . ALA A 1 767 ? 30.059 -6.113 -40.216 1.00 96.06 767 ALA A N 1
ATOM 5819 C CA . ALA A 1 767 ? 31.151 -6.779 -39.516 1.00 96.06 767 ALA A CA 1
ATOM 5820 C C . ALA A 1 767 ? 32.042 -7.586 -40.476 1.00 96.06 767 ALA A C 1
ATOM 5822 O O . ALA A 1 767 ? 33.270 -7.484 -40.425 1.00 96.06 767 ALA A O 1
ATOM 5823 N N . PHE A 1 768 ? 31.428 -8.334 -41.397 1.00 96.75 768 PHE A N 1
ATOM 5824 C CA . PHE A 1 768 ? 32.136 -9.098 -42.424 1.00 96.75 768 PHE A CA 1
ATOM 5825 C C . PHE A 1 768 ? 32.906 -8.190 -43.391 1.00 96.75 768 PHE A C 1
ATOM 5827 O O . PHE A 1 768 ? 34.078 -8.429 -43.675 1.00 96.75 768 PHE A O 1
ATOM 5834 N N . VAL A 1 769 ? 32.266 -7.125 -43.877 1.00 96.38 769 VAL A N 1
ATOM 5835 C CA . VAL A 1 769 ? 32.873 -6.191 -44.832 1.00 96.38 769 VAL A CA 1
ATOM 5836 C C . VAL A 1 769 ? 34.040 -5.433 -44.200 1.00 96.38 769 VAL A C 1
ATOM 5838 O O . VAL A 1 769 ? 35.128 -5.409 -44.770 1.00 96.38 769 VAL A O 1
ATOM 5841 N N . VAL A 1 770 ? 33.864 -4.878 -42.999 1.00 95.19 770 VAL A N 1
ATOM 5842 C CA . VAL A 1 770 ? 34.899 -4.096 -42.305 1.00 95.19 770 VAL A CA 1
ATOM 5843 C C . VAL A 1 770 ? 36.123 -4.960 -41.988 1.00 95.19 770 VAL A C 1
ATOM 5845 O O . VAL A 1 770 ? 37.243 -4.564 -42.310 1.00 95.19 770 VAL A O 1
ATOM 5848 N N . THR A 1 771 ? 35.927 -6.172 -41.451 1.00 95.81 771 THR A N 1
ATOM 5849 C CA . THR A 1 771 ? 37.028 -7.129 -41.196 1.00 95.81 771 THR A CA 1
ATOM 5850 C C . THR A 1 771 ? 37.636 -7.721 -42.471 1.00 95.81 771 THR A C 1
ATOM 5852 O O . THR A 1 771 ? 38.756 -8.229 -42.450 1.00 95.81 771 THR A O 1
ATOM 5855 N N . GLY A 1 772 ? 36.934 -7.632 -43.601 1.00 95.50 772 GLY A N 1
ATOM 5856 C CA . GLY A 1 772 ? 37.472 -7.931 -44.923 1.00 95.50 772 GLY A CA 1
ATOM 5857 C C . GLY A 1 772 ? 38.325 -6.796 -45.501 1.00 95.50 772 GLY A C 1
ATOM 5858 O O . GLY A 1 772 ? 39.332 -7.057 -46.161 1.00 95.50 772 GLY A O 1
ATOM 5859 N N . MET A 1 773 ? 37.963 -5.537 -45.252 1.00 95.56 773 MET A N 1
ATOM 5860 C CA . MET A 1 773 ? 38.668 -4.349 -45.757 1.00 95.56 773 MET A CA 1
ATOM 5861 C C . MET A 1 773 ? 39.947 -4.036 -44.975 1.00 95.56 773 MET A C 1
ATOM 5863 O O . MET A 1 773 ? 40.972 -3.686 -45.570 1.00 95.56 773 MET A O 1
ATOM 5867 N N . LEU A 1 774 ? 39.894 -4.185 -43.652 1.00 94.44 774 LEU A N 1
ATOM 5868 C CA . LEU A 1 774 ? 41.012 -3.993 -42.734 1.00 94.44 774 LEU A CA 1
ATOM 5869 C C . LEU A 1 774 ? 41.291 -5.284 -41.972 1.00 94.44 774 LEU A C 1
ATOM 5871 O O . LEU A 1 774 ? 40.376 -5.994 -41.565 1.00 94.44 774 LEU A O 1
ATOM 5875 N N . LYS A 1 775 ? 42.570 -5.589 -41.744 1.00 95.12 775 LYS A N 1
ATOM 5876 C CA . LYS A 1 775 ? 42.942 -6.726 -40.900 1.00 95.12 775 LYS A CA 1
ATOM 5877 C C . LYS A 1 775 ? 42.541 -6.422 -39.458 1.00 95.12 775 LYS A C 1
ATOM 5879 O O . LYS A 1 775 ? 42.795 -5.324 -38.979 1.00 95.12 775 LYS A O 1
ATOM 5884 N N . TYR A 1 776 ? 41.966 -7.398 -38.756 1.00 93.19 776 TYR A N 1
ATOM 5885 C CA . TYR A 1 776 ? 41.476 -7.194 -37.385 1.00 93.19 776 TYR A CA 1
ATOM 5886 C C . TYR A 1 776 ? 42.551 -6.668 -36.416 1.00 93.19 776 TYR A C 1
ATOM 5888 O O . TYR A 1 776 ? 42.221 -5.972 -35.472 1.00 93.19 776 TYR A O 1
ATOM 5896 N N . SER A 1 777 ? 43.830 -6.972 -36.659 1.00 91.69 777 SER A N 1
ATOM 5897 C CA . SER A 1 777 ? 44.968 -6.519 -35.851 1.00 91.69 777 SER A CA 1
ATOM 5898 C C . SER A 1 777 ? 45.492 -5.120 -36.211 1.00 91.69 777 SER A C 1
ATOM 5900 O O . SER A 1 777 ? 46.544 -4.737 -35.714 1.00 91.69 777 SER A O 1
ATOM 5902 N N . ASP A 1 778 ? 44.856 -4.406 -37.143 1.00 93.06 778 ASP A N 1
ATOM 5903 C CA . ASP A 1 778 ? 45.213 -3.030 -37.508 1.00 93.06 778 ASP A CA 1
ATOM 5904 C C . ASP A 1 778 ? 44.666 -2.065 -36.448 1.00 93.06 778 ASP A C 1
ATOM 5906 O O . ASP A 1 778 ? 43.480 -2.120 -36.120 1.00 93.06 778 ASP A O 1
ATOM 5910 N N . ASP A 1 779 ? 45.501 -1.168 -35.922 1.00 88.50 779 ASP A N 1
ATOM 5911 C CA . ASP A 1 779 ? 45.111 -0.236 -34.854 1.00 88.50 779 ASP A CA 1
ATOM 5912 C C . ASP A 1 779 ? 43.959 0.692 -35.263 1.00 88.50 779 ASP A C 1
ATOM 5914 O O . ASP A 1 779 ? 43.199 1.144 -34.406 1.00 88.50 779 ASP A O 1
ATOM 5918 N N . ARG A 1 780 ? 43.749 0.907 -36.570 1.00 90.12 780 ARG A N 1
ATOM 5919 C CA . ARG A 1 780 ? 42.598 1.659 -37.096 1.00 90.12 780 ARG A CA 1
ATOM 5920 C C . ARG A 1 780 ? 41.249 1.010 -36.778 1.00 90.12 780 ARG A C 1
ATOM 5922 O O . ARG A 1 780 ? 40.241 1.713 -36.709 1.00 90.12 780 ARG A O 1
ATOM 5929 N N . MET A 1 781 ? 41.222 -0.300 -36.515 1.00 90.50 781 MET A N 1
ATOM 5930 C CA . MET A 1 781 ? 40.036 -1.004 -36.008 1.00 90.50 781 MET A CA 1
ATOM 5931 C C . MET A 1 781 ? 39.712 -0.628 -34.559 1.00 90.50 781 MET A C 1
ATOM 5933 O O . MET A 1 781 ? 38.550 -0.644 -34.164 1.00 90.50 781 MET A O 1
ATOM 5937 N N . ASN A 1 782 ? 40.723 -0.257 -33.772 1.00 89.81 782 ASN A N 1
ATOM 5938 C CA . ASN A 1 782 ? 40.601 0.110 -32.364 1.00 89.81 782 ASN A CA 1
ATOM 5939 C C . ASN A 1 782 ? 40.466 1.631 -32.164 1.00 89.81 782 ASN A C 1
ATOM 5941 O O . ASN A 1 782 ? 40.936 2.190 -31.174 1.00 89.81 782 ASN A O 1
ATOM 5945 N N . THR A 1 783 ? 39.841 2.312 -33.121 1.00 86.19 783 THR A N 1
ATOM 5946 C CA . THR A 1 783 ? 39.559 3.748 -33.054 1.00 86.19 783 THR A CA 1
ATOM 5947 C C . THR A 1 783 ? 38.113 3.988 -32.635 1.00 86.19 783 THR A C 1
ATOM 5949 O O . THR A 1 783 ? 37.336 3.059 -32.394 1.00 86.19 783 THR A O 1
ATOM 5952 N N . ALA A 1 784 ? 37.735 5.257 -32.535 1.00 76.69 784 ALA A N 1
ATOM 5953 C CA . ALA A 1 784 ? 36.368 5.645 -32.235 1.00 76.69 784 ALA A CA 1
ATOM 5954 C C . ALA A 1 784 ? 35.477 5.788 -33.491 1.00 76.69 784 ALA A C 1
ATOM 5956 O O . ALA A 1 784 ? 34.277 6.009 -33.352 1.00 76.69 784 ALA A O 1
ATOM 5957 N N . ALA A 1 785 ? 36.033 5.627 -34.702 1.00 85.56 785 ALA A N 1
ATOM 5958 C CA . ALA A 1 785 ? 35.302 5.664 -35.975 1.00 85.56 785 ALA A CA 1
ATOM 5959 C C . ALA A 1 785 ? 35.794 4.586 -36.978 1.00 85.56 785 ALA A C 1
ATOM 5961 O O . ALA A 1 785 ? 36.115 4.901 -38.127 1.00 85.56 785 ALA A O 1
ATOM 5962 N N . PRO A 1 786 ? 35.845 3.296 -36.589 1.00 90.69 786 PRO A N 1
ATOM 5963 C CA . PRO A 1 786 ? 36.507 2.241 -37.364 1.00 90.69 786 PRO A CA 1
ATOM 5964 C C . PRO A 1 786 ? 35.917 2.018 -38.762 1.00 90.69 786 PRO A C 1
ATOM 5966 O O . PRO A 1 786 ? 36.634 1.640 -39.685 1.00 90.69 786 PRO A O 1
ATOM 5969 N N . LEU A 1 787 ? 34.617 2.269 -38.951 1.00 91.56 787 LEU A N 1
ATOM 5970 C CA . LEU A 1 787 ? 33.990 2.182 -40.271 1.00 91.56 787 LEU A CA 1
ATOM 5971 C C . LEU A 1 787 ? 34.526 3.260 -41.220 1.00 91.56 787 LEU A C 1
ATOM 5973 O O . LEU A 1 787 ? 34.821 2.953 -42.368 1.00 91.56 787 LEU A O 1
ATOM 5977 N N . ALA A 1 788 ? 34.673 4.502 -40.757 1.00 90.50 788 ALA A N 1
ATOM 5978 C CA . ALA A 1 788 ? 35.220 5.590 -41.565 1.00 90.50 788 ALA A CA 1
ATOM 5979 C C . ALA A 1 788 ? 36.706 5.339 -41.890 1.00 90.50 788 ALA A C 1
ATOM 5981 O O . ALA A 1 788 ? 37.126 5.440 -43.047 1.00 90.50 788 ALA A O 1
ATOM 5982 N N . GLU A 1 789 ? 37.467 4.884 -40.890 1.00 90.62 789 GLU A N 1
ATOM 5983 C CA . GLU A 1 789 ? 38.875 4.500 -41.028 1.00 90.62 789 GLU A CA 1
ATOM 5984 C C . GLU A 1 789 ? 39.091 3.356 -42.027 1.00 90.62 789 GLU A C 1
ATOM 5986 O O . GLU A 1 789 ? 40.050 3.382 -42.797 1.00 90.62 789 GLU A O 1
ATOM 5991 N N . ALA A 1 790 ? 38.184 2.376 -42.098 1.00 92.19 790 ALA A N 1
ATOM 5992 C CA . ALA A 1 790 ? 38.273 1.293 -43.078 1.00 92.19 790 ALA A CA 1
ATOM 5993 C C . ALA A 1 790 ? 38.235 1.794 -44.530 1.00 92.19 790 ALA A C 1
ATOM 5995 O O . ALA A 1 790 ? 38.948 1.264 -45.388 1.00 92.19 790 ALA A O 1
ATOM 5996 N N . PHE A 1 791 ? 37.446 2.833 -44.810 1.00 93.81 791 PHE A N 1
ATOM 5997 C CA . PHE A 1 791 ? 37.382 3.452 -46.134 1.00 93.81 791 PHE A CA 1
ATOM 5998 C C . PHE A 1 791 ? 38.573 4.379 -46.395 1.00 93.81 791 PHE A C 1
ATOM 6000 O O . PHE A 1 791 ? 39.168 4.293 -47.472 1.00 93.81 791 PHE A O 1
ATOM 6007 N N . SER A 1 792 ? 38.978 5.197 -45.415 1.00 90.75 792 SER A N 1
ATOM 6008 C CA . SER A 1 792 ? 40.188 6.035 -45.515 1.00 90.75 792 SER A CA 1
ATOM 6009 C C . SER A 1 792 ? 41.438 5.184 -45.780 1.00 90.75 792 SER A C 1
ATOM 6011 O O . SER A 1 792 ? 42.186 5.438 -46.725 1.00 90.75 792 SER A O 1
ATOM 6013 N N . ALA A 1 793 ? 41.591 4.064 -45.068 1.00 90.12 793 ALA A N 1
ATOM 6014 C CA . ALA A 1 793 ? 42.688 3.115 -45.244 1.00 90.12 793 ALA A CA 1
ATOM 6015 C C . ALA A 1 793 ? 42.783 2.489 -46.645 1.00 90.12 793 ALA A C 1
ATOM 6017 O O . ALA A 1 793 ? 43.850 2.011 -47.035 1.00 90.12 793 ALA A O 1
ATOM 6018 N N . ASN A 1 794 ? 41.677 2.473 -47.391 1.00 91.44 794 ASN A N 1
ATOM 6019 C CA . ASN A 1 794 ? 41.611 2.000 -48.773 1.00 91.44 794 ASN A CA 1
ATOM 6020 C C . ASN A 1 794 ? 41.579 3.162 -49.791 1.00 91.44 794 ASN A C 1
ATOM 6022 O O . ASN A 1 794 ? 41.249 2.950 -50.955 1.00 91.44 794 ASN A O 1
ATOM 6026 N N . GLY A 1 795 ? 41.948 4.380 -49.374 1.00 89.88 795 GLY A N 1
ATOM 6027 C CA . GLY A 1 795 ? 42.083 5.564 -50.231 1.00 89.88 795 GLY A CA 1
ATOM 6028 C C . GLY A 1 795 ? 40.773 6.299 -50.532 1.00 89.88 795 GLY A C 1
ATOM 6029 O O . GLY A 1 795 ? 40.745 7.162 -51.409 1.00 89.88 795 GLY A O 1
ATOM 6030 N N . LEU A 1 796 ? 39.678 5.978 -49.834 1.00 92.19 796 LEU A N 1
ATOM 6031 C CA . LEU A 1 796 ? 38.346 6.543 -50.072 1.00 92.19 796 LEU A CA 1
ATOM 6032 C C . LEU A 1 796 ? 37.953 7.585 -49.013 1.00 92.19 796 LEU A C 1
ATOM 6034 O O . LEU A 1 796 ? 36.969 7.427 -48.289 1.00 92.19 796 LEU A O 1
ATOM 6038 N N . GLU A 1 797 ? 38.685 8.697 -48.964 1.00 89.06 797 GLU A N 1
ATOM 6039 C CA . GLU A 1 797 ? 38.430 9.800 -48.017 1.00 89.06 797 GLU A CA 1
ATOM 6040 C C . GLU A 1 797 ? 37.028 10.417 -48.145 1.00 89.06 797 GLU A C 1
ATOM 6042 O O . GLU A 1 797 ? 36.393 10.796 -47.161 1.00 89.06 797 GLU A O 1
ATOM 6047 N N . TRP A 1 798 ? 36.495 10.497 -49.367 1.00 92.00 798 TRP A N 1
ATOM 6048 C CA . TRP A 1 798 ? 35.142 11.011 -49.597 1.00 92.00 798 TRP A CA 1
ATOM 6049 C C . TRP A 1 798 ? 34.069 10.089 -48.996 1.00 92.00 798 TRP A C 1
ATOM 6051 O O . TRP A 1 798 ? 33.081 10.576 -48.447 1.00 92.00 798 TRP A O 1
ATOM 6061 N N . ALA A 1 799 ? 34.278 8.769 -49.059 1.00 91.25 799 ALA A N 1
ATOM 6062 C CA . ALA A 1 799 ? 33.367 7.779 -48.495 1.00 91.25 799 ALA A CA 1
ATOM 6063 C C . ALA A 1 799 ? 33.418 7.814 -46.963 1.00 91.25 799 ALA A C 1
ATOM 6065 O O . ALA A 1 799 ? 32.368 7.812 -46.325 1.00 91.25 799 ALA A O 1
ATOM 6066 N N . SER A 1 800 ? 34.621 7.949 -46.389 1.00 90.06 800 SER A N 1
ATOM 6067 C CA . SER A 1 800 ? 34.831 8.173 -44.952 1.00 90.06 800 SER A CA 1
ATOM 6068 C C . SER A 1 800 ? 34.004 9.362 -44.438 1.00 90.06 800 SER A C 1
ATOM 6070 O O . SER A 1 800 ? 33.202 9.209 -43.517 1.00 90.06 800 SER A O 1
ATOM 6072 N N . LYS A 1 801 ? 34.073 10.523 -45.109 1.00 90.12 801 LYS A N 1
ATOM 6073 C CA . LYS A 1 801 ? 33.285 11.714 -44.732 1.00 90.12 801 LYS A CA 1
ATOM 6074 C C . LYS A 1 801 ? 31.773 11.486 -44.795 1.00 90.12 801 LYS A C 1
ATOM 6076 O O . LYS A 1 801 ? 31.063 11.920 -43.890 1.00 90.12 801 LYS A O 1
ATOM 6081 N N . ILE A 1 802 ? 31.271 10.801 -45.827 1.00 92.00 802 ILE A N 1
ATOM 6082 C CA . ILE A 1 802 ? 29.839 10.462 -45.939 1.00 92.00 802 ILE A CA 1
ATOM 6083 C C . ILE A 1 802 ? 29.403 9.578 -44.769 1.00 92.00 802 ILE A C 1
ATOM 6085 O O . ILE A 1 802 ? 28.358 9.830 -44.165 1.00 92.00 802 ILE A O 1
ATOM 6089 N N . ILE A 1 803 ? 30.211 8.572 -44.429 1.00 91.88 803 ILE A N 1
ATOM 6090 C CA . ILE A 1 803 ? 29.946 7.665 -43.310 1.00 91.88 803 ILE A CA 1
ATOM 6091 C C . ILE A 1 803 ? 29.923 8.445 -41.996 1.00 91.88 803 ILE A C 1
ATOM 6093 O O . ILE A 1 803 ? 28.977 8.289 -41.228 1.00 91.88 803 ILE A O 1
ATOM 6097 N N . SER A 1 804 ? 30.891 9.334 -41.766 1.00 91.12 804 SER A N 1
ATOM 6098 C CA . SER A 1 804 ? 30.953 10.147 -40.549 1.00 91.12 804 SER A CA 1
ATOM 6099 C C . SER A 1 804 ? 29.771 11.112 -40.417 1.00 91.12 804 SER A C 1
ATOM 6101 O O . SER A 1 804 ? 29.172 11.189 -39.347 1.00 91.12 804 SER A O 1
ATOM 6103 N N . VAL A 1 805 ? 29.352 11.789 -41.495 1.00 91.50 805 VAL A N 1
ATOM 6104 C CA . VAL A 1 805 ? 28.137 12.634 -41.488 1.00 91.50 805 VAL A CA 1
ATOM 6105 C C . VAL A 1 805 ? 26.892 11.798 -41.180 1.00 91.50 805 VAL A C 1
ATOM 6107 O O . VAL A 1 805 ? 26.063 12.188 -40.355 1.00 91.50 805 VAL A O 1
ATOM 6110 N N . GLY A 1 806 ? 26.775 10.630 -41.814 1.00 90.44 806 GLY A N 1
ATOM 6111 C CA . GLY A 1 806 ? 25.690 9.684 -41.578 1.00 90.44 806 GLY A CA 1
ATOM 6112 C C . GLY A 1 806 ? 25.639 9.171 -40.139 1.00 90.44 806 GLY A C 1
ATOM 6113 O O . GLY A 1 806 ? 24.558 9.096 -39.553 1.00 90.44 806 GLY A O 1
ATOM 6114 N N . ALA A 1 807 ? 26.800 8.871 -39.555 1.00 90.56 807 ALA A N 1
ATOM 6115 C CA . ALA A 1 807 ? 26.939 8.434 -38.173 1.00 90.56 807 ALA A CA 1
ATOM 6116 C C . ALA A 1 807 ? 26.561 9.552 -37.191 1.00 90.56 807 ALA A C 1
ATOM 6118 O O . ALA A 1 807 ? 25.734 9.319 -36.316 1.00 90.56 807 ALA A O 1
ATOM 6119 N N . VAL A 1 808 ? 27.063 10.782 -37.368 1.00 91.81 808 VAL A N 1
ATOM 6120 C CA . VAL A 1 808 ? 26.686 11.941 -36.533 1.00 91.81 808 VAL A CA 1
ATOM 6121 C C . VAL A 1 808 ? 25.169 12.155 -36.561 1.00 91.81 808 VAL A C 1
ATOM 6123 O O . VAL A 1 808 ? 24.539 12.222 -35.506 1.00 91.81 808 VAL A O 1
ATOM 6126 N N . ALA A 1 809 ? 24.555 12.184 -37.748 1.00 88.69 809 ALA A N 1
ATOM 6127 C CA . ALA A 1 809 ? 23.107 12.348 -37.890 1.00 88.69 809 ALA A CA 1
ATOM 6128 C C . ALA A 1 809 ? 22.313 11.181 -37.265 1.00 88.69 809 ALA A C 1
ATOM 6130 O O . ALA A 1 809 ? 21.313 11.392 -36.573 1.00 88.69 809 ALA A O 1
ATOM 6131 N N . GLY A 1 810 ? 22.769 9.944 -37.482 1.00 88.12 810 GLY A N 1
ATOM 6132 C CA . GLY A 1 810 ? 22.143 8.736 -36.955 1.00 88.12 810 GLY A CA 1
ATOM 6133 C C . GLY A 1 810 ? 22.207 8.653 -35.431 1.00 88.12 810 GLY A C 1
ATOM 6134 O O . GLY A 1 810 ? 21.180 8.437 -34.787 1.00 88.12 810 GLY A O 1
ATOM 6135 N N . LEU A 1 811 ? 23.380 8.886 -34.844 1.00 91.56 811 LEU A N 1
ATOM 6136 C CA . LEU A 1 811 ? 23.607 8.810 -33.400 1.00 91.56 811 LEU A CA 1
ATOM 6137 C C . LEU A 1 811 ? 22.833 9.895 -32.640 1.00 91.56 811 LEU A C 1
ATOM 6139 O O . LEU A 1 811 ? 22.273 9.595 -31.587 1.00 91.56 811 LEU A O 1
ATOM 6143 N N . THR A 1 812 ? 22.678 11.107 -33.198 1.00 90.50 812 THR A N 1
ATOM 6144 C CA . THR A 1 812 ? 21.828 12.159 -32.603 1.00 90.50 812 THR A CA 1
ATOM 6145 C C . THR A 1 812 ? 20.406 11.665 -32.332 1.00 90.50 812 THR A C 1
ATOM 6147 O O . THR A 1 812 ? 19.846 11.936 -31.270 1.00 90.50 812 THR A O 1
ATOM 6150 N N . THR A 1 813 ? 19.817 10.908 -33.265 1.00 86.25 813 THR A N 1
ATOM 6151 C CA . THR A 1 813 ? 18.459 10.376 -33.061 1.00 86.25 813 THR A CA 1
ATOM 6152 C C . THR A 1 813 ? 18.380 9.349 -31.950 1.00 86.25 813 THR A C 1
ATOM 6154 O O . THR A 1 813 ? 17.398 9.336 -31.215 1.00 86.25 813 THR A O 1
ATOM 6157 N N . VAL A 1 814 ? 19.404 8.508 -31.807 1.00 89.31 814 VAL A N 1
ATOM 6158 C CA . VAL A 1 814 ? 19.416 7.458 -30.789 1.00 89.31 814 VAL A CA 1
ATOM 6159 C C . VAL A 1 814 ? 19.546 8.084 -29.397 1.00 89.31 814 VAL A C 1
ATOM 6161 O O . VAL A 1 814 ? 18.769 7.728 -28.516 1.00 89.31 814 VAL A O 1
ATOM 6164 N N . VAL A 1 815 ? 20.410 9.097 -29.215 1.00 91.50 815 VAL A N 1
ATOM 6165 C CA . VAL A 1 815 ? 20.490 9.849 -27.943 1.00 91.50 815 VAL A CA 1
ATOM 6166 C C . VAL A 1 815 ? 19.127 10.441 -27.580 1.00 91.50 815 VAL A C 1
ATOM 6168 O O . VAL A 1 815 ? 18.653 10.261 -26.460 1.00 91.50 815 VAL A O 1
ATOM 6171 N N . LEU A 1 816 ? 18.461 11.099 -28.536 1.00 87.31 816 LEU A N 1
ATOM 6172 C CA . LEU A 1 816 ? 17.149 11.702 -28.302 1.00 87.31 816 LEU A CA 1
ATOM 6173 C C . LEU A 1 816 ? 16.109 10.656 -27.880 1.00 87.31 816 LEU A C 1
ATOM 6175 O O . LEU A 1 816 ? 15.387 10.873 -26.909 1.00 87.31 816 LEU A O 1
ATOM 6179 N N . VAL A 1 817 ? 16.026 9.525 -28.587 1.00 84.38 817 VAL A N 1
ATOM 6180 C CA . VAL A 1 817 ? 15.038 8.479 -28.283 1.00 84.38 817 VAL A CA 1
ATOM 6181 C C . VAL A 1 817 ? 15.280 7.863 -26.905 1.00 84.38 817 VAL A C 1
ATOM 6183 O O . VAL A 1 817 ? 14.318 7.702 -26.157 1.00 84.38 817 VAL A O 1
ATOM 6186 N N . LEU A 1 818 ? 16.532 7.583 -26.531 1.00 89.06 818 LEU A N 1
ATOM 6187 C CA . LEU A 1 818 ? 16.861 7.019 -25.217 1.00 89.06 818 LEU A CA 1
ATOM 6188 C C . LEU A 1 818 ? 16.508 7.986 -24.078 1.00 89.06 818 LEU A C 1
ATOM 6190 O O . LEU A 1 818 ? 15.863 7.590 -23.107 1.00 89.06 818 LEU A O 1
ATOM 6194 N N . MET A 1 819 ? 16.825 9.277 -24.229 1.00 89.50 819 MET A N 1
ATOM 6195 C CA . MET A 1 819 ? 16.473 10.302 -23.238 1.00 89.50 819 MET A CA 1
ATOM 6196 C C . MET A 1 819 ? 14.956 10.493 -23.099 1.00 89.50 819 MET A C 1
ATOM 6198 O O . MET A 1 819 ? 14.443 10.657 -21.989 1.00 89.50 819 MET A O 1
ATOM 6202 N N . LEU A 1 820 ? 14.217 10.452 -24.214 1.00 82.31 820 LEU A N 1
ATOM 6203 C CA . LEU A 1 820 ? 12.754 10.511 -24.195 1.00 82.31 820 LEU A CA 1
ATOM 6204 C C . LEU A 1 820 ? 12.147 9.253 -23.562 1.00 82.31 820 LEU A C 1
ATOM 6206 O O . LEU A 1 820 ? 11.210 9.369 -22.771 1.00 82.31 820 LEU A O 1
ATOM 6210 N N . GLY A 1 821 ? 12.689 8.073 -23.870 1.00 82.62 821 GLY A N 1
ATOM 6211 C CA . GLY A 1 821 ? 12.305 6.810 -23.242 1.00 82.62 821 GLY A CA 1
ATOM 6212 C C . GLY A 1 821 ? 12.469 6.870 -21.725 1.00 82.62 821 GLY A C 1
ATOM 6213 O O . GLY A 1 821 ? 11.527 6.584 -20.989 1.00 82.62 821 GLY A O 1
ATOM 6214 N N . GLN A 1 822 ? 13.620 7.355 -21.253 1.00 89.38 822 GLN A N 1
ATOM 6215 C CA . GLN A 1 822 ? 13.911 7.484 -19.827 1.00 89.38 822 GLN A CA 1
ATOM 6216 C C . GLN A 1 822 ? 12.915 8.414 -19.121 1.00 89.38 822 GLN A C 1
ATOM 6218 O O . GLN A 1 822 ? 12.379 8.083 -18.061 1.00 89.38 822 GLN A O 1
ATOM 6223 N N . ALA A 1 823 ? 12.625 9.569 -19.730 1.00 85.56 823 ALA A N 1
ATOM 6224 C CA . ALA A 1 823 ? 11.666 10.519 -19.181 1.00 85.56 823 ALA A CA 1
ATOM 6225 C C . ALA A 1 823 ? 10.244 9.935 -19.108 1.00 85.56 823 ALA A C 1
ATOM 6227 O O . ALA A 1 823 ? 9.527 10.203 -18.144 1.00 85.56 823 ALA A O 1
ATOM 6228 N N . ARG A 1 824 ? 9.844 9.110 -20.087 1.00 79.62 824 ARG A N 1
ATOM 6229 C CA . ARG A 1 824 ? 8.541 8.422 -20.103 1.00 79.62 824 ARG A CA 1
ATOM 6230 C C . ARG A 1 824 ? 8.421 7.379 -18.993 1.00 79.62 824 ARG A C 1
ATOM 6232 O O . ARG A 1 824 ? 7.398 7.358 -18.313 1.00 79.62 824 ARG A O 1
ATOM 6239 N N . VAL A 1 825 ? 9.454 6.562 -18.772 1.00 81.81 825 VAL A N 1
ATOM 6240 C CA . VAL A 1 825 ? 9.455 5.555 -17.692 1.00 81.81 825 VAL A CA 1
ATOM 6241 C C . VAL A 1 825 ? 9.338 6.236 -16.327 1.00 81.81 825 VAL A C 1
ATOM 6243 O O . VAL A 1 825 ? 8.451 5.900 -15.545 1.00 81.81 825 VAL A O 1
ATOM 6246 N N . LEU A 1 826 ? 10.147 7.268 -16.064 1.00 85.62 826 LEU A N 1
ATOM 6247 C CA . LEU A 1 826 ? 10.070 8.028 -14.809 1.00 85.62 826 LEU A CA 1
ATOM 6248 C C . LEU A 1 826 ? 8.733 8.751 -14.633 1.00 85.62 826 LEU A C 1
ATOM 6250 O O . LEU A 1 826 ? 8.237 8.862 -13.509 1.00 85.62 826 LEU A O 1
ATOM 6254 N N . PHE A 1 827 ? 8.134 9.235 -15.721 1.00 77.69 827 PHE A N 1
ATOM 6255 C CA . PHE A 1 827 ? 6.810 9.846 -15.682 1.00 77.69 827 PHE A CA 1
ATOM 6256 C C . PHE A 1 827 ? 5.738 8.824 -15.283 1.00 77.69 827 PHE A C 1
ATOM 6258 O O . PHE A 1 827 ? 4.940 9.110 -14.390 1.00 77.69 827 PHE A O 1
ATOM 6265 N N . ALA A 1 828 ? 5.768 7.618 -15.862 1.00 71.81 828 ALA A N 1
ATOM 6266 C CA . ALA A 1 828 ? 4.872 6.521 -15.496 1.00 71.81 828 ALA A CA 1
ATOM 6267 C C . ALA A 1 828 ? 5.049 6.106 -14.025 1.00 71.81 828 ALA A C 1
ATOM 6269 O O . ALA A 1 828 ? 4.080 6.110 -13.272 1.00 71.81 828 ALA A O 1
ATOM 6270 N N . MET A 1 829 ? 6.285 5.888 -13.564 1.00 77.25 829 MET A N 1
ATOM 6271 C CA . MET A 1 829 ? 6.570 5.568 -12.155 1.00 77.25 829 MET A CA 1
ATOM 6272 C C . MET A 1 829 ? 6.107 6.673 -11.186 1.00 77.25 829 MET A C 1
ATOM 6274 O O . MET A 1 829 ? 5.616 6.386 -10.092 1.00 77.25 829 MET A O 1
ATOM 6278 N N . SER A 1 830 ? 6.237 7.947 -11.575 1.00 74.38 830 SER A N 1
ATOM 6279 C CA . SER A 1 830 ? 5.764 9.087 -10.771 1.00 74.38 830 SER A CA 1
ATOM 6280 C C . SER A 1 830 ? 4.238 9.171 -10.716 1.00 74.38 830 SER A C 1
ATOM 6282 O O . SER A 1 830 ? 3.683 9.517 -9.672 1.00 74.38 830 SER A O 1
ATOM 6284 N N . ARG A 1 831 ? 3.553 8.827 -11.812 1.00 65.38 831 ARG A N 1
ATOM 6285 C CA . ARG A 1 831 ? 2.088 8.724 -11.870 1.00 65.38 831 ARG A CA 1
ATOM 6286 C C . ARG A 1 831 ? 1.576 7.578 -10.996 1.00 65.38 831 ARG A C 1
ATOM 6288 O O . ARG A 1 831 ? 0.604 7.757 -10.269 1.00 65.38 831 ARG A O 1
ATOM 6295 N N . ASP A 1 832 ? 2.274 6.447 -11.002 1.00 63.06 832 ASP A N 1
ATOM 6296 C CA . ASP A 1 832 ? 1.894 5.240 -10.255 1.00 63.06 832 ASP A CA 1
ATOM 6297 C C . ASP A 1 832 ? 2.221 5.349 -8.741 1.00 63.06 832 ASP A C 1
ATOM 6299 O O . ASP A 1 832 ? 1.912 4.466 -7.932 1.00 63.06 832 ASP A O 1
ATOM 6303 N N . GLY A 1 833 ? 2.813 6.477 -8.324 1.00 63.12 833 GLY A N 1
ATOM 6304 C CA . GLY A 1 833 ? 3.109 6.809 -6.930 1.00 63.12 833 GLY A CA 1
ATOM 6305 C C . GLY A 1 833 ? 4.343 6.107 -6.361 1.00 63.12 833 GLY A C 1
ATOM 6306 O O . GLY A 1 833 ? 4.511 6.089 -5.143 1.00 63.12 833 GLY A O 1
ATOM 6307 N N . LEU A 1 834 ? 5.190 5.535 -7.224 1.00 70.69 834 LEU A N 1
ATOM 6308 C CA . LEU A 1 834 ? 6.487 4.949 -6.863 1.00 70.69 834 LEU A CA 1
ATOM 6309 C C . LEU A 1 834 ? 7.589 6.011 -6.714 1.00 70.69 834 LEU A C 1
ATOM 6311 O O . LEU A 1 834 ? 8.620 5.760 -6.091 1.00 70.69 834 LEU A O 1
ATOM 6315 N N . LEU A 1 835 ? 7.362 7.200 -7.275 1.00 73.25 835 LEU A N 1
ATOM 6316 C CA . LEU A 1 835 ? 8.196 8.392 -7.138 1.00 73.25 835 LEU A CA 1
ATOM 6317 C C . LEU A 1 835 ? 7.336 9.585 -6.689 1.00 73.25 835 LEU A C 1
ATOM 6319 O O . LEU A 1 835 ? 6.111 9.549 -6.838 1.00 73.25 835 LEU A O 1
ATOM 6323 N N . PRO A 1 836 ? 7.940 10.663 -6.151 1.00 75.94 836 PRO A N 1
ATOM 6324 C CA . PRO A 1 836 ? 7.195 11.854 -5.762 1.00 75.94 836 PRO A CA 1
ATOM 6325 C C . PRO A 1 836 ? 6.352 12.409 -6.921 1.00 75.94 836 PRO A C 1
ATOM 6327 O O . PRO A 1 836 ? 6.889 12.818 -7.951 1.00 75.94 836 PRO A O 1
ATOM 6330 N N . GLN A 1 837 ? 5.033 12.503 -6.730 1.00 69.50 837 GLN A N 1
ATOM 6331 C CA . GLN A 1 837 ? 4.082 12.942 -7.767 1.00 69.50 837 GLN A CA 1
ATOM 6332 C C . GLN A 1 837 ? 4.400 14.332 -8.347 1.00 69.50 837 GLN A C 1
ATOM 6334 O O . GLN A 1 837 ? 4.074 14.626 -9.494 1.00 69.50 837 GLN A O 1
ATOM 6339 N N . GLY A 1 838 ? 5.108 15.187 -7.598 1.00 68.19 838 GLY A N 1
ATOM 6340 C CA . GLY A 1 838 ? 5.565 16.497 -8.072 1.00 68.19 838 GLY A CA 1
ATOM 6341 C C . GLY A 1 838 ? 6.545 16.460 -9.258 1.00 68.19 838 GLY A C 1
ATOM 6342 O O . GLY A 1 838 ? 6.749 17.505 -9.893 1.00 68.19 838 GLY A O 1
ATOM 6343 N N . LEU A 1 839 ? 7.136 15.293 -9.558 1.00 72.56 839 LEU A N 1
ATOM 6344 C CA . LEU A 1 839 ? 7.956 15.037 -10.748 1.00 72.56 839 LEU A CA 1
ATOM 6345 C C . LEU A 1 839 ? 7.107 14.790 -12.004 1.00 72.56 839 LEU A C 1
ATOM 6347 O O . LEU A 1 839 ? 7.531 15.168 -13.091 1.00 72.56 839 LEU A O 1
ATOM 6351 N N . ALA A 1 840 ? 5.881 14.275 -11.864 1.00 64.75 840 ALA A N 1
ATOM 6352 C CA . ALA A 1 840 ? 4.948 14.059 -12.976 1.00 64.75 840 ALA A CA 1
ATOM 6353 C C . ALA A 1 840 ? 4.286 15.356 -13.488 1.00 64.75 840 ALA A C 1
ATOM 6355 O O . ALA A 1 840 ? 3.407 15.320 -14.345 1.00 64.75 840 ALA A O 1
ATOM 6356 N N . LYS A 1 841 ? 4.673 16.534 -12.979 1.00 74.06 841 LYS A N 1
ATOM 6357 C CA . LYS A 1 841 ? 4.097 17.806 -13.427 1.00 74.06 841 LYS A CA 1
ATOM 6358 C C . LYS A 1 841 ? 4.606 18.168 -14.826 1.00 74.06 841 LYS A C 1
ATOM 6360 O O . LYS A 1 841 ? 5.802 18.396 -15.016 1.00 74.06 841 LYS A O 1
ATOM 6365 N N . VAL A 1 842 ? 3.686 18.289 -15.779 1.00 77.62 842 VAL A N 1
ATOM 6366 C CA . VAL A 1 842 ? 3.984 18.721 -17.152 1.00 77.62 842 VAL A CA 1
ATOM 6367 C C . VAL A 1 842 ? 4.113 20.243 -17.271 1.00 77.62 842 VAL A C 1
ATOM 6369 O O . VAL A 1 842 ? 3.563 21.004 -16.471 1.00 77.62 842 VAL A O 1
ATOM 6372 N N . HIS A 1 843 ? 4.864 20.703 -18.272 1.00 77.62 843 HIS A N 1
ATOM 6373 C CA . HIS A 1 843 ? 5.064 22.122 -18.540 1.00 77.62 843 HIS A CA 1
ATOM 6374 C C . HIS A 1 843 ? 3.770 22.763 -19.085 1.00 77.62 843 HIS A C 1
ATOM 6376 O O . HIS A 1 843 ? 3.264 22.282 -20.102 1.00 77.62 843 HIS A O 1
ATOM 6382 N N . PRO A 1 844 ? 3.281 23.889 -18.523 1.00 72.12 844 PRO A N 1
ATOM 6383 C CA . PRO A 1 844 ? 1.984 24.480 -18.894 1.00 72.12 844 PRO A CA 1
ATOM 6384 C C . PRO A 1 844 ? 1.828 24.827 -20.382 1.00 72.12 844 PRO A C 1
ATOM 6386 O O . PRO A 1 844 ? 0.730 24.779 -20.919 1.00 72.12 844 PRO A O 1
ATOM 6389 N N . ARG A 1 845 ? 2.931 25.184 -21.054 1.00 74.44 845 ARG A N 1
ATOM 6390 C CA . ARG A 1 845 ? 2.944 25.587 -22.475 1.00 74.44 845 ARG A CA 1
ATOM 6391 C C . ARG A 1 845 ? 3.287 24.458 -23.455 1.00 74.44 845 ARG A C 1
ATOM 6393 O O . ARG A 1 845 ? 2.906 24.540 -24.617 1.00 74.44 845 ARG A O 1
ATOM 6400 N N . PHE A 1 846 ? 4.047 23.453 -23.013 1.00 70.44 846 PHE A N 1
ATOM 6401 C CA . PHE A 1 846 ? 4.670 22.461 -23.906 1.00 70.44 846 PHE A CA 1
ATOM 6402 C C . PHE A 1 846 ? 4.158 21.034 -23.679 1.00 70.44 846 PHE A C 1
ATOM 6404 O O . PHE A 1 846 ? 4.389 20.179 -24.525 1.00 70.44 846 PHE A O 1
ATOM 6411 N N . GLY A 1 847 ? 3.464 20.763 -22.566 1.00 69.19 847 GLY A N 1
ATOM 6412 C CA . GLY A 1 847 ? 2.924 19.435 -22.254 1.00 69.19 847 GLY A CA 1
ATOM 6413 C C . GLY A 1 847 ? 3.987 18.374 -21.943 1.00 69.19 847 GLY A C 1
ATOM 6414 O O . GLY A 1 847 ? 3.673 17.192 -21.904 1.00 69.19 847 GLY A O 1
ATOM 6415 N N . THR A 1 848 ? 5.242 18.773 -21.724 1.00 76.94 848 THR A N 1
ATOM 6416 C CA . THR A 1 848 ? 6.385 17.875 -21.493 1.00 76.94 848 THR A CA 1
ATOM 6417 C C . THR A 1 848 ? 6.721 17.742 -20.004 1.00 76.94 848 THR A C 1
ATOM 6419 O O . THR A 1 848 ? 6.555 18.711 -19.253 1.00 76.94 848 THR A O 1
ATOM 6422 N N . PRO A 1 849 ? 7.235 16.587 -19.536 1.00 80.50 849 PRO A N 1
ATOM 6423 C CA . PRO A 1 849 ? 7.660 16.384 -18.148 1.00 80.50 849 PRO A CA 1
ATOM 6424 C C . PRO A 1 849 ? 9.013 17.064 -17.858 1.00 80.50 849 PRO A C 1
ATOM 6426 O O . PRO A 1 849 ? 10.014 16.420 -17.552 1.00 80.50 849 PRO A O 1
ATOM 6429 N N . TYR A 1 850 ? 9.047 18.396 -17.958 1.00 84.38 850 TYR A N 1
ATOM 6430 C CA . TYR A 1 850 ? 10.278 19.193 -18.010 1.00 84.38 850 TYR A CA 1
ATOM 6431 C C . TYR A 1 850 ? 11.232 18.978 -16.827 1.00 84.38 850 TYR A C 1
ATOM 6433 O O . TYR A 1 850 ? 12.444 18.975 -17.019 1.00 84.38 850 TYR A O 1
ATOM 6441 N N . LYS A 1 851 ? 10.715 18.767 -15.607 1.00 87.81 851 LYS A N 1
ATOM 6442 C CA . LYS A 1 851 ? 11.556 18.504 -14.428 1.00 87.81 851 LYS A CA 1
ATOM 6443 C C . LYS A 1 851 ? 12.320 17.194 -14.566 1.00 87.81 851 LYS A C 1
ATOM 6445 O O . LYS A 1 851 ? 13.518 17.169 -14.316 1.00 87.81 851 LYS A O 1
ATOM 6450 N N . ILE A 1 852 ? 11.624 16.135 -14.981 1.00 89.19 852 ILE A N 1
ATOM 6451 C CA . ILE A 1 852 ? 12.222 14.819 -15.206 1.00 89.19 852 ILE A CA 1
ATOM 6452 C C . ILE A 1 852 ? 13.279 14.942 -16.299 1.00 89.19 852 ILE A C 1
ATOM 6454 O O . ILE A 1 852 ? 14.417 14.565 -16.061 1.00 89.19 852 ILE A O 1
ATOM 6458 N N . THR A 1 853 ? 12.935 15.554 -17.437 1.00 90.25 853 THR A N 1
ATOM 6459 C CA . THR A 1 853 ? 13.856 15.722 -18.571 1.00 90.25 853 THR A CA 1
ATOM 6460 C C . THR A 1 853 ? 15.123 16.493 -18.198 1.00 90.25 853 THR A C 1
ATOM 6462 O O . THR A 1 853 ? 16.207 16.109 -18.621 1.00 90.25 853 THR A O 1
ATOM 6465 N N . ILE A 1 854 ? 15.021 17.556 -17.393 1.00 93.12 854 ILE A N 1
ATOM 6466 C CA . ILE A 1 854 ? 16.192 18.327 -16.942 1.00 93.12 854 ILE A CA 1
ATOM 6467 C C . ILE A 1 854 ? 17.057 17.503 -15.983 1.00 93.12 854 ILE A C 1
ATOM 6469 O O . ILE A 1 854 ? 18.276 17.483 -16.135 1.00 93.12 854 ILE A O 1
ATOM 6473 N N . ILE A 1 855 ? 16.443 16.817 -15.012 1.00 93.44 855 ILE A N 1
ATOM 6474 C CA . ILE A 1 855 ? 17.167 15.996 -14.029 1.00 93.44 855 ILE A CA 1
ATOM 6475 C C . ILE A 1 855 ? 17.899 14.850 -14.729 1.00 93.44 855 ILE A C 1
ATOM 6477 O O . ILE A 1 855 ? 19.092 14.647 -14.501 1.00 93.44 855 ILE A O 1
ATOM 6481 N N . THR A 1 856 ? 17.211 14.123 -15.610 1.00 93.69 856 THR A N 1
ATOM 6482 C CA . THR A 1 856 ? 17.818 13.016 -16.350 1.00 93.69 856 THR A CA 1
ATOM 6483 C C . THR A 1 856 ? 18.851 13.505 -17.352 1.00 93.69 856 THR A C 1
ATOM 6485 O O . THR A 1 856 ? 19.925 12.923 -17.434 1.00 93.69 856 THR A O 1
ATOM 6488 N N . GLY A 1 857 ? 18.585 14.601 -18.065 1.00 95.62 857 GLY A N 1
ATOM 6489 C CA . GLY A 1 857 ? 19.538 15.206 -18.993 1.00 95.62 857 GLY A CA 1
ATOM 6490 C C . GLY A 1 857 ? 20.831 15.642 -18.308 1.00 95.62 857 GLY A C 1
ATOM 6491 O O . GLY A 1 857 ? 21.916 15.361 -18.813 1.00 95.62 857 GLY A O 1
ATOM 6492 N N . ALA A 1 858 ? 20.736 16.244 -17.119 1.00 96.56 858 ALA A N 1
ATOM 6493 C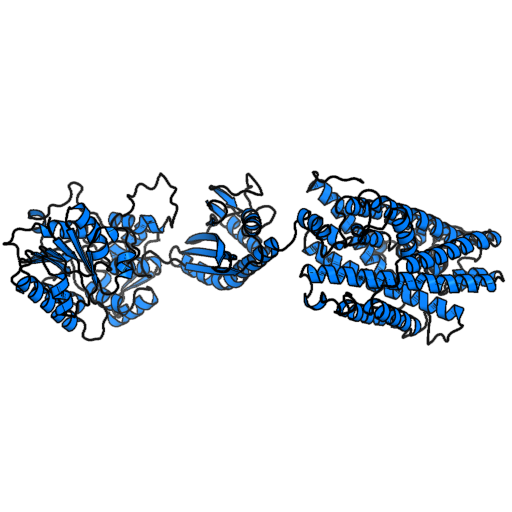 CA . ALA A 1 858 ? 21.904 16.583 -16.309 1.00 96.56 858 ALA A CA 1
ATOM 6494 C C . ALA A 1 858 ? 22.689 15.331 -15.887 1.00 96.56 858 ALA A C 1
ATOM 6496 O O . ALA A 1 858 ? 23.913 15.303 -16.003 1.00 96.56 858 ALA A O 1
ATOM 6497 N N . PHE A 1 859 ? 21.993 14.277 -15.453 1.00 96.12 859 PHE A N 1
ATOM 6498 C CA . PHE A 1 859 ? 22.621 13.010 -15.083 1.00 96.12 859 PHE A CA 1
ATOM 6499 C C . PHE A 1 859 ? 23.344 12.349 -16.269 1.00 96.12 859 PHE A C 1
ATOM 6501 O O . PHE A 1 859 ? 24.515 11.988 -16.154 1.00 96.12 859 PHE A O 1
ATOM 6508 N N . VAL A 1 860 ? 22.693 12.268 -17.434 1.00 97.19 860 VAL A N 1
ATOM 6509 C CA . VAL A 1 860 ? 23.289 11.733 -18.669 1.00 97.19 860 VAL A CA 1
ATOM 6510 C C . VAL A 1 860 ? 24.484 12.577 -19.115 1.00 97.19 860 VAL A C 1
ATOM 6512 O O . VAL A 1 860 ? 25.493 12.011 -19.524 1.00 97.19 860 VAL A O 1
ATOM 6515 N N . ALA A 1 861 ? 24.426 13.907 -18.997 1.00 96.94 861 ALA A N 1
ATOM 6516 C CA . ALA A 1 861 ? 25.535 14.786 -19.370 1.00 96.94 861 ALA A CA 1
ATOM 6517 C C . ALA A 1 861 ? 26.775 14.547 -18.494 1.00 96.94 861 ALA A C 1
ATOM 6519 O O . ALA A 1 861 ? 27.892 14.511 -19.008 1.00 96.94 861 ALA A O 1
ATOM 6520 N N . VAL A 1 862 ? 26.588 14.328 -17.187 1.00 96.06 862 VAL A N 1
ATOM 6521 C CA . VAL A 1 862 ? 27.685 13.966 -16.276 1.00 96.06 862 VAL A CA 1
ATOM 6522 C C . VAL A 1 862 ? 28.280 12.611 -16.661 1.00 96.06 862 VAL A C 1
ATOM 6524 O O . VAL A 1 862 ? 29.495 12.493 -16.801 1.00 96.06 862 VAL A O 1
ATOM 6527 N N . LEU A 1 863 ? 27.449 11.594 -16.896 1.00 94.44 863 LEU A N 1
ATOM 6528 C CA . LEU A 1 863 ? 27.942 10.275 -17.302 1.00 94.44 863 LEU A CA 1
ATOM 6529 C C . LEU A 1 863 ? 28.704 10.332 -18.633 1.00 94.44 863 LEU A C 1
ATOM 6531 O O . LEU A 1 863 ? 29.827 9.838 -18.719 1.00 94.44 863 LEU A O 1
ATOM 6535 N N . ALA A 1 864 ? 28.131 10.987 -19.644 1.00 94.50 864 ALA A N 1
ATOM 6536 C CA . ALA A 1 864 ? 28.727 11.126 -20.969 1.00 94.50 864 ALA A CA 1
ATOM 6537 C C . ALA A 1 864 ? 30.029 11.944 -20.947 1.00 94.50 864 ALA A C 1
ATOM 6539 O O . ALA A 1 864 ? 30.948 11.659 -21.708 1.00 94.50 864 ALA A O 1
ATOM 6540 N N . GLY A 1 865 ? 30.121 12.943 -20.066 1.00 94.06 865 GLY A N 1
ATOM 6541 C CA . GLY A 1 865 ? 31.298 13.796 -19.942 1.00 94.06 865 GLY A CA 1
ATOM 6542 C C . GLY A 1 865 ? 32.485 13.118 -19.262 1.00 94.06 865 GLY A C 1
ATOM 6543 O O . GLY A 1 865 ? 33.623 13.348 -19.663 1.00 94.06 865 GLY A O 1
ATOM 6544 N N . PHE A 1 866 ? 32.246 12.300 -18.233 1.00 93.25 866 PHE A N 1
ATOM 6545 C CA . PHE A 1 866 ? 33.311 11.850 -17.327 1.00 93.25 866 PHE A CA 1
ATOM 6546 C C . PHE A 1 866 ? 33.619 10.349 -17.386 1.00 93.25 866 PHE A C 1
ATOM 6548 O O . PHE A 1 866 ? 34.722 9.955 -17.004 1.00 93.25 866 PHE A O 1
ATOM 6555 N N . VAL A 1 867 ? 32.703 9.506 -17.872 1.00 89.94 867 VAL A N 1
ATOM 6556 C CA . VAL A 1 867 ? 32.884 8.044 -17.869 1.00 89.94 867 VAL A CA 1
ATOM 6557 C C . VAL A 1 867 ? 33.308 7.550 -19.260 1.00 89.94 867 VAL A C 1
ATOM 6559 O O . VAL A 1 867 ? 32.680 7.937 -20.248 1.00 89.94 867 VAL A O 1
ATOM 6562 N N . PRO A 1 868 ? 34.367 6.725 -19.392 1.00 84.25 868 PRO A N 1
ATOM 6563 C CA . PRO A 1 868 ? 34.804 6.180 -20.683 1.00 84.25 868 PRO A CA 1
ATOM 6564 C C . PRO A 1 868 ? 33.725 5.347 -21.388 1.00 84.25 868 PRO A C 1
ATOM 6566 O O . PRO A 1 868 ? 32.934 4.665 -20.734 1.00 84.25 868 PRO A O 1
ATOM 6569 N N . LEU A 1 869 ? 33.734 5.350 -22.728 1.00 81.88 869 LEU A N 1
ATOM 6570 C CA . LEU A 1 869 ? 32.756 4.620 -23.547 1.00 81.88 869 LEU A CA 1
ATOM 6571 C C . LEU A 1 869 ? 32.745 3.116 -23.239 1.00 81.88 869 LEU A C 1
ATOM 6573 O O . LEU A 1 869 ? 31.671 2.521 -23.134 1.00 81.88 869 LEU A O 1
ATOM 6577 N N . SER A 1 870 ? 33.923 2.513 -23.048 1.00 74.88 870 SER A N 1
ATOM 6578 C CA . SER A 1 870 ? 34.058 1.084 -22.744 1.00 74.88 870 SER A CA 1
ATOM 6579 C C . SER A 1 870 ? 33.350 0.696 -21.445 1.00 74.88 870 SER A C 1
ATOM 6581 O O . SER A 1 870 ? 32.611 -0.285 -21.426 1.00 74.88 870 SER A O 1
ATOM 6583 N N . GLU A 1 871 ? 33.510 1.490 -20.386 1.00 79.81 871 GLU A N 1
ATOM 6584 C CA . GLU A 1 871 ? 32.899 1.220 -19.079 1.00 79.81 871 GLU A CA 1
ATOM 6585 C C . GLU A 1 871 ? 31.385 1.418 -19.110 1.00 79.81 871 GLU A C 1
ATOM 6587 O O . GLU A 1 871 ? 30.634 0.571 -18.626 1.00 79.81 871 GLU A O 1
ATOM 6592 N N . LEU A 1 872 ? 30.916 2.482 -19.770 1.00 82.06 872 LEU A N 1
ATOM 6593 C CA . LEU A 1 872 ? 29.484 2.702 -19.959 1.00 82.06 872 LEU A CA 1
ATOM 6594 C C . LEU A 1 872 ? 28.832 1.532 -20.720 1.00 82.06 872 LEU A C 1
ATOM 6596 O O . LEU A 1 872 ? 27.780 1.053 -20.307 1.00 82.06 872 LEU A O 1
ATOM 6600 N N . SER A 1 873 ? 29.465 1.027 -21.786 1.00 75.50 873 SER A N 1
ATOM 6601 C CA . SER A 1 873 ? 28.900 -0.058 -22.609 1.00 75.50 873 SER A CA 1
ATOM 6602 C C . SER A 1 873 ? 28.735 -1.390 -21.858 1.00 75.50 873 SER A C 1
ATOM 6604 O O . SER A 1 873 ? 27.730 -2.085 -22.043 1.00 75.50 873 SER A O 1
ATOM 6606 N N . LYS A 1 874 ? 29.674 -1.720 -20.958 1.00 74.50 874 LYS A N 1
ATOM 6607 C CA . LYS A 1 874 ? 29.588 -2.909 -20.095 1.00 74.50 874 LYS A CA 1
ATOM 6608 C C . LYS A 1 874 ? 28.418 -2.795 -19.114 1.00 74.50 874 LYS A C 1
ATOM 6610 O O . LYS A 1 874 ? 27.647 -3.741 -18.974 1.00 74.50 874 LYS A O 1
ATOM 6615 N N . LEU A 1 875 ? 28.265 -1.632 -18.471 1.00 80.00 875 LEU A N 1
ATOM 6616 C CA . LEU A 1 875 ? 27.216 -1.394 -17.473 1.00 80.00 875 LEU A CA 1
ATOM 6617 C C . LEU A 1 875 ? 25.806 -1.464 -18.071 1.00 80.00 875 LEU A C 1
ATOM 6619 O O . LEU A 1 875 ? 24.920 -2.040 -17.444 1.00 80.00 875 LEU A O 1
ATOM 6623 N N . VAL A 1 876 ? 25.604 -0.932 -19.284 1.00 82.44 876 VAL A N 1
ATOM 6624 C CA . VAL A 1 876 ? 24.301 -1.012 -19.974 1.00 82.44 876 VAL A CA 1
ATOM 6625 C C . VAL A 1 876 ? 23.884 -2.468 -20.181 1.00 82.44 876 VAL A C 1
ATOM 6627 O O . VAL A 1 876 ? 22.765 -2.845 -19.850 1.00 82.44 876 VAL A O 1
ATOM 6630 N N . SER A 1 877 ? 24.796 -3.297 -20.694 1.00 79.12 877 SER A N 1
ATOM 6631 C CA . SER A 1 877 ? 24.476 -4.667 -21.110 1.00 79.12 877 SER A CA 1
ATOM 6632 C C . SER A 1 877 ? 24.000 -5.546 -19.945 1.00 79.12 877 SER A C 1
ATOM 6634 O O . SER A 1 877 ? 23.129 -6.393 -20.133 1.00 79.12 877 SER A O 1
ATOM 6636 N N . ILE A 1 878 ? 24.529 -5.332 -18.733 1.00 80.44 878 ILE A N 1
ATOM 6637 C CA . ILE A 1 878 ? 24.130 -6.082 -17.530 1.00 80.44 878 ILE A CA 1
ATOM 6638 C C . ILE A 1 878 ? 22.670 -5.792 -17.153 1.00 80.44 878 ILE A C 1
ATOM 6640 O O . ILE A 1 878 ? 21.924 -6.736 -16.884 1.00 80.44 878 ILE A O 1
ATOM 6644 N N . GLY A 1 879 ? 22.265 -4.517 -17.155 1.00 81.00 879 GLY A N 1
ATOM 6645 C CA . GLY A 1 879 ? 20.894 -4.110 -16.825 1.00 81.00 879 GLY A CA 1
ATOM 6646 C C . GLY A 1 879 ? 19.882 -4.673 -17.822 1.00 81.00 879 GLY A C 1
ATOM 6647 O O . GLY A 1 879 ? 18.973 -5.410 -17.450 1.00 81.00 879 GLY A O 1
ATOM 6648 N N . THR A 1 880 ? 20.120 -4.482 -19.122 1.00 84.00 880 THR A N 1
ATOM 6649 C CA . THR A 1 880 ? 19.210 -4.986 -20.161 1.00 84.00 880 THR A CA 1
ATOM 6650 C C . THR A 1 880 ? 19.036 -6.508 -20.113 1.00 84.00 880 THR A C 1
ATOM 6652 O O . THR A 1 880 ? 17.927 -7.023 -20.272 1.00 84.00 880 THR A O 1
ATOM 6655 N N . LEU A 1 881 ? 20.118 -7.262 -19.877 1.00 84.62 881 LEU A N 1
ATOM 6656 C CA . LEU A 1 881 ? 20.034 -8.719 -19.743 1.00 84.62 881 LEU A CA 1
ATOM 6657 C C . LEU A 1 881 ? 19.167 -9.124 -18.546 1.00 84.62 881 LEU A C 1
ATOM 6659 O O . LEU A 1 881 ? 18.377 -10.066 -18.654 1.00 84.62 881 LEU A O 1
ATOM 6663 N N . PHE A 1 882 ? 19.275 -8.406 -17.426 1.00 86.25 882 PHE A N 1
ATOM 6664 C CA . PHE A 1 882 ? 18.416 -8.622 -16.269 1.00 86.25 882 PHE A CA 1
ATOM 6665 C C . PHE A 1 882 ? 16.942 -8.351 -16.607 1.00 86.25 882 PHE A C 1
ATOM 6667 O O . PHE A 1 882 ? 16.096 -9.220 -16.362 1.00 86.25 882 PHE A O 1
ATOM 6674 N N . ALA A 1 883 ? 16.637 -7.226 -17.262 1.00 86.69 883 ALA A N 1
ATOM 6675 C CA . ALA A 1 883 ? 15.289 -6.922 -17.739 1.00 86.69 883 ALA A CA 1
ATOM 6676 C C . ALA A 1 883 ? 14.731 -8.026 -18.655 1.00 86.69 883 ALA A C 1
ATOM 6678 O O . ALA A 1 883 ? 13.596 -8.475 -18.473 1.00 86.69 883 ALA A O 1
ATOM 6679 N N . PHE A 1 884 ? 15.533 -8.537 -19.593 1.00 89.50 884 PHE A N 1
ATOM 6680 C CA . PHE A 1 884 ? 15.107 -9.585 -20.527 1.00 89.50 884 PHE A CA 1
ATOM 6681 C C . PHE A 1 884 ? 14.798 -10.907 -19.830 1.00 89.50 884 PHE A C 1
ATOM 6683 O O . PHE A 1 884 ? 13.812 -11.564 -20.179 1.00 89.50 884 PHE A O 1
ATOM 6690 N N . VAL A 1 885 ? 15.589 -11.294 -18.827 1.00 90.56 885 VAL A N 1
ATOM 6691 C CA . VAL A 1 885 ? 15.313 -12.488 -18.015 1.00 90.56 885 VAL A CA 1
ATOM 6692 C C . VAL A 1 885 ? 13.992 -12.329 -17.265 1.00 90.56 885 VAL A C 1
ATOM 6694 O O . VAL A 1 885 ? 13.169 -13.248 -17.276 1.00 90.56 885 VAL A O 1
ATOM 6697 N N . VAL A 1 886 ? 13.751 -11.164 -16.657 1.00 88.75 886 VAL A N 1
ATOM 6698 C CA . VAL A 1 886 ? 12.522 -10.904 -15.897 1.00 88.75 886 VAL A CA 1
ATOM 6699 C C . VAL A 1 886 ? 11.293 -10.874 -16.802 1.00 88.75 886 VAL A C 1
ATOM 6701 O O . VAL A 1 886 ? 10.290 -11.502 -16.467 1.00 88.75 886 VAL A O 1
ATOM 6704 N N . VAL A 1 887 ? 11.366 -10.243 -17.976 1.00 89.50 887 VAL A N 1
ATOM 6705 C CA . VAL A 1 887 ? 10.269 -10.273 -18.957 1.00 89.50 887 VAL A CA 1
ATOM 6706 C C . VAL A 1 887 ? 10.030 -11.695 -19.465 1.00 89.50 887 VAL A C 1
ATOM 6708 O O . VAL A 1 887 ? 8.890 -12.153 -19.502 1.00 89.50 887 VAL A O 1
ATOM 6711 N N . SER A 1 888 ? 11.082 -12.453 -19.772 1.00 92.00 888 SER A N 1
ATOM 6712 C CA . SER A 1 888 ? 10.939 -13.851 -20.206 1.00 92.00 888 SER A CA 1
ATOM 6713 C C . SER A 1 888 ? 10.266 -14.716 -19.130 1.00 92.00 888 SER A C 1
ATOM 6715 O O . SER A 1 888 ? 9.350 -15.489 -19.422 1.00 92.00 888 SER A O 1
ATOM 6717 N N . ALA A 1 889 ? 10.649 -14.542 -17.861 1.00 90.81 889 ALA A N 1
ATOM 6718 C CA . ALA A 1 889 ? 9.989 -15.191 -16.730 1.00 90.81 889 ALA A CA 1
ATOM 6719 C C . ALA A 1 889 ? 8.535 -14.713 -16.554 1.00 90.81 889 ALA A C 1
ATOM 6721 O O . ALA A 1 889 ? 7.646 -15.523 -16.281 1.00 90.81 889 ALA A O 1
ATOM 6722 N N . GLY A 1 890 ? 8.277 -13.420 -16.767 1.00 87.38 890 GLY A N 1
ATOM 6723 C CA . GLY A 1 890 ? 6.952 -12.808 -16.719 1.00 87.38 890 GLY A CA 1
ATOM 6724 C C . GLY A 1 890 ? 5.967 -13.458 -17.689 1.00 87.38 890 GLY A C 1
ATOM 6725 O O . GLY A 1 890 ? 4.831 -13.726 -17.300 1.00 87.38 890 GLY A O 1
ATOM 6726 N N . VAL A 1 891 ? 6.397 -13.799 -18.911 1.00 89.56 891 VAL A N 1
ATOM 6727 C CA . VAL A 1 891 ? 5.555 -14.526 -19.882 1.00 89.56 891 VAL A CA 1
ATOM 6728 C C . VAL A 1 891 ? 5.154 -15.897 -19.339 1.00 89.56 891 VAL A C 1
ATOM 6730 O O . VAL A 1 891 ? 3.980 -16.273 -19.385 1.00 89.56 891 VAL A O 1
ATOM 6733 N N . ILE A 1 892 ? 6.110 -16.647 -18.781 1.00 90.62 892 ILE A N 1
ATOM 6734 C CA . ILE A 1 892 ? 5.852 -17.977 -18.207 1.00 90.62 892 ILE A CA 1
ATOM 6735 C C . ILE A 1 892 ? 4.843 -17.875 -17.056 1.00 90.62 892 ILE A C 1
ATOM 6737 O O . ILE A 1 892 ? 3.919 -18.690 -16.966 1.00 90.62 892 ILE A O 1
ATOM 6741 N N . VAL A 1 893 ? 4.995 -16.869 -16.190 1.00 85.69 893 VAL A N 1
ATOM 6742 C CA . VAL A 1 893 ? 4.062 -16.607 -15.088 1.00 85.69 893 VAL A CA 1
ATOM 6743 C C . VAL A 1 893 ? 2.681 -16.239 -15.628 1.00 85.69 893 VAL A C 1
ATOM 6745 O O . VAL A 1 893 ? 1.707 -16.868 -15.219 1.00 85.69 893 VAL A O 1
ATOM 6748 N N . LEU A 1 894 ? 2.587 -15.315 -16.592 1.00 83.31 894 LEU A N 1
ATOM 6749 C CA . LEU A 1 894 ? 1.319 -14.884 -17.192 1.00 83.31 894 LEU A CA 1
ATOM 6750 C C . LEU A 1 894 ? 0.551 -16.053 -17.817 1.00 83.31 894 LEU A C 1
ATOM 6752 O O . LEU A 1 894 ? -0.661 -16.165 -17.640 1.00 83.31 894 LEU A O 1
ATOM 6756 N N . ARG A 1 895 ? 1.247 -16.957 -18.520 1.00 87.69 895 ARG A N 1
ATOM 6757 C CA . ARG A 1 895 ? 0.644 -18.167 -19.104 1.00 87.69 895 ARG A CA 1
ATOM 6758 C C . ARG A 1 895 ? 0.037 -19.095 -18.045 1.00 87.69 895 ARG A C 1
ATOM 6760 O O . ARG A 1 895 ? -0.949 -19.765 -18.335 1.00 87.69 895 ARG A O 1
ATOM 6767 N N . ARG A 1 896 ? 0.589 -19.132 -16.826 1.00 85.88 896 ARG A N 1
ATOM 6768 C CA . ARG A 1 896 ? 0.077 -19.960 -15.718 1.00 85.88 896 ARG A CA 1
ATOM 6769 C C . ARG A 1 896 ? -1.010 -19.270 -14.898 1.00 85.88 896 ARG A C 1
ATOM 6771 O O . ARG A 1 896 ? -1.944 -19.934 -14.463 1.00 85.88 896 ARG A O 1
ATOM 6778 N N . THR A 1 897 ? -0.877 -17.971 -14.641 1.00 76.00 897 THR A N 1
ATOM 6779 C CA . THR A 1 897 ? -1.782 -17.229 -13.750 1.00 76.00 897 THR A CA 1
ATOM 6780 C C . THR A 1 897 ? -3.025 -16.707 -14.463 1.00 76.00 897 THR A C 1
ATOM 6782 O O . THR A 1 897 ? -4.080 -16.633 -13.834 1.00 76.00 897 THR A O 1
ATOM 6785 N N . ARG A 1 898 ? -2.918 -16.375 -15.757 1.00 75.69 898 ARG A N 1
ATOM 6786 C CA . ARG A 1 898 ? -4.004 -15.857 -16.604 1.00 75.69 898 ARG A CA 1
ATOM 6787 C C . ARG A 1 898 ? -4.067 -16.597 -17.951 1.00 75.69 898 ARG A C 1
ATOM 6789 O O . ARG A 1 898 ? -3.771 -16.017 -19.003 1.00 75.69 898 ARG A O 1
ATOM 6796 N N . PRO A 1 899 ? -4.399 -17.903 -17.965 1.00 81.44 899 PRO A N 1
ATOM 6797 C CA . PRO A 1 899 ? -4.516 -18.659 -19.213 1.00 81.44 899 PRO A CA 1
ATOM 6798 C C . PRO A 1 899 ? -5.675 -18.163 -20.096 1.00 81.44 899 PRO A C 1
ATOM 6800 O O . PRO A 1 899 ? -5.624 -18.354 -21.307 1.00 81.44 899 PRO A O 1
ATOM 6803 N N . ASP A 1 900 ? -6.657 -17.480 -19.502 1.00 79.94 900 ASP A N 1
ATOM 6804 C CA . ASP A 1 900 ? -7.869 -16.918 -20.108 1.00 79.94 900 ASP A CA 1
ATOM 6805 C C . ASP A 1 900 ? -7.627 -15.771 -21.100 1.00 79.94 900 ASP A C 1
ATOM 6807 O O . ASP A 1 900 ? -8.475 -15.527 -21.954 1.00 79.94 900 ASP A O 1
ATOM 6811 N N . LEU A 1 901 ? -6.493 -15.069 -21.005 1.00 78.38 901 LEU A N 1
ATOM 6812 C CA . LEU A 1 901 ? -6.224 -13.906 -21.854 1.00 78.38 901 LEU A CA 1
ATOM 6813 C C . LEU A 1 901 ? -6.062 -14.291 -23.330 1.00 78.38 901 LEU A C 1
ATOM 6815 O O . LEU A 1 901 ? -5.313 -15.220 -23.668 1.00 78.38 901 LEU A O 1
ATOM 6819 N N . ASP A 1 902 ? -6.720 -13.526 -24.203 1.00 78.38 902 ASP A N 1
ATOM 6820 C CA . ASP A 1 902 ? -6.559 -13.655 -25.647 1.00 78.38 902 ASP A CA 1
ATOM 6821 C C . ASP A 1 902 ? -5.155 -13.195 -26.065 1.00 78.38 902 ASP A C 1
ATOM 6823 O O . ASP A 1 902 ? -4.683 -12.125 -25.682 1.00 78.38 902 ASP A O 1
ATOM 6827 N N . ARG A 1 903 ? -4.466 -14.045 -26.827 1.00 83.44 903 ARG A N 1
ATOM 6828 C CA . ARG A 1 903 ? -3.062 -13.868 -27.219 1.00 83.44 903 ARG A CA 1
ATOM 6829 C C . ARG A 1 903 ? -2.970 -13.998 -28.724 1.00 83.44 903 ARG A C 1
ATOM 6831 O O . ARG A 1 903 ? -2.991 -15.111 -29.251 1.00 83.44 903 ARG A O 1
ATOM 6838 N N . SER A 1 904 ? -2.844 -12.861 -29.398 1.00 82.62 904 SER A N 1
ATOM 6839 C CA . SER A 1 904 ? -2.728 -12.806 -30.858 1.00 82.62 904 SER A CA 1
ATOM 6840 C C . SER A 1 904 ? -1.365 -13.282 -31.381 1.00 82.62 904 SER A C 1
ATOM 6842 O O . SER A 1 904 ? -1.264 -13.657 -32.548 1.00 82.62 904 SER A O 1
ATOM 6844 N N . PHE A 1 905 ? -0.336 -13.293 -30.529 1.00 86.56 905 PHE A N 1
ATOM 6845 C CA . PHE A 1 905 ? 1.008 -13.802 -30.809 1.00 86.56 905 PHE A CA 1
ATOM 6846 C C . PHE A 1 905 ? 1.489 -14.673 -29.631 1.00 86.56 905 PHE A C 1
ATOM 6848 O O . PHE A 1 905 ? 1.187 -14.344 -28.482 1.00 86.56 905 PHE A O 1
ATOM 6855 N N . ARG A 1 906 ? 2.167 -15.801 -29.899 1.00 79.00 906 ARG A N 1
ATOM 6856 C CA . ARG A 1 906 ? 2.578 -16.811 -28.899 1.00 79.00 906 ARG A CA 1
ATOM 6857 C C . ARG A 1 906 ? 3.913 -17.462 -29.224 1.00 79.00 906 ARG A C 1
ATOM 6859 O O . ARG A 1 906 ? 4.201 -17.598 -30.432 1.00 79.00 906 ARG A O 1
#

Sequence (906 aa):
MTLSLVTGATGYVGGRLVPELLEAGHDVRVLVRSPEKAEAHDWAPQVEIVKGDATSADDVRRAMEGVDVLYYLLHSIGDGDDWVEAERRMAQGFADAAQAAGVGRIVYLGGMDPEGEELSKHLRSRKQVGEVLLASGVPTTVLQAGVVIGSGSASFEMLRYLTERLPVMVTPKWVHTRIQPIAIRDVLRYLVGSAGMPDDVNRTFDIGGPDVLTYLEMMQGFAKVAGLPPRKVVPVPVLTPGLSSHWVGIVTPVPASIARPLVDSLKNTVVAAEKDIEQHVPDPPEGLIGFERALELALTKIQNLDVPTRWTSASTAGAPSEPLPSDPDWAGGSLYKDERTREVDASPEALWTIIEGIGGRNGWYSWPLAWWVRGIMDRLIGGPGLRRGRRNDRELVVGDALDWWRVEATDDKTFLRLRAEMRVPGLAWLELQVGSTEGGTTTFHHRALFHPRGLLGHAYWLSILPFHGIVFGSMQRNIAKAARTKSVERSIAETDEPDHRLRKDLSAWDLTVFGVGVMIGTGIFVLTGQEAYRSAGPAIVISFVLAGIACALAAVCYAEFASTVPVAGSAYTFSYATLGELIAWIIGWDLVLELALGAAVVARGWSAYLQSLLDLPTWLAGDAARPDFGAIAIVVALTALGVFGTKLSGRFTSVLVVVKVAVVLFVVVAGLFFIKASNLTPFVPPSKPSSGESGLDSTLLQTIFGVEPTVFGIYGIIAAASVVFFAFIGFDIVATSAEETRNPQRDMPRGILGSLAIVTVLYAAVAFVVTGMLKYSDDRMNTAAPLAEAFSANGLEWASKIISVGAVAGLTTVVLVLMLGQARVLFAMSRDGLLPQGLAKVHPRFGTPYKITIITGAFVAVLAGFVPLSELSKLVSIGTLFAFVVVSAGVIVLRRTRPDLDRSFR

Secondary structure (DSSP, 8-state):
--EEEEETTTSTTHHHHHHHHHHTT-EEEEEES-HHHHHTSTTGGGSEEEE--TT-HHHHHHHTTT-SEEEE----TTSSTTHHHHHHHHHHHHHHHHHHHT-SEEEEEEE---TTS---HHHHHHHHHHHHHHTTSS-EEEEEESPEESTT-HHHHHHHHHHHH-SEEEE-GGGGSEE--EEHHHHHHHHHHHTT--TT--EEEEE--S--EEHHHHHHHHHHHTTPPPPEEEE-S---HHHHHHHHHHH--S-HHHHHHHHHHTTS-B--S--GGGGTSPPPTT-PPPHHHHHHHHHTTGGGTT-TT-TT--SPTT-TTS--TTS-TT-S---EEEEEEEE-SS-HHHHHHHHHT-BTTTB-SS-HHHHHHHHHHHHHTTS--S----S-SS---TT-EETTEEEEEE-SSSEEEEEE-S--SEEEEEEEEEEE-TTS-EEEEEEEEEEE-HHHHHHHHHHHHHHHHHHHHHHHHHHHHHHHSPPHHHHHHGGG-TTTPPP--B-HHHHHHHHHHHHSSHIIIIIHHHHIIIIIGGGHHHHHHHHHHHHHHHHHHHHHHHHHS--SSHHHHHHHHHH-HHHHHHHHHHHHHHHHHHHHHHHHHHHHHHHHHHT--TTTSSTT-SS-HHHHHHHHHHHHHHHH---S-HHHHHHHHHHHHHHHHHHHHHHHTT--GGGGSSSSPPPEE----SSTTS-HHHHHH----EESHHHHHHHHHHHHGGGGTTHHHHGGGGGGBSSHHHHHHHHHHHHHHHHHHHHHHHHHHHHHHS-TTSGGGGSS-HHHHHHHTTT-HHHHHHHHHHHHHHHHHHHHHHHHHHHHHHHHHHHTTSS-GGGSPPPTTT-S-HHHHHHHHHHHHHHHHHS-HHHHHHHHHHHHHHHHHHHHHHHHHHHHH-TTS--S--